Protein AF-A0A1S9RCV5-F1 (afdb_monomer_lite)

pLDDT: mean 72.47, std 25.33, range [22.78, 97.44]

InterPro domains:
  IPR001680 WD40 repeat [SM00320] (649-692)
  IPR001680 WD40 repeat [SM00320] (700-740)
  IPR001680 WD40 repeat [SM00320] (794-834)
  IPR001680 WD40 repeat [SM00320] (915-956)
  IPR001680 WD40 repeat [SM00320] (959-1001)
  IPR015943 WD40/YVTN repeat-like-containing domain superfamily [G3DSA:2.130.10.10] (644-1004)
  IPR036322 WD40-repeat-containing domain superfamily [SSF50978] (663-1001)
  IPR045161 U3 small nucleolar RNA-associated protein 18 [PTHR18359] (395-1003)
  IPR049326 Rhodopsin domain, fungi [PF20684] (31-273)

Radius of gyration: 49.04 Å; chains: 1; bounding box: 116×101×161 Å

Foldseek 3Di:
DDDWQPQDDLLVVLLVLLVVLLVLLCVLLVLLCCCCCPPVNHDDPLNVLLVVLNVLLVQLSVLSNQLSRLAQQHFPVSDPDLVSQLSNQVSVLSNVLSLLSSLLSLLLSLLVVVCVVDDDPVLNVVSVVLNVLSCVLSVVLSVCSCPQKVVSSCSSVVVPPVDDIDGDDLVVNLVSLLVSLVSVLVSLCSSLVVVLVVLVPPDDDPVVSVVLNVLSNLSNVLNVLSVVLNVLSVLSPDPRNSNSCSSVSSSSSVSSSSSSNSSSSSSCVVVVVVVVVVVVVVPDDDDDDDDDDDDDDDDDDDDDDDDDDDDDDDDDDDDDDDDPDDDFDDDDDDDDDDDDYDDDDDDDDDDDDDDDDDDDDDDDDDDDDDDDDDDDDDDDDDDDDDDDDDDDDDDDDDDDDDDDDDDDDDDDDDDDDDDDDDDDDDDDPPPDDDQDPVRVVVCCVVVNDVVVVVVVVVVVCVVCVVVVVVPPPDDDDDDDDDDDDDDDDDDDDDDPPPDDDDDDDDDDDDDDDDDDDDDDDDDPDPDDDDPDDDPVQQVDKAFQVPDPVSVVLDPDPPDGIDGSVSSVVSVVVVVCVVPPDDLVRDVVSVVVVVVVLPPPDDDDDDDDDDPVVVVPSDDVVVVVVVPPPNVPPPDPPDDPPPADFADAAAWDKFWFDWADDFDPFFWQEWEAQQPFQWIWTFFQQQKIWIWRADRPDPPGTDTPGMGHDPPFGWNDWDAQPDRRQWIWTFHQAQWIWIQGNVVRDIDIDGDDPVCCVFRNGQRAWDAFNVRQWIWGWTDPPDQWTKIFIAGNPVRHTDAMDIGHERQYWLHKAAANQRQWIWTFHQCQKIWTAGNVVRDTQDIAGHPPANTWHDKDFAAQDADVVSRRTQWIWTWHQQRKIFIAGNNVLVVQQVVVVPDDPPDPDPQARVSGGNYDDGPDIDDQGRGTWHDWDAQRNRQKIKTADQPDFPGIWIGGPPVRHTHDPPDDPPNHQTRFNYWYAHNVNQKIWTTHRSRIIIIMGIGD

Secondary structure (DSSP, 8-state):
-PPPPP--THHHHHHHHHHHHHHHHHHHHHHHHHIIIIIS----HHHHHHHHHHHHHHHHHHHHHHHHHHTTT--GGG-SSHHHHHHHHHHHHHHHHHHHHHHHHHHHHHHHHHHTT--SHHHHHHHHHHHHHHHHHHHHHHHHHHSSEESTTHHHHTTSTT---EE--HHHHHHHHHHHHHHHHHHHHHHHHHHHHHHHTS---HHHHHHHHHHHHHHHHHHHHHHHHGGGGGGGG-SSHHHHTHHHHHHHHHHHHHHHHHHHHGGGHHHHHHHHHHHHHTT----------------------------------------------PPPP-------------------------PPP----------------------------------------------------------------------PPPPPHHHHHHHHHHH--HHHHHHHHHHHHHHHHHHTTSSSS-----------------------S-----------------------------PPPPS---SSTTT-EEESSSSTTGGGG-SSTT--EEEHHHHHHHHHHHHHHHSPPPGGG-HHHHHHHHHHTTSS----------TTGGGTSS-HHHHHHH-TTTTT---S-S-TT-PPPPPSS--EEEEPPPBSSPPSS---EEEE-SSSSEEEEE-TTSEEEEEE--TTSSS-S-EEEEEE-TT--EEEEEE-TTT--EEEEEESSSEEEEEETTT--EEEEEPPGGGTTT-S---SEEE-TTSSEEEEE----SSEEEEEEEETTT--EEEEEEEE-TT-EEEEEE-TTSSEEEEEETTSEEEEEETTTTEEEEEEE-TT-S-EEEEEEE-S-S-GGGTT--EEEEEETTS-EEEEEHHHHHHHHHHHTTS-S-------GGG--SSPPPSEEE----S---EEEE-TTSSEEEEE-TTSBT-EEEEETTTTEEPSSSS-TT----BEEEEEE-TTSSEEEEEETTS-EEEEEEE-

Organism: Penicillium brasilianum (NCBI:txid104259)

Sequence (1004 aa):
MGSALHLAGPSLAVFIVSVVMMILSIVAVSLRTFVRLCIVRAFGWDDALMLAALALFLLLNICSFIGAIKGVGGTSTDFKTYEAYRTALLYWWLCQIFYTWASALAKVSIAVALLRLTIKKIHRIIIWGTIGLTLAISFMFWLVLLLDCHPVSYFWEYADPSKSGSCMSKINLIKVAYVYSCLTILCDLTLGILPMFLVWKLQMNYRTKIAVGGILSMGAIASVAVIVRIPFLHFYADTNFIHSTYQIAIWSVVETGLGITASSLFTLRPLFRWLLDEKLSYGRSRGRGYNNYPLSSLNNDGLKEAHHPGTWYSANRSGNEGKLVTQVTIPRLMNDNSSEEDLYPEPNPITLRNHVTTAPDADRRGGINLVLKFSRSVLISQHSTATMSSAGLKTKTKRVSAQSPYENTTAQIHADEDIEMDDETSSDEESVPEKGEDELKLERMLFGDDDGFMGALKAQQEREGAMQLTLHSDAESASADEEADDETDLNNMADADLFFLDSGDVQTTDLMESPETPSDEEDEEESTPAVWHDSDDERIAVSLVSQSKLRKLRNTESEDIISGTEYIRRLRRQFQRMNPTPEWADPELASKRRKTDSDDSDVDRDEEMSDEDEELAAQPLAKLLQNTTELTRIEDNTKSGSKRRLRQEVVDIQRLKDVGKTQPSSIDSLMFHPHYPLLLSSGPASTLFLHHISPSAPSPNPLLTSLHIKHTPLHTSAFAPPSGNRIFASGRRRYFHIWDLDTGKVDKVNGPADRKEEQKSMERFKVSPCGRYVGLVGTSRKGGGMINVLDSGTAQWIAQVRVDGRGGVADFAWWSDGEGMTVASKNGEVSEWDGRQRRIIARWLDAGAVGNTVIALGGRSGRDQLGGDRWVAIGSTTGIVNIYDRREWAAAAAAGAKGNATAQDDSAQAGVPRSPTPVRVFDQLTTPVSHLVFAPDGQMMVMASRWKRDALRLVHLPSCTVYRNWPTSNTPLGRISSVAISPNNEQLAVANEQGRIRLFEIRG

Structure (mmCIF, N/CA/C/O backbone):
data_AF-A0A1S9RCV5-F1
#
_entry.id   AF-A0A1S9RCV5-F1
#
loop_
_atom_site.group_PDB
_atom_site.id
_atom_site.type_symbol
_atom_site.label_atom_id
_atom_site.label_alt_id
_atom_site.label_comp_id
_atom_site.label_asym_id
_atom_site.label_entity_id
_atom_site.label_seq_id
_atom_site.pdbx_PDB_ins_code
_atom_site.Cartn_x
_atom_site.Cartn_y
_atom_site.Cartn_z
_atom_site.occupancy
_atom_site.B_iso_or_equiv
_atom_site.auth_seq_id
_atom_site.auth_comp_id
_atom_site.auth_asym_id
_atom_site.auth_atom_id
_atom_site.pdbx_PDB_model_num
ATOM 1 N N . MET A 1 1 ? 56.224 -22.000 -31.034 1.00 34.00 1 MET A N 1
ATOM 2 C CA . MET A 1 1 ? 55.728 -20.938 -30.129 1.00 34.00 1 MET A CA 1
ATOM 3 C C . MET A 1 1 ? 55.943 -19.600 -30.819 1.00 34.00 1 MET A C 1
ATOM 5 O O . MET A 1 1 ? 57.088 -19.200 -30.963 1.00 34.00 1 MET A O 1
ATOM 9 N N . GLY A 1 2 ? 54.885 -18.969 -31.337 1.00 42.78 2 GLY A N 1
ATOM 10 C CA . GLY A 1 2 ? 55.009 -17.679 -32.029 1.00 42.78 2 GLY A CA 1
ATOM 11 C C . GLY A 1 2 ? 55.231 -16.539 -31.037 1.00 42.78 2 GLY A C 1
ATOM 12 O O . GLY A 1 2 ? 54.519 -16.467 -30.035 1.00 42.78 2 GLY A O 1
ATOM 13 N N . SER A 1 3 ? 56.209 -15.677 -31.311 1.00 46.88 3 SER A N 1
ATOM 14 C CA . SER A 1 3 ? 56.577 -14.527 -30.480 1.00 46.88 3 SER A CA 1
ATOM 15 C C . SER A 1 3 ? 55.385 -13.598 -30.238 1.00 46.88 3 SER A C 1
ATOM 17 O O . SER A 1 3 ? 54.835 -13.042 -31.188 1.00 46.88 3 SER A O 1
ATOM 19 N N . ALA A 1 4 ? 55.001 -13.423 -28.972 1.00 56.00 4 ALA A N 1
ATOM 20 C CA . ALA A 1 4 ? 54.061 -12.382 -28.568 1.00 56.00 4 ALA A CA 1
ATOM 21 C C . ALA A 1 4 ? 54.675 -10.997 -28.821 1.00 56.00 4 ALA A C 1
ATOM 23 O O . ALA A 1 4 ? 55.880 -10.812 -28.626 1.00 56.00 4 ALA A O 1
ATOM 24 N N . LEU A 1 5 ? 53.853 -10.030 -29.234 1.00 62.00 5 LEU A N 1
ATOM 25 C CA . LEU A 1 5 ? 54.293 -8.641 -29.315 1.00 62.00 5 LEU A CA 1
ATOM 26 C C . LEU A 1 5 ? 54.452 -8.106 -27.882 1.00 62.00 5 LEU A C 1
ATOM 28 O O . LEU A 1 5 ? 53.652 -8.433 -27.003 1.00 62.00 5 LEU A O 1
ATOM 32 N N . HIS A 1 6 ? 55.496 -7.322 -27.614 1.00 66.25 6 HIS A N 1
ATOM 33 C CA . HIS A 1 6 ? 55.703 -6.768 -26.276 1.00 66.25 6 HIS A CA 1
ATOM 34 C C . HIS A 1 6 ? 54.592 -5.755 -25.972 1.00 66.25 6 HIS A C 1
ATOM 36 O O . HIS A 1 6 ? 54.451 -4.779 -26.707 1.00 66.25 6 HIS A O 1
ATOM 42 N N . LEU A 1 7 ? 53.823 -5.957 -24.893 1.00 75.31 7 LEU A N 1
ATOM 43 C CA . LEU A 1 7 ? 52.767 -5.017 -24.502 1.00 75.31 7 LEU A CA 1
ATOM 44 C C . LEU A 1 7 ? 53.396 -3.650 -24.206 1.00 75.31 7 LEU A C 1
ATOM 46 O O . LEU A 1 7 ? 54.157 -3.491 -23.250 1.00 75.31 7 LEU A O 1
ATOM 50 N N . ALA A 1 8 ? 53.097 -2.677 -25.057 1.00 74.50 8 ALA A N 1
ATOM 51 C CA . ALA A 1 8 ? 53.629 -1.323 -25.006 1.00 74.50 8 ALA A CA 1
ATOM 52 C C . ALA A 1 8 ? 52.639 -0.349 -25.660 1.00 74.50 8 ALA A C 1
ATOM 54 O O . ALA A 1 8 ? 51.918 -0.709 -26.595 1.00 74.50 8 ALA A O 1
ATOM 55 N N . GLY A 1 9 ? 52.594 0.888 -25.159 1.00 84.50 9 GLY A N 1
ATOM 56 C CA . GLY A 1 9 ? 51.749 1.941 -25.724 1.00 84.50 9 GLY A CA 1
ATOM 57 C C . GLY A 1 9 ? 50.256 1.559 -25.766 1.00 84.50 9 GLY A C 1
ATOM 58 O O . GLY A 1 9 ? 49.718 1.135 -24.738 1.00 84.50 9 GLY A O 1
ATOM 59 N N . PRO A 1 10 ? 49.568 1.687 -26.918 1.00 85.25 10 PRO A N 1
ATOM 60 C CA . PRO A 1 10 ? 48.125 1.449 -27.010 1.00 85.25 10 PRO A CA 1
ATOM 61 C C . PRO A 1 10 ? 47.679 0.023 -26.651 1.00 85.25 10 PRO A C 1
ATOM 63 O O . PRO A 1 10 ? 46.655 -0.148 -25.990 1.00 85.25 10 PRO A O 1
ATOM 66 N N . SER A 1 11 ? 48.462 -0.998 -27.019 1.00 85.31 11 SER A N 1
ATOM 67 C CA . SER A 1 11 ? 48.155 -2.410 -26.714 1.00 85.31 11 SER A CA 1
ATOM 68 C C . SER A 1 11 ? 48.062 -2.679 -25.203 1.00 85.31 11 SER A C 1
ATOM 70 O O . SER A 1 11 ? 47.157 -3.374 -24.732 1.00 85.31 11 SER A O 1
ATOM 72 N N . LEU A 1 12 ? 48.946 -2.048 -24.420 1.00 87.88 12 LEU A N 1
ATOM 73 C CA . LEU A 1 12 ? 48.935 -2.093 -22.958 1.00 87.88 12 LEU A CA 1
ATOM 74 C C . LEU A 1 12 ? 47.668 -1.427 -22.391 1.00 87.88 12 LEU A C 1
ATOM 76 O O . LEU A 1 12 ? 47.074 -1.948 -21.449 1.00 87.88 12 LEU A O 1
ATOM 80 N N . ALA A 1 13 ? 47.230 -0.305 -22.972 1.00 89.81 13 ALA A N 1
ATOM 81 C CA . ALA A 1 13 ? 46.025 0.400 -22.534 1.00 89.81 13 ALA A CA 1
ATOM 82 C C . ALA A 1 13 ? 44.754 -0.441 -22.756 1.00 89.81 13 ALA A C 1
ATOM 84 O O . ALA A 1 13 ? 43.952 -0.579 -21.831 1.00 89.81 13 ALA A O 1
ATOM 85 N N . VAL A 1 14 ? 44.609 -1.071 -23.932 1.00 89.56 14 VAL A N 1
ATOM 86 C CA . VAL A 1 14 ? 43.507 -2.011 -24.229 1.00 89.56 14 VAL A CA 1
ATOM 87 C C . VAL A 1 14 ? 43.476 -3.150 -23.204 1.00 89.56 14 VAL A C 1
ATOM 89 O O . VAL A 1 14 ? 42.416 -3.459 -22.652 1.00 89.56 14 VAL A O 1
ATOM 92 N N . PHE A 1 15 ? 44.637 -3.740 -22.902 1.00 90.62 15 PHE A N 1
ATOM 93 C CA . PHE A 1 15 ? 44.757 -4.827 -21.930 1.00 90.62 15 PHE A CA 1
ATOM 94 C C . PHE A 1 15 ? 44.355 -4.388 -20.511 1.00 90.62 15 PHE A C 1
ATOM 96 O O . PHE A 1 15 ? 43.489 -5.014 -19.899 1.00 90.62 15 PHE A O 1
ATOM 103 N N . ILE A 1 16 ? 44.930 -3.293 -19.996 1.00 92.00 16 ILE A N 1
ATOM 104 C CA . ILE A 1 16 ? 44.665 -2.799 -18.633 1.00 92.00 16 ILE A CA 1
ATOM 105 C C . ILE A 1 16 ? 43.186 -2.440 -18.450 1.00 92.00 16 ILE A C 1
ATOM 107 O O . ILE A 1 16 ? 42.577 -2.861 -17.465 1.00 92.00 16 ILE A O 1
ATOM 111 N N . VAL A 1 17 ? 42.588 -1.702 -19.393 1.00 92.81 17 VAL A N 1
ATOM 112 C CA . VAL A 1 17 ? 41.173 -1.301 -19.302 1.00 92.81 17 VAL A CA 1
ATOM 113 C C . VAL A 1 17 ? 40.252 -2.523 -19.306 1.00 92.81 17 VAL A C 1
ATOM 115 O O . VAL A 1 17 ? 39.325 -2.585 -18.497 1.00 92.81 17 VAL A O 1
ATOM 118 N N . SER A 1 18 ? 40.549 -3.522 -20.144 1.00 92.81 18 SER A N 1
ATOM 119 C CA . SER A 1 18 ? 39.803 -4.786 -20.192 1.00 92.81 18 SER A CA 1
ATOM 120 C C . SER A 1 18 ? 39.885 -5.542 -18.858 1.00 92.81 18 SER A C 1
ATOM 122 O O . SER A 1 18 ? 38.853 -5.907 -18.296 1.00 92.81 18 SER A O 1
ATOM 124 N N . VAL A 1 19 ? 41.079 -5.687 -18.261 1.00 93.81 19 VAL A N 1
ATOM 125 C CA . VAL A 1 19 ? 41.236 -6.319 -16.932 1.00 93.81 19 VAL A CA 1
ATOM 126 C C . VAL A 1 19 ? 40.417 -5.585 -15.864 1.00 93.81 19 VAL A C 1
ATOM 128 O O . VAL A 1 19 ? 39.676 -6.221 -15.111 1.00 93.81 19 VAL A O 1
ATOM 131 N N . VAL A 1 20 ? 40.522 -4.254 -15.797 1.00 95.38 20 VAL A N 1
ATOM 132 C CA . VAL A 1 20 ? 39.841 -3.445 -14.773 1.00 95.38 20 VAL A CA 1
ATOM 133 C C . VAL A 1 20 ? 38.319 -3.546 -14.908 1.00 95.38 20 VAL A C 1
ATOM 135 O O . VAL A 1 20 ? 37.638 -3.839 -13.923 1.00 95.38 20 VAL A O 1
ATOM 138 N N . MET A 1 21 ? 37.776 -3.369 -16.116 1.00 94.06 21 MET A N 1
ATOM 139 C CA . MET A 1 21 ? 36.328 -3.431 -16.345 1.00 94.06 21 MET A CA 1
ATOM 140 C C . MET A 1 21 ? 35.764 -4.846 -16.171 1.00 94.06 21 MET A C 1
ATOM 142 O O . MET A 1 21 ? 34.661 -4.998 -15.639 1.00 94.06 21 MET A O 1
ATOM 146 N N . MET A 1 22 ? 36.522 -5.885 -16.537 1.00 95.12 22 MET A N 1
ATOM 147 C CA . MET A 1 22 ? 36.161 -7.281 -16.282 1.00 95.12 22 MET A CA 1
ATOM 148 C C . MET A 1 22 ? 36.045 -7.571 -14.780 1.00 95.12 22 MET A C 1
ATOM 150 O O . MET A 1 22 ? 35.010 -8.072 -14.339 1.00 95.12 22 MET A O 1
ATOM 154 N N . ILE A 1 23 ? 37.058 -7.218 -13.978 1.00 96.38 23 ILE A N 1
ATOM 155 C CA . ILE A 1 23 ? 37.046 -7.449 -12.523 1.00 96.38 23 ILE A CA 1
ATOM 156 C C . ILE A 1 23 ? 35.880 -6.698 -11.866 1.00 96.38 23 ILE A C 1
ATOM 158 O O . ILE A 1 23 ? 35.124 -7.294 -11.096 1.00 96.38 23 ILE A O 1
ATOM 162 N N . LEU A 1 24 ? 35.687 -5.417 -12.203 1.00 94.31 24 LEU A N 1
ATOM 163 C CA . LEU A 1 24 ? 34.579 -4.615 -11.675 1.00 94.31 24 LEU A CA 1
ATOM 164 C C . LEU A 1 24 ? 33.213 -5.229 -12.019 1.00 94.31 24 LEU A C 1
ATOM 166 O O . LEU A 1 24 ? 32.347 -5.314 -11.147 1.00 94.31 24 LEU A O 1
ATOM 170 N N . SER A 1 25 ? 33.033 -5.708 -13.253 1.00 95.31 25 SER A N 1
ATOM 171 C CA . SER A 1 25 ? 31.778 -6.317 -13.715 1.00 95.31 25 SER A CA 1
ATOM 172 C C . SER A 1 25 ? 31.483 -7.645 -13.017 1.00 95.31 25 SER A C 1
ATOM 174 O O . SER A 1 25 ? 30.367 -7.841 -12.533 1.00 95.31 25 SER A O 1
ATOM 176 N N . ILE A 1 26 ? 32.480 -8.529 -12.878 1.00 96.19 26 ILE A N 1
ATOM 177 C CA . ILE A 1 26 ? 32.339 -9.801 -12.148 1.00 96.19 26 ILE A CA 1
ATOM 178 C C . ILE A 1 26 ? 31.951 -9.538 -10.687 1.00 96.19 26 ILE A C 1
ATOM 180 O O . ILE A 1 26 ? 31.006 -10.145 -10.177 1.00 96.19 26 ILE A O 1
ATOM 184 N N . VAL A 1 27 ? 32.637 -8.613 -10.005 1.00 95.44 27 VAL A N 1
ATOM 185 C CA . VAL A 1 27 ? 32.344 -8.271 -8.603 1.00 95.44 27 VAL A CA 1
ATOM 186 C C . VAL A 1 27 ? 30.944 -7.663 -8.465 1.00 95.44 27 VAL A C 1
ATOM 188 O O . VAL A 1 27 ? 30.182 -8.073 -7.592 1.00 95.44 27 VAL A O 1
ATOM 191 N N . ALA A 1 28 ? 30.552 -6.737 -9.344 1.00 92.94 28 ALA A N 1
ATOM 192 C CA . ALA A 1 28 ? 29.237 -6.104 -9.274 1.00 92.94 28 ALA A CA 1
ATOM 193 C C . ALA A 1 28 ? 28.086 -7.103 -9.518 1.00 92.94 28 ALA A C 1
ATOM 195 O O . ALA A 1 28 ? 27.122 -7.126 -8.747 1.00 92.94 28 ALA A O 1
ATOM 196 N N . VAL A 1 29 ? 28.192 -7.960 -10.542 1.00 95.06 29 VAL A N 1
ATOM 197 C CA . VAL A 1 29 ? 27.147 -8.943 -10.884 1.00 95.06 29 VAL A CA 1
ATOM 198 C C . VAL A 1 29 ? 27.078 -10.082 -9.861 1.00 95.06 29 VAL A C 1
ATOM 200 O O . VAL A 1 29 ? 25.976 -10.504 -9.502 1.00 95.06 29 VAL A O 1
ATOM 203 N N . SER A 1 30 ? 28.214 -10.561 -9.341 1.00 94.19 30 SER A N 1
ATOM 204 C CA . SER A 1 30 ? 28.231 -11.598 -8.291 1.00 94.19 30 SER A CA 1
ATOM 205 C C . SER A 1 30 ? 27.593 -11.105 -6.987 1.00 94.19 30 SER A C 1
ATOM 207 O O . SER A 1 30 ? 26.753 -11.795 -6.406 1.00 94.19 30 SER A O 1
ATOM 209 N N . LEU A 1 31 ? 27.883 -9.866 -6.570 1.00 91.50 31 LEU A N 1
ATOM 210 C CA . LEU A 1 31 ? 27.186 -9.223 -5.452 1.00 91.50 31 LEU A CA 1
ATOM 211 C C . LEU A 1 31 ? 25.680 -9.084 -5.731 1.00 91.50 31 LEU A C 1
ATOM 213 O O . LEU A 1 31 ? 24.869 -9.366 -4.848 1.00 91.50 31 LEU A O 1
ATOM 217 N N . ARG A 1 32 ? 25.284 -8.704 -6.955 1.00 91.50 32 ARG A N 1
ATOM 218 C CA . ARG A 1 32 ? 23.869 -8.602 -7.354 1.00 91.50 32 ARG A CA 1
ATOM 219 C C . ARG A 1 32 ? 23.153 -9.948 -7.248 1.00 91.50 32 ARG A C 1
ATOM 221 O O . ARG A 1 32 ? 22.093 -10.020 -6.625 1.00 91.50 32 ARG A O 1
ATOM 228 N N . THR A 1 33 ? 23.729 -11.016 -7.799 1.00 92.31 33 THR A N 1
ATOM 229 C CA . THR A 1 33 ? 23.152 -12.368 -7.708 1.00 92.31 33 THR A CA 1
ATOM 230 C C . THR A 1 33 ? 23.070 -12.853 -6.266 1.00 92.31 33 THR A C 1
ATOM 232 O O . THR A 1 33 ? 22.021 -13.356 -5.873 1.00 92.31 33 THR A O 1
ATOM 235 N N . PHE A 1 34 ? 24.097 -12.624 -5.442 1.00 90.88 34 PHE A N 1
ATOM 236 C CA . PHE A 1 34 ? 24.052 -12.946 -4.013 1.00 90.88 34 PHE A CA 1
ATOM 237 C C . PHE A 1 34 ? 22.909 -12.218 -3.285 1.00 90.88 34 PHE A C 1
ATOM 239 O O . PHE A 1 34 ? 22.138 -12.842 -2.555 1.00 90.88 34 PHE A O 1
ATOM 246 N N . VAL A 1 35 ? 22.729 -10.914 -3.521 1.00 89.06 35 VAL A N 1
ATOM 247 C CA . VAL A 1 35 ? 21.617 -10.145 -2.932 1.00 89.06 35 VAL A CA 1
ATOM 248 C C . VAL A 1 35 ? 20.263 -10.681 -3.402 1.00 89.06 35 VAL A C 1
ATOM 250 O O . VAL A 1 35 ? 19.358 -10.855 -2.585 1.00 89.06 35 VAL A O 1
ATOM 253 N N . ARG A 1 36 ? 20.109 -10.968 -4.697 1.00 88.88 36 ARG A N 1
ATOM 254 C CA . ARG A 1 36 ? 18.847 -11.436 -5.291 1.00 88.88 36 ARG A CA 1
ATOM 255 C C . ARG A 1 36 ? 18.460 -12.849 -4.862 1.00 88.88 36 ARG A C 1
ATOM 257 O O . ARG A 1 36 ? 17.287 -13.071 -4.570 1.00 88.88 36 ARG A O 1
ATOM 264 N N . LEU A 1 37 ? 19.422 -13.769 -4.780 1.00 88.62 37 LEU A N 1
ATOM 265 C CA . LEU A 1 37 ? 19.204 -15.168 -4.402 1.00 88.62 37 LEU A CA 1
ATOM 266 C C . LEU A 1 37 ? 19.128 -15.353 -2.881 1.00 88.62 37 LEU A C 1
ATOM 268 O O . LEU A 1 37 ? 18.182 -15.963 -2.392 1.00 88.62 37 LEU A O 1
ATOM 272 N N . CYS A 1 38 ? 20.082 -14.809 -2.121 1.00 85.94 38 CYS A N 1
ATOM 273 C CA . CYS A 1 38 ? 20.225 -15.118 -0.694 1.00 85.94 38 CYS A CA 1
ATOM 274 C C . CYS A 1 38 ? 19.454 -14.154 0.219 1.00 85.94 38 CYS A C 1
ATOM 276 O O . CYS A 1 38 ? 18.799 -14.606 1.161 1.00 85.94 38 CYS A O 1
ATOM 278 N N . ILE A 1 39 ? 19.522 -12.841 -0.049 1.00 84.12 39 ILE A N 1
ATOM 279 C CA . ILE A 1 39 ? 18.955 -11.800 0.833 1.00 84.12 39 ILE A CA 1
ATOM 280 C C . ILE A 1 39 ? 17.489 -11.511 0.492 1.00 84.12 39 ILE A C 1
ATOM 282 O O . ILE A 1 39 ? 16.631 -11.549 1.369 1.00 84.12 39 ILE A O 1
ATOM 286 N N . VAL A 1 40 ? 17.197 -11.204 -0.774 1.00 84.31 40 VAL A N 1
ATOM 287 C CA . VAL A 1 40 ? 15.859 -10.786 -1.232 1.00 84.31 40 VAL A CA 1
ATOM 288 C C . VAL A 1 40 ? 15.008 -11.982 -1.678 1.00 84.31 40 VAL A C 1
ATOM 290 O O . VAL A 1 40 ? 13.785 -11.901 -1.620 1.00 84.31 40 VAL A O 1
ATOM 293 N N . ARG A 1 41 ? 15.641 -13.094 -2.087 1.00 84.06 41 ARG A N 1
ATOM 294 C CA . ARG A 1 41 ? 14.994 -14.329 -2.583 1.00 84.06 41 ARG A CA 1
ATOM 295 C C . ARG A 1 41 ? 13.989 -14.079 -3.718 1.00 84.06 41 ARG A C 1
ATOM 297 O O . ARG A 1 41 ? 12.926 -14.687 -3.770 1.00 84.06 41 ARG A O 1
ATOM 304 N N . ALA A 1 42 ? 14.337 -13.169 -4.624 1.00 82.50 42 ALA A N 1
ATOM 305 C CA . ALA A 1 42 ? 13.498 -12.743 -5.743 1.00 82.50 42 ALA A CA 1
ATOM 306 C C . ALA A 1 42 ? 14.355 -12.549 -7.002 1.00 82.50 42 ALA A C 1
ATOM 308 O O . ALA A 1 42 ? 14.577 -11.424 -7.454 1.00 82.50 42 ALA A O 1
ATOM 309 N N . PHE A 1 43 ? 14.876 -13.659 -7.526 1.00 87.19 43 PHE A N 1
ATOM 310 C CA . PHE A 1 43 ? 15.572 -13.703 -8.811 1.00 87.19 43 PHE A CA 1
ATOM 311 C C . PHE A 1 43 ? 14.576 -13.490 -9.959 1.00 87.19 43 PHE A C 1
ATOM 313 O O . PHE A 1 43 ? 13.444 -13.974 -9.895 1.00 87.19 43 PHE A O 1
ATOM 320 N N . GLY A 1 44 ? 14.964 -12.763 -11.005 1.00 88.19 44 GLY A N 1
ATOM 321 C CA . GLY A 1 44 ? 14.083 -12.519 -12.146 1.00 88.19 44 GLY A CA 1
ATOM 322 C C . GLY A 1 44 ? 14.772 -12.435 -13.498 1.00 88.19 44 GLY A C 1
ATOM 323 O O . GLY A 1 44 ? 15.990 -12.523 -13.609 1.00 88.19 44 GLY A O 1
ATOM 324 N N . TRP A 1 45 ? 13.961 -12.214 -14.535 1.00 89.75 45 TRP A N 1
ATOM 325 C CA . TRP A 1 45 ? 14.427 -12.072 -15.915 1.00 89.75 45 TRP A CA 1
ATOM 326 C C . TRP A 1 45 ? 15.468 -10.956 -16.098 1.00 89.75 45 TRP A C 1
ATOM 328 O O . TRP A 1 45 ? 16.391 -11.137 -16.883 1.00 89.75 45 TRP A O 1
ATOM 338 N N . ASP A 1 46 ? 15.403 -9.855 -15.335 1.00 91.25 46 ASP A N 1
ATOM 339 C CA . ASP A 1 46 ? 16.456 -8.828 -15.349 1.00 91.25 46 ASP A CA 1
ATOM 340 C C . ASP A 1 46 ? 17.807 -9.366 -14.845 1.00 91.25 46 ASP A C 1
ATOM 342 O O . ASP A 1 46 ? 18.847 -9.019 -15.400 1.00 91.25 46 ASP A O 1
ATOM 346 N N . ASP A 1 47 ? 17.809 -10.248 -13.843 1.00 93.00 47 ASP A N 1
ATOM 347 C CA . ASP A 1 47 ? 19.029 -10.882 -13.332 1.00 93.00 47 ASP A CA 1
ATOM 348 C C . ASP A 1 47 ? 19.571 -11.950 -14.300 1.00 93.00 47 ASP A C 1
ATOM 350 O O . ASP A 1 47 ? 20.780 -12.022 -14.516 1.00 93.00 47 ASP A O 1
ATOM 354 N N . ALA A 1 48 ? 18.691 -12.736 -14.932 1.00 93.69 48 ALA A N 1
ATOM 355 C CA . ALA A 1 48 ? 19.070 -13.726 -15.945 1.00 93.69 48 ALA A CA 1
ATOM 356 C C . ALA A 1 48 ? 19.699 -13.071 -17.190 1.00 93.69 48 ALA A C 1
ATOM 358 O O . ALA A 1 48 ? 20.764 -13.490 -17.641 1.00 93.69 48 ALA A O 1
ATOM 359 N N . LEU A 1 49 ? 19.089 -11.994 -17.699 1.00 94.88 49 LEU A N 1
ATOM 360 C CA . LEU A 1 49 ? 19.624 -11.214 -18.820 1.00 94.88 49 LEU A CA 1
ATOM 361 C C . LEU A 1 49 ? 20.956 -10.534 -18.466 1.00 94.88 49 LEU A C 1
ATOM 363 O O . LEU A 1 49 ? 21.843 -10.462 -19.311 1.00 94.88 49 LEU A O 1
ATOM 367 N N . MET A 1 50 ? 21.141 -10.096 -17.214 1.00 95.25 50 MET A N 1
ATOM 368 C CA . MET A 1 50 ? 22.419 -9.538 -16.749 1.00 95.25 50 MET A CA 1
ATOM 369 C C . MET A 1 50 ? 23.529 -10.598 -16.668 1.00 95.25 50 MET A C 1
ATOM 371 O O . MET A 1 50 ? 24.677 -10.309 -16.996 1.00 95.25 50 MET A O 1
ATOM 375 N N . LEU A 1 51 ? 23.207 -11.837 -16.277 1.00 96.25 51 LEU A N 1
ATOM 376 C CA . LEU A 1 51 ? 24.162 -12.952 -16.321 1.00 96.25 51 LEU A CA 1
ATOM 377 C C . LEU A 1 51 ? 24.543 -13.325 -17.761 1.00 96.25 51 LEU A C 1
ATOM 379 O O . LEU A 1 51 ? 25.718 -13.574 -18.026 1.00 96.25 51 LEU A O 1
ATOM 383 N N . ALA A 1 52 ? 23.588 -13.306 -18.695 1.00 96.69 52 ALA A N 1
ATOM 384 C CA . ALA A 1 52 ? 23.866 -13.501 -20.118 1.00 96.69 52 ALA A CA 1
ATOM 385 C C . ALA A 1 52 ? 24.749 -12.373 -20.691 1.00 96.69 52 ALA A C 1
ATOM 387 O O . ALA A 1 52 ? 25.741 -12.650 -21.365 1.00 96.69 52 ALA A O 1
ATOM 388 N N . ALA A 1 53 ? 24.458 -11.112 -20.350 1.00 96.69 53 ALA A N 1
ATOM 389 C CA . ALA A 1 53 ? 25.290 -9.965 -20.716 1.00 96.69 53 ALA A CA 1
ATOM 390 C C . ALA A 1 53 ? 26.716 -10.078 -20.146 1.00 96.69 53 ALA A C 1
ATOM 392 O O . ALA A 1 53 ? 27.682 -9.836 -20.868 1.00 96.69 53 ALA A O 1
ATOM 393 N N . LEU A 1 54 ? 26.870 -10.515 -18.886 1.00 97.44 54 LEU A N 1
ATOM 394 C CA . LEU A 1 54 ? 28.184 -10.787 -18.296 1.00 97.44 54 LEU A CA 1
ATOM 395 C C . LEU A 1 54 ? 28.923 -11.897 -19.055 1.00 97.44 54 LEU A C 1
ATOM 397 O O . LEU A 1 54 ? 30.106 -11.736 -19.328 1.00 97.44 54 LEU A O 1
ATOM 401 N N . ALA A 1 55 ? 28.259 -12.998 -19.417 1.00 97.31 55 ALA A N 1
ATOM 402 C CA . ALA A 1 55 ? 28.894 -14.093 -20.153 1.00 97.31 55 ALA A CA 1
ATOM 403 C C . ALA A 1 55 ? 29.443 -13.630 -21.517 1.00 97.31 55 ALA A C 1
ATOM 405 O O . ALA A 1 55 ? 30.599 -13.907 -21.838 1.00 97.31 55 ALA A O 1
ATOM 406 N N . LEU A 1 56 ? 28.666 -12.847 -22.275 1.00 96.56 56 LEU A N 1
ATOM 407 C CA . LEU A 1 56 ? 29.134 -12.234 -23.525 1.00 96.56 56 LEU A CA 1
ATOM 408 C C . LEU A 1 56 ? 30.249 -11.204 -23.287 1.00 96.56 56 LEU A C 1
ATOM 410 O O . LEU A 1 56 ? 31.208 -11.148 -24.054 1.00 96.56 56 LEU A O 1
ATOM 414 N N . PHE A 1 57 ? 30.179 -10.431 -22.201 1.00 96.81 57 PHE A N 1
ATOM 415 C CA . PHE A 1 57 ? 31.242 -9.499 -21.822 1.00 96.81 57 PHE A CA 1
ATOM 416 C C . PHE A 1 57 ? 32.544 -10.222 -21.435 1.00 96.81 57 PHE A C 1
ATOM 418 O O . PHE A 1 57 ? 33.629 -9.729 -21.737 1.00 96.81 57 PHE A O 1
ATOM 425 N N . LEU A 1 58 ? 32.481 -11.410 -20.827 1.00 96.50 58 LEU A N 1
ATOM 426 C CA . LEU A 1 58 ? 33.667 -12.237 -20.582 1.00 96.50 58 LEU A CA 1
ATOM 427 C C . LEU A 1 58 ? 34.280 -12.737 -21.896 1.00 96.50 58 LEU A C 1
ATOM 429 O O . LEU A 1 58 ? 35.495 -12.642 -22.055 1.00 96.50 58 LEU A O 1
ATOM 433 N N . LEU A 1 59 ? 33.465 -13.185 -22.859 1.00 95.88 59 LEU A N 1
ATOM 434 C CA . LEU A 1 59 ? 33.942 -13.568 -24.197 1.00 95.88 59 LEU A CA 1
ATOM 435 C C . LEU A 1 59 ? 34.605 -12.388 -24.928 1.00 95.88 59 LEU A C 1
ATOM 437 O O . LEU A 1 59 ? 35.704 -12.548 -25.462 1.00 95.88 59 LEU A O 1
ATOM 441 N N . LEU A 1 60 ? 34.002 -11.194 -24.864 1.00 94.88 60 LEU A N 1
ATOM 442 C CA . LEU A 1 60 ? 34.592 -9.944 -25.354 1.00 94.88 60 LEU A CA 1
ATOM 443 C C . LEU A 1 60 ? 35.970 -9.681 -24.726 1.00 94.88 60 LEU A C 1
ATOM 445 O O . LEU A 1 60 ? 36.934 -9.446 -25.447 1.00 94.88 60 LEU A O 1
ATOM 449 N N . ASN A 1 61 ? 36.092 -9.746 -23.396 1.00 94.25 61 ASN A N 1
ATOM 450 C CA . ASN A 1 61 ? 37.367 -9.480 -22.721 1.00 94.25 61 ASN A CA 1
ATOM 451 C C . ASN A 1 61 ? 38.433 -10.542 -23.039 1.00 94.25 61 ASN A C 1
ATOM 453 O O . ASN A 1 61 ? 39.588 -10.185 -23.254 1.00 94.25 61 ASN A O 1
ATOM 457 N N . ILE A 1 62 ? 38.060 -11.824 -23.143 1.00 93.62 62 ILE A N 1
ATOM 458 C CA . ILE A 1 62 ? 38.971 -12.902 -23.567 1.00 93.62 62 ILE A CA 1
ATOM 459 C C . ILE A 1 62 ? 39.513 -12.624 -24.976 1.00 93.62 62 ILE A C 1
ATOM 461 O O . ILE A 1 62 ? 40.727 -12.688 -25.186 1.00 93.62 62 ILE A O 1
ATOM 465 N N . CYS A 1 63 ? 38.643 -12.253 -25.920 1.00 92.38 63 CYS A N 1
ATOM 466 C CA . CYS A 1 63 ? 39.058 -11.879 -27.272 1.00 92.38 63 CYS A CA 1
ATOM 467 C C . CYS A 1 63 ? 39.958 -10.631 -27.262 1.00 92.38 63 CYS A C 1
ATOM 469 O O . CYS A 1 63 ? 41.004 -10.639 -27.910 1.00 92.38 63 CYS A O 1
ATOM 471 N N . SER A 1 64 ? 39.636 -9.613 -26.454 1.00 91.06 64 SER A N 1
ATOM 472 C CA . SER A 1 64 ? 40.454 -8.401 -26.300 1.00 91.06 64 SER A CA 1
ATOM 473 C C . SER A 1 64 ? 41.838 -8.684 -25.708 1.00 91.06 64 SER A C 1
ATOM 475 O O . SER A 1 64 ? 42.815 -8.083 -26.154 1.00 91.06 64 SER A O 1
ATOM 477 N N . PHE A 1 65 ? 41.972 -9.614 -24.754 1.00 90.50 65 PHE A N 1
ATOM 478 C CA . PHE A 1 65 ? 43.282 -10.010 -24.222 1.00 90.50 65 PHE A CA 1
ATOM 479 C C . PHE A 1 65 ? 44.137 -10.705 -25.279 1.00 90.50 65 PHE A C 1
ATOM 481 O O . PHE A 1 65 ? 45.309 -10.362 -25.440 1.00 90.50 65 PHE A O 1
ATOM 488 N N . ILE A 1 66 ? 43.562 -11.660 -26.018 1.00 89.56 66 ILE A N 1
ATOM 489 C CA . ILE A 1 66 ? 44.299 -12.375 -27.065 1.00 89.56 66 ILE A CA 1
ATOM 490 C C . ILE A 1 66 ? 44.663 -11.404 -28.196 1.00 89.56 66 ILE A C 1
ATOM 492 O O . ILE A 1 66 ? 45.816 -11.386 -28.622 1.00 89.56 66 ILE A O 1
ATOM 496 N N . GLY A 1 67 ? 43.738 -10.533 -28.610 1.00 87.12 67 GLY A N 1
ATOM 497 C CA . GLY A 1 67 ? 43.983 -9.466 -29.579 1.00 87.12 67 GLY A CA 1
ATOM 498 C C . GLY A 1 67 ? 45.121 -8.530 -29.157 1.00 87.12 67 GLY A C 1
ATOM 499 O O . GLY A 1 67 ? 46.058 -8.330 -29.927 1.00 87.12 67 GLY A O 1
ATOM 500 N N . ALA A 1 68 ? 45.109 -8.018 -27.922 1.00 86.69 68 ALA A N 1
ATOM 501 C CA . ALA A 1 68 ? 46.166 -7.142 -27.405 1.00 86.69 68 ALA A CA 1
ATOM 502 C C . ALA A 1 68 ? 47.551 -7.822 -27.399 1.00 86.69 68 ALA A C 1
ATOM 504 O O . ALA A 1 68 ? 48.529 -7.221 -27.835 1.00 86.69 68 ALA A O 1
ATOM 505 N N . ILE A 1 69 ? 47.637 -9.097 -26.994 1.00 85.88 69 ILE A N 1
ATOM 506 C CA . ILE A 1 69 ? 48.887 -9.890 -27.021 1.00 85.88 69 ILE A CA 1
ATOM 507 C C . ILE A 1 69 ? 49.360 -10.170 -28.464 1.00 85.88 69 ILE A C 1
ATOM 509 O O . ILE A 1 69 ? 50.558 -10.328 -28.719 1.00 85.88 69 ILE A O 1
ATOM 513 N N . LYS A 1 70 ? 48.425 -10.252 -29.419 1.00 83.12 70 LYS A N 1
ATOM 514 C CA . LYS A 1 70 ? 48.696 -10.503 -30.844 1.00 83.12 70 LYS A CA 1
ATOM 515 C C . LYS A 1 70 ? 48.983 -9.241 -31.661 1.00 83.12 70 LYS A C 1
ATOM 517 O O . LYS A 1 70 ? 49.444 -9.382 -32.789 1.00 83.12 70 LYS A O 1
ATOM 522 N N . GLY A 1 71 ? 48.783 -8.050 -31.094 1.00 75.94 71 GLY A N 1
ATOM 523 C CA . GLY A 1 71 ? 49.177 -6.772 -31.696 1.00 75.94 71 GLY A CA 1
ATOM 524 C C . GLY A 1 71 ? 48.054 -5.756 -31.916 1.00 75.94 71 GLY A C 1
ATOM 525 O O . GLY A 1 71 ? 48.283 -4.769 -32.607 1.00 75.94 71 GLY A O 1
ATOM 526 N N . VAL A 1 72 ? 46.852 -5.936 -31.352 1.00 80.88 72 VAL A N 1
ATOM 527 C CA . VAL A 1 72 ? 45.811 -4.889 -31.403 1.00 80.88 72 VAL A CA 1
ATOM 528 C C . VAL A 1 72 ? 46.324 -3.606 -30.732 1.00 80.88 72 VAL A C 1
ATOM 530 O O . VAL A 1 72 ? 46.773 -3.635 -29.586 1.00 80.88 72 VAL A O 1
ATOM 533 N N . GLY A 1 73 ? 46.282 -2.484 -31.460 1.00 75.69 73 GLY A N 1
ATOM 534 C CA . GLY A 1 73 ? 46.924 -1.222 -31.073 1.00 75.69 73 GLY A CA 1
ATOM 535 C C . GLY A 1 73 ? 48.406 -1.079 -31.463 1.00 75.69 73 GLY A C 1
ATOM 536 O O . GLY A 1 73 ? 49.013 -0.076 -31.100 1.00 75.69 73 GLY A O 1
ATOM 537 N N . GLY A 1 74 ? 48.997 -2.042 -32.179 1.00 79.69 74 GLY A N 1
ATOM 538 C CA . GLY A 1 74 ? 50.307 -1.915 -32.834 1.00 79.69 74 GLY A CA 1
ATOM 539 C C . GLY A 1 74 ? 50.200 -1.302 -34.235 1.00 79.69 74 GLY A C 1
ATOM 540 O O . GLY A 1 74 ? 49.155 -1.393 -34.882 1.00 79.69 74 GLY A O 1
ATOM 541 N N . THR A 1 75 ? 51.275 -0.675 -34.711 1.00 78.38 75 THR A N 1
ATOM 542 C CA . THR A 1 75 ? 51.361 -0.110 -36.069 1.00 78.38 75 THR A CA 1
ATOM 543 C C . THR A 1 75 ? 51.589 -1.227 -37.089 1.00 78.38 75 THR A C 1
ATOM 545 O O . THR A 1 75 ? 52.184 -2.253 -36.772 1.00 78.38 75 THR A O 1
ATOM 548 N N . SER A 1 76 ? 51.169 -1.039 -38.344 1.00 69.81 76 SER A N 1
ATOM 549 C CA . SER A 1 76 ? 51.343 -2.032 -39.422 1.00 69.81 76 SER A CA 1
ATOM 550 C C . SER A 1 76 ? 52.803 -2.484 -39.627 1.00 69.81 76 SER A C 1
ATOM 552 O O . SER A 1 76 ? 53.043 -3.600 -40.073 1.00 69.81 76 SER A O 1
ATOM 554 N N . THR A 1 77 ? 53.781 -1.655 -39.245 1.00 71.19 77 THR A N 1
ATOM 555 C CA . THR A 1 77 ? 55.226 -1.958 -39.252 1.00 71.19 77 THR A CA 1
ATOM 556 C C . THR A 1 77 ? 55.681 -2.939 -38.168 1.00 71.19 77 THR A C 1
ATOM 558 O O . THR A 1 77 ? 56.759 -3.518 -38.286 1.00 71.19 77 THR A O 1
ATOM 561 N N . ASP A 1 78 ? 54.892 -3.132 -37.110 1.00 72.62 78 ASP A N 1
ATOM 562 C CA . ASP A 1 78 ? 55.267 -3.957 -35.953 1.00 72.62 78 ASP A CA 1
ATOM 563 C C . ASP A 1 78 ? 55.044 -5.460 -36.229 1.00 72.62 78 ASP A C 1
ATOM 565 O O . ASP A 1 78 ? 55.608 -6.333 -35.559 1.00 72.62 78 ASP A O 1
ATOM 569 N N . PHE A 1 79 ? 54.250 -5.780 -37.257 1.00 79.31 79 PHE A N 1
ATOM 570 C CA . PHE A 1 79 ? 53.884 -7.138 -37.647 1.00 79.31 79 PHE A CA 1
ATOM 571 C C . PHE A 1 79 ? 54.915 -7.756 -38.600 1.00 79.31 79 PHE A C 1
ATOM 573 O O . PHE A 1 79 ? 54.859 -7.597 -39.815 1.00 79.31 79 PHE A O 1
ATOM 580 N N . LYS A 1 80 ? 55.830 -8.564 -38.054 1.00 75.44 80 LYS A N 1
ATOM 581 C CA . LYS A 1 80 ? 56.845 -9.303 -38.838 1.00 75.44 80 LYS A CA 1
ATOM 582 C C . LYS A 1 80 ? 56.310 -10.529 -39.597 1.00 75.44 80 LYS A C 1
ATOM 584 O O . LYS A 1 80 ? 57.082 -11.233 -40.244 1.00 75.44 80 LYS A O 1
ATOM 589 N N . THR A 1 81 ? 55.030 -10.874 -39.457 1.00 81.44 81 THR A N 1
ATOM 590 C CA . THR A 1 81 ? 54.452 -12.100 -40.032 1.00 81.44 81 THR A CA 1
ATOM 591 C C . THR A 1 81 ? 52.966 -11.907 -40.311 1.00 81.44 81 THR A C 1
ATOM 593 O O . THR A 1 81 ? 52.222 -11.526 -39.408 1.00 81.44 81 THR A O 1
ATOM 596 N N . TYR A 1 82 ? 52.531 -12.242 -41.529 1.00 81.94 82 TYR A N 1
ATOM 597 C CA . TYR A 1 82 ? 51.135 -12.145 -41.971 1.00 81.94 82 TYR A CA 1
ATOM 598 C C . TYR A 1 82 ? 50.146 -12.821 -41.002 1.00 81.94 82 TYR A C 1
ATOM 600 O O . TYR A 1 82 ? 49.171 -12.204 -40.583 1.00 81.94 82 TYR A O 1
ATOM 608 N N . GLU A 1 83 ? 50.445 -14.041 -40.540 1.00 83.19 83 GLU A N 1
ATOM 609 C CA . GLU A 1 83 ? 49.573 -14.779 -39.610 1.00 83.19 83 GLU A CA 1
ATOM 610 C C . GLU A 1 83 ? 49.334 -14.052 -38.275 1.00 83.19 83 GLU A C 1
ATOM 612 O O . GLU A 1 83 ? 48.277 -14.212 -37.664 1.00 83.19 83 GLU A O 1
ATOM 617 N N . ALA A 1 84 ? 50.275 -13.221 -37.807 1.00 81.88 84 ALA A N 1
ATOM 618 C CA . ALA A 1 84 ? 50.069 -12.414 -36.603 1.00 81.88 84 ALA A CA 1
ATOM 619 C C . ALA A 1 84 ? 49.054 -11.284 -36.853 1.00 81.88 84 ALA A C 1
ATOM 621 O O . ALA A 1 84 ? 48.173 -11.064 -36.023 1.00 81.88 84 ALA A O 1
ATOM 622 N N . TYR A 1 85 ? 49.137 -10.633 -38.017 1.00 84.94 85 TYR A N 1
ATOM 623 C CA . TYR A 1 85 ? 48.213 -9.581 -38.450 1.00 84.94 85 TYR A CA 1
ATOM 624 C C . TYR A 1 85 ? 46.797 -10.131 -38.691 1.00 84.94 85 TYR A C 1
ATOM 626 O O . TYR A 1 85 ? 45.836 -9.635 -38.104 1.00 84.94 85 TYR A O 1
ATOM 634 N N . ARG A 1 86 ? 46.682 -11.239 -39.438 1.00 87.75 86 ARG A N 1
ATOM 635 C CA . ARG A 1 86 ? 45.438 -12.008 -39.632 1.00 87.75 86 ARG A CA 1
ATOM 636 C C . ARG A 1 86 ? 44.793 -12.409 -38.306 1.00 87.75 86 ARG A C 1
ATOM 638 O O . ARG A 1 86 ? 43.598 -12.208 -38.106 1.00 87.75 86 ARG A O 1
ATOM 645 N N . THR A 1 87 ? 45.590 -12.917 -37.361 1.00 87.56 87 THR A N 1
ATOM 646 C CA . THR A 1 87 ? 45.098 -13.255 -36.016 1.00 87.56 87 THR A CA 1
ATOM 647 C C . THR A 1 87 ? 44.570 -12.014 -35.284 1.00 87.56 87 THR A C 1
ATOM 649 O O . THR A 1 87 ? 43.517 -12.086 -34.654 1.00 87.56 87 THR A O 1
ATOM 652 N N . ALA A 1 88 ? 45.263 -10.873 -35.361 1.00 87.25 88 ALA A N 1
ATOM 653 C CA . ALA A 1 88 ? 44.823 -9.636 -34.717 1.00 87.25 88 ALA A CA 1
ATOM 654 C C . ALA A 1 88 ? 43.500 -9.101 -35.306 1.00 87.25 88 ALA A C 1
ATOM 656 O O . ALA A 1 88 ? 42.615 -8.737 -34.531 1.00 87.25 88 ALA A O 1
ATOM 657 N N . LEU A 1 89 ? 43.326 -9.130 -36.635 1.00 88.75 89 LEU A N 1
ATOM 658 C CA . LEU A 1 89 ? 42.063 -8.775 -37.305 1.00 88.75 89 LEU A CA 1
ATOM 659 C C . LEU A 1 89 ? 40.906 -9.694 -36.895 1.00 88.75 89 LEU A C 1
ATOM 661 O O . LEU A 1 89 ? 39.827 -9.206 -36.564 1.00 88.75 89 LEU A O 1
ATOM 665 N N . LEU A 1 90 ? 41.135 -11.011 -36.853 1.00 91.06 90 LEU A N 1
ATOM 666 C CA . LEU A 1 90 ? 40.119 -11.989 -36.450 1.00 91.06 90 LEU A CA 1
ATOM 667 C C . LEU A 1 90 ? 39.620 -11.742 -35.016 1.00 91.06 90 LEU A C 1
ATOM 669 O O . LEU A 1 90 ? 38.413 -11.725 -34.776 1.00 91.06 90 LEU A O 1
ATOM 673 N N . TYR A 1 91 ? 40.525 -11.517 -34.056 1.00 91.38 91 TYR A N 1
ATOM 674 C CA . TYR A 1 91 ? 40.121 -11.213 -32.677 1.00 91.38 91 TYR A CA 1
ATOM 675 C C . TYR A 1 91 ? 39.456 -9.839 -32.546 1.00 91.38 91 TYR A C 1
ATOM 677 O O . TYR A 1 91 ? 38.523 -9.703 -31.758 1.00 91.38 91 TYR A O 1
ATOM 685 N N . TRP A 1 92 ? 39.877 -8.844 -33.333 1.00 90.38 92 TRP A N 1
ATOM 686 C CA . TRP A 1 92 ? 39.225 -7.533 -33.387 1.00 90.38 92 TRP A CA 1
ATOM 687 C C . TRP A 1 92 ? 37.770 -7.651 -33.888 1.00 90.38 92 TRP A C 1
ATOM 689 O O . TRP A 1 92 ? 36.859 -7.126 -33.245 1.00 90.38 92 TRP A O 1
ATOM 699 N N . TRP A 1 93 ? 37.531 -8.430 -34.951 1.00 91.62 93 TRP A N 1
ATOM 700 C CA . TRP A 1 93 ? 36.190 -8.720 -35.477 1.00 91.62 93 TRP A CA 1
ATOM 701 C C . TRP A 1 93 ? 35.315 -9.458 -34.451 1.00 91.62 93 TRP A C 1
ATOM 703 O O . TRP A 1 93 ? 34.197 -9.031 -34.160 1.00 91.62 93 TRP A O 1
ATOM 713 N N . LEU A 1 94 ? 35.850 -10.508 -33.812 1.00 92.56 94 LEU A N 1
ATOM 714 C CA . LEU A 1 94 ? 35.152 -11.238 -32.744 1.00 92.56 94 LEU A CA 1
ATOM 715 C C . LEU A 1 94 ? 34.763 -10.325 -31.571 1.00 92.56 94 LEU A C 1
ATOM 717 O O . LEU A 1 94 ? 33.645 -10.427 -31.061 1.00 92.56 94 LEU A O 1
ATOM 721 N N . CYS A 1 95 ? 35.643 -9.403 -31.159 1.00 92.38 95 CYS A N 1
ATOM 722 C CA . CYS A 1 95 ? 35.308 -8.402 -30.147 1.00 92.38 95 CYS A CA 1
ATOM 723 C C . CYS A 1 95 ? 34.107 -7.550 -30.571 1.00 92.38 95 CYS A C 1
ATOM 725 O O . CYS A 1 95 ? 33.213 -7.313 -29.761 1.00 92.38 95 CYS A O 1
ATOM 727 N N . GLN A 1 96 ? 34.041 -7.114 -31.829 1.00 90.38 96 GLN A N 1
ATOM 728 C CA . GLN A 1 96 ? 32.928 -6.294 -32.300 1.00 90.38 96 GLN A CA 1
ATOM 729 C C . GLN A 1 96 ? 31.595 -7.061 -32.266 1.00 90.38 96 GLN A C 1
ATOM 731 O O . GLN A 1 96 ? 30.597 -6.536 -31.765 1.00 90.38 96 GLN A O 1
ATOM 736 N N . ILE A 1 97 ? 31.597 -8.330 -32.688 1.00 93.12 97 ILE A N 1
ATOM 737 C CA . ILE A 1 97 ? 30.426 -9.214 -32.621 1.00 93.12 97 ILE A CA 1
ATOM 738 C C . ILE A 1 97 ? 29.947 -9.401 -31.172 1.00 93.12 97 ILE A C 1
ATOM 740 O O . ILE A 1 97 ? 28.774 -9.150 -30.886 1.00 93.12 97 ILE A O 1
ATOM 744 N N . PHE A 1 98 ? 30.827 -9.769 -30.232 1.00 95.06 98 PHE A N 1
ATOM 745 C CA . PHE A 1 98 ? 30.426 -9.949 -28.828 1.00 95.06 98 PHE A CA 1
ATOM 746 C C . PHE A 1 98 ? 29.980 -8.642 -28.159 1.00 95.06 98 PHE A C 1
ATOM 748 O O . PHE A 1 98 ? 29.056 -8.665 -27.346 1.00 95.06 98 PHE A O 1
ATOM 755 N N . TYR A 1 99 ? 30.583 -7.504 -28.518 1.00 93.81 99 TYR A N 1
ATOM 756 C CA . TYR A 1 99 ? 30.190 -6.186 -28.018 1.00 93.81 99 TYR A CA 1
ATOM 757 C C . TYR A 1 99 ? 28.726 -5.845 -28.344 1.00 93.81 99 TYR A C 1
ATOM 759 O O . TYR A 1 99 ? 28.001 -5.428 -27.438 1.00 93.81 99 TYR A O 1
ATOM 767 N N . THR A 1 100 ? 28.273 -6.050 -29.591 1.00 93.25 100 THR A N 1
ATOM 768 C CA . THR A 1 100 ? 26.897 -5.688 -30.001 1.00 93.25 100 THR A CA 1
ATOM 769 C C . THR A 1 100 ? 25.838 -6.340 -29.108 1.00 93.25 100 THR A C 1
ATOM 771 O O . THR A 1 100 ? 24.985 -5.650 -28.545 1.00 93.25 100 THR A O 1
ATOM 774 N N . TRP A 1 101 ? 25.947 -7.652 -28.887 1.00 94.81 101 TRP A N 1
ATOM 775 C CA . TRP A 1 101 ? 25.014 -8.408 -28.052 1.00 94.81 101 TRP A CA 1
ATOM 776 C C . TRP A 1 101 ? 25.221 -8.197 -26.547 1.00 94.81 101 TRP A C 1
ATOM 778 O O . TRP A 1 101 ? 24.238 -8.131 -25.809 1.00 94.81 101 TRP A O 1
ATOM 788 N N . ALA A 1 102 ? 26.462 -8.039 -26.070 1.00 95.44 102 ALA A N 1
ATOM 789 C CA . ALA A 1 102 ? 26.725 -7.747 -24.659 1.00 95.44 102 ALA A CA 1
ATOM 790 C C . ALA A 1 102 ? 26.125 -6.392 -24.235 1.00 95.44 102 ALA A C 1
ATOM 792 O O . ALA A 1 102 ? 25.478 -6.308 -23.188 1.00 95.44 102 ALA A O 1
ATOM 793 N N . SER A 1 103 ? 26.281 -5.354 -25.069 1.00 93.19 103 SER A N 1
ATOM 794 C CA . SER A 1 103 ? 25.686 -4.031 -24.840 1.00 93.19 103 SER A CA 1
ATOM 795 C C . SER A 1 103 ? 24.152 -4.090 -24.906 1.00 93.19 103 SER A C 1
ATOM 797 O O . SER A 1 103 ? 23.478 -3.623 -23.983 1.00 93.19 103 SER A O 1
ATOM 799 N N . ALA A 1 104 ? 23.583 -4.762 -25.917 1.00 94.62 104 ALA A N 1
ATOM 800 C CA . ALA A 1 104 ? 22.134 -4.923 -26.056 1.00 94.62 104 ALA A CA 1
ATOM 801 C C . ALA A 1 104 ? 21.491 -5.624 -24.843 1.00 94.62 104 ALA A C 1
ATOM 803 O O . ALA A 1 104 ? 20.555 -5.090 -24.244 1.00 94.62 104 ALA A O 1
ATOM 804 N N . LEU A 1 105 ? 22.009 -6.786 -24.421 1.00 95.00 105 LEU A N 1
ATOM 805 C CA . LEU A 1 105 ? 21.448 -7.530 -23.283 1.00 95.00 105 LEU A CA 1
ATOM 806 C C . LEU A 1 105 ? 21.594 -6.774 -21.953 1.00 95.00 105 LEU A C 1
ATOM 808 O O . LEU A 1 105 ? 20.690 -6.841 -21.114 1.00 95.00 105 LEU A O 1
ATOM 812 N N . ALA A 1 106 ? 22.676 -6.010 -21.764 1.00 93.12 106 ALA A N 1
ATOM 813 C CA . ALA A 1 106 ? 22.830 -5.143 -20.597 1.00 93.12 106 ALA A CA 1
ATOM 814 C C . ALA A 1 106 ? 21.741 -4.051 -20.558 1.00 93.12 106 ALA A C 1
ATOM 816 O O . ALA A 1 106 ? 21.095 -3.862 -19.523 1.00 93.12 106 ALA A O 1
ATOM 817 N N . LYS A 1 107 ? 21.474 -3.386 -21.692 1.00 92.06 107 LYS A N 1
ATOM 818 C CA . LYS A 1 107 ? 20.437 -2.344 -21.821 1.00 92.06 107 LYS A CA 1
ATOM 819 C C . LYS A 1 107 ? 19.023 -2.911 -21.654 1.00 92.06 107 LYS A C 1
ATOM 821 O O . LYS A 1 107 ? 18.225 -2.339 -20.910 1.00 92.06 107 LYS A O 1
ATOM 826 N N . VAL A 1 108 ? 18.726 -4.082 -22.224 1.00 94.31 108 VAL A N 1
ATOM 827 C CA . VAL A 1 108 ? 17.429 -4.762 -22.033 1.00 94.31 108 VAL A CA 1
ATOM 828 C C . VAL A 1 108 ? 17.234 -5.212 -20.578 1.00 94.31 108 VAL A C 1
ATOM 830 O O . VAL A 1 108 ? 16.148 -5.030 -20.030 1.00 94.31 108 VAL A O 1
ATOM 833 N N . SER A 1 109 ? 18.270 -5.715 -19.896 1.00 93.56 109 SER A N 1
ATOM 834 C CA . SER A 1 109 ? 18.200 -6.020 -18.455 1.00 93.56 109 SER A CA 1
ATOM 835 C C . SER A 1 109 ? 17.864 -4.778 -17.614 1.00 93.56 109 SER A C 1
ATOM 837 O O . SER A 1 109 ? 16.980 -4.841 -16.751 1.00 93.56 109 SER A O 1
ATOM 839 N N . ILE A 1 110 ? 18.502 -3.632 -17.894 1.00 90.88 110 ILE A N 1
ATOM 840 C CA . ILE A 1 110 ? 18.183 -2.343 -17.254 1.00 90.88 110 ILE A CA 1
ATOM 841 C C . ILE A 1 110 ? 16.721 -1.971 -17.510 1.00 90.88 110 ILE A C 1
ATOM 843 O O . ILE A 1 110 ? 15.986 -1.679 -16.566 1.00 90.88 110 ILE A O 1
ATOM 847 N N . ALA A 1 111 ? 16.275 -2.029 -18.764 1.00 91.75 111 ALA A N 1
ATOM 848 C CA . ALA A 1 111 ? 14.914 -1.684 -19.148 1.00 91.75 111 ALA A CA 1
ATOM 849 C C . ALA A 1 111 ? 13.865 -2.577 -18.455 1.00 91.75 111 ALA A C 1
ATOM 851 O O . ALA A 1 111 ? 12.908 -2.060 -17.883 1.00 91.75 111 ALA A O 1
ATOM 852 N N . VAL A 1 112 ? 14.076 -3.898 -18.389 1.00 91.88 112 VAL A N 1
ATOM 853 C CA . VAL A 1 112 ? 13.199 -4.835 -17.657 1.00 91.88 112 VAL A CA 1
ATOM 854 C C . VAL A 1 112 ? 13.209 -4.560 -16.145 1.00 91.88 112 VAL A C 1
ATOM 856 O O . VAL A 1 112 ? 12.161 -4.636 -15.496 1.00 91.88 112 VAL A O 1
ATOM 859 N N . ALA A 1 113 ? 14.351 -4.175 -15.565 1.00 87.56 113 ALA A N 1
ATOM 860 C CA . ALA A 1 113 ? 14.420 -3.753 -14.166 1.00 87.56 113 ALA A CA 1
ATOM 861 C C . ALA A 1 113 ? 13.629 -2.452 -13.904 1.00 87.56 113 ALA A C 1
ATOM 863 O O . ALA A 1 113 ? 12.969 -2.339 -12.870 1.00 87.56 113 ALA A O 1
ATOM 864 N N . LEU A 1 114 ? 13.629 -1.497 -14.842 1.00 86.50 114 LEU A N 1
ATOM 865 C CA . LEU A 1 114 ? 12.808 -0.279 -14.775 1.00 86.50 114 LEU A CA 1
ATOM 866 C C . LEU A 1 114 ? 11.316 -0.551 -15.030 1.00 86.50 114 LEU A C 1
ATOM 868 O O . LEU A 1 114 ? 10.457 0.066 -14.393 1.00 86.50 114 LEU A O 1
ATOM 872 N N . LEU A 1 115 ? 10.989 -1.518 -15.889 1.00 89.06 115 LEU A N 1
ATOM 873 C CA . LEU A 1 115 ? 9.618 -1.966 -16.151 1.00 89.06 115 LEU A CA 1
ATOM 874 C C . LEU A 1 115 ? 8.951 -2.518 -14.877 1.00 89.06 115 LEU A C 1
ATOM 876 O O . LEU A 1 115 ? 7.763 -2.312 -14.656 1.00 89.06 115 LEU A O 1
ATOM 880 N N . ARG A 1 116 ? 9.732 -3.157 -13.994 1.00 83.69 116 ARG A N 1
ATOM 881 C CA . ARG A 1 116 ? 9.290 -3.638 -12.668 1.00 83.69 116 ARG A CA 1
ATOM 882 C C . ARG A 1 116 ? 9.035 -2.520 -11.646 1.00 83.69 116 ARG A C 1
ATOM 884 O O . ARG A 1 116 ? 8.402 -2.771 -10.625 1.00 83.69 116 ARG A O 1
ATOM 891 N N . LEU A 1 117 ? 9.545 -1.310 -11.886 1.00 79.69 117 LEU A N 1
ATOM 892 C CA . LEU A 1 117 ? 9.441 -0.155 -10.979 1.00 79.69 117 LEU A CA 1
ATOM 893 C C . LEU A 1 117 ? 8.419 0.889 -11.450 1.00 79.69 117 LEU A C 1
ATOM 895 O O . LEU A 1 117 ? 7.995 1.740 -10.666 1.00 79.69 117 LEU A O 1
ATOM 899 N N . THR A 1 118 ? 8.037 0.852 -12.726 1.00 83.31 118 THR A N 1
ATOM 900 C CA . THR A 1 118 ? 7.116 1.809 -13.341 1.00 83.31 118 THR A CA 1
ATOM 901 C C . THR A 1 118 ? 5.674 1.308 -13.283 1.00 83.31 118 THR A C 1
ATOM 903 O O . THR A 1 118 ? 5.357 0.206 -13.708 1.00 83.31 118 THR A O 1
ATOM 906 N N . ILE A 1 119 ? 4.776 2.147 -12.755 1.00 80.12 119 ILE A N 1
ATOM 907 C CA . ILE A 1 119 ? 3.341 1.824 -12.607 1.00 80.12 119 ILE A CA 1
ATOM 908 C C . ILE A 1 119 ? 2.489 2.549 -13.668 1.00 80.12 119 ILE A C 1
ATOM 910 O O . ILE A 1 119 ? 1.427 2.075 -14.062 1.00 80.12 119 ILE A O 1
ATOM 914 N N . LYS A 1 120 ? 2.943 3.709 -14.167 1.00 85.75 120 LYS A N 1
ATOM 915 C CA . LYS A 1 120 ? 2.203 4.505 -15.162 1.00 85.75 120 LYS A CA 1
ATOM 916 C C . LYS A 1 120 ? 2.311 3.896 -16.563 1.00 85.75 120 LYS A C 1
ATOM 918 O O . LYS A 1 120 ? 3.426 3.677 -17.036 1.00 85.75 120 LYS A O 1
ATOM 923 N N . LYS A 1 121 ? 1.171 3.761 -17.259 1.00 88.19 121 LYS A N 1
ATOM 924 C CA . LYS A 1 121 ? 1.084 3.252 -18.644 1.00 88.19 121 LYS A CA 1
ATOM 925 C C . LYS A 1 121 ? 2.067 3.952 -19.599 1.00 88.19 121 LYS A C 1
ATOM 927 O O . LYS A 1 121 ? 2.835 3.265 -20.255 1.00 88.19 121 LYS A O 1
ATOM 932 N N . ILE A 1 122 ? 2.132 5.289 -19.586 1.00 88.31 122 ILE A N 1
ATOM 933 C CA . ILE A 1 122 ? 3.029 6.084 -20.454 1.00 88.31 122 ILE A CA 1
ATOM 934 C C . ILE A 1 122 ? 4.504 5.671 -20.294 1.00 88.31 122 ILE A C 1
ATOM 936 O O . ILE A 1 122 ? 5.173 5.377 -21.277 1.00 88.31 122 ILE A O 1
ATOM 940 N N . HIS A 1 123 ? 5.017 5.579 -19.061 1.00 88.38 123 HIS A N 1
ATOM 941 C CA . HIS A 1 123 ? 6.407 5.157 -18.834 1.00 88.38 123 HIS A CA 1
ATOM 942 C C . HIS A 1 123 ? 6.643 3.697 -19.246 1.00 88.38 123 HIS A C 1
ATOM 944 O O . HIS A 1 123 ? 7.726 3.370 -19.720 1.00 88.38 123 HIS A O 1
ATOM 950 N N . ARG A 1 124 ? 5.631 2.833 -19.100 1.00 91.12 124 ARG A N 1
ATOM 951 C CA . ARG A 1 124 ? 5.691 1.430 -19.528 1.00 91.12 124 ARG A CA 1
ATOM 952 C C . ARG A 1 124 ? 5.773 1.303 -21.055 1.00 91.12 124 ARG A C 1
ATOM 954 O O . ARG A 1 124 ? 6.553 0.489 -21.532 1.00 91.12 124 ARG A O 1
ATOM 961 N N . ILE A 1 125 ? 5.014 2.119 -21.795 1.00 93.38 125 ILE A N 1
ATOM 962 C CA . ILE A 1 125 ? 5.060 2.195 -23.267 1.00 93.38 125 ILE A CA 1
ATOM 963 C C . ILE A 1 125 ? 6.438 2.683 -23.723 1.00 93.38 125 ILE A C 1
ATOM 965 O O . ILE A 1 125 ? 7.068 2.016 -24.535 1.00 93.38 125 ILE A O 1
ATOM 969 N N . ILE A 1 126 ? 6.952 3.773 -23.135 1.00 93.69 126 ILE A N 1
ATOM 970 C CA . ILE A 1 126 ? 8.290 4.300 -23.458 1.00 93.69 126 ILE A CA 1
ATOM 971 C C . ILE A 1 126 ? 9.369 3.225 -23.255 1.00 93.69 126 ILE A C 1
ATOM 973 O O . ILE A 1 126 ? 10.178 3.008 -24.148 1.00 93.69 126 ILE A O 1
ATOM 977 N N . ILE A 1 127 ? 9.357 2.503 -22.126 1.00 93.44 127 ILE A N 1
ATOM 978 C CA . ILE A 1 127 ? 10.352 1.451 -21.849 1.00 93.44 127 ILE A CA 1
ATOM 979 C C . ILE A 1 127 ? 10.244 0.284 -22.844 1.00 93.44 127 ILE A C 1
ATOM 981 O O . ILE A 1 127 ? 11.275 -0.207 -23.297 1.00 93.44 127 ILE A O 1
ATOM 985 N N . TRP A 1 128 ? 9.033 -0.155 -23.209 1.00 95.06 128 TRP A N 1
ATOM 986 C CA . TRP A 1 128 ? 8.859 -1.178 -24.249 1.00 95.06 128 TRP A CA 1
ATOM 987 C C . TRP A 1 128 ? 9.361 -0.704 -25.618 1.00 95.06 128 TRP A C 1
ATOM 989 O O . TRP A 1 128 ? 10.059 -1.461 -26.291 1.00 95.06 128 TRP A O 1
ATOM 999 N N . GLY A 1 129 ? 9.097 0.555 -25.981 1.00 95.19 129 GLY A N 1
ATOM 1000 C CA . GLY A 1 129 ? 9.658 1.189 -27.174 1.00 95.19 129 GLY A CA 1
ATOM 1001 C C . GLY A 1 129 ? 11.189 1.195 -27.162 1.00 95.19 129 GLY A C 1
ATOM 1002 O O . GLY A 1 129 ? 11.805 0.766 -28.132 1.00 95.19 129 GLY A O 1
ATOM 1003 N N . THR A 1 130 ? 11.821 1.575 -26.045 1.00 94.44 130 THR A N 1
ATOM 1004 C CA . THR A 1 130 ? 13.287 1.528 -25.895 1.00 94.44 130 THR A CA 1
ATOM 1005 C C . THR A 1 130 ? 13.841 0.100 -25.990 1.00 94.44 130 THR A C 1
ATOM 1007 O O . THR A 1 130 ? 14.910 -0.086 -26.569 1.00 94.44 130 THR A O 1
ATOM 1010 N N . ILE A 1 131 ? 13.143 -0.919 -25.466 1.00 95.94 131 ILE A N 1
ATOM 1011 C CA . ILE A 1 131 ? 13.546 -2.334 -25.611 1.00 95.94 131 ILE A CA 1
ATOM 1012 C C . ILE A 1 131 ? 13.512 -2.752 -27.085 1.00 95.94 131 ILE A C 1
ATOM 1014 O O . ILE A 1 131 ? 14.511 -3.270 -27.583 1.00 95.94 131 ILE A O 1
ATOM 1018 N N . GLY A 1 132 ? 12.396 -2.498 -27.779 1.00 96.12 132 GLY A N 1
ATOM 1019 C CA . GLY A 1 132 ? 12.246 -2.813 -29.201 1.00 96.12 132 GLY A CA 1
ATOM 1020 C C . GLY A 1 132 ? 13.291 -2.100 -30.059 1.00 96.12 132 GLY A C 1
ATOM 1021 O O . GLY A 1 132 ? 13.995 -2.749 -30.829 1.00 96.12 132 GLY A O 1
ATOM 1022 N N . LEU A 1 133 ? 13.472 -0.793 -29.844 1.00 95.25 133 LEU A N 1
ATOM 1023 C CA . LEU A 1 133 ? 14.471 0.018 -30.539 1.00 95.25 133 LEU A CA 1
ATOM 1024 C C . LEU A 1 133 ? 15.895 -0.503 -30.301 1.00 95.25 133 LEU A C 1
ATOM 1026 O O . LEU A 1 133 ? 16.631 -0.686 -31.263 1.00 95.25 133 LEU A O 1
ATOM 1030 N N . THR A 1 134 ? 16.273 -0.798 -29.050 1.00 94.44 134 THR A N 1
ATOM 1031 C CA . THR A 1 134 ? 17.614 -1.314 -28.714 1.00 94.44 134 THR A CA 1
ATOM 1032 C C . THR A 1 134 ? 17.892 -2.648 -29.410 1.00 94.44 134 THR A C 1
ATOM 1034 O O . THR A 1 134 ? 18.964 -2.831 -29.982 1.00 94.44 134 THR A O 1
ATOM 1037 N N . LEU A 1 135 ? 16.934 -3.580 -29.392 1.00 96.19 135 LEU A N 1
ATOM 1038 C CA . LEU A 1 135 ? 17.091 -4.876 -30.055 1.00 96.19 135 LEU A CA 1
ATOM 1039 C C . LEU A 1 135 ? 17.167 -4.726 -31.579 1.00 96.19 135 LEU A C 1
ATOM 1041 O O . LEU A 1 135 ? 18.046 -5.326 -32.192 1.00 96.19 135 LEU A O 1
ATOM 1045 N N . ALA A 1 136 ? 16.317 -3.888 -32.178 1.00 95.94 136 ALA A N 1
ATOM 1046 C CA . ALA A 1 136 ? 16.315 -3.639 -33.617 1.00 95.94 136 ALA A CA 1
ATOM 1047 C C . ALA A 1 136 ? 17.638 -3.019 -34.104 1.00 95.94 136 ALA A C 1
ATOM 1049 O O . ALA A 1 136 ? 18.245 -3.540 -35.039 1.00 95.94 136 ALA A O 1
ATOM 1050 N N . ILE A 1 137 ? 18.136 -1.959 -33.448 1.00 94.75 137 ILE A N 1
ATOM 1051 C CA . ILE A 1 137 ? 19.385 -1.294 -33.865 1.00 94.75 137 ILE A CA 1
ATOM 1052 C C . ILE A 1 137 ? 20.614 -2.180 -33.645 1.00 94.75 137 ILE A C 1
ATOM 1054 O O . ILE A 1 137 ? 21.517 -2.179 -34.478 1.00 94.75 137 ILE A O 1
ATOM 1058 N N . SER A 1 138 ? 20.660 -2.959 -32.557 1.00 93.75 138 SER A N 1
ATOM 1059 C CA . SER A 1 138 ? 21.777 -3.873 -32.300 1.00 93.75 138 SER A CA 1
ATOM 1060 C C . SER A 1 138 ? 21.757 -5.086 -33.226 1.00 93.75 138 SER A C 1
ATOM 1062 O O . SER A 1 138 ? 22.824 -5.498 -33.669 1.00 93.75 138 SER A O 1
ATOM 1064 N N . PHE A 1 139 ? 20.582 -5.619 -33.575 1.00 95.62 139 PHE A N 1
ATOM 1065 C CA . PHE A 1 139 ? 20.454 -6.699 -34.557 1.00 95.62 139 PHE A CA 1
ATOM 1066 C C . PHE A 1 139 ? 20.834 -6.235 -35.969 1.00 95.62 139 PHE A C 1
ATOM 1068 O O . PHE A 1 139 ? 21.621 -6.900 -36.639 1.00 95.62 139 PHE A O 1
ATOM 1075 N N . MET A 1 140 ? 20.349 -5.061 -36.392 1.00 94.69 140 MET A N 1
ATOM 1076 C CA . MET A 1 140 ? 20.695 -4.466 -37.686 1.00 94.69 140 MET A CA 1
ATOM 1077 C C . MET A 1 140 ? 22.202 -4.191 -37.789 1.00 94.69 140 MET A C 1
ATOM 1079 O O . MET A 1 140 ? 22.843 -4.621 -38.747 1.00 94.69 140 MET A O 1
ATOM 1083 N N . PHE A 1 141 ? 22.797 -3.556 -36.773 1.00 93.69 141 PHE A N 1
ATOM 1084 C CA . PHE A 1 141 ? 24.235 -3.279 -36.765 1.00 93.69 141 PHE A CA 1
ATOM 1085 C C . PHE A 1 141 ? 25.074 -4.563 -36.707 1.00 93.69 141 PHE A C 1
ATOM 1087 O O . PHE A 1 141 ? 26.089 -4.660 -37.391 1.00 93.69 141 PHE A O 1
ATOM 1094 N N . TRP A 1 142 ? 24.635 -5.577 -35.955 1.00 95.06 142 TRP A N 1
ATOM 1095 C CA . TRP A 1 142 ? 25.275 -6.894 -35.942 1.00 95.06 142 TRP A CA 1
ATOM 1096 C C . TRP A 1 142 ? 25.256 -7.561 -37.325 1.00 95.06 142 TRP A C 1
ATOM 1098 O O . TRP A 1 142 ? 26.296 -8.057 -37.750 1.00 95.06 142 TRP A O 1
ATOM 1108 N N . LEU A 1 143 ? 24.132 -7.525 -38.053 1.00 94.12 143 LEU A N 1
ATOM 1109 C CA . LEU A 1 143 ? 24.048 -8.060 -39.418 1.00 94.12 143 LEU A CA 1
ATOM 1110 C C . LEU A 1 143 ? 25.000 -7.344 -40.382 1.00 94.12 143 LEU A C 1
ATOM 1112 O O . LEU A 1 143 ? 25.706 -8.016 -41.130 1.00 94.12 143 LEU A O 1
ATOM 1116 N N . VAL A 1 144 ? 25.069 -6.008 -40.336 1.00 92.44 144 VAL A N 1
ATOM 1117 C CA . VAL A 1 144 ? 26.001 -5.234 -41.177 1.00 92.44 144 VAL A CA 1
ATOM 1118 C C . VAL A 1 144 ? 27.452 -5.634 -40.908 1.00 92.44 144 VAL A C 1
ATOM 1120 O O . VAL A 1 144 ? 28.201 -5.853 -41.847 1.00 92.44 144 VAL A O 1
ATOM 1123 N N . LEU A 1 145 ? 27.846 -5.792 -39.642 1.00 89.69 145 LEU A N 1
ATOM 1124 C CA . LEU A 1 145 ? 29.217 -6.168 -39.270 1.00 89.69 145 LEU A CA 1
ATOM 1125 C C . LEU A 1 145 ? 29.551 -7.645 -39.524 1.00 89.69 145 LEU A C 1
ATOM 1127 O O . LEU A 1 145 ? 30.716 -8.001 -39.713 1.00 89.69 145 LEU A O 1
ATOM 1131 N N . LEU A 1 146 ? 28.541 -8.516 -39.510 1.00 91.75 146 LEU A N 1
ATOM 1132 C CA . LEU A 1 146 ? 28.679 -9.923 -39.875 1.00 91.75 146 LEU A CA 1
ATOM 1133 C C . LEU A 1 146 ? 28.880 -10.085 -41.391 1.00 91.75 146 LEU A C 1
ATOM 1135 O O . LEU A 1 146 ? 29.636 -10.955 -41.811 1.00 91.75 146 LEU A O 1
ATOM 1139 N N . LEU A 1 147 ? 28.197 -9.260 -42.191 1.00 90.12 147 LEU A N 1
ATOM 1140 C CA . LEU A 1 147 ? 28.126 -9.351 -43.654 1.00 90.12 147 LEU A CA 1
ATOM 1141 C C . LEU A 1 147 ? 28.932 -8.252 -44.377 1.00 90.12 147 LEU A C 1
ATOM 1143 O O . LEU A 1 147 ? 28.778 -8.077 -45.581 1.00 90.12 147 LEU A O 1
ATOM 1147 N N . ASP A 1 148 ? 29.808 -7.533 -43.666 1.00 88.75 148 ASP A N 1
ATOM 1148 C CA . ASP A 1 148 ? 30.594 -6.403 -44.197 1.00 88.75 148 ASP A CA 1
ATOM 1149 C C . ASP A 1 148 ? 31.512 -6.801 -45.368 1.00 88.75 148 ASP A C 1
ATOM 1151 O O . ASP A 1 148 ? 31.847 -5.966 -46.207 1.00 88.75 148 ASP A O 1
ATOM 1155 N N . CYS A 1 149 ? 31.894 -8.081 -45.454 1.00 90.12 149 CYS A N 1
ATOM 1156 C CA . CYS A 1 149 ? 32.702 -8.636 -46.538 1.00 90.12 149 CYS A CA 1
ATOM 1157 C C . CYS A 1 149 ? 32.111 -9.934 -47.105 1.00 90.12 149 CYS A C 1
ATOM 1159 O O . CYS A 1 149 ? 31.596 -10.782 -46.373 1.00 90.12 149 CYS A O 1
ATOM 1161 N N . HIS A 1 150 ? 32.276 -10.130 -48.415 1.00 88.69 150 HIS A N 1
ATOM 1162 C CA . HIS A 1 150 ? 31.916 -11.344 -49.139 1.00 88.69 150 HIS A CA 1
ATOM 1163 C C . HIS A 1 150 ? 33.170 -12.001 -49.756 1.00 88.69 150 HIS A C 1
ATOM 1165 O O . HIS A 1 150 ? 33.803 -11.401 -50.630 1.00 88.69 150 HIS A O 1
ATOM 1171 N N . PRO A 1 151 ? 33.531 -13.239 -49.350 1.00 90.69 151 PRO A N 1
ATOM 1172 C CA . PRO A 1 151 ? 33.020 -13.977 -48.185 1.00 90.69 151 PRO A CA 1
ATOM 1173 C C . PRO A 1 151 ? 33.434 -13.316 -46.857 1.00 90.69 151 PRO A C 1
ATOM 1175 O O . PRO A 1 151 ? 34.425 -12.594 -46.810 1.00 90.69 151 PRO A O 1
ATOM 1178 N N . VAL A 1 152 ? 32.739 -13.627 -45.754 1.00 89.75 152 VAL A N 1
ATOM 1179 C CA . VAL A 1 152 ? 32.994 -13.023 -44.422 1.00 89.75 152 VAL A CA 1
ATOM 1180 C C . VAL A 1 152 ? 34.455 -13.168 -43.978 1.00 89.75 152 VAL A C 1
ATOM 1182 O O . VAL A 1 152 ? 35.025 -12.251 -43.389 1.00 89.75 152 VAL A O 1
ATOM 1185 N N . SER A 1 153 ? 35.107 -14.283 -44.329 1.00 89.25 153 SER A N 1
ATOM 1186 C CA . SER A 1 153 ? 36.519 -14.521 -44.010 1.00 89.25 153 SER A CA 1
ATOM 1187 C C . SER A 1 153 ? 37.492 -13.539 -44.657 1.00 89.25 153 SER A C 1
ATOM 1189 O O . SER A 1 153 ? 38.613 -13.391 -44.178 1.00 89.25 153 SER A O 1
ATOM 1191 N N . TYR A 1 154 ? 37.074 -12.831 -45.706 1.00 90.25 154 TYR A N 1
ATOM 1192 C CA . TYR A 1 154 ? 37.892 -11.819 -46.359 1.00 90.25 154 TYR A CA 1
ATOM 1193 C C . TYR A 1 154 ? 38.234 -10.648 -45.418 1.00 90.25 154 TYR A C 1
ATOM 1195 O O . TYR A 1 154 ? 39.322 -10.089 -45.537 1.00 90.25 154 TYR A O 1
ATOM 1203 N N . PHE A 1 155 ? 37.409 -10.351 -44.400 1.00 89.62 155 PHE A N 1
ATOM 1204 C CA . PHE A 1 155 ? 37.692 -9.289 -43.420 1.00 89.62 155 PHE A CA 1
ATOM 1205 C C . PHE A 1 155 ? 39.044 -9.460 -42.701 1.00 89.62 155 PHE A C 1
ATOM 1207 O O . PHE A 1 155 ? 39.735 -8.481 -42.430 1.00 89.62 155 PHE A O 1
ATOM 1214 N N . TRP A 1 156 ? 39.447 -10.696 -42.388 1.00 89.62 156 TRP A N 1
ATOM 1215 C CA . TRP A 1 156 ? 40.737 -10.979 -41.743 1.00 89.62 156 TRP A CA 1
ATOM 1216 C C . TRP A 1 156 ? 41.790 -11.553 -42.703 1.00 89.62 156 TRP A C 1
ATOM 1218 O O . TRP A 1 156 ? 42.919 -11.797 -42.280 1.00 89.62 156 TRP A O 1
ATOM 1228 N N . GLU A 1 157 ? 41.445 -11.751 -43.981 1.00 88.69 157 GLU A N 1
ATOM 1229 C CA . GLU A 1 157 ? 42.333 -12.320 -45.008 1.00 88.69 157 GLU A CA 1
ATOM 1230 C C . GLU A 1 157 ? 42.693 -11.347 -46.147 1.00 88.69 157 GLU A C 1
ATOM 1232 O O . GLU A 1 157 ? 43.570 -11.672 -46.939 1.00 88.69 157 GLU A O 1
ATOM 1237 N N . TYR A 1 158 ? 42.117 -10.135 -46.207 1.00 84.62 158 TYR A N 1
ATOM 1238 C CA . TYR A 1 158 ? 42.359 -9.152 -47.287 1.00 84.62 158 TYR A CA 1
ATOM 1239 C C . TYR A 1 158 ? 43.830 -8.747 -47.489 1.00 84.62 158 TYR A C 1
ATOM 1241 O O . TYR A 1 158 ? 44.185 -8.199 -48.530 1.00 84.62 158 TYR A O 1
ATOM 1249 N N . ALA A 1 159 ? 44.686 -8.962 -46.487 1.00 79.88 159 ALA A N 1
ATOM 1250 C CA . ALA A 1 159 ? 46.114 -8.666 -46.572 1.00 79.88 159 ALA A CA 1
ATOM 1251 C C . ALA A 1 159 ? 46.932 -9.774 -47.280 1.00 79.88 159 ALA A C 1
ATOM 1253 O O . ALA A 1 159 ? 48.142 -9.614 -47.441 1.00 79.88 159 ALA A O 1
ATOM 1254 N N . ASP A 1 160 ? 46.302 -10.877 -47.702 1.00 81.88 160 ASP A N 1
ATOM 1255 C CA . ASP A 1 160 ? 46.887 -11.912 -48.562 1.00 81.88 160 ASP A CA 1
ATOM 1256 C C . ASP A 1 160 ? 46.453 -11.703 -50.028 1.00 81.88 160 ASP A C 1
ATOM 1258 O O . ASP A 1 160 ? 45.278 -11.901 -50.348 1.00 81.88 160 ASP A O 1
ATOM 1262 N N . PRO A 1 161 ? 47.381 -11.368 -50.948 1.00 77.19 161 PRO A N 1
ATOM 1263 C CA . PRO A 1 161 ? 47.070 -11.178 -52.368 1.00 77.19 161 PRO A CA 1
ATOM 1264 C C . PRO A 1 161 ? 46.493 -12.413 -53.081 1.00 77.19 161 PRO A C 1
ATOM 1266 O O . PRO A 1 161 ? 45.988 -12.285 -54.193 1.00 77.19 161 PRO A O 1
ATOM 1269 N N . SER A 1 162 ? 46.585 -13.611 -52.489 1.00 81.31 162 SER A N 1
ATOM 1270 C CA . SER A 1 162 ? 46.029 -14.848 -53.056 1.00 81.31 162 SER A CA 1
ATOM 1271 C C . SER A 1 162 ? 44.530 -15.043 -52.787 1.00 81.31 162 SER A C 1
ATOM 1273 O O . SER A 1 162 ? 43.928 -15.991 -53.300 1.00 81.31 162 SER A O 1
ATOM 1275 N N . LYS A 1 163 ? 43.909 -14.163 -51.989 1.00 82.56 163 LYS A N 1
ATOM 1276 C CA . LYS A 1 163 ? 42.486 -14.213 -51.636 1.00 82.56 163 LYS A CA 1
ATOM 1277 C C . LYS A 1 163 ? 41.714 -13.116 -52.362 1.00 82.56 163 LYS A C 1
ATOM 1279 O O . LYS A 1 163 ? 41.971 -11.936 -52.168 1.00 82.56 163 LYS A O 1
ATOM 1284 N N . SER A 1 164 ? 40.726 -13.505 -53.163 1.00 81.06 164 SER A N 1
ATOM 1285 C CA . SER A 1 164 ? 39.791 -12.580 -53.812 1.00 81.06 164 SER A CA 1
ATOM 1286 C C . SER A 1 164 ? 38.508 -12.425 -52.994 1.00 81.06 164 SER A C 1
ATOM 1288 O O . SER A 1 164 ? 37.875 -13.424 -52.646 1.00 81.06 164 SER A O 1
ATOM 1290 N N . GLY A 1 165 ? 38.086 -11.187 -52.757 1.00 84.81 165 GLY A N 1
ATOM 1291 C CA . GLY A 1 165 ? 36.816 -10.850 -52.117 1.00 84.81 165 GLY A CA 1
ATOM 1292 C C . GLY A 1 165 ? 36.547 -9.349 -52.188 1.00 84.81 165 GLY A C 1
ATOM 1293 O O . GLY A 1 165 ? 37.389 -8.576 -52.653 1.00 84.81 165 GLY A O 1
ATOM 1294 N N . SER A 1 166 ? 35.375 -8.927 -51.723 1.00 86.94 166 SER A N 1
ATOM 1295 C CA . SER A 1 166 ? 35.000 -7.514 -51.622 1.00 86.94 166 SER A CA 1
ATOM 1296 C C . SER A 1 166 ? 34.402 -7.211 -50.250 1.00 86.94 166 SER A C 1
ATOM 1298 O O . SER A 1 166 ? 33.768 -8.066 -49.635 1.00 86.94 166 SER A O 1
ATOM 1300 N N . CYS A 1 167 ? 34.619 -5.990 -49.762 1.00 87.69 167 CYS A N 1
ATOM 1301 C CA . CYS A 1 167 ? 33.975 -5.465 -48.558 1.00 87.69 167 CYS A CA 1
ATOM 1302 C C . CYS A 1 167 ? 33.151 -4.224 -48.904 1.00 87.69 167 CYS A C 1
ATOM 1304 O O . CYS A 1 167 ? 33.394 -3.573 -49.926 1.00 87.69 167 CYS A O 1
ATOM 1306 N N . MET A 1 168 ? 32.192 -3.883 -48.046 1.00 87.75 168 MET A N 1
ATOM 1307 C CA . MET A 1 168 ? 31.390 -2.674 -48.170 1.00 87.75 168 MET A CA 1
ATOM 1308 C C . MET A 1 168 ? 32.281 -1.420 -48.187 1.00 87.75 168 MET A C 1
ATOM 1310 O O . MET A 1 168 ? 33.341 -1.354 -47.562 1.00 87.75 168 MET A O 1
ATOM 1314 N N . SER A 1 169 ? 31.840 -0.382 -48.905 1.00 87.56 169 SER A N 1
ATOM 1315 C CA . SER A 1 169 ? 32.528 0.912 -48.906 1.00 87.56 169 SER A CA 1
ATOM 1316 C C . SER A 1 169 ? 32.678 1.455 -47.482 1.00 87.56 169 SER A C 1
ATOM 1318 O O . SER A 1 169 ? 31.685 1.623 -46.766 1.00 87.56 169 SER A O 1
ATOM 1320 N N . LYS A 1 170 ? 33.912 1.819 -47.101 1.00 85.25 170 LYS A N 1
ATOM 1321 C CA . LYS A 1 170 ? 34.238 2.381 -45.778 1.00 85.25 170 LYS A CA 1
ATOM 1322 C C . LYS A 1 170 ? 33.351 3.579 -45.406 1.00 85.25 170 LYS A C 1
ATOM 1324 O O . LYS A 1 170 ? 33.029 3.769 -44.237 1.00 85.25 170 LYS A O 1
ATOM 1329 N N . ILE A 1 171 ? 32.916 4.364 -46.397 1.00 87.69 171 ILE A N 1
ATOM 1330 C CA . ILE A 1 171 ? 32.012 5.511 -46.213 1.00 87.69 171 ILE A CA 1
ATOM 1331 C C . ILE A 1 171 ? 30.641 5.057 -45.686 1.00 87.69 171 ILE A C 1
ATOM 1333 O O . ILE A 1 171 ? 30.082 5.691 -44.792 1.00 87.69 171 ILE A O 1
ATOM 1337 N N . ASN A 1 172 ? 30.106 3.948 -46.203 1.00 88.94 172 ASN A N 1
ATOM 1338 C CA . ASN A 1 172 ? 28.813 3.411 -45.780 1.00 88.94 172 ASN A CA 1
ATOM 1339 C C . ASN A 1 172 ? 28.907 2.793 -44.379 1.00 88.94 172 ASN A C 1
ATOM 1341 O O . ASN A 1 172 ? 28.053 3.076 -43.540 1.00 88.94 172 ASN A O 1
ATOM 1345 N N . LEU A 1 173 ? 29.990 2.063 -44.084 1.00 87.88 173 LEU A N 1
ATOM 1346 C CA . LEU A 1 173 ? 30.274 1.549 -42.738 1.00 87.88 173 LEU A CA 1
ATOM 1347 C C . LEU A 1 173 ? 30.320 2.681 -41.693 1.00 87.88 173 LEU A C 1
ATOM 1349 O O . LEU A 1 173 ? 29.691 2.585 -40.638 1.00 87.88 173 LEU A O 1
ATOM 1353 N N . ILE A 1 174 ? 31.002 3.788 -42.009 1.00 89.62 174 ILE A N 1
ATOM 1354 C CA . ILE A 1 174 ? 31.088 4.975 -41.144 1.00 89.62 174 ILE A CA 1
ATOM 1355 C C . ILE A 1 174 ? 29.705 5.612 -40.925 1.00 89.62 174 ILE A C 1
ATOM 1357 O O . ILE A 1 174 ? 29.348 5.904 -39.781 1.00 89.62 174 ILE A O 1
ATOM 1361 N N . LYS A 1 175 ? 28.893 5.783 -41.982 1.00 90.12 175 LYS A N 1
ATOM 1362 C CA . LYS A 1 175 ? 27.511 6.295 -41.869 1.00 90.12 175 LYS A CA 1
ATOM 1363 C C . LYS A 1 175 ? 26.665 5.433 -40.923 1.00 90.12 175 LYS A C 1
ATOM 1365 O O . LYS A 1 175 ? 26.052 5.968 -40.000 1.00 90.12 175 LYS A O 1
ATOM 1370 N N . VAL A 1 176 ? 26.681 4.109 -41.099 1.00 91.75 176 VAL A N 1
ATOM 1371 C CA . VAL A 1 176 ? 25.944 3.166 -40.236 1.00 91.75 176 VAL A CA 1
ATOM 1372 C C . VAL A 1 176 ? 26.438 3.240 -38.783 1.00 91.75 176 VAL A C 1
ATOM 1374 O O . VAL A 1 176 ? 25.626 3.296 -37.859 1.00 91.75 176 VAL A O 1
ATOM 1377 N N . ALA A 1 177 ? 27.753 3.319 -38.557 1.00 90.56 177 ALA A N 1
ATOM 1378 C CA . ALA A 1 177 ? 28.331 3.417 -37.214 1.00 90.56 177 ALA A CA 1
ATOM 1379 C C . ALA A 1 177 ? 27.960 4.724 -36.478 1.00 90.56 177 ALA A C 1
ATOM 1381 O O . ALA A 1 177 ? 27.767 4.705 -35.254 1.00 90.56 177 ALA A O 1
ATOM 1382 N N . TYR A 1 178 ? 27.822 5.846 -37.199 1.00 92.94 178 TYR A N 1
ATOM 1383 C CA . TYR A 1 178 ? 27.292 7.095 -36.639 1.00 92.94 178 TYR A CA 1
ATOM 1384 C C . TYR A 1 178 ? 25.812 6.960 -36.261 1.00 92.94 178 TYR A C 1
ATOM 1386 O O . TYR A 1 178 ? 25.464 7.265 -35.120 1.00 92.94 178 TYR A O 1
ATOM 1394 N N . VAL A 1 179 ? 24.962 6.432 -37.152 1.00 93.19 179 VAL A N 1
ATOM 1395 C CA . VAL A 1 179 ? 23.525 6.217 -36.875 1.00 93.19 179 VAL A CA 1
ATOM 1396 C C . VAL A 1 179 ? 23.329 5.312 -35.654 1.00 93.19 179 VAL A C 1
ATOM 1398 O O . VAL A 1 179 ? 22.605 5.677 -34.725 1.00 93.19 179 VAL A O 1
ATOM 1401 N N . TYR A 1 180 ? 24.046 4.185 -35.588 1.00 92.81 180 TYR A N 1
ATOM 1402 C CA . TYR A 1 180 ? 24.036 3.292 -34.425 1.00 92.81 180 TYR A CA 1
ATOM 1403 C C . TYR A 1 180 ? 24.462 4.012 -33.136 1.00 92.81 180 TYR A C 1
ATOM 1405 O O . TYR A 1 180 ? 23.822 3.854 -32.096 1.00 92.81 180 TYR A O 1
ATOM 1413 N N . SER A 1 181 ? 25.510 4.842 -33.186 1.00 92.38 181 SER A N 1
ATOM 1414 C CA . SER A 1 181 ? 25.992 5.587 -32.013 1.00 92.38 181 SER A CA 1
ATOM 1415 C C . SER A 1 181 ? 24.995 6.660 -31.548 1.00 92.38 181 SER A C 1
ATOM 1417 O O . SER A 1 181 ? 24.792 6.817 -30.347 1.00 92.38 181 SER A O 1
ATOM 1419 N N . CYS A 1 182 ? 24.305 7.347 -32.461 1.00 92.88 182 CYS A N 1
ATOM 1420 C CA . CYS A 1 182 ? 23.256 8.311 -32.112 1.00 92.88 182 CYS A CA 1
ATOM 1421 C C . CYS A 1 182 ? 22.031 7.635 -31.470 1.00 92.88 182 CYS A C 1
ATOM 1423 O O . CYS A 1 182 ? 21.548 8.090 -30.430 1.00 92.88 182 CYS A O 1
ATOM 1425 N N . LEU A 1 183 ? 21.553 6.524 -32.043 1.00 93.44 183 LEU A N 1
ATOM 1426 C CA . LEU A 1 183 ? 20.381 5.803 -31.531 1.00 93.44 183 LEU A CA 1
ATOM 1427 C C . LEU A 1 183 ? 20.668 5.105 -30.192 1.00 93.44 183 LEU A C 1
ATOM 1429 O O . LEU A 1 183 ? 19.817 5.109 -29.300 1.00 93.44 183 LEU A O 1
ATOM 1433 N N . THR A 1 184 ? 21.879 4.570 -30.002 1.00 90.75 184 THR A N 1
ATOM 1434 C CA . THR A 1 184 ? 22.294 3.993 -28.711 1.00 90.75 184 THR A CA 1
ATOM 1435 C C . THR A 1 184 ? 22.421 5.054 -27.614 1.00 90.75 184 THR A C 1
ATOM 1437 O O . THR A 1 184 ? 21.933 4.811 -26.512 1.00 90.75 184 THR A O 1
ATOM 1440 N N . ILE A 1 185 ? 22.949 6.253 -27.907 1.00 92.12 185 ILE A N 1
ATOM 1441 C CA . ILE A 1 185 ? 22.942 7.387 -26.958 1.00 92.12 185 ILE A CA 1
ATOM 1442 C C . ILE A 1 185 ? 21.511 7.764 -26.555 1.00 92.12 185 ILE A C 1
ATOM 1444 O O . ILE A 1 185 ? 21.249 7.969 -25.370 1.00 92.12 185 ILE A O 1
ATOM 1448 N N . LEU A 1 186 ? 20.571 7.826 -27.503 1.00 92.12 186 LEU A N 1
ATOM 1449 C CA . LEU A 1 186 ? 19.165 8.122 -27.205 1.00 92.12 186 LEU A CA 1
ATOM 1450 C C . LEU A 1 186 ? 18.536 7.050 -26.293 1.00 92.12 186 LEU A C 1
ATOM 1452 O O . LEU A 1 186 ? 17.832 7.383 -25.334 1.00 92.12 186 LEU A O 1
ATOM 1456 N N . CYS A 1 187 ? 18.839 5.770 -26.521 1.00 91.31 187 CYS A N 1
ATOM 1457 C CA . CYS A 1 187 ? 18.413 4.681 -25.636 1.00 91.31 187 CYS A CA 1
ATOM 1458 C C . CYS A 1 187 ? 19.019 4.817 -24.224 1.00 91.31 187 CYS A C 1
ATOM 1460 O O . CYS A 1 187 ? 18.297 4.739 -23.232 1.00 91.31 187 CYS A O 1
ATOM 1462 N N . ASP A 1 188 ? 20.316 5.101 -24.107 1.00 88.25 188 ASP A N 1
ATOM 1463 C CA . ASP A 1 188 ? 20.988 5.231 -22.807 1.00 88.25 188 ASP A CA 1
ATOM 1464 C C . ASP A 1 188 ? 20.494 6.450 -22.011 1.00 88.25 188 ASP A C 1
ATOM 1466 O O . ASP A 1 188 ? 20.248 6.359 -20.803 1.00 88.25 188 ASP A O 1
ATOM 1470 N N . LEU A 1 189 ? 20.267 7.582 -22.685 1.00 89.81 189 LEU A N 1
ATOM 1471 C CA . LEU A 1 189 ? 19.684 8.775 -22.073 1.00 89.81 189 LEU A CA 1
ATOM 1472 C C . LEU A 1 189 ? 18.237 8.532 -21.629 1.00 89.81 189 LEU A C 1
ATOM 1474 O O . LEU A 1 189 ? 17.883 8.915 -20.513 1.00 89.81 189 LEU A O 1
ATOM 1478 N N . THR A 1 190 ? 17.402 7.854 -22.427 1.00 90.50 190 THR A N 1
ATOM 1479 C CA . THR A 1 190 ? 16.024 7.531 -22.004 1.00 90.50 190 THR A CA 1
ATOM 1480 C C . THR A 1 190 ? 16.005 6.609 -20.780 1.00 90.50 190 THR A C 1
ATOM 1482 O O . THR A 1 190 ? 15.283 6.902 -19.821 1.00 90.50 190 THR A O 1
ATOM 1485 N N . LEU A 1 191 ? 16.851 5.571 -20.736 1.00 87.62 191 LEU A N 1
ATOM 1486 C CA . LEU A 1 191 ? 16.975 4.675 -19.576 1.00 87.62 191 LEU A CA 1
ATOM 1487 C C . LEU A 1 191 ? 17.575 5.363 -18.335 1.00 87.62 191 LEU A C 1
ATOM 1489 O O . LEU A 1 191 ? 17.186 5.031 -17.216 1.00 87.62 191 LEU A O 1
ATOM 1493 N N . GLY A 1 192 ? 18.484 6.330 -18.499 1.00 84.69 192 GLY A N 1
ATOM 1494 C CA . GLY A 1 192 ? 19.079 7.088 -17.391 1.00 84.69 192 GLY A CA 1
ATOM 1495 C C . GLY A 1 192 ? 18.189 8.209 -16.830 1.00 84.69 192 GLY A C 1
ATOM 1496 O O . GLY A 1 192 ? 18.177 8.450 -15.620 1.00 84.69 192 GLY A O 1
ATOM 1497 N N . ILE A 1 193 ? 17.419 8.888 -17.686 1.00 86.25 193 ILE A N 1
ATOM 1498 C CA . ILE A 1 193 ? 16.625 10.077 -17.325 1.00 86.25 193 ILE A CA 1
ATOM 1499 C C . ILE A 1 193 ? 15.220 9.707 -16.820 1.00 86.25 193 ILE A C 1
ATOM 1501 O O . ILE A 1 193 ? 14.737 10.303 -15.851 1.00 86.25 193 ILE A O 1
ATOM 1505 N N . LEU A 1 194 ? 14.557 8.707 -17.412 1.00 84.44 194 LEU A N 1
ATOM 1506 C CA . LEU A 1 194 ? 13.201 8.290 -17.018 1.00 84.44 194 LEU A CA 1
ATOM 1507 C C . LEU A 1 194 ? 13.079 7.957 -15.510 1.00 84.44 194 LEU A C 1
ATOM 1509 O O . LEU A 1 194 ? 12.122 8.417 -14.874 1.00 84.44 194 LEU A O 1
ATOM 1513 N N . PRO A 1 195 ? 14.040 7.253 -14.875 1.00 73.81 195 PRO A N 1
ATOM 1514 C CA . PRO A 1 195 ? 14.016 7.008 -13.433 1.00 73.81 195 PRO A CA 1
ATOM 1515 C C . PRO A 1 195 ? 14.186 8.285 -12.597 1.00 73.81 195 PRO A C 1
ATOM 1517 O O . PRO A 1 195 ? 13.616 8.391 -11.508 1.00 73.81 195 PRO A O 1
ATOM 1520 N N . MET A 1 196 ? 14.934 9.274 -13.097 1.00 77.56 196 MET A N 1
ATOM 1521 C CA . MET A 1 196 ? 15.132 10.556 -12.416 1.00 77.56 196 MET A CA 1
ATOM 1522 C C . MET A 1 196 ? 13.816 11.340 -12.330 1.00 77.56 196 MET A C 1
ATOM 1524 O O . MET A 1 196 ? 13.455 11.805 -11.246 1.00 77.56 196 MET A O 1
ATOM 1528 N N . PHE A 1 197 ? 13.040 11.400 -13.419 1.00 80.06 197 PHE A N 1
ATOM 1529 C CA . PHE A 1 197 ? 11.697 11.995 -13.409 1.00 80.06 197 PHE A CA 1
ATOM 1530 C C . PHE A 1 197 ? 10.729 11.261 -12.469 1.00 80.06 197 PHE A C 1
ATOM 1532 O O . PHE A 1 197 ? 9.963 11.908 -11.748 1.00 80.06 197 PHE A O 1
ATOM 1539 N N . LEU A 1 198 ? 10.797 9.924 -12.413 1.00 73.81 198 LEU A N 1
ATOM 1540 C CA . LEU A 1 198 ? 9.989 9.115 -11.493 1.00 73.81 198 LEU A CA 1
ATOM 1541 C C . LEU A 1 198 ? 10.278 9.462 -10.022 1.00 73.81 198 LEU A C 1
ATOM 1543 O O . LEU A 1 198 ? 9.350 9.615 -9.225 1.00 73.81 198 LEU A O 1
ATOM 1547 N N . VAL A 1 199 ? 11.551 9.639 -9.655 1.00 74.06 199 VAL A N 1
ATOM 1548 C CA . VAL A 1 199 ? 11.961 9.977 -8.279 1.00 74.06 199 VAL A CA 1
ATOM 1549 C C . VAL A 1 199 ? 11.800 11.472 -7.964 1.00 74.06 199 VAL A C 1
ATOM 1551 O O . VAL A 1 199 ? 11.625 11.832 -6.797 1.00 74.06 199 VAL A O 1
ATOM 1554 N N . TRP A 1 200 ? 11.774 12.364 -8.960 1.00 74.88 200 TRP A N 1
ATOM 1555 C CA . TRP A 1 200 ? 11.605 13.808 -8.740 1.00 74.88 200 TRP A CA 1
ATOM 1556 C C . TRP A 1 200 ? 10.306 14.137 -7.994 1.00 74.88 200 TRP A C 1
ATOM 1558 O O . TRP A 1 200 ? 10.326 14.907 -7.030 1.00 74.88 200 TRP A O 1
ATOM 1568 N N . LYS A 1 201 ? 9.188 13.517 -8.387 1.00 64.12 201 LYS A N 1
ATOM 1569 C CA . LYS A 1 201 ? 7.869 13.699 -7.749 1.00 64.12 201 LYS A CA 1
ATOM 1570 C C . LYS A 1 201 ? 7.718 12.912 -6.431 1.00 64.12 201 LYS A C 1
ATOM 1572 O O . LYS A 1 201 ? 6.721 13.089 -5.737 1.00 64.12 201 LYS A O 1
ATOM 1577 N N . LEU A 1 202 ? 8.685 12.066 -6.059 1.00 66.88 202 LEU A N 1
ATOM 1578 C CA . LEU A 1 202 ? 8.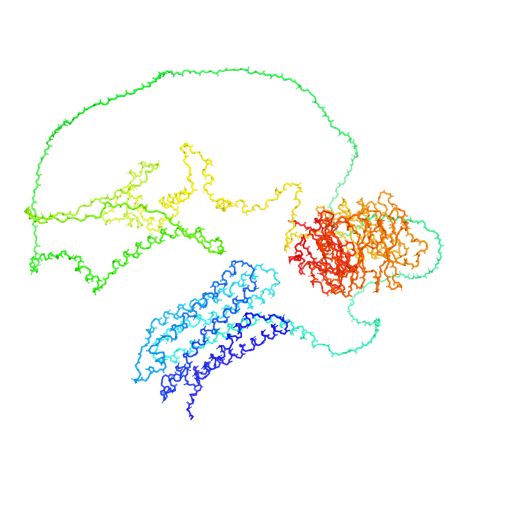616 11.214 -4.869 1.00 66.88 202 LEU A CA 1
ATOM 1579 C C . LEU A 1 202 ? 9.122 11.949 -3.611 1.00 66.88 202 LEU A C 1
ATOM 1581 O O . LEU A 1 202 ? 10.240 12.477 -3.573 1.00 66.88 202 LEU A O 1
ATOM 1585 N N . GLN A 1 203 ? 8.301 11.966 -2.556 1.00 62.91 203 GLN A N 1
ATOM 1586 C CA . GLN A 1 203 ? 8.622 12.598 -1.271 1.00 62.91 203 GLN A CA 1
ATOM 1587 C C . GLN A 1 203 ? 9.520 11.691 -0.408 1.00 62.91 203 GLN A C 1
ATOM 1589 O O . GLN A 1 203 ? 9.060 10.972 0.475 1.00 62.91 203 GLN A O 1
ATOM 1594 N N . MET A 1 204 ? 10.829 11.723 -0.672 1.00 69.69 204 MET A N 1
ATOM 1595 C CA . MET A 1 204 ? 11.863 11.087 0.157 1.00 69.69 204 MET A CA 1
ATOM 1596 C C . MET A 1 204 ? 12.777 12.127 0.815 1.00 69.69 204 MET A C 1
ATOM 1598 O O . MET A 1 204 ? 13.047 13.174 0.228 1.00 69.69 204 MET A O 1
ATOM 1602 N N . ASN A 1 205 ? 13.324 11.798 1.993 1.00 72.25 205 ASN A N 1
ATOM 1603 C CA . ASN A 1 205 ? 14.367 12.593 2.656 1.00 72.25 205 ASN A CA 1
ATOM 1604 C C . ASN A 1 205 ? 15.496 12.938 1.677 1.00 72.25 205 ASN A C 1
ATOM 1606 O O . ASN A 1 205 ? 16.018 12.044 1.013 1.00 72.25 205 ASN A O 1
ATOM 1610 N N . TYR A 1 206 ? 15.924 14.203 1.645 1.00 75.19 206 TYR A N 1
ATOM 1611 C CA . TYR A 1 206 ? 16.867 14.738 0.652 1.00 75.19 206 TYR A CA 1
ATOM 1612 C C . TYR A 1 206 ? 18.138 13.885 0.475 1.00 75.19 206 TYR A C 1
ATOM 1614 O O . TYR A 1 206 ? 18.499 13.547 -0.647 1.00 75.19 206 TYR A O 1
ATOM 1622 N N . ARG A 1 207 ? 18.746 13.405 1.572 1.00 71.31 207 ARG A N 1
ATOM 1623 C CA . ARG A 1 207 ? 19.909 12.490 1.530 1.00 71.31 207 ARG A CA 1
ATOM 1624 C C . ARG A 1 207 ? 19.608 11.159 0.826 1.00 71.31 207 ARG A C 1
ATOM 1626 O O . ARG A 1 207 ? 20.437 10.646 0.085 1.00 71.31 207 ARG A O 1
ATOM 1633 N N . THR A 1 208 ? 18.419 10.594 1.037 1.00 66.44 208 THR A N 1
ATOM 1634 C CA . THR A 1 208 ? 17.962 9.378 0.343 1.00 66.44 208 THR A CA 1
ATOM 1635 C C . THR A 1 208 ? 17.571 9.669 -1.102 1.00 66.44 208 THR A C 1
ATOM 1637 O O . THR A 1 208 ? 17.818 8.830 -1.960 1.00 66.44 208 THR A O 1
ATOM 1640 N N . LYS A 1 209 ? 17.008 10.849 -1.385 1.00 73.75 209 LYS A N 1
ATOM 1641 C CA . LYS A 1 209 ? 16.672 11.293 -2.741 1.00 73.75 209 LYS A CA 1
ATOM 1642 C C . LYS A 1 209 ? 17.929 11.491 -3.594 1.00 73.75 209 LYS A C 1
ATOM 1644 O O . LYS A 1 209 ? 17.953 10.997 -4.712 1.00 73.75 209 LYS A O 1
ATOM 1649 N N . ILE A 1 210 ? 18.988 12.089 -3.038 1.00 69.00 210 ILE A N 1
ATOM 1650 C CA . ILE A 1 210 ? 20.319 12.160 -3.666 1.00 69.00 210 ILE A CA 1
ATOM 1651 C C . ILE A 1 210 ? 20.906 10.760 -3.850 1.00 69.00 210 ILE A C 1
ATOM 1653 O O . ILE A 1 210 ? 21.318 10.433 -4.953 1.00 69.00 210 ILE A O 1
ATOM 1657 N N . ALA A 1 211 ? 20.921 9.912 -2.815 1.00 66.19 211 ALA A N 1
ATOM 1658 C CA . ALA A 1 211 ? 21.504 8.573 -2.935 1.00 66.19 211 ALA A CA 1
ATOM 1659 C C . ALA A 1 211 ? 20.791 7.714 -3.996 1.00 66.19 211 ALA A C 1
ATOM 1661 O O . ALA A 1 211 ? 21.443 7.039 -4.780 1.00 66.19 211 ALA A O 1
ATOM 1662 N N . VAL A 1 212 ? 19.456 7.760 -4.060 1.00 65.25 212 VAL A N 1
ATOM 1663 C CA . VAL A 1 212 ? 18.686 7.068 -5.105 1.00 65.25 212 VAL A CA 1
ATOM 1664 C C . VAL A 1 212 ? 18.909 7.728 -6.468 1.00 65.25 212 VAL A C 1
ATOM 1666 O O . VAL A 1 212 ? 19.157 7.015 -7.431 1.00 65.25 212 VAL A O 1
ATOM 1669 N N . GLY A 1 213 ? 18.888 9.061 -6.554 1.00 67.06 213 GLY A N 1
ATOM 1670 C CA . GLY A 1 213 ? 19.142 9.801 -7.792 1.00 67.06 213 GLY A CA 1
ATOM 1671 C C . GLY A 1 213 ? 20.521 9.517 -8.390 1.00 67.06 213 GLY A C 1
ATOM 1672 O O . GLY A 1 213 ? 20.603 9.232 -9.576 1.00 67.06 213 GLY A O 1
ATOM 1673 N N . GLY A 1 214 ? 21.573 9.500 -7.566 1.00 65.38 214 GLY A N 1
ATOM 1674 C CA . GLY A 1 214 ? 22.949 9.206 -7.975 1.00 65.38 214 GLY A CA 1
ATOM 1675 C C . GLY A 1 214 ? 23.161 7.758 -8.423 1.00 65.38 214 GLY A C 1
ATOM 1676 O O . GLY A 1 214 ? 23.919 7.503 -9.351 1.00 65.38 214 GLY A O 1
ATOM 1677 N N . ILE A 1 215 ? 22.458 6.802 -7.808 1.00 66.69 215 ILE A N 1
ATOM 1678 C CA . ILE A 1 215 ? 22.481 5.399 -8.246 1.00 66.69 215 ILE A CA 1
ATOM 1679 C C . ILE A 1 215 ? 21.712 5.229 -9.572 1.00 66.69 215 ILE A C 1
ATOM 1681 O O . ILE A 1 215 ? 22.142 4.464 -10.429 1.00 66.69 215 ILE A O 1
ATOM 1685 N N . LEU A 1 216 ? 20.605 5.955 -9.769 1.00 63.34 216 LEU A N 1
ATOM 1686 C CA . LEU A 1 216 ? 19.835 5.959 -11.021 1.00 63.34 216 LEU A CA 1
ATOM 1687 C C . LEU A 1 216 ? 20.581 6.660 -12.170 1.00 63.34 216 LEU A C 1
ATOM 1689 O O . LEU A 1 216 ? 20.576 6.161 -13.292 1.00 63.34 216 LEU A O 1
ATOM 1693 N N . SER A 1 217 ? 21.264 7.776 -11.900 1.00 69.25 217 SER A N 1
ATOM 1694 C CA . SER A 1 217 ? 22.001 8.539 -12.917 1.00 69.25 217 SER A CA 1
ATOM 1695 C C . SER A 1 217 ? 23.228 7.809 -13.464 1.00 69.25 217 SER A C 1
ATOM 1697 O O . SER A 1 217 ? 23.740 8.200 -14.507 1.00 69.25 217 SER A O 1
ATOM 1699 N N . MET A 1 218 ? 23.690 6.736 -12.810 1.00 66.75 218 MET A N 1
ATOM 1700 C CA . MET A 1 218 ? 24.798 5.913 -13.310 1.00 66.75 218 MET A CA 1
ATOM 1701 C C . MET A 1 218 ? 24.501 5.285 -14.682 1.00 66.75 218 MET A C 1
ATOM 1703 O O . MET A 1 218 ? 25.434 5.048 -15.440 1.00 66.75 218 MET A O 1
ATOM 1707 N N . GLY A 1 219 ? 23.225 5.085 -15.046 1.00 64.56 219 GLY A N 1
ATOM 1708 C CA . GLY A 1 219 ? 22.846 4.658 -16.400 1.00 64.56 219 GLY A CA 1
ATOM 1709 C C . GLY A 1 219 ? 23.236 5.672 -17.485 1.00 64.56 219 GLY A C 1
ATOM 1710 O O . GLY A 1 219 ? 23.725 5.283 -18.539 1.00 64.56 219 GLY A O 1
ATOM 1711 N N . ALA A 1 220 ? 23.133 6.974 -17.195 1.00 73.75 220 ALA A N 1
ATOM 1712 C CA . ALA A 1 220 ? 23.553 8.031 -18.118 1.00 73.75 220 ALA A CA 1
ATOM 1713 C C . ALA A 1 220 ? 25.087 8.160 -18.234 1.00 73.75 220 ALA A C 1
ATOM 1715 O O . ALA A 1 220 ? 25.585 8.742 -19.189 1.00 73.75 220 ALA A O 1
ATOM 1716 N N . ILE A 1 221 ? 25.865 7.603 -17.297 1.00 76.94 221 ILE A N 1
ATOM 1717 C CA . ILE A 1 221 ? 27.337 7.631 -17.383 1.00 76.94 221 ILE A CA 1
ATOM 1718 C C . ILE A 1 221 ? 27.831 6.731 -18.531 1.00 76.94 221 ILE A C 1
ATOM 1720 O O . ILE A 1 221 ? 28.839 7.047 -19.159 1.00 76.94 221 ILE A O 1
ATOM 1724 N N . ALA A 1 222 ? 27.100 5.663 -18.874 1.00 80.50 222 ALA A N 1
ATOM 1725 C CA . ALA A 1 222 ? 27.441 4.804 -20.010 1.00 80.50 222 ALA A CA 1
ATOM 1726 C C . ALA A 1 222 ? 27.384 5.554 -21.357 1.00 80.50 222 ALA A C 1
ATOM 1728 O O . ALA A 1 222 ? 28.263 5.354 -22.197 1.00 80.50 222 ALA A O 1
ATOM 1729 N N . SER A 1 223 ? 26.439 6.489 -21.543 1.00 86.31 223 SER A N 1
ATOM 1730 C CA . SER A 1 223 ? 26.339 7.262 -22.792 1.00 86.31 223 SER A CA 1
ATOM 1731 C C . SER A 1 223 ? 27.546 8.178 -23.019 1.00 86.31 223 SER A C 1
ATOM 1733 O O . SER A 1 223 ? 27.875 8.478 -24.164 1.00 86.31 223 SER A O 1
ATOM 1735 N N . VAL A 1 224 ? 28.256 8.587 -21.957 1.00 89.00 224 VAL A N 1
ATOM 1736 C CA . VAL A 1 224 ? 29.499 9.372 -22.067 1.00 89.00 224 VAL A CA 1
ATOM 1737 C C . VAL A 1 224 ? 30.572 8.588 -22.827 1.00 89.00 224 VAL A C 1
ATOM 1739 O O . VAL A 1 224 ? 31.264 9.167 -23.660 1.00 89.00 224 VAL A O 1
ATOM 1742 N N . ALA A 1 225 ? 30.673 7.271 -22.617 1.00 89.12 225 ALA A N 1
ATOM 1743 C CA . ALA A 1 225 ? 31.616 6.429 -23.355 1.00 89.12 225 ALA A CA 1
ATOM 1744 C C . ALA A 1 225 ? 31.296 6.392 -24.861 1.00 89.12 225 ALA A C 1
ATOM 1746 O O . ALA A 1 225 ? 32.206 6.464 -25.684 1.00 89.12 225 ALA A O 1
ATOM 1747 N N . VAL A 1 226 ? 30.009 6.358 -25.229 1.00 89.50 226 VAL A N 1
ATOM 1748 C CA . VAL A 1 226 ? 29.570 6.401 -26.635 1.00 89.50 226 VAL A CA 1
ATOM 1749 C C . VAL A 1 226 ? 29.827 7.777 -27.257 1.00 89.50 226 VAL A C 1
ATOM 1751 O O . VAL A 1 226 ? 30.343 7.853 -28.369 1.00 89.50 226 VAL A O 1
ATOM 1754 N N . ILE A 1 227 ? 29.552 8.866 -26.528 1.00 91.44 227 ILE A N 1
ATOM 1755 C CA . ILE A 1 227 ? 29.835 10.242 -26.973 1.00 91.44 227 ILE A CA 1
ATOM 1756 C C . ILE A 1 227 ? 31.334 10.432 -27.235 1.00 91.44 227 ILE A C 1
ATOM 1758 O O . ILE A 1 227 ? 31.709 10.945 -28.286 1.00 91.44 227 ILE A O 1
ATOM 1762 N N . VAL A 1 228 ? 32.202 9.974 -26.326 1.00 91.75 228 VAL A N 1
ATOM 1763 C CA . VAL A 1 228 ? 33.660 10.067 -26.516 1.00 91.75 228 VAL A CA 1
ATOM 1764 C C . VAL A 1 228 ? 34.145 9.148 -27.645 1.00 91.75 228 VAL A C 1
ATOM 1766 O O . VAL A 1 228 ? 35.139 9.466 -28.286 1.00 91.75 228 VAL A O 1
ATOM 1769 N N . ARG A 1 229 ? 33.428 8.061 -27.969 1.00 91.12 229 ARG A N 1
ATOM 1770 C CA . ARG A 1 229 ? 33.739 7.187 -29.114 1.00 91.12 229 ARG A CA 1
ATOM 1771 C C . ARG A 1 229 ? 33.455 7.833 -30.478 1.00 91.12 229 ARG A C 1
ATOM 1773 O O . ARG A 1 229 ? 34.181 7.540 -31.424 1.00 91.12 229 ARG A O 1
ATOM 1780 N N . ILE A 1 230 ? 32.432 8.686 -30.598 1.00 90.75 230 ILE A N 1
ATOM 1781 C CA . ILE A 1 230 ? 31.959 9.258 -31.880 1.00 90.75 230 ILE A CA 1
ATOM 1782 C C . ILE A 1 230 ? 33.079 9.907 -32.724 1.00 90.75 230 ILE A C 1
ATOM 1784 O O . ILE A 1 230 ? 33.176 9.570 -33.906 1.00 90.75 230 ILE A O 1
ATOM 1788 N N . PRO A 1 231 ? 33.968 10.764 -32.176 1.00 90.88 231 PRO A N 1
ATOM 1789 C CA . PRO A 1 231 ? 35.087 11.329 -32.934 1.00 90.88 231 PRO A CA 1
ATOM 1790 C C . PRO A 1 231 ? 36.032 10.279 -33.527 1.00 90.88 231 PRO A C 1
ATOM 1792 O O . PRO A 1 231 ? 36.581 10.497 -34.603 1.00 90.88 231 PRO A O 1
ATOM 1795 N N . PHE A 1 232 ? 36.199 9.124 -32.877 1.00 88.75 232 PHE A N 1
ATOM 1796 C CA . PHE A 1 232 ? 37.097 8.066 -33.343 1.00 88.75 232 PHE A CA 1
ATOM 1797 C C . PHE A 1 232 ? 36.508 7.219 -34.484 1.00 88.75 232 PHE A C 1
ATOM 1799 O O . PHE A 1 232 ? 37.237 6.436 -35.082 1.00 88.75 232 PHE A O 1
ATOM 1806 N N . LEU A 1 233 ? 35.224 7.370 -34.836 1.00 87.56 233 LEU A N 1
ATOM 1807 C CA . LEU A 1 233 ? 34.597 6.575 -35.902 1.00 87.56 233 LEU A CA 1
ATOM 1808 C C . LEU A 1 233 ? 35.142 6.888 -37.307 1.00 87.56 233 LEU A C 1
ATOM 1810 O O . LEU A 1 233 ? 35.103 6.020 -38.172 1.00 87.56 233 LEU A O 1
ATOM 1814 N N . HIS A 1 234 ? 35.713 8.068 -37.557 1.00 86.69 234 HIS A N 1
ATOM 1815 C CA . HIS A 1 234 ? 36.317 8.342 -38.868 1.00 86.69 234 HIS A CA 1
ATOM 1816 C C . HIS A 1 234 ? 37.565 7.474 -39.144 1.00 86.69 234 HIS A C 1
ATOM 1818 O O . HIS A 1 234 ? 37.861 7.184 -40.302 1.00 86.69 234 HIS A O 1
ATOM 1824 N N . PHE A 1 235 ? 38.234 6.965 -38.100 1.00 86.75 235 PHE A N 1
ATOM 1825 C CA . PHE A 1 235 ? 39.417 6.101 -38.215 1.00 86.75 235 PHE A CA 1
ATOM 1826 C C . PHE A 1 235 ? 39.138 4.709 -38.816 1.00 86.75 235 PHE A C 1
ATOM 1828 O O . PHE A 1 235 ? 40.082 3.979 -39.109 1.00 86.75 235 PHE A O 1
ATOM 1835 N N . TYR A 1 236 ? 37.876 4.343 -39.078 1.00 84.44 236 TYR A N 1
ATOM 1836 C CA . TYR A 1 236 ? 37.555 3.206 -39.956 1.00 84.44 236 TYR A CA 1
ATOM 1837 C C . TYR A 1 236 ? 38.112 3.397 -41.384 1.00 84.44 236 TYR A C 1
ATOM 1839 O O . TYR A 1 236 ? 38.393 2.414 -42.070 1.00 84.44 236 TYR A O 1
ATOM 1847 N N . ALA A 1 237 ? 38.309 4.644 -41.834 1.00 83.06 237 ALA A N 1
ATOM 1848 C CA . ALA A 1 237 ? 38.862 4.958 -43.151 1.00 83.06 237 ALA A CA 1
ATOM 1849 C C . ALA A 1 237 ? 40.361 4.620 -43.293 1.00 83.06 237 ALA A C 1
ATOM 1851 O O . ALA A 1 237 ? 40.806 4.314 -44.404 1.00 83.06 237 ALA A O 1
ATOM 1852 N N . ASP A 1 238 ? 41.118 4.623 -42.192 1.00 83.06 238 ASP A N 1
ATOM 1853 C CA . ASP A 1 238 ? 42.585 4.577 -42.184 1.00 83.06 238 ASP A CA 1
ATOM 1854 C C . ASP A 1 238 ? 43.192 3.315 -42.820 1.00 83.06 238 ASP A C 1
ATOM 1856 O O . ASP A 1 238 ? 42.587 2.241 -42.899 1.00 83.06 238 ASP A O 1
ATOM 1860 N N . THR A 1 239 ? 44.452 3.448 -43.242 1.00 75.44 239 THR A N 1
ATOM 1861 C CA . THR A 1 239 ? 45.311 2.341 -43.691 1.00 75.44 239 THR A CA 1
ATOM 1862 C C . THR A 1 239 ? 45.875 1.538 -42.515 1.00 75.44 239 THR A C 1
ATOM 1864 O O . THR A 1 239 ? 45.916 0.312 -42.564 1.00 75.44 239 THR A O 1
ATOM 1867 N N . ASN A 1 240 ? 46.235 2.202 -41.411 1.00 81.62 240 ASN A N 1
ATOM 1868 C CA . ASN A 1 240 ? 46.720 1.574 -40.174 1.00 81.62 240 ASN A CA 1
ATOM 1869 C C . ASN A 1 240 ? 45.562 1.155 -39.245 1.00 81.62 240 ASN A C 1
ATOM 1871 O O . ASN A 1 240 ? 45.568 1.457 -38.052 1.00 81.62 240 ASN A O 1
ATOM 1875 N N . PHE A 1 241 ? 44.570 0.453 -39.798 1.00 84.38 241 PHE A N 1
ATOM 1876 C CA . PHE A 1 241 ? 43.281 0.133 -39.168 1.00 84.38 241 PHE A CA 1
ATOM 1877 C C . PHE A 1 241 ? 43.374 -0.358 -37.708 1.00 84.38 241 PHE A C 1
ATOM 1879 O O . PHE A 1 241 ? 42.730 0.196 -36.816 1.00 84.38 241 PHE A O 1
ATOM 1886 N N . ILE A 1 242 ? 44.215 -1.364 -37.439 1.00 85.94 242 ILE A N 1
ATOM 1887 C CA . ILE A 1 242 ? 44.376 -1.978 -36.105 1.00 85.94 242 ILE A CA 1
ATOM 1888 C C . ILE A 1 242 ? 44.955 -0.997 -35.071 1.00 85.94 242 ILE A C 1
ATOM 1890 O O . ILE A 1 242 ? 44.653 -1.101 -33.879 1.00 85.94 242 ILE A O 1
ATOM 1894 N N . HIS A 1 243 ? 45.781 -0.048 -35.518 1.00 84.88 243 HIS A N 1
ATOM 1895 C CA . HIS A 1 243 ? 46.280 1.024 -34.670 1.00 84.88 243 HIS A CA 1
ATOM 1896 C C . HIS A 1 243 ? 45.162 2.042 -34.441 1.00 84.88 243 HIS A C 1
ATOM 1898 O O . HIS A 1 243 ? 44.662 2.155 -33.328 1.00 84.88 243 HIS A O 1
ATOM 1904 N N . SER A 1 244 ? 44.694 2.740 -35.477 1.00 86.25 244 SER A N 1
ATOM 1905 C CA . SER A 1 244 ? 43.789 3.888 -35.310 1.00 86.25 244 SER A CA 1
ATOM 1906 C C . SER A 1 244 ? 42.454 3.546 -34.622 1.00 86.25 244 SER A C 1
ATOM 1908 O O . SER A 1 244 ? 41.886 4.385 -33.922 1.00 86.25 244 SER A O 1
ATOM 1910 N N . THR A 1 245 ? 41.978 2.299 -34.718 1.00 87.81 245 THR A N 1
ATOM 1911 C CA . THR A 1 245 ? 40.741 1.846 -34.054 1.00 87.81 245 THR A CA 1
ATOM 1912 C C . THR A 1 245 ? 40.898 1.421 -32.583 1.00 87.81 245 THR A C 1
ATOM 1914 O O . THR A 1 245 ? 39.887 1.117 -31.945 1.00 87.81 245 THR A O 1
ATOM 1917 N N . TYR A 1 246 ? 42.100 1.437 -31.979 1.00 88.38 246 TYR A N 1
ATOM 1918 C CA . TYR A 1 246 ? 42.287 0.967 -30.588 1.00 88.38 246 TYR A CA 1
ATOM 1919 C C . TYR A 1 246 ? 41.412 1.733 -29.575 1.00 88.38 246 TYR A C 1
ATOM 1921 O O . TYR A 1 246 ? 40.906 1.149 -28.615 1.00 88.38 246 TYR A O 1
ATOM 1929 N N . GLN A 1 247 ? 41.183 3.032 -29.806 1.00 89.44 247 GLN A N 1
ATOM 1930 C CA . GLN A 1 247 ? 40.297 3.863 -28.983 1.00 89.44 247 GLN A CA 1
ATOM 1931 C C . GLN A 1 247 ? 38.843 3.376 -29.051 1.00 89.44 247 GLN A C 1
ATOM 1933 O O . GLN A 1 247 ? 38.169 3.301 -28.027 1.00 89.44 247 GLN A O 1
ATOM 1938 N N . ILE A 1 248 ? 38.369 2.969 -30.234 1.00 90.38 248 ILE A N 1
ATOM 1939 C CA . ILE A 1 248 ? 37.013 2.434 -30.432 1.00 90.38 248 ILE A CA 1
ATOM 1940 C C . ILE A 1 248 ? 36.822 1.164 -29.589 1.00 90.38 248 ILE A C 1
ATOM 1942 O O . ILE A 1 248 ? 35.789 1.014 -28.931 1.00 90.38 248 ILE A O 1
ATOM 1946 N N . ALA A 1 249 ? 37.833 0.288 -29.547 1.00 90.00 249 ALA A N 1
ATOM 1947 C CA . ALA A 1 249 ? 37.824 -0.915 -28.716 1.00 90.00 249 ALA A CA 1
ATOM 1948 C C . ALA A 1 249 ? 37.795 -0.581 -27.211 1.00 90.00 249 ALA A C 1
ATOM 1950 O O . ALA A 1 249 ? 36.947 -1.110 -26.489 1.00 90.00 249 ALA A O 1
ATOM 1951 N N . ILE A 1 250 ? 38.649 0.344 -26.746 1.00 92.19 250 ILE A N 1
ATOM 1952 C CA . ILE A 1 250 ? 38.666 0.813 -25.347 1.00 92.19 250 ILE A CA 1
ATOM 1953 C C . ILE A 1 250 ? 37.289 1.346 -24.937 1.00 92.19 250 ILE A C 1
ATOM 1955 O O . ILE A 1 250 ? 36.711 0.862 -23.963 1.00 92.19 250 ILE A O 1
ATOM 1959 N N . TRP A 1 251 ? 36.726 2.297 -25.688 1.00 92.94 251 TRP A N 1
ATOM 1960 C CA . TRP A 1 251 ? 35.449 2.921 -25.330 1.00 92.94 251 TRP A CA 1
ATOM 1961 C C . TRP A 1 251 ? 34.265 1.949 -25.384 1.00 92.94 251 TRP A C 1
ATOM 1963 O O . TRP A 1 251 ? 33.352 2.077 -24.574 1.00 92.94 251 TRP A O 1
ATOM 1973 N N . SER A 1 252 ? 34.305 0.929 -26.244 1.00 92.44 252 SER A N 1
ATOM 1974 C CA . SER A 1 252 ? 33.253 -0.100 -26.326 1.00 92.44 252 SER A CA 1
ATOM 1975 C C . SER A 1 252 ? 33.300 -1.095 -25.149 1.00 92.44 252 SER A C 1
ATOM 1977 O O . SER A 1 252 ? 32.256 -1.505 -24.630 1.00 92.44 252 SER A O 1
ATOM 1979 N N . VAL A 1 253 ? 34.500 -1.433 -24.652 1.00 93.62 253 VAL A N 1
ATOM 1980 C CA . VAL A 1 253 ? 34.675 -2.196 -23.398 1.00 93.62 253 VAL A CA 1
ATOM 1981 C C . VAL A 1 253 ? 34.246 -1.363 -22.184 1.00 93.62 253 VAL A C 1
ATOM 1983 O O . VAL A 1 253 ? 33.575 -1.884 -21.292 1.00 93.62 253 VAL A O 1
ATOM 1986 N N . VAL A 1 254 ? 34.578 -0.066 -22.165 1.00 94.25 254 VAL A N 1
ATOM 1987 C CA . VAL A 1 254 ? 34.180 0.875 -21.103 1.00 94.25 254 VAL A CA 1
ATOM 1988 C C . VAL A 1 254 ? 32.662 1.080 -21.067 1.00 94.25 254 VAL A C 1
ATOM 1990 O O . VAL A 1 254 ? 32.090 0.972 -19.988 1.00 94.25 254 VAL A O 1
ATOM 1993 N N . GLU A 1 255 ? 31.993 1.305 -22.204 1.00 91.50 255 GLU A N 1
ATOM 1994 C CA . GLU A 1 255 ? 30.524 1.413 -22.295 1.00 91.50 255 GLU A CA 1
ATOM 1995 C C . GLU A 1 255 ? 29.848 0.190 -21.661 1.00 91.50 255 GLU A C 1
ATOM 1997 O O . GLU A 1 255 ? 29.040 0.315 -20.737 1.00 91.50 255 GLU A O 1
ATOM 2002 N N . THR A 1 256 ? 30.226 -1.004 -22.124 1.00 92.88 256 THR A N 1
ATOM 2003 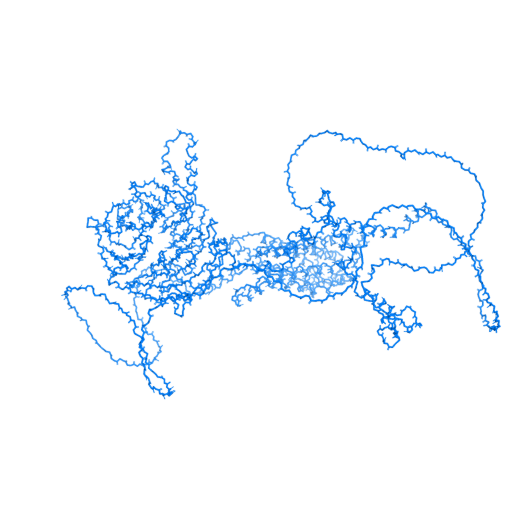C CA . THR A 1 256 ? 29.590 -2.262 -21.713 1.00 92.88 256 THR A CA 1
ATOM 2004 C C . THR A 1 256 ? 29.871 -2.575 -20.239 1.00 92.88 256 THR A C 1
ATOM 2006 O O . THR A 1 256 ? 28.955 -2.921 -19.490 1.00 92.88 256 THR A O 1
ATOM 2009 N N . GLY A 1 257 ? 31.117 -2.385 -19.786 1.00 93.31 257 GLY A N 1
ATOM 2010 C CA . GLY A 1 257 ? 31.506 -2.573 -18.387 1.00 93.31 257 GLY A CA 1
ATOM 2011 C C . GLY A 1 257 ? 30.828 -1.579 -17.437 1.00 93.31 257 GLY A C 1
ATOM 2012 O O . GLY A 1 257 ? 30.349 -1.970 -16.370 1.00 93.31 257 GLY A O 1
ATOM 2013 N N . LEU A 1 258 ? 30.707 -0.305 -17.825 1.00 91.00 258 LEU A N 1
ATOM 2014 C CA . LEU A 1 258 ? 29.967 0.696 -17.050 1.00 91.00 258 LEU A CA 1
ATOM 2015 C C . LEU A 1 258 ? 28.466 0.378 -17.001 1.00 91.00 258 LEU A C 1
ATOM 2017 O O . LEU A 1 258 ? 27.876 0.457 -15.926 1.00 91.00 258 LEU A O 1
ATOM 2021 N N . GLY A 1 259 ? 27.856 -0.067 -18.104 1.00 89.50 259 GLY A N 1
ATOM 2022 C CA . GLY A 1 259 ? 26.454 -0.500 -18.128 1.00 89.50 259 GLY A CA 1
ATOM 2023 C C . GLY A 1 259 ? 26.170 -1.684 -17.190 1.00 89.50 259 GLY A C 1
ATOM 2024 O O . GLY A 1 259 ? 25.244 -1.634 -16.372 1.00 89.50 259 GLY A O 1
ATOM 2025 N N . ILE A 1 260 ? 27.000 -2.732 -17.242 1.00 93.06 260 ILE A N 1
ATOM 2026 C CA . ILE A 1 260 ? 26.881 -3.931 -16.390 1.00 93.06 260 ILE A CA 1
ATOM 2027 C C . ILE A 1 260 ? 27.124 -3.598 -14.907 1.00 93.06 260 ILE A C 1
ATOM 2029 O O . ILE A 1 260 ? 26.386 -4.055 -14.027 1.00 93.06 260 ILE A O 1
ATOM 2033 N N . THR A 1 261 ? 28.123 -2.766 -14.600 1.00 91.75 261 THR A N 1
ATOM 2034 C CA . THR A 1 261 ? 28.428 -2.376 -13.212 1.00 91.75 261 THR A CA 1
ATOM 2035 C C . THR A 1 261 ? 27.374 -1.435 -12.626 1.00 91.75 261 THR A C 1
ATOM 2037 O O . THR A 1 261 ? 26.861 -1.714 -11.540 1.00 91.75 261 THR A O 1
ATOM 2040 N N . ALA A 1 262 ? 26.978 -0.372 -13.335 1.00 86.38 262 ALA A N 1
ATOM 2041 C CA . ALA A 1 262 ? 25.963 0.589 -12.892 1.00 86.38 262 ALA A CA 1
ATOM 2042 C C . ALA A 1 262 ? 24.616 -0.082 -12.582 1.00 86.38 262 ALA A C 1
ATOM 2044 O O . ALA A 1 262 ? 24.050 0.090 -11.497 1.00 86.38 262 ALA A O 1
ATOM 2045 N N . SER A 1 263 ? 24.131 -0.904 -13.513 1.00 85.62 263 SER A N 1
ATOM 2046 C CA . SER A 1 263 ? 22.881 -1.657 -13.371 1.00 85.62 263 SER A CA 1
ATOM 2047 C C . SER A 1 263 ? 22.924 -2.685 -12.238 1.00 85.62 263 SER A C 1
ATOM 2049 O O . SER A 1 263 ? 21.905 -2.963 -11.598 1.00 85.62 263 SER A O 1
ATOM 2051 N N . SER A 1 264 ? 24.102 -3.233 -11.940 1.00 89.12 264 SER A N 1
ATOM 2052 C CA . SER A 1 264 ? 24.287 -4.152 -10.821 1.00 89.12 264 SER A CA 1
ATOM 2053 C C . SER A 1 264 ? 24.287 -3.424 -9.477 1.00 89.12 264 SER A C 1
ATOM 2055 O O . SER A 1 264 ? 23.548 -3.819 -8.569 1.00 89.12 264 SER A O 1
ATOM 2057 N N . LEU A 1 265 ? 25.011 -2.303 -9.378 1.00 83.62 265 LEU A N 1
ATOM 2058 C CA . LEU A 1 265 ? 25.070 -1.441 -8.191 1.00 83.62 265 LEU A CA 1
ATOM 2059 C C . LEU A 1 265 ? 23.683 -0.943 -7.752 1.00 83.62 265 LEU A C 1
ATOM 2061 O O . LEU A 1 265 ? 23.417 -0.883 -6.548 1.00 83.62 265 LEU A O 1
ATOM 2065 N N . PHE A 1 266 ? 22.768 -0.685 -8.696 1.00 77.06 266 PHE A N 1
ATOM 2066 C CA . PHE A 1 266 ? 21.374 -0.329 -8.395 1.00 77.06 266 PHE A CA 1
ATOM 2067 C C . PHE A 1 266 ? 20.673 -1.320 -7.448 1.00 77.06 266 PHE A C 1
ATOM 2069 O O . PHE A 1 266 ? 19.913 -0.919 -6.562 1.00 77.06 266 PHE A O 1
ATOM 2076 N N . THR A 1 267 ? 20.978 -2.614 -7.567 1.00 76.44 267 THR A N 1
ATOM 2077 C CA . THR A 1 267 ? 20.348 -3.664 -6.752 1.00 76.44 267 THR A CA 1
ATOM 2078 C C . THR A 1 267 ? 20.999 -3.884 -5.383 1.00 76.44 267 THR A C 1
ATOM 2080 O O . THR A 1 267 ? 20.383 -4.508 -4.521 1.00 76.44 267 THR A O 1
ATOM 2083 N N . LEU A 1 268 ? 22.195 -3.337 -5.122 1.00 74.25 268 LEU A N 1
ATOM 2084 C CA . LEU A 1 268 ? 22.963 -3.608 -3.893 1.00 74.25 268 LEU A CA 1
ATOM 2085 C C . LEU A 1 268 ? 22.514 -2.799 -2.666 1.00 74.25 268 LEU A C 1
ATOM 2087 O O . LEU A 1 268 ? 23.036 -2.989 -1.567 1.00 74.25 268 LEU A O 1
ATOM 2091 N N . ARG A 1 269 ? 21.522 -1.912 -2.800 1.00 71.75 269 ARG A N 1
ATOM 2092 C CA . ARG A 1 269 ? 20.999 -1.090 -1.692 1.00 71.75 269 ARG A CA 1
ATOM 2093 C C . ARG A 1 269 ? 20.633 -1.878 -0.411 1.00 71.75 269 ARG A C 1
ATOM 2095 O O . ARG A 1 269 ? 20.885 -1.340 0.671 1.00 71.75 269 ARG A O 1
ATOM 2102 N N . PRO A 1 270 ? 20.062 -3.103 -0.460 1.00 64.12 270 PRO A N 1
ATOM 2103 C CA . PRO A 1 270 ? 19.831 -3.915 0.739 1.00 64.12 270 PRO A CA 1
ATOM 2104 C C . PRO A 1 270 ? 21.133 -4.378 1.406 1.00 64.12 270 PRO A C 1
ATOM 2106 O O . PRO A 1 270 ? 21.219 -4.362 2.631 1.00 64.12 270 PRO A O 1
ATOM 2109 N N . LEU A 1 271 ? 22.158 -4.719 0.614 1.00 63.69 271 LEU A N 1
ATOM 2110 C CA . LEU A 1 271 ? 23.468 -5.155 1.106 1.00 63.69 271 LEU A CA 1
ATOM 2111 C C . LEU A 1 271 ? 24.192 -4.036 1.852 1.00 63.69 271 LEU A C 1
ATOM 2113 O O . LEU A 1 271 ? 24.731 -4.274 2.925 1.00 63.69 271 LEU A O 1
ATOM 2117 N N . PHE A 1 272 ? 24.153 -2.805 1.329 1.00 64.75 272 PHE A N 1
ATOM 2118 C CA . PHE A 1 272 ? 24.735 -1.652 2.021 1.00 64.75 272 PHE A CA 1
ATOM 2119 C C . PHE A 1 272 ? 24.106 -1.427 3.398 1.00 64.75 272 PHE A C 1
ATOM 2121 O O . PHE A 1 272 ? 24.825 -1.119 4.340 1.00 64.75 272 PHE A O 1
ATOM 2128 N N . ARG A 1 273 ? 22.786 -1.615 3.542 1.00 66.06 273 ARG A N 1
ATOM 2129 C CA . ARG A 1 273 ? 22.125 -1.540 4.856 1.00 66.06 273 ARG A CA 1
ATOM 2130 C C . ARG A 1 273 ? 22.589 -2.659 5.781 1.00 66.06 273 ARG A C 1
ATOM 2132 O O . ARG A 1 273 ? 23.020 -2.367 6.885 1.00 66.06 273 ARG A O 1
ATOM 2139 N N . TRP A 1 274 ? 22.569 -3.900 5.299 1.00 65.38 274 TRP A N 1
ATOM 2140 C CA . TRP A 1 274 ? 23.005 -5.066 6.068 1.00 65.38 274 TRP A CA 1
ATOM 2141 C C . TRP A 1 274 ? 24.461 -4.938 6.557 1.00 65.38 274 TRP A C 1
ATOM 2143 O O . TRP A 1 274 ? 24.721 -5.093 7.745 1.00 65.38 274 TRP A O 1
ATOM 2153 N N . LEU A 1 275 ? 25.390 -4.537 5.682 1.00 63.47 275 LEU A N 1
ATOM 2154 C CA . LEU A 1 275 ? 26.809 -4.364 6.014 1.00 63.47 275 LEU A CA 1
ATOM 2155 C C . LEU A 1 275 ? 27.070 -3.173 6.960 1.00 63.47 275 LEU A C 1
ATOM 2157 O O . LEU A 1 275 ? 27.989 -3.220 7.778 1.00 63.47 275 LEU A O 1
ATOM 2161 N N . LEU A 1 276 ? 26.295 -2.087 6.846 1.00 62.91 276 LEU A N 1
ATOM 2162 C CA . LEU A 1 276 ? 26.408 -0.926 7.740 1.00 62.91 276 LEU A CA 1
ATOM 2163 C C . LEU A 1 276 ? 25.810 -1.214 9.125 1.00 62.91 276 LEU A C 1
ATOM 2165 O O . LEU A 1 276 ? 26.410 -0.819 10.123 1.00 62.91 276 LEU A O 1
ATOM 2169 N N . ASP A 1 277 ? 24.696 -1.947 9.195 1.00 56.19 277 ASP A N 1
ATOM 2170 C CA . ASP A 1 277 ? 24.123 -2.417 10.460 1.00 56.19 277 ASP A CA 1
ATOM 2171 C C . ASP A 1 277 ? 25.054 -3.445 11.141 1.00 56.19 277 ASP A C 1
ATOM 2173 O O . ASP A 1 277 ? 25.281 -3.351 12.347 1.00 56.19 277 ASP A O 1
ATOM 2177 N N . GLU A 1 278 ? 25.694 -4.360 10.395 1.00 49.66 278 GLU A N 1
ATOM 2178 C CA . GLU A 1 278 ? 26.712 -5.267 10.955 1.00 49.66 278 GLU A CA 1
ATOM 2179 C C . GLU A 1 278 ? 27.952 -4.523 11.471 1.00 49.66 278 GLU A C 1
ATOM 2181 O O . GLU A 1 278 ? 28.429 -4.822 12.568 1.00 49.66 278 GLU A O 1
ATOM 2186 N N . LYS A 1 279 ? 28.463 -3.513 10.752 1.00 42.09 279 LYS A N 1
ATOM 2187 C CA . LYS A 1 279 ? 29.623 -2.727 11.218 1.00 42.09 279 LYS A CA 1
ATOM 2188 C C . LYS A 1 279 ? 29.313 -1.816 12.409 1.00 42.09 279 LYS A C 1
ATOM 2190 O O . LYS A 1 279 ? 30.222 -1.533 13.183 1.00 42.09 279 LYS A O 1
ATOM 2195 N N . LEU A 1 280 ? 28.055 -1.423 12.613 1.00 44.06 280 LEU A N 1
ATOM 2196 C CA . LEU A 1 280 ? 27.594 -0.801 13.863 1.00 44.06 280 LEU A CA 1
ATOM 2197 C C . LEU A 1 280 ? 27.355 -1.828 14.990 1.00 44.06 280 LEU A C 1
ATOM 2199 O O . LEU A 1 280 ? 27.297 -1.448 16.158 1.00 44.06 280 LEU A O 1
ATOM 2203 N N . SER A 1 281 ? 27.253 -3.121 14.664 1.00 37.56 281 SER A N 1
ATOM 2204 C CA . SER A 1 281 ? 27.076 -4.220 15.625 1.00 37.56 281 SER A CA 1
ATOM 2205 C C . SER A 1 281 ? 28.386 -4.925 16.019 1.00 37.56 281 SER A C 1
ATOM 2207 O O . SER A 1 281 ? 28.443 -5.583 17.061 1.00 37.56 281 SER A O 1
ATOM 2209 N N . TYR A 1 282 ? 29.482 -4.724 15.274 1.00 35.12 282 TYR A N 1
ATOM 2210 C CA . TYR A 1 282 ? 30.823 -5.258 15.576 1.00 35.12 282 TYR A CA 1
ATOM 2211 C C . TYR A 1 282 ? 31.530 -4.510 16.732 1.00 35.12 282 TYR A C 1
ATOM 2213 O O . TYR A 1 282 ? 32.703 -4.150 16.664 1.00 35.12 282 TYR A O 1
ATOM 2221 N N . GLY A 1 283 ? 30.782 -4.257 17.810 1.00 38.41 283 GLY A N 1
ATOM 2222 C CA . GLY A 1 283 ? 31.197 -3.501 18.992 1.00 38.41 283 GLY A CA 1
ATOM 2223 C C . GLY A 1 283 ? 30.766 -4.110 20.332 1.00 38.41 283 GLY A C 1
ATOM 2224 O O . GLY A 1 283 ? 31.052 -3.512 21.367 1.00 38.41 283 GLY A O 1
ATOM 2225 N N . ARG A 1 284 ? 30.094 -5.278 20.358 1.00 37.03 284 ARG A N 1
ATOM 2226 C CA . ARG A 1 284 ? 29.950 -6.114 21.574 1.00 37.03 284 ARG A CA 1
ATOM 2227 C C . ARG A 1 284 ? 29.365 -7.503 21.285 1.00 37.03 284 ARG A C 1
ATOM 2229 O O . ARG A 1 284 ? 28.171 -7.641 21.045 1.00 37.03 284 ARG A O 1
ATOM 2236 N N . SER A 1 285 ? 30.180 -8.550 21.422 1.00 35.16 285 SER A N 1
ATOM 2237 C CA . SER A 1 285 ? 29.722 -9.946 21.334 1.00 35.16 285 SER A CA 1
ATOM 2238 C C . SER A 1 285 ? 30.450 -10.881 22.313 1.00 35.16 285 SER A C 1
ATOM 2240 O O . SER A 1 285 ? 31.365 -11.612 21.949 1.00 35.16 285 SER A O 1
ATOM 2242 N N . ARG A 1 286 ? 30.004 -10.882 23.578 1.00 33.38 286 ARG A N 1
ATOM 2243 C CA . ARG A 1 286 ? 29.967 -12.030 24.520 1.00 33.38 286 ARG A CA 1
ATOM 2244 C C . ARG A 1 286 ? 29.403 -11.542 25.872 1.00 33.38 286 ARG A C 1
ATOM 2246 O O . ARG A 1 286 ? 29.737 -10.445 26.295 1.00 33.38 286 ARG A O 1
ATOM 2253 N N . GLY A 1 287 ? 28.539 -12.277 26.573 1.00 30.23 287 GLY A N 1
ATOM 2254 C CA . GLY A 1 287 ? 28.026 -13.615 26.274 1.00 30.23 287 GLY A CA 1
ATOM 2255 C C . GLY A 1 287 ? 26.684 -13.932 26.942 1.00 30.23 287 GLY A C 1
ATOM 2256 O O . GLY A 1 287 ? 26.083 -13.116 27.633 1.00 30.23 287 GLY A O 1
ATOM 2257 N N . ARG A 1 288 ? 26.219 -15.152 26.674 1.00 35.28 288 ARG A N 1
ATOM 2258 C CA . ARG A 1 288 ? 24.974 -15.766 27.154 1.00 35.28 288 ARG A CA 1
ATOM 2259 C C . ARG A 1 288 ? 25.023 -15.965 28.676 1.00 35.28 288 ARG A C 1
ATOM 2261 O O . ARG A 1 288 ? 25.923 -16.646 29.154 1.00 35.28 288 ARG A O 1
ATOM 2268 N N . GLY A 1 289 ? 24.045 -15.437 29.411 1.00 27.67 289 GLY A N 1
ATOM 2269 C CA . GLY A 1 289 ? 23.944 -15.585 30.867 1.00 27.67 289 GLY A CA 1
ATOM 2270 C C . GLY A 1 289 ? 22.501 -15.443 31.354 1.00 27.67 289 GLY A C 1
ATOM 2271 O O . GLY A 1 289 ? 21.763 -14.588 30.873 1.00 27.67 289 GLY A O 1
ATOM 2272 N N . TYR A 1 290 ? 22.094 -16.329 32.261 1.00 31.06 290 TYR A N 1
ATOM 2273 C CA . TYR A 1 290 ? 20.773 -16.347 32.897 1.00 31.06 290 TYR A CA 1
ATOM 2274 C C . TYR A 1 290 ? 20.696 -15.325 34.051 1.00 31.06 290 TYR A C 1
ATOM 2276 O O . TYR A 1 290 ? 21.718 -14.982 34.638 1.00 31.06 290 TYR A O 1
ATOM 2284 N N . ASN A 1 291 ? 19.463 -15.002 34.453 1.00 28.81 291 ASN A N 1
ATOM 2285 C CA . ASN A 1 291 ? 19.050 -14.376 35.720 1.00 28.81 291 ASN A CA 1
ATOM 2286 C C . ASN A 1 291 ? 19.275 -12.874 35.999 1.00 28.81 291 ASN A C 1
ATOM 2288 O O . ASN A 1 291 ? 20.318 -12.284 35.758 1.00 28.81 291 ASN A O 1
ATOM 2292 N N . ASN A 1 292 ? 18.241 -12.365 36.680 1.00 27.17 292 ASN A N 1
ATOM 2293 C CA . ASN A 1 292 ? 18.177 -11.276 37.653 1.00 27.17 292 ASN A CA 1
ATOM 2294 C C . ASN A 1 292 ? 18.646 -9.872 37.255 1.00 27.17 292 ASN A C 1
ATOM 2296 O O . ASN A 1 292 ? 19.825 -9.548 37.203 1.00 27.17 292 ASN A O 1
ATOM 2300 N N . TYR A 1 293 ? 17.649 -8.992 37.180 1.00 34.56 293 TYR A N 1
ATOM 2301 C CA . TYR A 1 293 ? 17.758 -7.559 37.432 1.00 34.56 293 TYR A CA 1
ATOM 2302 C C . TYR A 1 293 ? 18.322 -7.287 38.840 1.00 34.56 293 TYR A C 1
ATOM 2304 O O . TYR A 1 293 ? 17.791 -7.830 39.813 1.00 34.56 293 TYR A O 1
ATOM 2312 N N . PRO A 1 294 ? 19.283 -6.360 38.971 1.00 30.06 294 PRO A N 1
ATOM 2313 C CA . PRO A 1 294 ? 19.442 -5.554 40.170 1.00 30.06 294 PRO A CA 1
ATOM 2314 C C . PRO A 1 294 ? 19.218 -4.061 39.881 1.00 30.06 294 PRO A C 1
ATOM 2316 O O . PRO A 1 294 ? 19.392 -3.566 38.767 1.00 30.06 294 PRO A O 1
ATOM 2319 N N . LEU A 1 295 ? 18.814 -3.343 40.926 1.00 29.39 295 LEU A N 1
ATOM 2320 C CA . LEU A 1 295 ? 18.643 -1.894 40.942 1.00 29.39 295 LEU A CA 1
ATOM 2321 C C . LEU A 1 295 ? 19.959 -1.168 41.276 1.00 29.39 295 LEU A C 1
ATOM 2323 O O . LEU A 1 295 ? 20.744 -1.647 42.088 1.00 29.39 295 LEU A O 1
ATOM 2327 N N . SER A 1 296 ? 20.035 0.083 40.812 1.00 29.34 296 SER A N 1
ATOM 2328 C CA . SER A 1 296 ? 20.642 1.250 41.486 1.00 29.34 296 SER A CA 1
ATOM 2329 C C . SER A 1 296 ? 22.170 1.464 41.550 1.00 29.34 296 SER A C 1
ATOM 2331 O O . SER A 1 296 ? 22.973 0.550 41.700 1.00 29.34 296 SER A O 1
ATOM 2333 N N . SER A 1 297 ? 22.492 2.768 41.589 1.00 28.97 297 SER A N 1
ATOM 2334 C CA . SER A 1 297 ? 23.769 3.428 41.922 1.00 28.97 297 SER A CA 1
ATOM 2335 C C . SER A 1 297 ? 24.843 3.503 40.817 1.00 28.97 297 SER A C 1
ATOM 2337 O O . SER A 1 297 ? 25.030 2.538 40.085 1.00 28.97 297 SER A O 1
ATOM 2339 N N . LEU A 1 298 ? 25.595 4.604 40.650 1.00 32.22 298 LEU A N 1
ATOM 2340 C CA . LEU A 1 298 ? 25.409 6.034 41.011 1.00 32.22 298 LEU A CA 1
ATOM 2341 C C . LEU A 1 298 ? 26.495 6.868 40.276 1.00 32.22 298 LEU A C 1
ATOM 2343 O O . LEU A 1 298 ? 27.486 6.289 39.840 1.00 32.22 298 LEU A O 1
ATOM 2347 N N . ASN A 1 299 ? 26.352 8.204 40.263 1.00 29.84 299 ASN A N 1
ATOM 2348 C CA . ASN A 1 299 ? 27.383 9.221 39.946 1.00 29.84 299 ASN A CA 1
ATOM 2349 C C . ASN A 1 299 ? 27.948 9.302 38.502 1.00 29.84 299 ASN A C 1
ATOM 2351 O O . ASN A 1 299 ? 28.048 8.302 37.804 1.00 29.84 299 ASN A O 1
ATOM 2355 N N . ASN A 1 300 ? 28.396 10.467 38.008 1.00 31.33 300 ASN A N 1
ATOM 2356 C CA . ASN A 1 300 ? 28.104 11.876 38.354 1.00 31.33 300 ASN A CA 1
ATOM 2357 C C . ASN A 1 300 ? 28.545 12.781 37.180 1.00 31.33 300 ASN A C 1
ATOM 2359 O O . ASN A 1 300 ? 29.449 12.388 36.449 1.00 31.33 300 ASN A O 1
ATOM 2363 N N . ASP A 1 301 ? 27.922 13.958 37.029 1.00 31.86 301 ASP A N 1
ATOM 2364 C CA . ASP A 1 301 ? 28.563 15.279 36.803 1.00 31.86 301 ASP A CA 1
ATOM 2365 C C . ASP A 1 301 ? 27.625 16.271 36.086 1.00 31.86 301 ASP A C 1
ATOM 2367 O O . ASP A 1 301 ? 27.020 15.955 35.062 1.00 31.86 301 ASP A O 1
ATOM 2371 N N . GLY A 1 302 ? 27.521 17.494 36.629 1.00 29.56 302 GLY A N 1
ATOM 2372 C CA . GLY A 1 302 ? 26.733 18.598 36.051 1.00 29.56 302 GLY A CA 1
ATOM 2373 C C . GLY A 1 302 ? 25.879 19.384 37.058 1.00 29.56 302 GLY A C 1
ATOM 2374 O O . GLY A 1 302 ? 24.655 19.357 36.978 1.00 29.56 302 GLY A O 1
ATOM 2375 N N . LEU A 1 303 ? 26.509 20.085 38.012 1.00 30.86 303 LEU A N 1
ATOM 2376 C CA . LEU A 1 303 ? 25.825 20.932 39.008 1.00 30.86 303 LEU A CA 1
ATOM 2377 C C . LEU A 1 303 ? 25.052 22.119 38.394 1.00 30.86 303 LEU A C 1
ATOM 2379 O O . LEU A 1 303 ? 25.570 22.803 37.511 1.00 30.86 303 LEU A O 1
ATOM 2383 N N . LYS A 1 304 ? 23.926 22.486 39.030 1.00 27.78 304 LYS A N 1
ATOM 2384 C CA . LYS A 1 304 ? 23.789 23.754 39.790 1.00 27.78 304 LYS A CA 1
ATOM 2385 C C . LYS A 1 304 ? 22.582 23.715 40.745 1.00 27.78 304 LYS A C 1
ATOM 2387 O O . LYS A 1 304 ? 21.584 23.060 40.466 1.00 27.78 304 LYS A O 1
ATOM 2392 N N . GLU A 1 305 ? 22.728 24.361 41.900 1.00 28.11 305 GLU A N 1
ATOM 2393 C CA . GLU A 1 305 ? 21.860 24.234 43.085 1.00 28.11 305 GLU A CA 1
ATOM 2394 C C . GLU A 1 305 ? 20.685 25.229 43.120 1.00 28.11 305 GLU A C 1
ATOM 2396 O O . GLU A 1 305 ? 20.809 26.329 42.585 1.00 28.11 305 GLU A O 1
ATOM 2401 N N . ALA A 1 306 ? 19.616 24.888 43.864 1.00 27.83 306 ALA A N 1
ATOM 2402 C CA . ALA A 1 306 ? 18.997 25.776 44.869 1.00 27.83 306 ALA A CA 1
ATOM 2403 C C . ALA A 1 306 ? 17.969 25.042 45.780 1.00 27.83 306 ALA A C 1
ATOM 2405 O O . ALA A 1 306 ? 16.969 24.517 45.305 1.00 27.83 306 ALA A O 1
ATOM 2406 N N . HIS A 1 307 ? 18.238 25.058 47.092 1.00 28.17 307 HIS A N 1
ATOM 2407 C CA . HIS A 1 307 ? 17.359 24.936 48.280 1.00 28.17 307 HIS A CA 1
ATOM 2408 C C . HIS A 1 307 ? 16.110 24.008 48.362 1.00 28.17 307 HIS A C 1
ATOM 2410 O O . HIS A 1 307 ? 15.076 24.222 47.737 1.00 28.17 307 HIS A O 1
ATOM 2416 N N . HIS A 1 308 ? 16.151 23.107 49.362 1.00 31.45 308 HIS A N 1
ATOM 2417 C CA . HIS A 1 308 ? 14.996 22.621 50.156 1.00 31.45 308 HIS A CA 1
ATOM 2418 C C . HIS A 1 308 ? 14.732 23.555 51.374 1.00 31.45 308 HIS A C 1
ATOM 2420 O O . HIS A 1 308 ? 15.590 24.398 51.651 1.00 31.45 308 HIS A O 1
ATOM 2426 N N . PRO A 1 309 ? 13.591 23.462 52.105 1.00 42.06 309 PRO A N 1
ATOM 2427 C CA . PRO A 1 309 ? 13.240 22.356 53.038 1.00 42.06 309 PRO A CA 1
ATOM 2428 C C . PRO A 1 309 ? 11.900 21.674 52.654 1.00 42.06 309 PRO A C 1
ATOM 2430 O O . PRO A 1 309 ? 11.054 22.310 52.043 1.00 42.06 309 PRO A O 1
ATOM 2433 N N . GLY A 1 310 ? 11.636 20.378 52.872 1.00 31.00 310 GLY A N 1
ATOM 2434 C CA . GLY A 1 310 ? 11.498 19.684 54.170 1.00 31.00 310 GLY A CA 1
ATOM 2435 C C . GLY A 1 310 ? 9.992 19.479 54.508 1.00 31.00 310 GLY A C 1
ATOM 2436 O O . GLY A 1 310 ? 9.173 20.246 54.027 1.00 31.00 310 GLY A O 1
ATOM 2437 N N . THR A 1 311 ? 9.496 18.512 55.297 1.00 30.97 311 THR A N 1
ATOM 2438 C CA . THR A 1 311 ? 10.075 17.282 55.877 1.00 30.97 311 THR A CA 1
ATOM 2439 C C . THR A 1 311 ? 8.945 16.381 56.460 1.00 30.97 311 THR A C 1
ATOM 2441 O O . THR A 1 311 ? 7.904 16.901 56.843 1.00 30.97 311 THR A O 1
ATOM 2444 N N . TRP A 1 312 ? 9.214 15.078 56.650 1.00 27.89 312 TRP A N 1
ATOM 2445 C CA . TRP A 1 312 ? 8.608 14.143 57.637 1.00 27.89 312 TRP A CA 1
ATOM 2446 C C . TRP A 1 312 ? 7.203 13.479 57.491 1.00 27.89 312 TRP A C 1
ATOM 2448 O O . TRP A 1 312 ? 6.192 14.079 57.156 1.00 27.89 312 TRP A O 1
ATOM 2458 N N . TYR A 1 313 ? 7.211 12.225 57.980 1.00 30.47 313 TYR A N 1
ATOM 2459 C CA . TYR A 1 313 ? 6.175 11.363 58.588 1.00 30.47 313 TYR A CA 1
ATOM 2460 C C . TYR A 1 313 ? 5.149 10.539 57.780 1.00 30.47 313 TYR A C 1
ATOM 2462 O O . TYR A 1 313 ? 4.353 11.008 56.977 1.00 30.47 313 TYR A O 1
ATOM 2470 N N . SER A 1 314 ? 5.131 9.253 58.158 1.00 33.59 314 SER A N 1
ATOM 2471 C CA . SER A 1 314 ? 4.119 8.228 57.894 1.00 33.59 314 SER A CA 1
ATOM 2472 C C . SER A 1 314 ? 3.458 7.839 59.221 1.00 33.59 314 SER A C 1
ATOM 2474 O O . SER A 1 314 ? 4.174 7.619 60.199 1.00 33.59 314 SER A O 1
ATOM 2476 N N . ALA A 1 315 ? 2.134 7.646 59.243 1.00 29.91 315 ALA A N 1
ATOM 2477 C CA . ALA A 1 315 ? 1.446 6.907 60.306 1.00 29.91 315 ALA A CA 1
ATOM 2478 C C . ALA A 1 315 ? 0.121 6.283 59.818 1.00 29.91 315 ALA A C 1
ATOM 2480 O O . ALA A 1 315 ? -0.664 6.915 59.116 1.00 29.91 315 ALA A O 1
ATOM 2481 N N . ASN A 1 316 ? -0.142 5.041 60.235 1.00 31.62 316 ASN A N 1
ATOM 2482 C CA . ASN A 1 316 ? -1.434 4.361 60.079 1.00 31.62 316 ASN A CA 1
ATOM 2483 C C . ASN A 1 316 ? -2.447 4.843 61.132 1.00 31.62 316 ASN A C 1
ATOM 2485 O O . ASN A 1 316 ? -2.083 4.863 62.307 1.00 31.62 316 ASN A O 1
ATOM 2489 N N . ARG A 1 317 ? -3.742 4.972 60.779 1.00 31.81 317 ARG A N 1
ATOM 2490 C CA . ARG A 1 317 ? -4.811 4.204 61.468 1.00 31.81 317 ARG A CA 1
ATOM 2491 C C . ARG A 1 317 ? -6.203 4.237 60.807 1.00 31.81 317 ARG A C 1
ATOM 2493 O O . ARG A 1 317 ? -6.667 5.258 60.326 1.00 31.81 317 ARG A O 1
ATOM 2500 N N . SER A 1 318 ? -6.844 3.066 60.861 1.00 29.73 318 SER A N 1
ATOM 2501 C CA . SER A 1 318 ? -8.287 2.770 60.978 1.00 29.73 318 SER A CA 1
ATOM 2502 C C . SER A 1 318 ? -9.351 3.848 60.678 1.00 29.73 318 SER A C 1
ATOM 2504 O O . SER A 1 318 ? -9.597 4.724 61.498 1.00 29.73 318 SER A O 1
ATOM 2506 N N . GLY A 1 319 ? -10.117 3.599 59.610 1.00 30.33 319 GLY A N 1
ATOM 2507 C CA . GLY A 1 319 ? -11.567 3.343 59.667 1.00 30.33 319 GLY A CA 1
ATOM 2508 C C . GLY A 1 319 ? -12.522 4.404 60.228 1.00 30.33 319 GLY A C 1
ATOM 2509 O O . GLY A 1 319 ? -12.670 4.519 61.438 1.00 30.33 319 GLY A O 1
ATOM 2510 N N . ASN A 1 320 ? -13.348 4.975 59.343 1.00 28.25 320 ASN A N 1
ATOM 2511 C CA . ASN A 1 320 ? -14.797 4.752 59.427 1.00 28.25 320 ASN A CA 1
ATOM 2512 C C . ASN A 1 320 ? -15.485 4.936 58.056 1.00 28.25 320 ASN A C 1
ATOM 2514 O O . ASN A 1 320 ? -14.822 5.229 57.059 1.00 28.25 320 ASN A O 1
ATOM 2518 N N . GLU A 1 321 ? -16.795 4.698 58.006 1.00 41.59 321 GLU A N 1
ATOM 2519 C CA . GLU A 1 321 ? -17.646 4.736 56.807 1.00 41.59 321 GLU A CA 1
ATOM 2520 C C . GLU A 1 321 ? -17.568 6.055 56.013 1.00 41.59 321 GLU A C 1
ATOM 2522 O O . GLU A 1 321 ? -17.493 7.145 56.579 1.00 41.59 321 GLU A O 1
ATOM 2527 N N . GLY A 1 322 ? -17.640 5.966 54.679 1.00 25.56 322 GLY A N 1
ATOM 2528 C CA . GLY A 1 322 ? -17.534 7.122 53.787 1.00 25.56 322 GLY A CA 1
ATOM 2529 C C . GLY A 1 322 ? -18.596 7.137 52.691 1.00 25.56 322 GLY A C 1
ATOM 2530 O O . GLY A 1 322 ? -18.545 6.328 51.763 1.00 25.56 322 GLY A O 1
ATOM 2531 N N . LYS A 1 323 ? -19.510 8.118 52.760 1.00 27.55 323 LYS A N 1
ATOM 2532 C CA . LYS A 1 323 ? -20.357 8.546 51.632 1.00 27.55 323 LYS A CA 1
ATOM 2533 C C . LYS A 1 323 ? -19.508 8.730 50.369 1.00 27.55 323 LYS A C 1
ATOM 2535 O O . LYS A 1 323 ? -18.419 9.304 50.425 1.00 27.55 323 LYS A O 1
ATOM 2540 N N . LEU A 1 324 ? -20.037 8.315 49.218 1.00 29.39 324 LEU A N 1
ATOM 2541 C CA . LEU A 1 324 ? -19.407 8.565 47.924 1.00 29.39 324 LEU A CA 1
ATOM 2542 C C . LEU A 1 324 ? -19.532 10.059 47.568 1.00 29.39 324 LEU A C 1
ATOM 2544 O O . LEU A 1 324 ? -20.513 10.481 46.966 1.00 29.39 324 LEU A O 1
ATOM 2548 N N . VAL A 1 325 ? -18.551 10.871 47.966 1.00 26.39 325 VAL A N 1
ATOM 2549 C CA . VAL A 1 325 ? -18.477 12.283 47.561 1.00 26.39 325 VAL A CA 1
ATOM 2550 C C . VAL A 1 325 ? -17.921 12.363 46.139 1.00 26.39 325 VAL A C 1
ATOM 2552 O O . VAL A 1 325 ? -16.719 12.192 45.918 1.00 26.39 325 VAL A O 1
ATOM 2555 N N . THR A 1 326 ? -18.802 12.625 45.177 1.00 28.56 326 THR A N 1
ATOM 2556 C CA . THR A 1 326 ? -18.458 13.028 43.811 1.00 28.56 326 THR A CA 1
ATOM 2557 C C . THR A 1 326 ? -17.869 14.438 43.825 1.00 28.56 326 THR A C 1
ATOM 2559 O O . THR A 1 326 ? -18.583 15.422 43.994 1.00 28.56 326 THR A O 1
ATOM 2562 N N . GLN A 1 327 ? -16.553 14.553 43.634 1.00 26.22 327 GLN A N 1
ATOM 2563 C CA . GLN A 1 327 ? -15.915 15.839 43.345 1.00 26.22 327 GLN A CA 1
ATOM 2564 C C . GLN A 1 327 ? -15.880 16.059 41.832 1.00 26.22 327 GLN A C 1
ATOM 2566 O O . GLN A 1 327 ? -15.076 15.449 41.128 1.00 26.22 327 GLN A O 1
ATOM 2571 N N . VAL A 1 328 ? -16.755 16.939 41.344 1.00 27.00 328 VAL A N 1
ATOM 2572 C CA . VAL A 1 328 ? -16.659 17.516 39.998 1.00 27.00 328 VAL A CA 1
ATOM 2573 C C . VAL A 1 328 ? -15.712 18.711 40.083 1.00 27.00 328 VAL A C 1
ATOM 2575 O O . VAL A 1 328 ? -16.087 19.778 40.566 1.00 27.00 328 VAL A O 1
ATOM 2578 N N . THR A 1 329 ? -14.464 18.528 39.655 1.00 25.33 329 THR A N 1
ATOM 2579 C CA . THR A 1 329 ? -13.447 19.588 39.695 1.00 25.33 329 THR A CA 1
ATOM 2580 C C . THR A 1 329 ? -13.413 20.337 38.367 1.00 25.33 329 THR A C 1
ATOM 2582 O O . THR A 1 329 ? -12.816 19.866 37.400 1.00 25.33 329 THR A O 1
ATOM 2585 N N . ILE A 1 330 ? -14.016 21.526 38.330 1.00 25.48 330 ILE A N 1
ATOM 2586 C CA . ILE A 1 330 ? -13.825 22.494 37.242 1.00 25.48 330 ILE A CA 1
ATOM 2587 C C . ILE A 1 330 ? -12.492 23.224 37.491 1.00 25.48 330 ILE A C 1
ATOM 2589 O O . ILE A 1 330 ? -12.348 23.844 38.549 1.00 25.48 330 ILE A O 1
ATOM 2593 N N . PRO A 1 331 ? -11.506 23.188 36.573 1.00 29.44 331 PRO A N 1
ATOM 2594 C CA . PRO A 1 331 ? -10.260 23.924 36.760 1.00 29.44 331 PRO A CA 1
ATOM 2595 C C . PRO A 1 331 ? -10.491 25.433 36.607 1.00 29.44 331 PRO A C 1
ATOM 2597 O O . PRO A 1 331 ? -10.817 25.907 35.519 1.00 29.44 331 PRO A O 1
ATOM 2600 N N . ARG A 1 332 ? -10.276 26.202 37.680 1.00 25.77 332 ARG A N 1
ATOM 2601 C CA . ARG A 1 332 ? -10.032 27.648 37.564 1.00 25.77 332 ARG A CA 1
ATOM 2602 C C . ARG A 1 332 ? -8.664 27.865 36.917 1.00 25.77 332 ARG A C 1
ATOM 2604 O O . ARG A 1 332 ? -7.699 27.213 37.312 1.00 25.77 332 ARG A O 1
ATOM 2611 N N . LEU A 1 333 ? -8.570 28.803 35.973 1.00 30.28 333 LEU A N 1
ATOM 2612 C CA . LEU A 1 333 ? -7.275 29.382 35.622 1.00 30.28 333 LEU A CA 1
ATOM 2613 C C . LEU A 1 333 ? -6.755 30.162 36.836 1.00 30.28 333 LEU A C 1
ATOM 2615 O O . LEU A 1 333 ? -7.471 30.995 37.387 1.00 30.28 333 LEU A O 1
ATOM 2619 N N . MET A 1 334 ? -5.504 29.910 37.205 1.00 28.42 334 MET A N 1
ATOM 2620 C CA . MET A 1 334 ? -4.665 30.879 37.903 1.00 28.42 334 MET A CA 1
ATOM 2621 C C . MET A 1 334 ? -3.520 31.206 36.952 1.00 28.42 334 MET A C 1
ATOM 2623 O O . MET A 1 334 ? -2.913 30.302 36.377 1.00 28.42 334 MET A O 1
ATOM 2627 N N . ASN A 1 335 ? -3.302 32.497 36.741 1.00 26.97 335 ASN A N 1
ATOM 2628 C CA . ASN A 1 335 ? -2.263 33.051 35.894 1.00 26.97 335 ASN A CA 1
ATOM 2629 C C . ASN A 1 335 ? -1.569 34.099 36.766 1.00 26.97 335 ASN A C 1
ATOM 2631 O O . ASN A 1 335 ? -2.242 35.029 37.205 1.00 26.97 335 ASN A O 1
ATOM 2635 N N . ASP A 1 336 ? -0.283 33.913 37.056 1.00 27.20 336 ASP A N 1
ATOM 2636 C CA . ASP A 1 336 ? 0.518 34.876 37.816 1.00 27.20 336 ASP A CA 1
ATOM 2637 C C . ASP A 1 336 ? 1.439 35.666 36.872 1.00 27.20 336 ASP A C 1
ATOM 2639 O O . ASP A 1 336 ? 1.810 35.196 35.794 1.00 27.20 336 ASP A O 1
ATOM 2643 N N . ASN A 1 337 ? 1.735 36.901 37.283 1.00 28.58 337 ASN A N 1
ATOM 2644 C CA . ASN A 1 337 ? 2.364 37.977 36.499 1.00 28.58 337 ASN A CA 1
ATOM 2645 C C . ASN A 1 337 ? 3.903 37.780 36.377 1.00 28.58 337 ASN A C 1
ATOM 2647 O O . ASN A 1 337 ? 4.431 36.813 36.918 1.00 28.58 337 ASN A O 1
ATOM 2651 N N . SER A 1 338 ? 4.725 38.615 35.726 1.00 29.83 338 SER A N 1
ATOM 2652 C CA . SER A 1 338 ? 4.643 39.995 35.187 1.00 29.83 338 SER A CA 1
ATOM 2653 C C . SER A 1 338 ? 5.665 40.129 34.012 1.00 29.83 338 SER A C 1
ATOM 2655 O O . SER A 1 338 ? 6.450 39.204 33.817 1.00 29.83 338 SER A O 1
ATOM 2657 N N . SER A 1 339 ? 5.699 41.156 33.144 1.00 31.00 339 SER A N 1
ATOM 2658 C CA . SER A 1 339 ? 5.795 42.600 33.440 1.00 31.00 339 SER A CA 1
ATOM 2659 C C . SER A 1 339 ? 5.338 43.560 32.315 1.00 31.00 339 SER A C 1
ATOM 2661 O O . SER A 1 339 ? 5.310 43.193 31.146 1.00 31.00 339 SER A O 1
ATOM 2663 N N . GLU A 1 340 ? 5.085 44.805 32.751 1.00 30.80 340 GLU A N 1
ATOM 2664 C CA . GLU A 1 340 ? 5.063 46.103 32.033 1.00 30.80 340 GLU A CA 1
ATOM 2665 C C . GLU A 1 340 ? 3.810 46.586 31.248 1.00 30.80 340 GLU A C 1
ATOM 2667 O O . GLU A 1 340 ? 3.571 46.246 30.094 1.00 30.80 340 GLU A O 1
ATOM 2672 N N . GLU A 1 341 ? 3.089 47.471 31.962 1.00 30.31 341 GLU A N 1
ATOM 2673 C CA . GLU A 1 341 ? 2.639 48.837 31.601 1.00 30.31 341 GLU A CA 1
ATOM 2674 C C . GLU A 1 341 ? 1.356 49.111 30.772 1.00 30.31 341 GLU A C 1
ATOM 2676 O O . GLU A 1 341 ? 1.280 48.885 29.570 1.00 30.31 341 GLU A O 1
ATOM 2681 N N . ASP A 1 342 ? 0.403 49.732 31.495 1.00 29.30 342 ASP A N 1
ATOM 2682 C CA . ASP A 1 342 ? -0.401 50.931 31.179 1.00 29.30 342 ASP A CA 1
ATOM 2683 C C . ASP A 1 342 ? -1.390 50.939 29.981 1.00 29.30 342 ASP A C 1
ATOM 2685 O O . ASP A 1 342 ? -1.130 50.426 28.903 1.00 29.30 342 ASP A O 1
ATOM 2689 N N . LEU A 1 343 ? -2.597 51.526 30.070 1.00 29.11 343 LEU A N 1
ATOM 2690 C CA . LEU A 1 343 ? -3.152 52.513 31.017 1.00 29.11 343 LEU A CA 1
ATOM 2691 C C . LEU A 1 343 ? -4.682 52.289 31.212 1.00 29.11 343 LEU A C 1
ATOM 2693 O O . LEU A 1 343 ? -5.375 51.874 30.285 1.00 29.11 343 LEU A O 1
ATOM 2697 N N . TYR A 1 344 ? -5.232 52.606 32.392 1.00 25.70 344 TYR A N 1
ATOM 2698 C CA . TYR A 1 344 ? -6.684 52.597 32.705 1.00 25.70 344 TYR A CA 1
ATOM 2699 C C . TYR A 1 344 ? -7.378 53.905 32.227 1.00 25.70 344 TYR A C 1
ATOM 2701 O O . TYR A 1 344 ? -6.693 54.929 32.155 1.00 25.70 344 TYR A O 1
ATOM 2709 N N . PRO A 1 345 ? -8.701 53.927 31.903 1.00 29.88 345 PRO A N 1
ATOM 2710 C CA . PRO A 1 345 ? -9.736 53.916 32.952 1.00 29.88 345 PRO A CA 1
ATOM 2711 C C . PRO A 1 345 ? -11.042 53.127 32.681 1.00 29.88 345 PRO A C 1
ATOM 2713 O O . PRO A 1 345 ? -11.631 53.143 31.603 1.00 29.88 345 PRO A O 1
ATOM 2716 N N . GLU A 1 346 ? -11.527 52.509 33.761 1.00 24.89 346 GLU A N 1
ATOM 2717 C CA . GLU A 1 346 ? -12.933 52.166 34.059 1.00 24.89 346 GLU A CA 1
ATOM 2718 C C . GLU A 1 346 ? -13.812 53.443 34.253 1.00 24.89 346 GLU A C 1
ATOM 2720 O O . GLU A 1 346 ? -13.231 54.531 34.225 1.00 24.89 346 GLU A O 1
ATOM 2725 N N . PRO A 1 347 ? -15.153 53.406 34.518 1.00 38.38 347 PRO A N 1
ATOM 2726 C CA . PRO A 1 347 ? -16.004 52.260 34.913 1.00 38.38 347 PRO A CA 1
ATOM 2727 C C . PRO A 1 347 ? -17.402 52.121 34.237 1.00 38.38 347 PRO A C 1
ATOM 2729 O O . PRO A 1 347 ? -17.989 53.092 33.780 1.00 38.38 347 PRO A O 1
ATOM 2732 N N . ASN A 1 348 ? -17.945 50.890 34.283 1.00 26.27 348 ASN A N 1
ATOM 2733 C CA . ASN A 1 348 ? -19.300 50.439 34.720 1.00 26.27 348 ASN A CA 1
ATOM 2734 C C . ASN A 1 348 ? -20.590 51.298 34.528 1.00 26.27 348 ASN A C 1
ATOM 2736 O O . ASN A 1 348 ? -20.557 52.521 34.532 1.00 26.27 348 ASN A O 1
ATOM 2740 N N . PRO A 1 349 ? -21.791 50.698 34.715 1.00 39.78 349 PRO A N 1
ATOM 2741 C CA . PRO A 1 349 ? -22.323 49.417 34.218 1.00 39.78 349 PRO A CA 1
ATOM 2742 C C . PRO A 1 349 ? -23.756 49.624 33.635 1.00 39.78 349 PRO A C 1
ATOM 2744 O O . PRO A 1 349 ? -24.140 50.755 33.366 1.00 39.78 349 PRO A O 1
ATOM 2747 N N . ILE A 1 350 ? -24.573 48.557 33.501 1.00 26.11 350 ILE A N 1
ATOM 2748 C CA . ILE A 1 350 ? -26.012 48.454 33.911 1.00 26.11 350 ILE A CA 1
ATOM 2749 C C . ILE A 1 350 ? -26.793 47.407 33.076 1.00 26.11 350 ILE A C 1
ATOM 2751 O O . ILE A 1 350 ? -27.206 47.621 31.945 1.00 26.11 350 ILE A O 1
ATOM 2755 N N . THR A 1 351 ? -26.981 46.249 33.719 1.00 24.80 351 THR A N 1
ATOM 2756 C CA . THR A 1 351 ? -28.157 45.349 33.759 1.00 24.80 351 THR A CA 1
ATOM 2757 C C . THR A 1 351 ? -29.068 45.093 32.540 1.00 24.80 351 THR A C 1
ATOM 2759 O O . THR A 1 351 ? -29.786 45.968 32.073 1.00 24.80 351 THR A O 1
ATOM 2762 N N . LEU A 1 352 ? -29.234 43.790 32.262 1.00 27.45 352 LEU A N 1
ATOM 2763 C CA . LEU A 1 352 ? -30.514 43.059 32.138 1.00 27.45 352 LEU A CA 1
ATOM 2764 C C . LEU A 1 352 ? -31.711 43.740 31.442 1.00 27.45 352 LEU A C 1
ATOM 2766 O O . LEU A 1 352 ? -32.404 44.562 32.043 1.00 27.45 352 LEU A O 1
ATOM 2770 N N . ARG A 1 353 ? -32.186 43.097 30.366 1.00 26.33 353 ARG A N 1
ATOM 2771 C CA . ARG A 1 353 ? -33.568 42.583 30.370 1.00 26.33 353 ARG A CA 1
ATOM 2772 C C . ARG A 1 353 ? -33.764 41.388 29.443 1.00 26.33 353 ARG A C 1
ATOM 2774 O O . ARG A 1 353 ? -33.260 41.359 28.327 1.00 26.33 353 ARG A O 1
ATOM 2781 N N . ASN A 1 354 ? -34.538 40.420 29.926 1.00 30.64 354 ASN A N 1
ATOM 2782 C CA . ASN A 1 354 ? -35.100 39.351 29.108 1.00 30.64 354 ASN A CA 1
ATOM 2783 C C . ASN A 1 354 ? -36.031 39.957 28.054 1.00 30.64 354 ASN A C 1
ATOM 2785 O O . ASN A 1 354 ? -36.805 40.850 28.400 1.00 30.64 354 ASN A O 1
ATOM 2789 N N . HIS A 1 355 ? -36.083 39.379 26.854 1.00 27.16 355 HIS A N 1
ATOM 2790 C CA . HIS A 1 355 ? -37.343 39.335 26.120 1.00 27.16 355 HIS A CA 1
ATOM 2791 C C . HIS A 1 355 ? -37.533 38.014 25.378 1.00 27.16 355 HIS A C 1
ATOM 2793 O O . HIS A 1 355 ? -36.750 37.630 24.514 1.00 27.16 355 HIS A O 1
ATOM 2799 N N . VAL A 1 356 ? -38.617 37.338 25.751 1.00 30.80 356 VAL A N 1
ATOM 2800 C CA . VAL A 1 356 ? -39.317 36.375 24.908 1.00 30.80 356 VAL A CA 1
ATOM 2801 C C . VAL A 1 356 ? -40.193 37.177 23.949 1.00 30.80 356 VAL A C 1
ATOM 2803 O O . VAL A 1 356 ? -40.973 38.010 24.412 1.00 30.80 356 VAL A O 1
ATOM 2806 N N . THR A 1 357 ? -40.078 36.887 22.656 1.00 27.39 357 THR A N 1
ATOM 2807 C CA . THR A 1 357 ? -41.056 37.178 21.590 1.00 27.39 357 THR A CA 1
ATOM 2808 C C . THR A 1 357 ? -40.603 36.353 20.376 1.00 27.39 357 THR A C 1
ATOM 2810 O O . THR A 1 357 ? -39.470 36.506 19.934 1.00 27.39 357 THR A O 1
ATOM 2813 N N . THR A 1 358 ? -41.287 35.304 19.907 1.00 24.61 358 THR A N 1
ATOM 2814 C CA . THR A 1 358 ? -42.624 35.259 19.272 1.00 24.61 358 THR A CA 1
ATOM 2815 C C . THR A 1 358 ? -42.817 36.331 18.202 1.00 24.61 358 THR A C 1
ATOM 2817 O O . THR A 1 358 ? -42.676 37.520 18.474 1.00 24.61 358 THR A O 1
ATOM 2820 N N . ALA A 1 359 ? -43.151 35.886 16.990 1.00 27.05 359 ALA A N 1
ATOM 2821 C CA . ALA A 1 359 ? -43.396 36.738 15.833 1.00 27.05 359 ALA A CA 1
ATOM 2822 C C . ALA A 1 359 ? -44.575 37.710 16.049 1.00 27.05 359 ALA A C 1
ATOM 2824 O O . ALA A 1 359 ? -45.513 37.373 16.775 1.00 27.05 359 ALA A O 1
ATOM 2825 N N . PRO A 1 360 ? -44.568 38.867 15.367 1.00 31.09 360 PRO A N 1
ATOM 2826 C CA . PRO A 1 360 ? -45.766 39.642 15.095 1.00 31.09 360 PRO A CA 1
ATOM 2827 C C . PRO A 1 360 ? -46.212 39.468 13.633 1.00 31.09 360 PRO A C 1
ATOM 2829 O O . PRO A 1 360 ? -45.517 39.886 12.706 1.00 31.09 360 PRO A O 1
ATOM 2832 N N . ASP A 1 361 ? -47.410 38.917 13.437 1.00 25.75 361 ASP A N 1
ATOM 2833 C CA . ASP A 1 361 ? -48.206 39.196 12.238 1.00 25.75 361 ASP A CA 1
ATOM 2834 C C . ASP A 1 361 ? -48.650 40.669 12.243 1.00 25.75 361 ASP A C 1
ATOM 2836 O O . ASP A 1 361 ? -49.032 41.208 13.285 1.00 25.75 361 ASP A O 1
ATOM 2840 N N . ALA A 1 362 ? -48.653 41.310 11.070 1.00 31.77 362 ALA A N 1
ATOM 2841 C CA . ALA A 1 362 ? -49.189 42.662 10.868 1.00 31.77 362 ALA A CA 1
ATOM 2842 C C . ALA A 1 362 ? -49.894 42.805 9.500 1.00 31.77 362 ALA A C 1
ATOM 2844 O O . ALA A 1 362 ? -49.514 43.603 8.651 1.00 31.77 362 ALA A O 1
ATOM 2845 N N . ASP A 1 363 ? -50.895 41.944 9.317 1.00 30.34 363 ASP A N 1
ATOM 2846 C CA . ASP A 1 363 ? -52.213 42.133 8.685 1.00 30.34 363 ASP A CA 1
ATOM 2847 C C . ASP A 1 363 ? -52.510 43.369 7.769 1.00 30.34 363 ASP A C 1
ATOM 2849 O O . ASP A 1 363 ? -52.232 44.522 8.093 1.00 30.34 363 ASP A O 1
ATOM 2853 N N . ARG A 1 364 ? -53.320 43.101 6.722 1.00 30.44 364 ARG A N 1
ATOM 2854 C CA . ARG A 1 364 ? -54.089 44.007 5.812 1.00 30.44 364 ARG A CA 1
ATOM 2855 C C . ARG A 1 364 ? -53.309 44.786 4.735 1.00 30.44 364 ARG A C 1
ATOM 2857 O O . ARG A 1 364 ? -52.563 45.710 5.019 1.00 30.44 364 ARG A O 1
ATOM 2864 N N . ARG A 1 365 ? -53.612 44.605 3.441 1.00 26.88 365 ARG A N 1
ATOM 2865 C CA . ARG A 1 365 ? -54.964 44.520 2.839 1.00 26.88 365 ARG A CA 1
ATOM 2866 C C . ARG A 1 365 ? -55.062 43.444 1.751 1.00 26.88 365 ARG A C 1
ATOM 2868 O O . ARG A 1 365 ? -54.172 43.328 0.919 1.00 26.88 365 ARG A O 1
ATOM 2875 N N . GLY A 1 366 ? -56.189 42.731 1.715 1.00 27.58 366 GLY A N 1
ATOM 2876 C CA . GLY A 1 366 ? -56.584 41.917 0.560 1.00 27.58 366 GLY A CA 1
ATOM 2877 C C . GLY A 1 366 ? -57.277 42.748 -0.528 1.00 27.58 366 GLY A C 1
ATOM 2878 O O . GLY A 1 366 ? -57.617 43.911 -0.306 1.00 27.58 366 GLY A O 1
ATOM 2879 N N . GLY A 1 367 ? -57.528 42.135 -1.687 1.00 26.89 367 GLY A N 1
ATOM 2880 C CA . GLY A 1 367 ? -58.265 42.773 -2.782 1.00 26.89 367 GLY A CA 1
ATOM 2881 C C . GLY A 1 367 ? -57.939 42.179 -4.147 1.00 26.89 367 GLY A C 1
ATOM 2882 O O . GLY A 1 367 ? -57.140 42.734 -4.892 1.00 26.89 367 GLY A O 1
ATOM 2883 N N . ILE A 1 368 ? -58.569 41.052 -4.476 1.00 30.72 368 ILE A N 1
ATOM 2884 C CA . ILE A 1 368 ? -58.553 40.475 -5.826 1.00 30.72 368 ILE A CA 1
ATOM 2885 C C . ILE A 1 368 ? -59.297 41.435 -6.763 1.00 30.72 368 ILE A C 1
ATOM 2887 O O . ILE A 1 368 ? -60.438 41.783 -6.463 1.00 30.72 368 ILE A O 1
ATOM 2891 N N . ASN A 1 369 ? -58.715 41.806 -7.908 1.00 25.77 369 ASN A N 1
ATOM 2892 C CA . ASN A 1 369 ? -59.508 42.081 -9.109 1.00 25.77 369 ASN A CA 1
ATOM 2893 C C . ASN A 1 369 ? -58.699 42.006 -10.410 1.00 25.77 369 ASN A C 1
ATOM 2895 O O . ASN A 1 369 ? -57.496 42.249 -10.450 1.00 25.77 369 ASN A O 1
ATOM 2899 N N . LEU A 1 370 ? -59.418 41.620 -11.459 1.00 26.72 370 LEU A N 1
ATOM 2900 C CA . LEU A 1 370 ? -58.959 41.307 -12.811 1.00 26.72 370 LEU A CA 1
ATOM 2901 C C . LEU A 1 370 ? -59.185 42.526 -13.747 1.00 26.72 370 LEU A C 1
ATOM 2903 O O . LEU A 1 370 ? -59.869 43.471 -13.367 1.00 26.72 370 LEU A O 1
ATOM 2907 N N . VAL A 1 371 ? -58.735 42.423 -15.007 1.00 25.84 371 VAL A N 1
ATOM 2908 C CA . VAL A 1 371 ? -59.198 43.189 -16.198 1.00 25.84 371 VAL A CA 1
ATOM 2909 C C . VAL A 1 371 ? -58.529 44.549 -16.516 1.00 25.84 371 VAL A C 1
ATOM 2911 O O . VAL A 1 371 ? -58.818 45.582 -15.929 1.00 25.84 371 VAL A O 1
ATOM 2914 N N . LEU A 1 372 ? -57.702 44.511 -17.575 1.00 26.66 372 LEU A N 1
ATOM 2915 C CA . LEU A 1 372 ? -57.618 45.406 -18.755 1.00 26.66 372 LEU A CA 1
ATOM 2916 C C . LEU A 1 372 ? -58.207 46.841 -18.683 1.00 26.66 372 LEU A C 1
ATOM 2918 O O . LEU A 1 372 ? -59.410 46.995 -18.488 1.00 26.66 372 LEU A O 1
ATOM 2922 N N . LYS A 1 373 ? -57.448 47.847 -19.171 1.00 23.23 373 LYS A N 1
ATOM 2923 C CA . LYS A 1 373 ? -57.624 48.455 -20.527 1.00 23.23 373 LYS A CA 1
ATOM 2924 C C . LYS A 1 373 ? -56.832 49.771 -20.760 1.00 23.23 373 LYS A C 1
ATOM 2926 O O . LYS A 1 373 ? -56.996 50.697 -19.983 1.00 23.23 373 LYS A O 1
ATOM 2931 N N . PHE A 1 374 ? -56.200 49.877 -21.949 1.00 23.16 374 PHE A N 1
ATOM 2932 C CA . PHE A 1 374 ? -56.086 51.072 -22.841 1.00 23.16 374 PHE A CA 1
ATOM 2933 C C . PHE A 1 374 ? -55.355 52.349 -22.318 1.00 23.16 374 PHE A C 1
ATOM 2935 O O . PHE A 1 374 ? -55.279 52.579 -21.124 1.00 23.16 374 PHE A O 1
ATOM 2942 N N . SER A 1 375 ? -54.851 53.299 -23.131 1.00 25.92 375 SER A N 1
ATOM 2943 C CA . SER A 1 375 ? -54.455 53.377 -24.564 1.00 25.92 375 SER A CA 1
ATOM 2944 C C . SER A 1 375 ? -53.983 54.815 -24.899 1.00 25.92 375 SER A C 1
ATOM 2946 O O . SER A 1 375 ? -54.512 55.758 -24.310 1.00 25.92 375 SER A O 1
ATOM 2948 N N . ARG A 1 376 ? -53.064 54.984 -25.871 1.00 27.97 376 ARG A N 1
ATOM 2949 C CA . ARG A 1 376 ? -53.018 56.025 -26.945 1.00 27.97 376 ARG A CA 1
ATOM 2950 C C . ARG A 1 376 ? -51.735 55.788 -27.779 1.00 27.97 376 ARG A C 1
ATOM 2952 O O . ARG A 1 376 ? -50.688 55.612 -27.174 1.00 27.97 376 ARG A O 1
ATOM 2959 N N . SER A 1 377 ? -51.750 55.551 -29.100 1.00 27.44 377 SER A N 1
ATOM 2960 C CA . SER A 1 377 ? -52.190 56.390 -30.250 1.00 27.44 377 SER A CA 1
ATOM 2961 C C . SER A 1 377 ? -51.278 57.617 -30.429 1.00 27.44 377 SER A C 1
ATOM 2963 O O . SER A 1 377 ? -51.140 58.376 -29.477 1.00 27.44 377 SER A O 1
ATOM 2965 N N . VAL A 1 378 ? -50.602 57.858 -31.565 1.00 27.23 378 VAL A N 1
ATOM 2966 C CA . VAL A 1 378 ? -51.085 58.254 -32.924 1.00 27.23 378 VAL A CA 1
ATOM 2967 C C . VAL A 1 378 ? -49.877 58.209 -33.910 1.00 27.23 378 VAL A C 1
ATOM 2969 O O . VAL A 1 378 ? -48.774 58.421 -33.422 1.00 27.23 378 VAL A O 1
ATOM 2972 N N . LEU A 1 379 ? -49.926 58.086 -35.257 1.00 28.42 379 LEU A N 1
ATOM 2973 C CA . LEU A 1 379 ? -50.809 57.510 -36.316 1.00 28.42 379 LEU A CA 1
ATOM 2974 C C . LEU A 1 379 ? -50.136 57.846 -37.706 1.00 28.42 379 LEU A C 1
ATOM 2976 O O . LEU A 1 379 ? -49.164 58.592 -37.703 1.00 28.42 379 LEU A O 1
ATOM 2980 N N . ILE A 1 380 ? -50.691 57.409 -38.860 1.00 26.86 380 ILE A N 1
ATOM 2981 C CA . ILE A 1 380 ? -50.423 57.839 -40.280 1.00 26.86 380 ILE A CA 1
ATOM 2982 C C . ILE A 1 380 ? -49.135 57.262 -40.941 1.00 26.86 380 ILE A C 1
ATOM 2984 O O . ILE A 1 380 ? -48.068 57.391 -40.364 1.00 26.86 380 ILE A O 1
ATOM 2988 N N . SER A 1 381 ? -49.089 56.688 -42.166 1.00 24.78 381 SER A N 1
ATOM 2989 C CA . SER A 1 381 ? -50.054 56.183 -43.197 1.00 24.78 381 SER A CA 1
ATOM 2990 C C . SER A 1 381 ? -49.235 55.593 -44.397 1.00 24.78 381 SER A C 1
ATOM 2992 O O . SER A 1 381 ? -48.041 55.861 -44.424 1.00 24.78 381 SER A O 1
ATOM 2994 N N . GLN A 1 382 ? -49.698 54.876 -45.445 1.00 28.62 382 GLN A N 1
ATOM 2995 C CA . GLN A 1 382 ? -50.974 54.243 -45.857 1.00 28.62 382 GLN A CA 1
ATOM 2996 C C . GLN A 1 382 ? -50.735 53.311 -47.091 1.00 28.62 382 GLN A C 1
ATOM 2998 O O . GLN A 1 382 ? -49.933 53.676 -47.938 1.00 28.62 382 GLN A O 1
ATOM 3003 N N . HIS A 1 383 ? -51.534 52.236 -47.253 1.00 26.70 383 HIS A N 1
ATOM 3004 C CA . HIS A 1 383 ? -51.863 51.502 -48.515 1.00 26.70 383 HIS A CA 1
ATOM 3005 C C . HIS A 1 383 ? -50.741 50.795 -49.347 1.00 26.70 383 HIS A C 1
ATOM 3007 O O . HIS A 1 383 ? -49.603 51.232 -49.369 1.00 26.70 383 HIS A O 1
ATOM 3013 N N . SER A 1 384 ? -50.984 49.687 -50.079 1.00 24.62 384 SER A N 1
ATOM 3014 C CA . SER A 1 384 ? -52.229 48.917 -50.310 1.00 24.62 384 SER A CA 1
ATOM 3015 C C . SER A 1 384 ? -52.014 47.409 -50.589 1.00 24.62 384 SER A C 1
ATOM 3017 O O . SER A 1 384 ? -50.898 46.935 -50.752 1.00 24.62 384 SER A O 1
ATOM 3019 N N . THR A 1 385 ? -53.127 46.672 -50.651 1.00 24.94 385 THR A N 1
ATOM 3020 C CA . THR A 1 385 ? -53.298 45.212 -50.842 1.00 24.94 385 THR A CA 1
ATOM 3021 C C . THR A 1 385 ? -53.196 44.718 -52.298 1.00 24.94 385 THR A C 1
ATOM 3023 O O . THR A 1 385 ? -53.620 45.469 -53.172 1.00 24.94 385 THR A O 1
ATOM 3026 N N . ALA A 1 386 ? -52.859 43.429 -52.540 1.00 25.50 386 ALA A N 1
ATOM 3027 C CA . ALA A 1 386 ? -53.791 42.408 -53.108 1.00 25.50 386 ALA A CA 1
ATOM 3028 C C . ALA A 1 386 ? -53.146 41.131 -53.744 1.00 25.50 386 ALA A C 1
ATOM 3030 O O . ALA A 1 386 ? -52.383 41.207 -54.695 1.00 25.50 386 ALA A O 1
ATOM 3031 N N . THR A 1 387 ? -53.553 39.960 -53.228 1.00 25.11 387 THR A N 1
ATOM 3032 C CA . THR A 1 387 ? -53.943 38.674 -53.883 1.00 25.11 387 THR A CA 1
ATOM 3033 C C . THR A 1 387 ? -53.440 38.180 -55.268 1.00 25.11 387 THR A C 1
ATOM 3035 O O . THR A 1 387 ? -53.652 38.832 -56.282 1.00 25.11 387 THR A O 1
ATOM 3038 N N . MET A 1 388 ? -53.142 36.862 -55.289 1.00 24.11 388 MET A N 1
ATOM 3039 C CA . MET A 1 388 ? -53.437 35.827 -56.322 1.00 24.11 388 MET A CA 1
ATOM 3040 C C . MET A 1 388 ? -52.590 35.652 -57.611 1.00 24.11 388 MET A C 1
ATOM 3042 O O . MET A 1 388 ? -52.663 36.436 -58.542 1.00 24.11 388 MET A O 1
ATOM 3046 N N . SER A 1 389 ? -51.999 34.448 -57.703 1.00 24.22 389 SER A N 1
ATOM 3047 C CA . SER A 1 389 ? -52.213 33.392 -58.727 1.00 24.22 389 SER A CA 1
ATOM 3048 C C . SER A 1 389 ? -51.966 33.613 -60.240 1.00 24.22 389 SER A C 1
ATOM 3050 O O . SER A 1 389 ? -52.540 34.485 -60.881 1.00 24.22 389 SER A O 1
ATOM 3052 N N . SER A 1 390 ? -51.331 32.579 -60.818 1.00 24.30 390 SER A N 1
ATOM 3053 C CA . SER A 1 390 ? -51.473 32.026 -62.185 1.00 24.30 390 SER A CA 1
ATOM 3054 C C . SER A 1 390 ? -50.459 32.387 -63.292 1.00 24.30 390 SER A C 1
ATOM 3056 O O . SER A 1 390 ? -50.292 33.525 -63.704 1.00 24.30 390 SER A O 1
ATOM 3058 N N . ALA A 1 391 ? -49.822 31.315 -63.782 1.00 24.42 391 ALA A N 1
ATOM 3059 C CA . ALA A 1 391 ? -49.518 30.944 -65.171 1.00 24.42 391 ALA A CA 1
ATOM 3060 C C . ALA A 1 391 ? -49.240 32.005 -66.269 1.00 24.42 391 ALA A C 1
ATOM 3062 O O . ALA A 1 391 ? -50.138 32.713 -66.709 1.00 24.42 391 ALA A O 1
ATOM 3063 N N . GLY A 1 392 ? -48.113 31.807 -66.973 1.00 22.91 392 GLY A N 1
ATOM 3064 C CA . GLY A 1 392 ? -48.222 31.358 -68.373 1.00 22.91 392 GLY A CA 1
ATOM 3065 C C . GLY A 1 392 ? -47.520 32.151 -69.494 1.00 22.91 392 GLY A C 1
ATOM 3066 O O . GLY A 1 392 ? -47.833 33.300 -69.761 1.00 22.91 392 GLY A O 1
ATOM 3067 N N . LEU A 1 393 ? -46.720 31.404 -70.272 1.00 24.08 393 LEU A N 1
ATOM 3068 C CA . LEU A 1 393 ? -46.391 31.570 -71.707 1.00 24.08 393 LEU A CA 1
ATOM 3069 C C . LEU A 1 393 ? -45.415 32.669 -72.206 1.00 24.08 393 LEU A C 1
ATOM 3071 O O . LEU A 1 393 ? -45.773 33.804 -72.484 1.00 24.08 393 LEU A O 1
ATOM 3075 N N . LYS A 1 394 ? -44.210 32.187 -72.559 1.00 25.62 394 LYS A N 1
ATOM 3076 C CA . LYS A 1 394 ? -43.579 32.210 -73.907 1.00 25.62 394 LYS A CA 1
ATOM 3077 C C . LYS A 1 394 ? -43.909 33.369 -74.873 1.00 25.62 394 LYS A C 1
ATOM 3079 O O . LYS A 1 394 ? -45.020 33.429 -75.386 1.00 25.62 394 LYS A O 1
ATOM 3084 N N . THR A 1 395 ? -42.868 34.066 -75.350 1.00 22.83 395 THR A N 1
ATOM 3085 C CA . THR A 1 395 ? -42.490 34.343 -76.775 1.00 22.83 395 THR A CA 1
ATOM 3086 C C . THR A 1 395 ? -41.426 35.469 -76.822 1.00 22.83 395 THR A C 1
ATOM 3088 O O . THR A 1 395 ? -41.307 36.194 -75.848 1.00 22.83 395 THR A O 1
ATOM 3091 N N . LYS A 1 396 ? -40.631 35.749 -77.875 1.00 22.78 396 LYS A N 1
ATOM 3092 C CA . LYS A 1 396 ? -40.011 34.983 -78.991 1.00 22.78 396 LYS A CA 1
ATOM 3093 C C . LYS A 1 396 ? -39.120 35.979 -79.786 1.00 22.78 396 LYS A C 1
ATOM 3095 O O . LYS A 1 396 ? -39.553 37.100 -80.017 1.00 22.78 396 LYS A O 1
ATOM 3100 N N . THR A 1 397 ? -38.012 35.519 -80.380 1.00 23.31 397 THR A N 1
ATOM 3101 C CA . THR A 1 397 ? -37.328 36.100 -81.578 1.00 23.31 397 THR A CA 1
ATOM 3102 C C . THR A 1 397 ? -36.430 37.369 -81.510 1.00 23.31 397 THR A C 1
ATOM 3104 O O . THR A 1 397 ? -36.916 38.479 -81.356 1.00 23.31 397 THR A O 1
ATOM 3107 N N . LYS A 1 398 ? -35.180 37.162 -81.985 1.00 23.73 398 LYS A N 1
ATOM 3108 C CA . LYS A 1 398 ? -34.443 37.864 -83.084 1.00 23.73 398 LYS A CA 1
ATOM 3109 C C . LYS A 1 398 ? -33.397 38.978 -82.812 1.00 23.73 398 LYS A C 1
ATOM 3111 O O . LYS A 1 398 ? -33.680 40.017 -82.238 1.00 23.73 398 LYS A O 1
ATOM 3116 N N . ARG A 1 399 ? -32.212 38.754 -83.419 1.00 30.06 399 ARG A N 1
ATOM 3117 C CA . ARG A 1 399 ? -31.095 39.687 -83.716 1.00 30.06 399 ARG A CA 1
ATOM 3118 C C . ARG A 1 399 ? -31.509 40.921 -84.540 1.00 30.06 399 ARG A C 1
ATOM 3120 O O . ARG A 1 399 ? -32.284 40.744 -85.480 1.00 30.06 399 ARG A O 1
ATOM 3127 N N . VAL A 1 400 ? -30.802 42.046 -84.343 1.00 25.08 400 VAL A N 1
ATOM 3128 C CA . VAL A 1 400 ? -30.344 43.010 -85.384 1.00 25.08 400 VAL A CA 1
ATOM 3129 C C . VAL A 1 400 ? -28.947 43.556 -84.987 1.00 25.08 400 VAL A C 1
ATOM 3131 O O . VAL A 1 400 ? -28.553 43.431 -83.832 1.00 25.08 400 VAL A O 1
ATOM 3134 N N . SER A 1 401 ? -28.186 44.086 -85.951 1.00 24.97 401 SER A N 1
ATOM 3135 C CA . SER A 1 401 ? -26.763 44.487 -85.906 1.00 24.97 401 SER A CA 1
ATOM 3136 C C . SER A 1 401 ? -26.515 45.964 -86.302 1.00 24.97 401 SER A C 1
ATOM 3138 O O . SER A 1 401 ? -27.439 46.607 -86.794 1.00 24.97 401 SER A O 1
ATOM 3140 N N . ALA A 1 402 ? -25.235 46.392 -86.271 1.00 28.20 402 ALA A N 1
ATOM 3141 C CA . ALA A 1 402 ? -24.638 47.605 -86.891 1.00 28.20 402 ALA A CA 1
ATOM 3142 C C . ALA A 1 402 ? -24.765 48.933 -86.083 1.00 28.20 402 ALA A C 1
ATOM 3144 O O . ALA A 1 402 ? -25.675 49.053 -85.272 1.00 28.20 402 ALA A O 1
ATOM 3145 N N . GLN A 1 403 ? -23.890 49.954 -86.213 1.00 26.48 403 GLN A N 1
ATOM 3146 C CA . GLN A 1 403 ? -22.751 50.196 -87.137 1.00 26.48 403 GLN A CA 1
ATOM 3147 C C . GLN A 1 403 ? -21.693 51.178 -86.528 1.00 26.48 403 GLN A C 1
ATOM 3149 O O . GLN A 1 403 ? -21.881 51.644 -85.409 1.00 26.48 403 GLN A O 1
ATOM 3154 N N . SER A 1 404 ? -20.587 51.464 -87.245 1.00 31.61 404 SER A N 1
ATOM 3155 C CA . SER A 1 404 ? -19.426 52.330 -86.869 1.00 31.61 404 SER A CA 1
ATOM 3156 C C . SER A 1 404 ? -19.700 53.860 -87.023 1.00 31.61 404 SER A C 1
ATOM 3158 O O . SER A 1 404 ? -20.879 54.153 -87.257 1.00 31.61 404 SER A O 1
ATOM 3160 N N . PRO A 1 405 ? -18.749 54.855 -86.895 1.00 46.12 405 PRO A N 1
ATOM 3161 C CA . PRO A 1 405 ? -17.537 55.043 -87.767 1.00 46.12 405 PRO A CA 1
ATOM 3162 C C . PRO A 1 405 ? -16.296 55.890 -87.254 1.00 46.12 405 PRO A C 1
ATOM 3164 O O . PRO A 1 405 ? -16.353 56.486 -86.185 1.00 46.12 405 PRO A O 1
ATOM 3167 N N . TYR A 1 406 ? -15.239 56.012 -88.106 1.00 32.53 406 TYR A N 1
ATOM 3168 C CA . TYR A 1 406 ? -14.133 57.041 -88.172 1.00 32.53 406 TYR A CA 1
ATOM 3169 C C . TYR A 1 406 ? -13.015 57.080 -87.078 1.00 32.53 406 TYR A C 1
ATOM 3171 O O . TYR A 1 406 ? -13.300 56.766 -85.932 1.00 32.53 406 TYR A O 1
ATOM 3179 N N . GLU A 1 407 ? -11.728 57.468 -87.284 1.00 30.23 407 GLU A N 1
ATOM 3180 C CA . GLU A 1 407 ? -10.804 57.788 -88.429 1.00 30.23 407 GLU A CA 1
ATOM 3181 C C . GLU A 1 407 ? -9.323 57.686 -87.884 1.00 30.23 407 GLU A C 1
ATOM 3183 O O . GLU A 1 407 ? -9.114 58.046 -86.731 1.00 30.23 407 GLU A O 1
ATOM 3188 N N . ASN A 1 408 ? -8.335 56.993 -88.499 1.00 27.06 408 ASN A N 1
ATOM 3189 C CA . ASN A 1 408 ? -7.230 57.490 -89.386 1.00 27.06 408 ASN A CA 1
ATOM 3190 C C . ASN A 1 408 ? -6.280 58.586 -88.767 1.00 27.06 408 ASN A C 1
ATOM 3192 O O . ASN A 1 408 ? -6.782 59.482 -88.106 1.00 27.06 408 ASN A O 1
ATOM 3196 N N . THR A 1 409 ? -4.933 58.697 -88.930 1.00 27.94 409 THR A N 1
ATOM 3197 C CA . THR A 1 409 ? -3.901 58.118 -89.853 1.00 27.94 409 THR A CA 1
ATOM 3198 C C . THR A 1 409 ? -2.433 58.472 -89.415 1.00 27.94 409 THR A C 1
ATOM 3200 O O . THR A 1 409 ? -2.254 59.563 -88.882 1.00 27.94 409 THR A O 1
ATOM 3203 N N . THR A 1 410 ? -1.387 57.700 -89.818 1.00 26.75 410 THR A N 1
ATOM 3204 C CA . THR A 1 410 ? 0.072 58.086 -90.037 1.00 26.75 410 THR A CA 1
ATOM 3205 C C . THR A 1 410 ? 0.931 58.656 -88.867 1.00 26.75 410 THR A C 1
ATOM 3207 O O . THR A 1 410 ? 0.376 59.161 -87.905 1.00 26.75 410 THR A O 1
ATOM 3210 N N . ALA A 1 411 ? 2.286 58.652 -88.826 1.00 26.44 411 ALA A N 1
ATOM 3211 C CA . ALA A 1 411 ? 3.413 58.302 -89.739 1.00 26.44 411 ALA A CA 1
ATOM 3212 C C . ALA A 1 411 ? 4.628 57.775 -88.888 1.00 26.44 411 ALA A C 1
ATOM 3214 O O . ALA A 1 411 ? 4.711 58.136 -87.720 1.00 26.44 411 ALA A O 1
ATOM 3215 N N . GLN A 1 412 ? 5.484 56.817 -89.295 1.00 26.38 412 GLN A N 1
ATOM 3216 C CA . GLN A 1 412 ? 6.627 56.856 -90.250 1.00 26.38 412 GLN A CA 1
ATOM 3217 C C . GLN A 1 412 ? 7.914 57.586 -89.755 1.00 26.38 412 GLN A C 1
ATOM 3219 O O . GLN A 1 412 ? 7.838 58.785 -89.510 1.00 26.38 412 GLN A O 1
ATOM 3224 N N . ILE A 1 413 ? 9.078 56.886 -89.709 1.00 26.84 413 ILE A N 1
ATOM 3225 C CA . ILE A 1 413 ? 10.463 57.277 -90.156 1.00 26.84 413 ILE A CA 1
ATOM 3226 C C . ILE A 1 413 ? 11.612 56.497 -89.439 1.00 26.84 413 ILE A C 1
ATOM 3228 O O . ILE A 1 413 ? 11.507 56.144 -88.271 1.00 26.84 413 ILE A O 1
ATOM 3232 N N . HIS A 1 414 ? 12.685 56.246 -90.209 1.00 26.42 414 HIS A N 1
ATOM 3233 C CA . HIS A 1 414 ? 13.948 55.509 -89.977 1.00 26.42 414 HIS A CA 1
ATOM 3234 C C . HIS A 1 414 ? 14.915 55.993 -88.872 1.00 26.42 414 HIS A C 1
ATOM 3236 O O . HIS A 1 414 ? 14.997 57.192 -88.604 1.00 26.42 414 HIS A O 1
ATOM 3242 N N . ALA A 1 415 ? 15.751 55.055 -88.394 1.00 27.27 415 ALA A N 1
ATOM 3243 C CA . ALA A 1 415 ? 17.236 55.046 -88.440 1.00 27.27 415 ALA A CA 1
ATOM 3244 C C . ALA A 1 415 ? 17.686 53.619 -88.013 1.00 27.27 415 ALA A C 1
ATOM 3246 O O . ALA A 1 415 ? 17.199 53.135 -86.993 1.00 27.27 415 ALA A O 1
ATOM 3247 N N . ASP A 1 416 ? 18.360 52.804 -88.834 1.00 27.77 416 ASP A N 1
ATOM 3248 C CA . ASP A 1 416 ? 19.790 52.861 -89.224 1.00 27.77 416 ASP A CA 1
ATOM 3249 C C . ASP A 1 416 ? 20.693 52.791 -87.966 1.00 27.77 416 ASP A C 1
ATOM 3251 O O . ASP A 1 416 ? 20.470 53.549 -87.026 1.00 27.77 416 ASP A O 1
ATOM 3255 N N . GLU A 1 417 ? 21.761 52.010 -87.805 1.00 29.89 417 GLU A N 1
ATOM 3256 C CA . GLU A 1 417 ? 22.510 50.937 -88.489 1.00 29.89 417 GLU A CA 1
ATOM 3257 C C . GLU A 1 417 ? 23.758 50.746 -87.566 1.00 29.89 417 GLU A C 1
ATOM 3259 O O . GLU A 1 417 ? 24.174 51.729 -86.951 1.00 29.89 417 GLU A O 1
ATOM 3264 N N . ASP A 1 418 ? 24.317 49.535 -87.386 1.00 28.53 418 ASP A N 1
ATOM 3265 C CA . ASP A 1 418 ? 25.783 49.277 -87.479 1.00 28.53 418 ASP A CA 1
ATOM 3266 C C . ASP A 1 418 ? 26.259 47.904 -86.918 1.00 28.53 418 ASP A C 1
ATOM 3268 O O . ASP A 1 418 ? 26.434 47.713 -85.715 1.00 28.53 418 ASP A O 1
ATOM 3272 N N . ILE A 1 419 ? 26.575 47.006 -87.866 1.00 30.81 419 ILE A N 1
ATOM 3273 C CA . ILE A 1 419 ? 27.835 46.230 -88.004 1.00 30.81 419 ILE A CA 1
ATOM 3274 C C . ILE A 1 419 ? 28.145 45.035 -87.054 1.00 30.81 419 ILE A C 1
ATOM 3276 O O . ILE A 1 419 ? 28.676 45.176 -85.956 1.00 30.81 419 ILE A O 1
ATOM 3280 N N . GLU A 1 420 ? 27.900 43.840 -87.617 1.00 27.53 420 GLU A N 1
ATOM 3281 C CA . GLU A 1 420 ? 28.788 42.657 -87.787 1.00 27.53 420 GLU A CA 1
ATOM 3282 C C . GLU A 1 420 ? 29.700 42.135 -86.647 1.00 27.53 420 GLU A C 1
ATOM 3284 O O . GLU A 1 420 ? 30.644 42.786 -86.202 1.00 27.53 420 GLU A O 1
ATOM 3289 N N . MET A 1 421 ? 29.573 40.830 -86.364 1.00 32.47 421 MET A N 1
ATOM 3290 C CA . MET A 1 421 ? 30.555 39.833 -86.839 1.00 32.47 421 MET A CA 1
ATOM 3291 C C . MET A 1 421 ? 29.882 38.461 -87.000 1.00 32.47 421 MET A C 1
ATOM 3293 O O . MET A 1 421 ? 29.159 38.020 -86.107 1.00 32.47 421 MET A O 1
ATOM 3297 N N . ASP A 1 422 ? 30.141 37.805 -88.129 1.00 28.88 422 ASP A N 1
ATOM 3298 C CA . ASP A 1 422 ? 29.506 36.547 -88.530 1.00 28.88 422 ASP A CA 1
ATOM 3299 C C . ASP A 1 422 ? 30.080 35.307 -87.828 1.00 28.88 422 ASP A C 1
ATOM 3301 O O . ASP A 1 422 ? 31.281 35.223 -87.562 1.00 28.88 422 ASP A O 1
ATOM 3305 N N . ASP A 1 423 ? 29.233 34.290 -87.661 1.00 30.52 423 ASP A N 1
ATOM 3306 C CA . ASP A 1 423 ? 29.649 32.893 -87.814 1.00 30.52 423 ASP A CA 1
ATOM 3307 C C . ASP A 1 423 ? 28.529 32.149 -88.562 1.00 30.52 423 ASP A C 1
ATOM 3309 O O . ASP A 1 423 ? 27.438 31.924 -88.032 1.00 30.52 423 ASP A O 1
ATOM 3313 N N . GLU A 1 424 ? 28.755 31.854 -89.845 1.00 37.19 424 GLU A N 1
ATOM 3314 C CA . GLU A 1 424 ? 27.778 31.173 -90.697 1.00 37.19 424 GLU A CA 1
ATOM 3315 C C . GLU A 1 424 ? 27.642 29.701 -90.281 1.00 37.19 424 GLU A C 1
ATOM 3317 O O . GLU A 1 424 ? 28.536 28.891 -90.524 1.00 37.19 424 GLU A O 1
ATOM 3322 N N . THR A 1 425 ? 26.478 29.299 -89.770 1.00 33.12 425 THR A N 1
ATOM 3323 C CA . THR A 1 425 ? 25.992 27.925 -89.980 1.00 33.12 425 THR A CA 1
ATOM 3324 C C . THR A 1 425 ? 24.514 27.924 -90.348 1.00 33.12 425 THR A C 1
ATOM 3326 O O . THR A 1 425 ? 23.710 28.686 -89.816 1.00 33.12 425 THR A O 1
ATOM 3329 N N . SER A 1 426 ? 24.193 27.110 -91.350 1.00 32.91 426 SER A N 1
ATOM 3330 C CA . SER A 1 426 ? 22.921 27.092 -92.063 1.00 32.91 426 SER A CA 1
ATOM 3331 C C . SER A 1 426 ? 21.748 26.608 -91.216 1.00 32.91 426 SER A C 1
ATOM 3333 O O . SER A 1 426 ? 21.896 25.759 -90.341 1.00 32.91 426 SER A O 1
ATOM 3335 N N . SER A 1 427 ? 20.561 27.086 -91.583 1.00 41.78 427 SER A N 1
ATOM 3336 C CA . SER A 1 427 ? 19.284 26.484 -91.213 1.00 41.78 427 SER A CA 1
ATOM 3337 C C . SER A 1 427 ? 19.228 25.000 -91.583 1.00 41.78 427 SER A C 1
ATOM 3339 O O . SER A 1 427 ? 19.356 24.677 -92.761 1.00 41.78 427 SER A O 1
ATOM 3341 N N . ASP A 1 428 ? 18.941 24.157 -90.599 1.00 36.09 428 ASP A N 1
ATOM 3342 C CA . ASP A 1 428 ? 18.227 22.887 -90.741 1.00 36.09 428 ASP A CA 1
ATOM 3343 C C . ASP A 1 428 ? 17.549 22.614 -89.385 1.00 36.09 428 ASP A C 1
ATOM 3345 O O . ASP A 1 428 ? 18.185 22.170 -88.428 1.00 36.09 428 ASP A O 1
ATOM 3349 N N . GLU A 1 429 ? 16.258 22.945 -89.270 1.00 46.00 429 GLU A N 1
ATOM 3350 C CA . GLU A 1 429 ? 15.431 22.493 -88.145 1.00 46.00 429 GLU A CA 1
ATOM 3351 C C . GLU A 1 429 ? 15.144 20.999 -88.332 1.00 46.00 429 GLU A C 1
ATOM 3353 O O . GLU A 1 429 ? 14.184 20.605 -88.994 1.00 46.00 429 GLU A O 1
ATOM 3358 N N . GLU A 1 430 ? 16.005 20.150 -87.772 1.00 40.88 430 GLU A N 1
ATOM 3359 C CA . GLU A 1 430 ? 15.788 18.704 -87.756 1.00 40.88 430 GLU A CA 1
ATOM 3360 C C . GLU A 1 430 ? 14.675 18.376 -86.743 1.00 40.88 430 GLU A C 1
ATOM 3362 O O . GLU A 1 430 ? 14.917 18.134 -85.559 1.00 40.88 430 GLU A O 1
ATOM 3367 N N . SER A 1 431 ? 13.425 18.422 -87.215 1.00 50.50 431 SER A N 1
ATOM 3368 C CA . SER A 1 431 ? 12.236 18.042 -86.452 1.00 50.50 431 SER A CA 1
ATOM 3369 C C . SER A 1 431 ? 12.371 16.591 -85.981 1.00 50.50 431 SER A C 1
ATOM 3371 O O . SER A 1 431 ? 12.203 15.656 -86.771 1.00 50.50 431 SER A O 1
ATOM 3373 N N . VAL A 1 432 ? 12.690 16.395 -84.700 1.00 55.59 432 VAL A N 1
ATOM 3374 C CA . VAL A 1 432 ? 12.777 15.060 -84.097 1.00 55.59 432 VAL A CA 1
ATOM 3375 C C . VAL A 1 432 ? 11.398 14.403 -84.223 1.00 55.59 432 VAL A C 1
ATOM 3377 O O . VAL A 1 432 ? 10.440 14.944 -83.671 1.00 55.59 432 VAL A O 1
ATOM 3380 N N . PRO A 1 433 ? 11.260 13.273 -84.942 1.00 64.62 433 PRO A N 1
ATOM 3381 C CA . PRO A 1 433 ? 9.961 12.638 -85.117 1.00 64.62 433 PRO A CA 1
ATOM 3382 C C . PRO A 1 433 ? 9.410 12.176 -83.765 1.00 64.62 433 PRO A C 1
ATOM 3384 O O . PRO A 1 433 ? 10.169 11.719 -82.904 1.00 64.62 433 PRO A O 1
ATOM 3387 N N . GLU A 1 434 ? 8.090 12.267 -83.584 1.00 67.31 434 GLU A N 1
ATOM 3388 C CA . GLU A 1 434 ? 7.426 11.713 -82.404 1.00 67.31 434 GLU A CA 1
ATOM 3389 C C . GLU A 1 434 ? 7.761 10.220 -82.281 1.00 67.31 434 GLU A C 1
ATOM 3391 O O . GLU A 1 434 ? 7.431 9.410 -83.152 1.00 67.31 434 GLU A O 1
ATOM 3396 N N . LYS A 1 435 ? 8.457 9.859 -81.198 1.00 80.44 435 LYS A N 1
ATOM 3397 C CA . LYS A 1 435 ? 8.858 8.477 -80.929 1.00 80.44 435 LYS A CA 1
ATOM 3398 C C . LYS A 1 435 ? 7.619 7.608 -80.764 1.00 80.44 435 LYS A C 1
ATOM 3400 O O . LYS A 1 435 ? 6.748 7.912 -79.948 1.00 80.44 435 LYS A O 1
ATOM 3405 N N . GLY A 1 436 ? 7.570 6.493 -81.488 1.00 76.88 436 GLY A N 1
ATOM 3406 C CA . GLY A 1 436 ? 6.467 5.540 -81.369 1.00 76.88 436 GLY A CA 1
ATOM 3407 C C . GLY A 1 436 ? 6.365 4.961 -79.953 1.00 76.88 436 GLY A C 1
ATOM 3408 O O . GLY A 1 436 ? 7.368 4.847 -79.246 1.00 76.88 436 GLY A O 1
ATOM 3409 N N . GLU A 1 437 ? 5.171 4.531 -79.538 1.00 78.19 437 GLU A N 1
ATOM 3410 C CA . GLU A 1 437 ? 4.951 3.968 -78.192 1.00 78.19 437 GLU A CA 1
ATOM 3411 C C . GLU A 1 437 ? 5.901 2.798 -77.874 1.00 78.19 437 GLU A C 1
ATOM 3413 O O . GLU A 1 437 ? 6.418 2.693 -76.760 1.00 78.19 437 GLU A O 1
ATOM 3418 N N . ASP A 1 438 ? 6.186 1.951 -78.868 1.00 79.94 438 ASP A N 1
ATOM 3419 C CA . ASP A 1 438 ? 7.140 0.842 -78.758 1.00 79.94 438 ASP A CA 1
ATOM 3420 C C . ASP A 1 438 ? 8.591 1.319 -78.569 1.00 79.94 438 ASP A C 1
ATOM 3422 O O . ASP A 1 438 ? 9.355 0.696 -77.827 1.00 79.94 438 ASP A O 1
ATOM 3426 N N . GLU A 1 439 ? 8.971 2.437 -79.193 1.00 81.50 439 GLU A N 1
ATOM 3427 C CA . GLU A 1 439 ? 10.295 3.051 -79.054 1.00 81.50 439 GLU A CA 1
ATOM 3428 C C . GLU A 1 439 ? 10.458 3.682 -77.668 1.00 81.50 439 GLU A C 1
ATOM 3430 O O . GLU A 1 439 ? 11.431 3.384 -76.979 1.00 81.50 439 GLU A O 1
ATOM 3435 N N . LEU A 1 440 ? 9.464 4.445 -77.198 1.00 80.88 440 LEU A N 1
ATOM 3436 C CA . LEU A 1 440 ? 9.431 4.991 -75.834 1.00 80.88 440 LEU A CA 1
ATOM 3437 C C . LEU A 1 440 ? 9.467 3.882 -74.772 1.00 80.88 440 LEU A C 1
ATOM 3439 O O . LEU A 1 440 ? 10.095 4.025 -73.723 1.00 80.88 440 LEU A O 1
ATOM 3443 N N . LYS A 1 441 ? 8.815 2.747 -75.031 1.00 80.19 441 LYS A N 1
ATOM 3444 C CA . LYS A 1 441 ? 8.816 1.579 -74.141 1.00 80.19 441 LYS A CA 1
ATOM 3445 C C . LYS A 1 441 ? 10.168 0.865 -74.117 1.00 80.19 441 LYS A C 1
ATOM 3447 O O . LYS A 1 441 ? 10.598 0.423 -73.051 1.00 80.19 441 LYS A O 1
ATOM 3452 N N . LEU A 1 442 ? 10.853 0.782 -75.258 1.00 82.25 442 LEU A N 1
ATOM 3453 C CA . LEU A 1 442 ? 12.239 0.317 -75.344 1.00 82.25 442 LEU A CA 1
ATOM 3454 C C . LEU A 1 442 ? 13.203 1.284 -74.646 1.00 82.25 442 LEU A C 1
ATOM 3456 O O . LEU A 1 442 ? 14.069 0.828 -73.905 1.00 82.25 442 LEU A O 1
ATOM 3460 N N . GLU A 1 443 ? 13.021 2.594 -74.810 1.00 81.62 443 GLU A N 1
ATOM 3461 C CA . GLU A 1 443 ? 13.821 3.638 -74.163 1.00 81.62 443 GLU A CA 1
ATOM 3462 C C . GLU A 1 443 ? 13.729 3.537 -72.631 1.00 81.62 443 GLU A C 1
ATOM 3464 O O . GLU A 1 443 ? 14.753 3.409 -71.956 1.00 81.62 443 GLU A O 1
ATOM 3469 N N . ARG A 1 444 ? 12.508 3.432 -72.091 1.00 83.62 444 ARG A N 1
ATOM 3470 C CA . ARG A 1 444 ? 12.235 3.180 -70.662 1.00 83.62 444 ARG A CA 1
ATOM 3471 C C . ARG A 1 444 ? 12.878 1.895 -70.131 1.00 83.62 444 ARG A C 1
ATOM 3473 O O . ARG A 1 444 ? 13.336 1.864 -68.993 1.00 83.62 444 ARG A O 1
ATOM 3480 N N . MET A 1 445 ? 12.931 0.826 -70.931 1.00 81.00 445 MET A N 1
ATOM 3481 C CA . MET A 1 445 ? 13.591 -0.429 -70.535 1.00 81.00 445 MET A CA 1
ATOM 3482 C C . MET A 1 445 ? 15.121 -0.375 -70.638 1.00 81.00 445 MET A C 1
ATOM 3484 O O . MET A 1 445 ? 15.799 -1.077 -69.887 1.00 81.00 445 MET A O 1
ATOM 3488 N N . LEU A 1 446 ? 15.666 0.410 -71.570 1.00 79.50 446 LEU A N 1
ATOM 3489 C CA . LEU A 1 446 ? 17.101 0.466 -71.857 1.00 79.50 446 LEU A CA 1
ATOM 3490 C C . LEU A 1 446 ? 17.838 1.486 -70.977 1.00 79.50 446 LEU A C 1
ATOM 3492 O O . LEU A 1 446 ? 18.963 1.219 -70.555 1.00 79.50 446 LEU A O 1
ATOM 3496 N N . PHE A 1 447 ? 17.207 2.629 -70.695 1.00 79.56 447 PHE A N 1
ATOM 3497 C CA . PHE A 1 447 ? 17.788 3.737 -69.930 1.00 79.56 447 PHE A CA 1
ATOM 3498 C C . PHE A 1 447 ? 17.162 3.928 -68.537 1.00 79.56 447 PHE A C 1
ATOM 3500 O O . PHE A 1 447 ? 17.801 4.532 -67.678 1.00 79.56 447 PHE A O 1
ATOM 3507 N N . GLY A 1 448 ? 15.973 3.365 -68.288 1.00 76.06 448 GLY A N 1
ATOM 3508 C CA . GLY A 1 448 ? 15.198 3.537 -67.053 1.00 76.06 448 GLY A CA 1
ATOM 3509 C C . GLY A 1 448 ? 14.003 4.486 -67.227 1.00 76.06 448 GLY A C 1
ATOM 3510 O O . GLY A 1 448 ? 13.986 5.313 -68.133 1.00 76.06 448 GLY A O 1
ATOM 3511 N N . ASP A 1 449 ? 12.997 4.356 -66.357 1.00 84.00 449 ASP A N 1
ATOM 3512 C CA . ASP A 1 449 ? 11.779 5.188 -66.335 1.00 84.00 449 ASP A CA 1
ATOM 3513 C C . ASP A 1 449 ? 11.631 5.867 -64.963 1.00 84.00 449 ASP A C 1
ATOM 3515 O O . ASP A 1 449 ? 10.725 5.561 -64.185 1.00 84.00 449 ASP A O 1
ATOM 3519 N N . ASP A 1 450 ? 12.587 6.739 -64.627 1.00 81.69 450 ASP A N 1
ATOM 3520 C CA . ASP A 1 450 ? 12.608 7.446 -63.339 1.00 81.69 450 ASP A CA 1
ATOM 3521 C C . ASP A 1 450 ? 11.404 8.399 -63.196 1.00 81.69 450 ASP A C 1
ATOM 3523 O O . ASP A 1 450 ? 10.831 8.503 -62.109 1.00 81.69 450 ASP A O 1
ATOM 3527 N N . ASP A 1 451 ? 10.961 9.033 -64.287 1.00 78.62 451 ASP A N 1
ATOM 3528 C CA . ASP A 1 451 ? 9.800 9.932 -64.294 1.00 78.62 451 ASP A CA 1
ATOM 3529 C C . ASP A 1 451 ? 8.477 9.166 -64.135 1.00 78.62 451 ASP A C 1
ATOM 3531 O O . ASP A 1 451 ? 7.636 9.548 -63.315 1.00 78.62 451 ASP A O 1
ATOM 3535 N N . GLY A 1 452 ? 8.299 8.041 -64.838 1.00 82.06 452 GLY A N 1
ATOM 3536 C CA . GLY A 1 452 ? 7.152 7.152 -64.651 1.00 82.06 452 GLY A CA 1
ATOM 3537 C C . GLY A 1 452 ? 7.121 6.528 -63.255 1.00 82.06 452 GLY A C 1
ATOM 3538 O O . GLY A 1 452 ? 6.054 6.437 -62.642 1.00 82.06 452 GLY A O 1
ATOM 3539 N N . PHE A 1 453 ? 8.285 6.170 -62.701 1.00 82.19 453 PHE A N 1
ATOM 3540 C CA . PHE A 1 453 ? 8.407 5.691 -61.325 1.00 82.19 453 PHE A CA 1
ATOM 3541 C C . PHE A 1 453 ? 8.036 6.775 -60.303 1.00 82.19 453 PHE A C 1
ATOM 3543 O O . PHE A 1 453 ? 7.225 6.517 -59.414 1.00 82.19 453 PHE A O 1
ATOM 3550 N N . MET A 1 454 ? 8.558 7.997 -60.437 1.00 81.69 454 MET A N 1
ATOM 3551 C CA . MET A 1 454 ? 8.231 9.115 -59.542 1.00 81.69 454 MET A CA 1
ATOM 3552 C C . MET A 1 454 ? 6.761 9.540 -59.649 1.00 81.69 454 MET A C 1
ATOM 3554 O O . MET A 1 454 ? 6.131 9.822 -58.626 1.00 81.69 454 MET A O 1
ATOM 3558 N N . GLY A 1 455 ? 6.186 9.527 -60.855 1.00 84.56 455 GLY A N 1
ATOM 3559 C CA . GLY A 1 455 ? 4.757 9.750 -61.081 1.00 84.56 455 GLY A CA 1
ATOM 3560 C C . GLY A 1 455 ? 3.890 8.688 -60.400 1.00 84.56 455 GLY A C 1
ATOM 3561 O O . GLY A 1 455 ? 2.952 9.028 -59.677 1.00 84.56 455 GLY A O 1
ATOM 3562 N N . ALA A 1 456 ? 4.246 7.407 -60.545 1.00 81.62 456 ALA A N 1
ATOM 3563 C CA . ALA A 1 456 ? 3.566 6.306 -59.865 1.00 81.62 456 ALA A CA 1
ATOM 3564 C C . ALA A 1 456 ? 3.685 6.402 -58.334 1.00 81.62 456 ALA A C 1
ATOM 3566 O O . ALA A 1 456 ? 2.709 6.149 -57.632 1.00 81.62 456 ALA A O 1
ATOM 3567 N N . LEU A 1 457 ? 4.842 6.818 -57.810 1.00 78.31 457 LEU A N 1
ATOM 3568 C CA . LEU A 1 457 ? 5.078 6.969 -56.372 1.00 78.31 457 LEU A CA 1
ATOM 3569 C C . LEU A 1 457 ? 4.256 8.129 -55.786 1.00 78.31 457 LEU A C 1
ATOM 3571 O O . LEU A 1 457 ? 3.664 7.979 -54.719 1.00 78.31 457 LEU A O 1
ATOM 3575 N N . LYS A 1 458 ? 4.126 9.246 -56.516 1.00 79.75 458 LYS A N 1
ATOM 3576 C CA . LYS A 1 458 ? 3.241 10.361 -56.145 1.00 79.75 458 LYS A CA 1
ATOM 3577 C C . LYS A 1 458 ? 1.762 9.945 -56.167 1.00 79.75 458 LYS A C 1
ATOM 3579 O O . LYS A 1 458 ? 1.064 10.149 -55.178 1.00 79.75 458 LYS A O 1
ATOM 3584 N N . ALA A 1 459 ? 1.309 9.281 -57.232 1.00 75.62 459 ALA A N 1
ATOM 3585 C CA . ALA A 1 459 ? -0.063 8.776 -57.341 1.00 75.62 459 ALA A CA 1
ATOM 3586 C C . ALA A 1 459 ? -0.385 7.684 -56.298 1.00 75.62 459 ALA A C 1
ATOM 3588 O O . ALA A 1 459 ? -1.512 7.594 -55.804 1.00 75.62 459 ALA A O 1
ATOM 3589 N N . GLN A 1 460 ? 0.599 6.860 -55.921 1.00 71.44 460 GLN A N 1
ATOM 3590 C CA . GLN A 1 460 ? 0.462 5.897 -54.831 1.00 71.44 460 GLN A CA 1
ATOM 3591 C C . GLN A 1 460 ? 0.405 6.599 -53.472 1.00 71.44 460 GLN A C 1
ATOM 3593 O O . GLN A 1 460 ? -0.428 6.224 -52.658 1.00 71.44 460 GLN A O 1
ATOM 3598 N N . GLN A 1 461 ? 1.197 7.648 -53.238 1.00 66.94 461 GLN A N 1
ATOM 3599 C CA . GLN A 1 461 ? 1.121 8.448 -52.012 1.00 66.94 461 GLN A CA 1
ATOM 3600 C C . GLN A 1 461 ? -0.227 9.185 -51.882 1.00 66.94 461 GLN A C 1
ATOM 3602 O O . GLN A 1 461 ? -0.765 9.288 -50.781 1.00 66.94 461 GLN A O 1
ATOM 3607 N N . GLU A 1 462 ? -0.816 9.633 -52.993 1.00 65.62 462 GLU A N 1
ATOM 3608 C CA . GLU A 1 462 ? -2.171 10.204 -53.038 1.00 65.62 462 GLU A CA 1
ATOM 3609 C C . GLU A 1 462 ? -3.254 9.136 -52.758 1.00 65.62 462 GLU A C 1
ATOM 3611 O O . GLU A 1 462 ? -4.178 9.383 -51.979 1.00 65.62 462 GLU A O 1
ATOM 3616 N N . ARG A 1 463 ? -3.112 7.912 -53.296 1.00 58.59 463 ARG A N 1
ATOM 3617 C CA . ARG A 1 463 ? -4.003 6.772 -52.985 1.00 58.59 463 ARG A CA 1
ATOM 3618 C C . ARG A 1 463 ? -3.873 6.263 -51.548 1.00 58.59 463 ARG A C 1
ATOM 3620 O O . ARG A 1 463 ? -4.888 6.016 -50.903 1.00 58.59 463 ARG A O 1
ATOM 3627 N N . GLU A 1 464 ? -2.657 6.107 -51.034 1.00 52.78 464 GLU A N 1
ATOM 3628 C CA . GLU A 1 464 ? -2.398 5.678 -49.655 1.00 52.78 464 GLU A CA 1
ATOM 3629 C C . GLU A 1 464 ? -2.839 6.753 -48.656 1.00 52.78 464 GLU A C 1
ATOM 3631 O O . GLU A 1 464 ? -3.450 6.419 -47.645 1.00 52.78 464 GLU A O 1
ATOM 3636 N N . GLY A 1 465 ? -2.646 8.040 -48.969 1.00 51.81 465 GLY A N 1
ATOM 3637 C CA . GLY A 1 465 ? -3.176 9.153 -48.177 1.00 51.81 465 GLY A CA 1
ATOM 3638 C C . GLY A 1 465 ? -4.706 9.139 -48.069 1.00 51.81 465 GLY A C 1
ATOM 3639 O O . GLY A 1 465 ? -5.244 9.380 -46.988 1.00 51.81 465 GLY A O 1
ATOM 3640 N N . ALA A 1 466 ? -5.409 8.787 -49.151 1.00 50.00 466 ALA A N 1
ATOM 3641 C CA . ALA A 1 466 ? -6.860 8.593 -49.128 1.00 50.00 466 ALA A CA 1
ATOM 3642 C C . ALA A 1 466 ? -7.278 7.331 -48.342 1.00 50.00 466 ALA A C 1
ATOM 3644 O O . ALA A 1 466 ? -8.209 7.382 -47.541 1.00 50.00 466 ALA A O 1
ATOM 3645 N N . MET A 1 467 ? -6.569 6.210 -48.517 1.00 44.72 467 MET A N 1
ATOM 3646 C CA . MET A 1 467 ? -6.895 4.920 -47.886 1.00 44.72 467 MET A CA 1
ATOM 3647 C C . MET A 1 467 ? -6.550 4.863 -46.387 1.00 44.72 467 MET A C 1
ATOM 3649 O O . MET A 1 467 ? -7.202 4.160 -45.610 1.00 44.72 467 MET A O 1
ATOM 3653 N N . GLN A 1 468 ? -5.540 5.617 -45.946 1.00 37.91 468 GLN A N 1
ATOM 3654 C CA . GLN A 1 468 ? -5.118 5.659 -44.546 1.00 37.91 468 GLN A CA 1
ATOM 3655 C C . GLN A 1 468 ? -6.059 6.497 -43.661 1.00 37.91 468 GLN A C 1
ATOM 3657 O O . GLN A 1 468 ? -6.043 6.339 -42.439 1.00 37.91 468 GLN A O 1
ATOM 3662 N N . LEU A 1 469 ? -6.935 7.318 -44.255 1.00 43.62 469 LEU A N 1
ATOM 3663 C CA . LEU A 1 469 ? -7.998 8.014 -43.525 1.00 43.62 469 LEU A CA 1
ATOM 3664 C C . LEU A 1 469 ? -9.139 7.065 -43.100 1.00 43.62 469 LEU A C 1
ATOM 3666 O O . LEU A 1 469 ? -9.790 7.315 -42.091 1.00 43.62 469 LEU A O 1
ATOM 3670 N N . THR A 1 470 ? -9.337 5.953 -43.819 1.00 40.12 470 THR A N 1
ATOM 3671 C CA . THR A 1 470 ? -10.411 4.965 -43.579 1.00 40.12 470 THR A CA 1
ATOM 3672 C C . THR A 1 470 ? -10.018 3.765 -42.706 1.00 40.12 470 THR A C 1
ATOM 3674 O O . THR A 1 470 ? -10.874 2.964 -42.357 1.00 40.12 470 THR A O 1
ATOM 3677 N N . LEU A 1 471 ? -8.741 3.609 -42.330 1.00 32.66 471 LEU A N 1
ATOM 3678 C CA . LEU A 1 471 ? -8.233 2.411 -41.627 1.00 32.66 471 LEU A CA 1
ATOM 3679 C C . LEU A 1 471 ? -7.973 2.593 -40.118 1.00 32.66 471 LEU A C 1
ATOM 3681 O O . LEU A 1 471 ? -7.355 1.734 -39.488 1.00 32.66 471 LEU A O 1
ATOM 3685 N N . HIS A 1 472 ? -8.428 3.699 -39.520 1.00 37.62 472 HIS A N 1
ATOM 3686 C CA . HIS A 1 472 ? -8.193 4.005 -38.101 1.00 37.62 472 HIS A CA 1
ATOM 3687 C C . HIS A 1 472 ? -9.432 3.972 -37.185 1.00 37.62 472 HIS A C 1
ATOM 3689 O O . HIS A 1 472 ? -9.288 4.257 -35.995 1.00 37.62 472 HIS A O 1
ATOM 3695 N N . SER A 1 473 ? -10.606 3.569 -37.682 1.00 36.03 473 SER A N 1
ATOM 3696 C CA . SER A 1 473 ? -11.807 3.326 -36.863 1.00 36.03 473 SER A CA 1
ATOM 3697 C C . SER A 1 473 ? -11.880 1.898 -36.298 1.00 36.03 473 SER A C 1
ATOM 3699 O O . SER A 1 473 ? -12.121 1.734 -35.102 1.00 36.03 473 SER A O 1
ATOM 3701 N N . ASP A 1 474 ? -11.609 0.870 -37.111 1.00 33.50 474 ASP A N 1
ATOM 3702 C CA . ASP A 1 474 ? -12.059 -0.502 -36.820 1.00 33.50 474 ASP A CA 1
ATOM 3703 C C . ASP A 1 474 ? -10.926 -1.523 -36.666 1.00 33.50 474 ASP A C 1
ATOM 3705 O O . ASP A 1 474 ? -10.581 -2.269 -37.582 1.00 33.50 474 ASP A O 1
ATOM 3709 N N . ALA A 1 475 ? -10.355 -1.591 -35.458 1.00 30.27 475 ALA A N 1
ATOM 3710 C CA . ALA A 1 475 ? -9.387 -2.629 -35.098 1.00 30.27 475 ALA A CA 1
ATOM 3711 C C . ALA A 1 475 ? -9.386 -3.005 -33.600 1.00 30.27 475 ALA A C 1
ATOM 3713 O O . ALA A 1 475 ? -8.322 -3.084 -32.990 1.00 30.27 475 ALA A O 1
ATOM 3714 N N . GLU A 1 476 ? -10.553 -3.275 -32.996 1.00 27.97 476 GLU A N 1
ATOM 3715 C CA . GLU A 1 476 ? -10.622 -4.128 -31.789 1.00 27.97 476 GLU A CA 1
ATOM 3716 C C . GLU A 1 476 ? -12.034 -4.716 -31.540 1.00 27.97 476 GLU A C 1
ATOM 3718 O O . GLU A 1 476 ? -12.769 -4.265 -30.663 1.00 27.97 476 GLU A O 1
ATOM 3723 N N . SER A 1 477 ? -12.422 -5.782 -32.260 1.00 25.77 477 SER A N 1
ATOM 3724 C CA . SER A 1 477 ? -13.472 -6.683 -31.754 1.00 25.77 477 SER A CA 1
ATOM 3725 C C . SER A 1 477 ? -13.319 -8.152 -32.180 1.00 25.77 477 SER A C 1
ATOM 3727 O O . SER A 1 477 ? -12.989 -8.458 -33.318 1.00 25.77 477 SER A O 1
ATOM 3729 N N . ALA A 1 478 ? -13.608 -9.022 -31.205 1.00 28.00 478 ALA A N 1
ATOM 3730 C CA . ALA A 1 478 ? -13.925 -10.452 -31.283 1.00 28.00 478 ALA A CA 1
ATOM 3731 C C . ALA A 1 478 ? -12.868 -11.480 -31.755 1.00 28.00 478 ALA A C 1
ATOM 3733 O O . ALA A 1 478 ? -12.105 -11.320 -32.701 1.00 28.00 478 ALA A O 1
ATOM 3734 N N . SER A 1 479 ? -12.872 -12.592 -31.021 1.00 25.95 479 SER A N 1
ATOM 3735 C CA . SER A 1 479 ? -12.104 -13.819 -31.221 1.00 25.95 479 SER A CA 1
ATOM 3736 C C . SER A 1 479 ? -12.907 -14.884 -31.976 1.00 25.95 479 SER A C 1
ATOM 3738 O O . SER A 1 479 ? -14.130 -14.820 -31.989 1.00 25.95 479 SER A O 1
ATOM 3740 N N . ALA A 1 480 ? -12.183 -15.883 -32.492 1.00 31.19 480 ALA A N 1
ATOM 3741 C CA . ALA A 1 480 ? -12.613 -17.229 -32.898 1.00 31.19 480 ALA A CA 1
ATOM 3742 C C . ALA A 1 480 ? -14.015 -17.710 -32.457 1.00 31.19 480 ALA A C 1
ATOM 3744 O O . ALA A 1 480 ? -14.337 -17.621 -31.272 1.00 31.19 480 ALA A O 1
ATOM 3745 N N . ASP A 1 481 ? -14.762 -18.337 -33.378 1.00 26.72 481 ASP A N 1
ATOM 3746 C CA . ASP A 1 481 ? -14.902 -19.809 -33.409 1.00 26.72 481 ASP A CA 1
ATOM 3747 C C . ASP A 1 481 ? -15.642 -20.337 -34.672 1.00 26.72 481 ASP A C 1
ATOM 3749 O O . ASP A 1 481 ? -16.480 -19.648 -35.244 1.00 26.72 481 ASP A O 1
ATOM 3753 N N . GLU A 1 482 ? -15.310 -21.588 -35.031 1.00 28.25 482 GLU A N 1
ATOM 3754 C CA . GLU A 1 482 ? -16.094 -22.615 -35.766 1.00 28.25 482 GLU A CA 1
ATOM 3755 C C . GLU A 1 482 ? -16.462 -22.498 -37.274 1.00 28.25 482 GLU A C 1
ATOM 3757 O O . GLU A 1 482 ? -16.262 -21.492 -37.949 1.00 28.25 482 GLU A O 1
ATOM 3762 N N . GLU A 1 483 ? -16.852 -23.663 -37.819 1.00 27.69 483 GLU A N 1
ATOM 3763 C CA . GLU A 1 483 ? -16.936 -24.049 -39.240 1.00 27.69 483 GLU A CA 1
ATOM 3764 C C . GLU A 1 483 ? -18.381 -24.014 -39.807 1.00 27.69 483 GLU A C 1
ATOM 3766 O O . GLU A 1 483 ? -19.344 -23.965 -39.044 1.00 27.69 483 GLU A O 1
ATOM 3771 N N . ALA A 1 484 ? -18.484 -24.216 -41.134 1.00 27.72 484 ALA A N 1
ATOM 3772 C CA . ALA A 1 484 ? -19.561 -24.911 -41.877 1.00 27.72 484 ALA A CA 1
ATOM 3773 C C . ALA A 1 484 ? -20.565 -24.115 -42.762 1.00 27.72 484 ALA A C 1
ATOM 3775 O O . ALA A 1 484 ? -21.144 -23.108 -42.368 1.00 27.72 484 ALA A O 1
ATOM 3776 N N . ASP A 1 485 ? -20.771 -24.713 -43.947 1.00 27.55 485 ASP A N 1
ATOM 3777 C CA . ASP A 1 485 ? -21.947 -24.777 -44.839 1.00 27.55 485 ASP A CA 1
ATOM 3778 C C . ASP A 1 485 ? -22.430 -23.564 -45.686 1.00 27.55 485 ASP A C 1
ATOM 3780 O O . ASP A 1 485 ? -23.267 -22.763 -45.284 1.00 27.55 485 ASP A O 1
ATOM 3784 N N . ASP A 1 486 ? -21.933 -23.554 -46.934 1.00 28.03 486 ASP A N 1
ATOM 3785 C CA . ASP A 1 486 ? -22.661 -23.797 -48.207 1.00 28.03 486 ASP A CA 1
ATOM 3786 C C . ASP A 1 486 ? -23.694 -22.836 -48.877 1.00 28.03 486 ASP A C 1
ATOM 3788 O O . ASP A 1 486 ? -24.579 -22.236 -48.280 1.00 28.03 486 ASP A O 1
ATOM 3792 N N . GLU A 1 487 ? -23.583 -22.868 -50.219 1.00 28.56 487 GLU A N 1
ATOM 3793 C CA . GLU A 1 487 ? -24.566 -22.655 -51.310 1.00 28.56 487 GLU A CA 1
ATOM 3794 C C . GLU A 1 487 ? -25.130 -21.261 -51.736 1.00 28.56 487 GLU A C 1
ATOM 3796 O O . GLU A 1 487 ? -26.211 -20.833 -51.345 1.00 28.56 487 GLU A O 1
ATOM 3801 N N . THR A 1 488 ? -24.537 -20.761 -52.840 1.00 30.34 488 THR A N 1
ATOM 3802 C CA . THR A 1 488 ? -25.191 -20.317 -54.113 1.00 30.34 488 THR A CA 1
ATOM 3803 C C . THR A 1 488 ? -25.906 -18.955 -54.270 1.00 30.34 488 THR A C 1
ATOM 3805 O O . THR A 1 488 ? -26.316 -18.310 -53.315 1.00 30.34 488 THR A O 1
ATOM 3808 N N . ASP A 1 489 ? -26.067 -18.589 -55.560 1.00 30.66 489 ASP A N 1
ATOM 3809 C CA . ASP A 1 489 ? -26.834 -17.478 -56.163 1.00 30.66 489 ASP A CA 1
ATOM 3810 C C . ASP A 1 489 ? -26.255 -16.040 -56.009 1.00 30.66 489 ASP A C 1
ATOM 3812 O O . ASP A 1 489 ? -25.808 -15.643 -54.943 1.00 30.66 489 ASP A O 1
ATOM 3816 N N . LEU A 1 490 ? -26.189 -15.171 -57.037 1.00 32.16 490 LEU A N 1
ATOM 3817 C CA . LEU A 1 490 ? -26.629 -15.263 -58.440 1.00 32.16 490 LEU A CA 1
ATOM 3818 C C . LEU A 1 490 ? -25.773 -14.421 -59.404 1.00 32.16 490 LEU A C 1
ATOM 3820 O O . LEU A 1 490 ? -25.295 -13.331 -59.098 1.00 32.16 490 LEU A O 1
ATOM 3824 N N . ASN A 1 491 ? -25.731 -14.929 -60.634 1.00 30.70 491 ASN A N 1
ATOM 3825 C CA . ASN A 1 491 ? -25.651 -14.207 -61.901 1.00 30.70 491 ASN A CA 1
ATOM 3826 C C . ASN A 1 491 ? -26.375 -12.842 -61.919 1.00 30.70 491 ASN A C 1
ATOM 3828 O O . ASN A 1 491 ? -27.586 -12.794 -61.709 1.00 30.70 491 ASN A O 1
ATOM 3832 N N . ASN A 1 492 ? -25.670 -11.777 -62.322 1.00 36.31 492 ASN A N 1
ATOM 3833 C CA . ASN A 1 492 ? -26.231 -10.645 -63.080 1.00 36.31 492 ASN A CA 1
ATOM 3834 C C . ASN A 1 492 ? -25.099 -9.749 -63.620 1.00 36.31 492 ASN A C 1
ATOM 3836 O O . ASN A 1 492 ? -24.830 -8.663 -63.110 1.00 36.31 492 ASN A O 1
ATOM 3840 N N . MET A 1 493 ? -24.407 -10.226 -64.656 1.00 36.53 493 MET A N 1
ATOM 3841 C CA . MET A 1 493 ? -23.373 -9.468 -65.365 1.00 36.53 493 MET A CA 1
ATOM 3842 C C . MET A 1 493 ? -23.836 -9.294 -66.812 1.00 36.53 493 MET A C 1
ATOM 3844 O O . MET A 1 493 ? -24.048 -10.290 -67.499 1.00 36.53 493 MET A O 1
ATOM 3848 N N . ALA A 1 494 ? -24.071 -8.048 -67.229 1.00 37.97 494 ALA A N 1
ATOM 3849 C CA . ALA A 1 494 ? -24.666 -7.732 -68.526 1.00 37.97 494 ALA A CA 1
ATOM 3850 C C . ALA A 1 494 ? -23.615 -7.641 -69.646 1.00 37.97 494 ALA A C 1
ATOM 3852 O O . ALA A 1 494 ? -22.486 -7.194 -69.452 1.00 37.97 494 ALA A O 1
ATOM 3853 N N . ASP A 1 495 ? -24.029 -8.059 -70.832 1.00 31.88 495 ASP A N 1
ATOM 3854 C CA . ASP A 1 495 ? -23.200 -8.639 -71.889 1.00 31.88 495 ASP A CA 1
ATOM 3855 C C . ASP A 1 495 ? -23.057 -7.720 -73.128 1.00 31.88 495 ASP A C 1
ATOM 3857 O O . ASP A 1 495 ? -23.033 -8.173 -74.270 1.00 31.88 495 ASP A O 1
ATOM 3861 N N . ALA A 1 496 ? -22.972 -6.400 -72.901 1.00 41.00 496 ALA A N 1
ATOM 3862 C CA . ALA A 1 496 ? -23.260 -5.383 -73.924 1.00 41.00 496 ALA A CA 1
ATOM 3863 C C . ALA A 1 496 ? -22.071 -4.765 -74.703 1.00 41.00 496 ALA A C 1
ATOM 3865 O O . ALA A 1 496 ? -22.320 -4.226 -75.775 1.00 41.00 496 ALA A O 1
ATOM 3866 N N . ASP A 1 497 ? -20.815 -4.857 -74.239 1.00 41.16 497 ASP A N 1
ATOM 3867 C CA . ASP A 1 497 ? -19.643 -4.211 -74.894 1.00 41.16 497 ASP A CA 1
ATOM 3868 C C . ASP A 1 497 ? -18.585 -5.212 -75.417 1.00 41.16 497 ASP A C 1
ATOM 3870 O O . ASP A 1 497 ? -17.404 -4.902 -75.569 1.00 41.16 497 ASP A O 1
ATOM 3874 N N . LEU A 1 498 ? -18.998 -6.451 -75.704 1.00 40.84 498 LEU A N 1
ATOM 3875 C CA . LEU A 1 498 ? -18.101 -7.563 -76.055 1.00 40.84 498 LEU A CA 1
ATOM 3876 C C . LEU A 1 498 ? -18.153 -7.981 -77.541 1.00 40.84 498 LEU A C 1
ATOM 3878 O O . LEU A 1 498 ? -18.086 -9.169 -77.853 1.00 40.84 498 LEU A O 1
ATOM 3882 N N . PHE A 1 499 ? -18.235 -7.022 -78.476 1.00 30.28 499 PHE A N 1
ATOM 3883 C CA . PHE A 1 499 ? -18.146 -7.306 -79.920 1.00 30.28 499 PHE A CA 1
ATOM 3884 C C . PHE A 1 499 ? -17.262 -6.328 -80.714 1.00 30.28 499 PHE A C 1
ATOM 3886 O O . PHE A 1 499 ? -17.565 -5.149 -80.858 1.00 30.28 499 PHE A O 1
ATOM 3893 N N . PHE A 1 500 ? -16.197 -6.878 -81.305 1.00 36.12 500 PHE A N 1
ATOM 3894 C CA . PHE A 1 500 ? -15.364 -6.251 -82.339 1.00 36.12 500 PHE A CA 1
ATOM 3895 C C . PHE A 1 500 ? -15.989 -6.408 -83.733 1.00 36.12 500 PHE A C 1
ATOM 3897 O O . PHE A 1 500 ? -16.514 -7.480 -84.047 1.00 36.12 500 PHE A O 1
ATOM 3904 N N . LEU A 1 501 ? -15.795 -5.422 -84.619 1.00 28.91 501 LEU A N 1
ATOM 3905 C CA . LEU A 1 501 ? -15.762 -5.662 -86.068 1.00 28.91 501 LEU A CA 1
ATOM 3906 C C . LEU A 1 501 ? -14.961 -4.583 -86.821 1.00 28.91 501 LEU A C 1
ATOM 3908 O O . LEU A 1 501 ? -15.205 -3.391 -86.675 1.00 28.91 501 LEU A O 1
ATOM 3912 N N . ASP A 1 502 ? -14.001 -5.046 -87.620 1.00 34.94 502 ASP A N 1
ATOM 3913 C CA . ASP A 1 502 ? -13.117 -4.274 -88.503 1.00 34.94 502 ASP A CA 1
ATOM 3914 C C . ASP A 1 502 ? -13.798 -3.985 -89.860 1.00 34.94 502 ASP A C 1
ATOM 3916 O O . ASP A 1 502 ? -14.513 -4.850 -90.378 1.00 34.94 502 ASP A O 1
ATOM 3920 N N . SER A 1 503 ? -13.607 -2.786 -90.435 1.00 32.31 503 SER A N 1
ATOM 3921 C CA . SER A 1 503 ? -14.076 -2.400 -91.785 1.00 32.31 503 SER A CA 1
ATOM 3922 C C . SER A 1 503 ? -13.447 -1.095 -92.330 1.00 32.31 503 SER A C 1
ATOM 3924 O O . SER A 1 503 ? -14.057 -0.032 -92.277 1.00 32.31 503 SER A O 1
ATOM 3926 N N . GLY A 1 504 ? -12.261 -1.207 -92.939 1.00 28.06 504 GLY A N 1
ATOM 3927 C CA . GLY A 1 504 ? -11.939 -0.656 -94.276 1.00 28.06 504 GLY A CA 1
ATOM 3928 C C . GLY A 1 504 ? -12.124 0.841 -94.618 1.00 28.06 504 GLY A C 1
ATOM 3929 O O . GLY A 1 504 ? -13.133 1.208 -95.208 1.00 28.06 504 GLY A O 1
ATOM 3930 N N . ASP A 1 505 ? -11.071 1.631 -94.371 1.00 25.70 505 ASP A N 1
ATOM 3931 C CA . ASP A 1 505 ? -10.202 2.343 -95.352 1.00 25.70 505 ASP A CA 1
ATOM 3932 C C . ASP A 1 505 ? -10.753 3.257 -96.502 1.00 25.70 505 ASP A C 1
ATOM 3934 O O . ASP A 1 505 ? -11.784 2.994 -97.116 1.00 25.70 505 ASP A O 1
ATOM 3938 N N . VAL A 1 506 ? -9.902 4.240 -96.883 1.00 26.38 506 VAL A N 1
ATOM 3939 C CA . VAL A 1 506 ? -9.768 5.006 -98.162 1.00 26.38 506 VAL A CA 1
ATOM 3940 C C . VAL A 1 506 ? -10.072 6.536 -98.179 1.00 26.38 506 VAL A C 1
ATOM 3942 O O . VAL A 1 506 ? -11.184 6.954 -98.480 1.00 26.38 506 VAL A O 1
ATOM 3945 N N . GLN A 1 507 ? -8.982 7.330 -98.052 1.00 26.48 507 GLN A N 1
ATOM 3946 C CA . GLN A 1 507 ? -8.588 8.561 -98.816 1.00 26.48 507 GLN A CA 1
ATOM 3947 C C . GLN A 1 507 ? -9.442 9.868 -98.717 1.00 26.48 507 GLN A C 1
ATOM 3949 O O . GLN A 1 507 ? -10.655 9.819 -98.578 1.00 26.48 507 GLN A O 1
ATOM 3954 N N . THR A 1 508 ? -8.916 11.111 -98.811 1.00 23.70 508 THR A N 1
ATOM 3955 C CA . THR A 1 508 ? -7.588 11.663 -99.224 1.00 23.70 508 THR A CA 1
ATOM 3956 C C . THR A 1 508 ? -7.418 13.138 -98.772 1.00 23.70 508 THR A C 1
ATOM 3958 O O . THR A 1 508 ? -8.436 13.800 -98.591 1.00 23.70 508 THR A O 1
ATOM 3961 N N . THR A 1 509 ? -6.173 13.668 -98.790 1.00 24.84 509 THR A N 1
ATOM 3962 C CA . THR A 1 509 ? -5.761 15.111 -98.891 1.00 24.84 509 THR A CA 1
ATOM 3963 C C . THR A 1 509 ? -6.180 16.080 -97.757 1.00 24.84 509 THR A C 1
ATOM 3965 O O . THR A 1 509 ? -7.307 16.024 -97.289 1.00 24.84 509 THR A O 1
ATOM 3968 N N . ASP A 1 510 ? -5.373 17.046 -97.293 1.00 24.88 510 ASP A N 1
ATOM 3969 C CA . ASP A 1 510 ? -4.010 17.456 -97.681 1.00 24.88 510 ASP A CA 1
ATOM 3970 C C . ASP A 1 510 ? -3.291 18.216 -96.537 1.00 24.88 510 ASP A C 1
ATOM 3972 O O . ASP A 1 510 ? -3.908 19.004 -95.829 1.00 24.88 510 ASP A O 1
ATOM 3976 N N . LEU A 1 511 ? -1.973 18.005 -96.450 1.00 26.94 511 LEU A N 1
ATOM 3977 C CA . LEU A 1 511 ? -0.906 18.989 -96.187 1.00 26.94 511 LEU A CA 1
ATOM 3978 C C . LEU A 1 511 ? -0.962 19.990 -94.996 1.00 26.94 511 LEU A C 1
ATOM 3980 O O . LEU A 1 511 ? -1.572 21.052 -95.079 1.00 26.94 511 LEU A O 1
ATOM 3984 N N . MET A 1 512 ? 0.007 19.764 -94.094 1.00 26.27 512 MET A N 1
ATOM 3985 C CA . MET A 1 512 ? 1.077 20.711 -93.702 1.00 26.27 512 MET A CA 1
ATOM 3986 C C . MET A 1 512 ? 0.890 21.595 -92.450 1.00 26.27 512 MET A C 1
ATOM 3988 O O . MET A 1 512 ? -0.203 22.001 -92.073 1.00 26.27 512 MET A O 1
ATOM 3992 N N . GLU A 1 513 ? 2.027 21.837 -91.795 1.00 26.55 513 GLU A N 1
ATOM 3993 C CA . GLU A 1 513 ? 2.206 22.272 -90.405 1.00 26.55 513 GLU A CA 1
ATOM 3994 C C . GLU A 1 513 ? 2.778 23.706 -90.297 1.00 26.55 513 GLU A C 1
ATOM 3996 O O . GLU A 1 513 ? 3.338 24.224 -91.266 1.00 26.55 513 GLU A O 1
ATOM 4001 N N . SER A 1 514 ? 2.721 24.273 -89.079 1.00 23.34 514 SER A N 1
ATOM 4002 C CA . SER A 1 514 ? 3.452 25.454 -88.556 1.00 23.34 514 SER A CA 1
ATOM 4003 C C . SER A 1 514 ? 2.874 26.861 -88.849 1.00 23.34 514 SER A C 1
ATOM 4005 O O . SER A 1 514 ? 2.182 27.058 -89.848 1.00 23.34 514 SER A O 1
ATOM 4007 N N . PRO A 1 515 ? 3.216 27.885 -88.035 1.00 39.25 515 PRO A N 1
ATOM 4008 C CA . PRO A 1 515 ? 3.163 27.890 -86.559 1.00 39.25 515 PRO A CA 1
ATOM 4009 C C . PRO A 1 515 ? 2.573 29.205 -85.984 1.00 39.25 515 PRO A C 1
ATOM 4011 O O . PRO A 1 515 ? 2.727 30.258 -86.595 1.00 39.25 515 PRO A O 1
ATOM 4014 N N . GLU A 1 516 ? 2.005 29.212 -84.766 1.00 25.23 516 GLU A N 1
ATOM 4015 C CA . GLU A 1 516 ? 1.714 30.484 -84.066 1.00 25.23 516 GLU A CA 1
ATOM 4016 C C . GLU A 1 516 ? 1.755 30.395 -82.519 1.00 25.23 516 GLU A C 1
ATOM 4018 O O . GLU A 1 516 ? 1.026 29.639 -81.887 1.00 25.23 516 GLU A O 1
ATOM 4023 N N . THR A 1 517 ? 2.682 31.182 -81.958 1.00 26.61 517 THR A N 1
ATOM 4024 C CA . THR A 1 517 ? 2.848 31.752 -80.597 1.00 26.61 517 THR A CA 1
ATOM 4025 C C . THR A 1 517 ? 1.983 31.293 -79.401 1.00 26.61 517 THR A C 1
ATOM 4027 O O . THR A 1 517 ? 0.758 31.381 -79.471 1.00 26.61 517 THR A O 1
ATOM 4030 N N . PRO A 1 518 ? 2.587 31.040 -78.216 1.00 29.55 518 PRO A N 1
ATOM 4031 C CA . PRO A 1 518 ? 1.856 31.042 -76.950 1.00 29.55 518 PRO A CA 1
ATOM 4032 C C . PRO A 1 518 ? 1.569 32.483 -76.488 1.00 29.55 518 PRO A C 1
ATOM 4034 O O . PRO A 1 518 ? 2.480 33.307 -76.393 1.00 29.55 518 PRO A O 1
ATOM 4037 N N . SER A 1 519 ? 0.311 32.771 -76.160 1.00 26.30 519 SER A N 1
ATOM 4038 C CA . SER A 1 519 ? -0.108 33.969 -75.424 1.00 26.30 519 SER A CA 1
ATOM 4039 C C . SER A 1 519 ? -0.748 33.554 -74.105 1.00 26.30 519 SER A C 1
ATOM 4041 O O . SER A 1 519 ? -1.589 32.658 -74.103 1.00 26.30 519 SER A O 1
ATOM 4043 N N . ASP A 1 520 ? -0.356 34.202 -73.009 1.00 36.59 520 ASP A N 1
ATOM 4044 C CA . ASP A 1 520 ? -0.827 33.887 -71.659 1.00 36.59 520 ASP A CA 1
ATOM 4045 C C . ASP A 1 520 ? -2.355 34.054 -71.516 1.00 36.59 520 ASP A C 1
ATOM 4047 O O . ASP A 1 520 ? -2.889 35.137 -71.765 1.00 36.59 520 ASP A O 1
ATOM 4051 N N . GLU A 1 521 ? -3.044 33.014 -71.039 1.00 30.83 521 GLU A N 1
ATOM 4052 C CA . GLU A 1 521 ? -4.367 33.129 -70.411 1.00 30.83 521 GLU A CA 1
ATOM 4053 C C . GLU A 1 521 ? -4.225 32.794 -68.917 1.00 30.83 521 GLU A C 1
ATOM 4055 O O . GLU A 1 521 ? -3.562 31.826 -68.544 1.00 30.83 521 GLU A O 1
ATOM 4060 N N . GLU A 1 522 ? -4.780 33.646 -68.051 1.00 35.69 522 GLU A N 1
ATOM 4061 C CA . GLU A 1 522 ? -4.656 33.531 -66.593 1.00 35.69 522 GLU A CA 1
ATOM 4062 C C . GLU A 1 522 ? -5.702 32.552 -66.026 1.00 35.69 522 GLU A C 1
ATOM 4064 O O . GLU A 1 522 ? -6.895 32.702 -66.291 1.00 35.69 522 GLU A O 1
ATOM 4069 N N . ASP A 1 523 ? -5.281 31.595 -65.190 1.00 30.14 523 ASP A N 1
ATOM 4070 C CA . ASP A 1 523 ? -6.195 30.694 -64.471 1.00 30.14 523 ASP A CA 1
ATOM 4071 C C . ASP A 1 523 ? -7.083 31.467 -63.466 1.00 30.14 523 ASP A C 1
ATOM 4073 O O . ASP A 1 523 ? -6.647 31.830 -62.365 1.00 30.14 523 ASP A O 1
ATOM 4077 N N . GLU A 1 524 ? -8.357 31.690 -63.808 1.00 35.31 524 GLU A N 1
ATOM 4078 C CA . GLU A 1 524 ? -9.383 32.163 -62.866 1.00 35.31 524 GLU A CA 1
ATOM 4079 C C . GLU A 1 524 ? -9.830 31.024 -61.922 1.00 35.31 524 GLU A C 1
ATOM 4081 O O . GLU A 1 524 ? -10.852 30.372 -62.135 1.00 35.31 524 GLU A O 1
ATOM 4086 N N . GLU A 1 525 ? -9.086 30.786 -60.836 1.00 42.81 525 GLU A N 1
ATOM 4087 C CA . GLU A 1 525 ? -9.545 29.913 -59.741 1.00 42.81 525 GLU A CA 1
ATOM 4088 C C . GLU A 1 525 ? -10.814 30.488 -59.066 1.00 42.81 525 GLU A C 1
ATOM 4090 O O . GLU A 1 525 ? -10.794 31.604 -58.529 1.00 42.81 525 GLU A O 1
ATOM 4095 N N . GLU A 1 526 ? -11.907 29.709 -59.017 1.00 45.00 526 GLU A N 1
ATOM 4096 C CA . GLU A 1 526 ? -13.170 30.049 -58.330 1.00 45.00 526 GLU A CA 1
ATOM 4097 C C . GLU A 1 526 ? -12.999 30.166 -56.797 1.00 45.00 526 GLU A C 1
ATOM 4099 O O . GLU A 1 526 ? -13.396 29.304 -56.011 1.00 45.00 526 GLU A O 1
ATOM 4104 N N . SER A 1 527 ? -12.423 31.274 -56.330 1.00 55.62 527 SER A N 1
ATOM 4105 C CA . SER A 1 527 ? -12.366 31.581 -54.899 1.00 55.62 527 SER A CA 1
ATOM 4106 C C . SER A 1 527 ? -13.735 32.030 -54.368 1.00 55.62 527 SER A C 1
ATOM 4108 O O . SER A 1 527 ? -14.428 32.838 -54.990 1.00 55.62 527 SER A O 1
ATOM 4110 N N . THR A 1 528 ? -14.125 31.548 -53.181 1.00 62.28 528 THR A N 1
ATOM 4111 C CA . THR A 1 528 ? -15.390 31.942 -52.533 1.00 62.28 528 THR A CA 1
ATOM 4112 C C . THR A 1 528 ? -15.488 33.469 -52.392 1.00 62.28 528 THR A C 1
ATOM 4114 O O . THR A 1 528 ? -14.549 34.069 -51.852 1.00 62.28 528 THR A O 1
ATOM 4117 N N . PRO A 1 529 ? -16.602 34.112 -52.796 1.00 74.62 529 PRO A N 1
ATOM 4118 C CA . PRO A 1 529 ? -16.709 35.568 -52.803 1.00 74.62 529 PRO A CA 1
ATOM 4119 C C . PRO A 1 529 ? -16.546 36.157 -51.397 1.00 74.62 529 PRO A C 1
ATOM 4121 O O . PRO A 1 529 ? -17.091 35.648 -50.415 1.00 74.62 529 PRO A O 1
ATOM 4124 N N . ALA A 1 530 ? -15.784 37.248 -51.297 1.00 79.38 530 ALA A N 1
ATOM 4125 C CA . ALA A 1 530 ? -15.508 37.899 -50.024 1.00 79.38 530 ALA A CA 1
ATOM 4126 C C . ALA A 1 530 ? -16.782 38.524 -49.425 1.00 79.38 530 ALA A C 1
ATOM 4128 O O . ALA A 1 530 ? -17.545 39.205 -50.104 1.00 79.38 530 ALA A O 1
ATOM 4129 N N . VAL A 1 531 ? -16.988 38.335 -48.117 1.00 83.12 531 VAL A N 1
ATOM 4130 C CA . VAL A 1 531 ? -18.175 38.839 -47.394 1.00 83.12 531 VAL A CA 1
ATOM 4131 C C . VAL A 1 531 ? -18.224 40.376 -47.328 1.00 83.12 531 VAL A C 1
ATOM 4133 O O . VAL A 1 531 ? -19.290 40.958 -47.133 1.00 83.12 531 VAL A O 1
ATOM 4136 N N . TRP A 1 532 ? -17.083 41.048 -47.482 1.00 84.62 532 TRP A N 1
ATOM 4137 C CA . TRP A 1 532 ? -16.967 42.505 -47.496 1.00 84.62 532 TRP A CA 1
ATOM 4138 C C . TRP A 1 532 ? -15.799 42.948 -48.386 1.00 84.62 532 TRP A C 1
ATOM 4140 O O . TRP A 1 532 ? -14.807 42.233 -48.520 1.00 84.62 532 TRP A O 1
ATOM 4150 N N . HIS A 1 533 ? -15.922 44.146 -48.960 1.00 84.19 533 HIS A N 1
ATOM 4151 C CA . HIS A 1 533 ? -14.904 44.807 -49.779 1.00 84.19 533 HIS A CA 1
ATOM 4152 C C . HIS A 1 533 ? -14.640 46.211 -49.222 1.00 84.19 533 HIS A C 1
ATOM 4154 O O . HIS A 1 533 ? -15.593 46.913 -48.876 1.00 84.19 533 HIS A O 1
ATOM 4160 N N . ASP A 1 534 ? -13.373 46.626 -49.147 1.00 86.94 534 ASP A N 1
ATOM 4161 C CA . ASP A 1 534 ? -12.997 47.998 -48.787 1.00 86.94 534 ASP A CA 1
ATOM 4162 C C . ASP A 1 534 ? -12.726 48.832 -50.050 1.00 86.94 534 ASP A C 1
ATOM 4164 O O . ASP A 1 534 ? -11.935 48.452 -50.911 1.00 86.94 534 ASP A O 1
ATOM 4168 N N . SER A 1 535 ? -13.390 49.984 -50.159 1.00 86.12 535 SER A N 1
ATOM 4169 C CA . SER A 1 535 ? -13.251 50.896 -51.299 1.00 86.12 535 SER A CA 1
ATOM 4170 C C . SER A 1 535 ? -11.943 51.694 -51.308 1.00 86.12 535 SER A C 1
ATOM 4172 O O . SER A 1 535 ? -11.615 52.300 -52.329 1.00 86.12 535 SER A O 1
ATOM 4174 N N . ASP A 1 536 ? -11.216 51.751 -50.187 1.00 88.25 536 ASP A N 1
ATOM 4175 C CA . ASP A 1 536 ? -9.938 52.466 -50.129 1.00 88.25 536 ASP A CA 1
ATOM 4176 C C . ASP A 1 536 ? -8.763 51.619 -50.658 1.00 88.25 536 ASP A C 1
ATOM 4178 O O . ASP A 1 536 ? -7.820 52.190 -51.208 1.00 88.25 536 ASP A O 1
ATOM 4182 N N . ASP A 1 537 ? -8.843 50.281 -50.632 1.00 86.81 537 ASP A N 1
ATOM 4183 C CA . ASP A 1 537 ? -7.800 49.386 -51.172 1.00 86.81 537 ASP A CA 1
ATOM 4184 C C . ASP A 1 537 ? -7.569 49.573 -52.686 1.00 86.81 537 ASP A C 1
ATOM 4186 O O . ASP A 1 537 ? -6.437 49.468 -53.163 1.00 86.81 537 ASP A O 1
ATOM 4190 N N . GLU A 1 538 ? -8.613 49.910 -53.448 1.00 84.31 538 GLU A N 1
ATOM 4191 C CA . GLU A 1 538 ? -8.514 50.238 -54.882 1.00 84.31 538 GLU A CA 1
ATOM 4192 C C . GLU A 1 538 ? -7.847 51.600 -55.134 1.00 84.31 538 GLU A C 1
ATOM 4194 O O . GLU A 1 538 ? -7.219 51.818 -56.173 1.00 84.31 538 GLU A O 1
ATOM 4199 N N . ARG A 1 539 ? -7.983 52.531 -54.181 1.00 83.62 539 ARG A N 1
ATOM 4200 C CA . ARG A 1 539 ? -7.531 53.930 -54.287 1.00 83.62 539 ARG A CA 1
ATOM 4201 C C . ARG A 1 539 ? -6.105 54.138 -53.792 1.00 83.62 539 ARG A C 1
ATOM 4203 O O . ARG A 1 539 ? -5.481 55.149 -54.117 1.00 83.62 539 ARG A O 1
ATOM 4210 N N . ILE A 1 540 ? -5.598 53.213 -52.983 1.00 87.31 540 ILE A N 1
ATOM 4211 C CA . ILE A 1 540 ? -4.241 53.247 -52.446 1.00 87.31 540 ILE A CA 1
ATOM 4212 C C . ILE A 1 540 ? -3.239 52.834 -53.533 1.00 87.31 540 ILE A C 1
ATOM 4214 O O . ILE A 1 540 ? -3.417 51.834 -54.226 1.00 87.31 540 ILE A O 1
ATOM 4218 N N . ALA A 1 541 ? -2.141 53.585 -53.636 1.00 88.75 541 ALA A N 1
ATOM 4219 C CA . ALA A 1 541 ? -0.987 53.256 -54.468 1.00 88.75 541 ALA A CA 1
ATOM 4220 C C . ALA A 1 541 ? 0.276 53.163 -53.595 1.00 88.75 541 ALA A C 1
ATOM 4222 O O . ALA A 1 541 ? 0.556 54.062 -52.798 1.00 88.75 541 ALA A O 1
ATOM 4223 N N . VAL A 1 542 ? 1.042 52.076 -53.729 1.00 88.12 542 VAL A N 1
ATOM 4224 C CA . VAL A 1 542 ? 2.187 51.742 -52.863 1.00 88.12 542 VAL A CA 1
ATOM 4225 C C . VAL A 1 542 ? 3.465 51.599 -53.691 1.00 88.12 542 VAL A C 1
ATOM 4227 O O . VAL A 1 542 ? 3.500 50.822 -54.639 1.00 88.12 542 VAL A O 1
ATOM 4230 N N . SER A 1 543 ? 4.536 52.308 -53.306 1.00 89.31 543 SER A N 1
ATOM 4231 C CA . SER A 1 543 ? 5.877 52.158 -53.903 1.00 89.31 543 SER A CA 1
ATOM 4232 C C . SER A 1 543 ? 6.668 51.019 -53.250 1.00 89.31 543 SER A C 1
ATOM 4234 O O . SER A 1 543 ? 6.987 51.062 -52.055 1.00 89.31 543 SER A O 1
ATOM 4236 N N . LEU A 1 544 ? 7.066 50.039 -54.060 1.00 85.31 544 LEU A N 1
ATOM 4237 C CA . LEU A 1 544 ? 7.881 48.887 -53.685 1.00 85.31 544 LEU A CA 1
ATOM 4238 C C . LEU A 1 544 ? 9.383 49.215 -53.597 1.00 85.31 544 LEU A C 1
ATOM 4240 O O . LEU A 1 544 ? 10.114 48.515 -52.892 1.00 85.31 544 LEU A O 1
ATOM 4244 N N . VAL A 1 545 ? 9.892 50.257 -54.281 1.00 84.00 545 VAL A N 1
ATOM 4245 C CA . VAL A 1 545 ? 11.305 50.693 -54.143 1.00 84.00 545 VAL A CA 1
ATOM 4246 C C . VAL A 1 545 ? 11.579 51.270 -52.751 1.00 84.00 545 VAL A C 1
ATOM 4248 O O . VAL A 1 545 ? 12.655 51.015 -52.183 1.00 84.00 545 VAL A O 1
ATOM 4251 N N . SER A 1 546 ? 10.612 52.031 -52.221 1.00 84.75 546 SER A N 1
ATOM 4252 C CA . SER A 1 546 ? 10.740 52.883 -51.030 1.00 84.75 546 SER A CA 1
ATOM 4253 C C . SER A 1 546 ? 11.261 52.156 -49.783 1.00 84.75 546 SER A C 1
ATOM 4255 O O . SER A 1 546 ? 12.064 52.707 -49.029 1.00 84.75 546 SER A O 1
ATOM 4257 N N . GLN A 1 547 ? 10.864 50.896 -49.585 1.00 82.75 547 GLN A N 1
ATOM 4258 C CA . GLN A 1 547 ? 11.269 50.071 -48.450 1.00 82.75 547 GLN A CA 1
ATOM 4259 C C . GLN A 1 547 ? 11.923 48.766 -48.911 1.00 82.75 547 GLN A C 1
ATOM 4261 O O . GLN A 1 547 ? 11.364 48.008 -49.700 1.00 82.75 547 GLN A O 1
ATOM 4266 N N . SER A 1 548 ? 13.080 48.433 -48.334 1.00 82.44 548 SER A N 1
ATOM 4267 C CA . SER A 1 548 ? 13.854 47.229 -48.683 1.00 82.44 548 SER A CA 1
ATOM 4268 C C . SER A 1 548 ? 13.095 45.908 -48.499 1.00 82.44 548 SER A C 1
ATOM 4270 O O . SER A 1 548 ? 13.398 44.934 -49.186 1.00 82.44 548 SER A O 1
ATOM 4272 N N . LYS A 1 549 ? 12.099 45.865 -47.604 1.00 82.06 549 LYS A N 1
ATOM 4273 C CA . LYS A 1 549 ? 11.223 44.698 -47.410 1.00 82.06 549 LYS A CA 1
ATOM 4274 C C . LYS A 1 549 ? 10.291 44.462 -48.602 1.00 82.06 549 LYS A C 1
ATOM 4276 O O . LYS A 1 549 ? 10.072 43.308 -48.957 1.00 82.06 549 LYS A O 1
ATOM 4281 N N . LEU A 1 550 ? 9.779 45.535 -49.212 1.00 85.00 550 LEU A N 1
ATOM 4282 C CA . LEU A 1 550 ? 8.749 45.469 -50.253 1.00 85.00 550 LEU A CA 1
ATOM 4283 C C . LEU A 1 550 ? 9.323 45.150 -51.638 1.00 85.00 550 LEU A C 1
ATOM 4285 O O . LEU A 1 550 ? 8.631 44.579 -52.470 1.00 85.00 550 LEU A O 1
ATOM 4289 N N . ARG A 1 551 ? 10.623 45.378 -51.855 1.00 85.56 551 ARG A N 1
ATOM 4290 C CA . ARG A 1 551 ? 11.334 44.963 -53.082 1.00 85.56 551 ARG A CA 1
ATOM 4291 C C . ARG A 1 551 ? 11.226 43.461 -53.382 1.00 85.56 551 ARG A C 1
ATOM 4293 O O . ARG A 1 551 ? 11.371 43.065 -54.528 1.00 85.56 551 ARG A O 1
ATOM 4300 N N . LYS A 1 552 ? 10.958 42.627 -52.367 1.00 83.81 552 LYS A N 1
ATOM 4301 C CA . LYS A 1 552 ? 10.744 41.173 -52.505 1.00 83.81 552 LYS A CA 1
ATOM 4302 C C . LYS A 1 552 ? 9.346 40.781 -53.021 1.00 83.81 552 LYS A C 1
ATOM 4304 O O . LYS A 1 552 ? 9.093 39.588 -53.158 1.00 83.81 552 LYS A O 1
ATOM 4309 N N . LEU A 1 553 ? 8.462 41.758 -53.244 1.00 86.31 553 LEU A N 1
ATOM 4310 C CA . LEU A 1 553 ? 7.099 41.611 -53.781 1.00 86.31 553 LEU A CA 1
ATOM 4311 C C . LEU A 1 553 ? 6.997 42.043 -55.257 1.00 86.31 553 LEU A C 1
ATOM 4313 O O . LEU A 1 553 ? 5.894 42.192 -55.779 1.00 86.31 553 LEU A O 1
ATOM 4317 N N . ARG A 1 554 ? 8.126 42.298 -55.924 1.00 87.81 554 ARG A N 1
ATOM 4318 C CA . ARG A 1 554 ? 8.154 42.540 -57.370 1.00 87.81 554 ARG A CA 1
ATOM 4319 C C . ARG A 1 554 ? 8.145 41.233 -58.140 1.00 87.81 554 ARG A C 1
ATOM 4321 O O . ARG A 1 554 ? 8.824 40.290 -57.734 1.00 87.81 554 ARG A O 1
ATOM 4328 N N . ASN A 1 555 ? 7.459 41.248 -59.273 1.00 84.88 555 ASN A N 1
ATOM 4329 C CA . ASN A 1 555 ? 7.537 40.203 -60.284 1.00 84.88 555 ASN A CA 1
ATOM 4330 C C . ASN A 1 555 ? 8.579 40.582 -61.350 1.00 84.88 555 ASN A C 1
ATOM 4332 O O . ASN A 1 555 ? 9.372 39.738 -61.755 1.00 84.88 555 ASN A O 1
ATOM 4336 N N . THR A 1 556 ? 8.646 41.863 -61.735 1.00 86.19 556 THR A N 1
ATOM 4337 C CA . THR A 1 556 ? 9.643 42.402 -62.679 1.00 86.19 556 THR A CA 1
ATOM 4338 C C . THR A 1 556 ? 10.417 43.574 -62.065 1.00 86.19 556 THR A C 1
ATOM 4340 O O . THR A 1 556 ? 9.954 44.244 -61.140 1.00 86.19 556 THR A O 1
ATOM 4343 N N . GLU A 1 557 ? 11.643 43.829 -62.534 1.00 81.62 557 GLU A N 1
ATOM 4344 C CA . GLU A 1 557 ? 12.522 44.832 -61.908 1.00 81.62 557 GLU A CA 1
ATOM 4345 C C . GLU A 1 557 ? 11.978 46.270 -62.020 1.00 81.62 557 GLU A C 1
ATOM 4347 O O . GLU A 1 557 ? 12.159 47.067 -61.092 1.00 81.62 557 GLU A O 1
ATOM 4352 N N . SER A 1 558 ? 11.259 46.565 -63.109 1.00 81.44 558 SER A N 1
ATOM 4353 C CA . SER A 1 558 ? 10.670 47.866 -63.449 1.00 81.44 558 SER A CA 1
ATOM 4354 C C . SER A 1 558 ? 9.436 48.261 -62.621 1.00 81.44 558 SER A C 1
ATOM 4356 O O . SER A 1 558 ? 9.023 49.420 -62.675 1.00 81.44 558 SER A O 1
ATOM 4358 N N . GLU A 1 559 ? 8.859 47.358 -61.821 1.00 85.38 559 GLU A N 1
ATOM 4359 C CA . GLU A 1 559 ? 7.716 47.667 -60.950 1.00 85.38 559 GLU A CA 1
ATOM 4360 C C . GLU A 1 559 ? 8.117 48.532 -59.740 1.00 85.38 559 GLU A C 1
ATOM 4362 O O . GLU A 1 559 ? 8.719 48.046 -58.778 1.00 85.38 559 GLU A O 1
ATOM 4367 N N . ASP A 1 560 ? 7.722 49.809 -59.719 1.00 83.25 560 ASP A N 1
ATOM 4368 C CA . ASP A 1 560 ? 7.773 50.625 -58.494 1.00 83.25 560 ASP A CA 1
ATOM 4369 C C . ASP A 1 560 ? 6.402 50.748 -57.822 1.00 83.25 560 ASP A C 1
ATOM 4371 O O . ASP A 1 560 ? 6.234 50.277 -56.700 1.00 83.25 560 ASP A O 1
ATOM 4375 N N . ILE A 1 561 ? 5.422 51.363 -58.489 1.00 88.25 561 ILE A N 1
ATOM 4376 C CA . ILE A 1 561 ? 4.127 51.714 -57.890 1.00 88.25 561 ILE A CA 1
ATOM 4377 C C . ILE A 1 561 ? 3.059 50.696 -58.301 1.00 88.25 561 ILE A C 1
ATOM 4379 O O . ILE A 1 561 ? 2.835 50.495 -59.492 1.00 88.25 561 ILE A O 1
ATOM 4383 N N . ILE A 1 562 ? 2.369 50.102 -57.322 1.00 89.06 562 ILE A N 1
ATOM 4384 C CA . ILE A 1 562 ? 1.246 49.172 -57.536 1.00 89.06 562 ILE A CA 1
ATOM 4385 C C . ILE A 1 562 ? -0.007 49.592 -56.749 1.00 89.06 562 ILE A C 1
ATOM 4387 O O . ILE A 1 562 ? 0.096 50.322 -55.762 1.00 89.06 562 ILE A O 1
ATOM 4391 N N . SER A 1 563 ? -1.186 49.126 -57.177 1.00 90.81 563 SER A N 1
ATOM 4392 C CA . SER A 1 563 ? -2.459 49.323 -56.456 1.00 90.81 563 SER A CA 1
ATOM 4393 C C . SER A 1 563 ? -2.504 48.521 -55.144 1.00 90.81 563 SER A C 1
ATOM 4395 O O . SER A 1 563 ? -1.841 47.487 -55.015 1.00 90.81 563 SER A O 1
ATOM 4397 N N . GLY A 1 564 ? -3.285 48.989 -54.166 1.00 89.44 564 GLY A N 1
ATOM 4398 C CA . GLY A 1 564 ? -3.449 48.363 -52.853 1.00 89.44 564 GLY A CA 1
ATOM 4399 C C . GLY A 1 564 ? -4.002 46.936 -52.917 1.00 89.44 564 GLY A C 1
ATOM 4400 O O . GLY A 1 564 ? -3.493 46.062 -52.216 1.00 89.44 564 GLY A O 1
ATOM 4401 N N . THR A 1 565 ? -4.950 46.658 -53.815 1.00 88.12 565 THR A N 1
ATOM 4402 C CA . THR A 1 565 ? -5.509 45.307 -54.021 1.00 88.12 565 THR A CA 1
ATOM 4403 C C . THR A 1 565 ? -4.437 44.299 -54.454 1.00 88.12 565 THR A C 1
ATOM 4405 O O . THR A 1 565 ? -4.290 43.232 -53.852 1.00 88.12 565 THR A O 1
ATOM 4408 N N . GLU A 1 566 ? -3.613 44.666 -55.436 1.00 88.06 566 GLU A N 1
ATOM 4409 C CA . GLU A 1 566 ? -2.496 43.847 -55.917 1.00 88.06 566 GLU A CA 1
ATOM 4410 C C . GLU A 1 566 ? -1.379 43.737 -54.865 1.00 88.06 566 GLU A C 1
ATOM 4412 O O . GLU A 1 566 ? -0.808 42.665 -54.657 1.00 88.06 566 GLU A O 1
ATOM 4417 N N . TYR A 1 567 ? -1.115 44.807 -54.111 1.00 90.31 567 TYR A N 1
ATOM 4418 C CA . TYR A 1 567 ? -0.186 44.782 -52.980 1.00 90.31 567 TYR A CA 1
ATOM 4419 C C . TYR A 1 567 ? -0.619 43.780 -51.897 1.00 90.31 567 TYR A C 1
ATOM 4421 O O . TYR A 1 567 ? 0.206 42.994 -51.421 1.00 90.31 567 TYR A O 1
ATOM 4429 N N . ILE A 1 568 ? -1.911 43.741 -51.554 1.00 91.38 568 ILE A N 1
ATOM 4430 C CA . ILE A 1 568 ? -2.490 42.770 -50.614 1.00 91.38 568 ILE A CA 1
ATOM 4431 C C . ILE A 1 568 ? -2.411 41.346 -51.179 1.00 91.38 568 ILE A C 1
ATOM 4433 O O . ILE A 1 568 ? -2.019 40.429 -50.451 1.00 91.38 568 ILE A O 1
ATOM 4437 N N . ARG A 1 569 ? -2.708 41.144 -52.471 1.00 90.12 569 ARG A N 1
ATOM 4438 C CA . ARG A 1 569 ? -2.590 39.841 -53.152 1.00 90.12 569 ARG A CA 1
ATOM 4439 C C . ARG A 1 569 ? -1.159 39.298 -53.078 1.00 90.12 569 ARG A C 1
ATOM 4441 O O . ARG A 1 569 ? -0.945 38.158 -52.659 1.00 90.12 569 ARG A O 1
ATOM 4448 N N . ARG A 1 570 ? -0.157 40.125 -53.395 1.00 91.62 570 ARG A N 1
ATOM 4449 C CA . ARG A 1 570 ? 1.265 39.745 -53.323 1.00 91.62 570 ARG A CA 1
ATOM 4450 C C . ARG A 1 570 ? 1.743 39.533 -51.888 1.00 91.62 570 ARG A C 1
ATOM 4452 O O . ARG A 1 570 ? 2.475 38.576 -51.634 1.00 91.62 570 ARG A O 1
ATOM 4459 N N . LEU A 1 571 ? 1.296 40.352 -50.931 1.00 92.44 571 LEU A N 1
ATOM 4460 C CA . LEU A 1 571 ? 1.558 40.127 -49.504 1.00 92.44 571 LEU A CA 1
ATOM 4461 C C . LEU A 1 571 ? 0.957 38.807 -49.009 1.00 92.44 571 LEU A C 1
ATOM 4463 O O . LEU A 1 571 ? 1.616 38.107 -48.243 1.00 92.44 571 LEU A O 1
ATOM 4467 N N . ARG A 1 572 ? -0.246 38.430 -49.465 1.00 89.69 572 ARG A N 1
ATOM 4468 C CA . ARG A 1 572 ? -0.876 37.141 -49.142 1.00 89.69 572 ARG A CA 1
ATOM 4469 C C . ARG A 1 572 ? -0.064 35.972 -49.705 1.00 89.69 572 ARG A C 1
ATOM 4471 O O . ARG A 1 572 ? 0.276 35.079 -48.933 1.00 89.69 572 ARG A O 1
ATOM 4478 N N . ARG A 1 573 ? 0.356 36.031 -50.977 1.00 89.94 573 ARG A N 1
ATOM 4479 C CA . ARG A 1 573 ? 1.283 35.046 -51.579 1.00 89.94 573 ARG A CA 1
ATOM 4480 C C . ARG A 1 573 ? 2.608 34.964 -50.806 1.00 89.94 573 ARG A C 1
ATOM 4482 O O . ARG A 1 573 ? 3.089 33.873 -50.504 1.00 89.94 573 ARG A O 1
ATOM 4489 N N . GLN A 1 574 ? 3.194 36.101 -50.410 1.00 89.25 574 GLN A N 1
ATOM 4490 C CA . GLN A 1 574 ? 4.411 36.111 -49.588 1.00 89.25 574 GLN A CA 1
ATOM 4491 C C . GLN A 1 574 ? 4.168 35.511 -48.194 1.00 89.25 574 GLN A C 1
ATOM 4493 O O . GLN A 1 574 ? 5.034 34.793 -47.694 1.00 89.25 574 GLN A O 1
ATOM 4498 N N . PHE A 1 575 ? 3.018 35.777 -47.572 1.00 91.69 575 PHE A N 1
ATOM 4499 C CA . PHE A 1 575 ? 2.649 35.201 -46.282 1.00 91.69 575 PHE A CA 1
ATOM 4500 C C . PHE A 1 575 ? 2.471 33.685 -46.379 1.00 91.69 575 PHE A C 1
ATOM 4502 O O . PHE A 1 575 ? 3.051 32.986 -45.558 1.00 91.69 575 PHE A O 1
ATOM 4509 N N . GLN A 1 576 ? 1.777 33.178 -47.403 1.00 89.81 576 GLN A N 1
ATOM 4510 C CA . GLN A 1 576 ? 1.627 31.742 -47.676 1.00 89.81 576 GLN A CA 1
ATOM 4511 C C . GLN A 1 576 ? 2.980 31.062 -47.947 1.00 89.81 576 GLN A C 1
ATOM 4513 O O . GLN A 1 576 ? 3.243 29.982 -47.432 1.00 89.81 576 GLN A O 1
ATOM 4518 N N . ARG A 1 577 ? 3.901 31.720 -48.668 1.00 88.81 577 ARG A N 1
ATOM 4519 C CA . ARG A 1 577 ? 5.267 31.200 -48.873 1.00 88.81 577 ARG A CA 1
ATOM 4520 C C . ARG A 1 577 ? 6.094 31.138 -47.579 1.00 88.81 577 ARG A C 1
ATOM 4522 O O . ARG A 1 577 ? 7.008 30.326 -47.479 1.00 88.81 577 ARG A O 1
ATOM 4529 N N . MET A 1 578 ? 5.816 32.007 -46.605 1.00 89.44 578 MET A N 1
ATOM 4530 C CA . MET A 1 578 ? 6.485 32.003 -45.294 1.00 89.44 578 MET A CA 1
ATOM 4531 C C . MET A 1 578 ? 5.803 31.068 -44.283 1.00 89.44 578 MET A C 1
ATOM 4533 O O . MET A 1 578 ? 6.484 30.472 -43.454 1.00 89.44 578 MET A O 1
ATOM 4537 N N . ASN A 1 579 ? 4.476 30.963 -44.351 1.00 89.25 579 ASN A N 1
ATOM 4538 C CA . ASN A 1 579 ? 3.610 30.147 -43.511 1.00 89.25 579 ASN A CA 1
ATOM 4539 C C . ASN A 1 579 ? 2.602 29.431 -44.432 1.00 89.25 579 ASN A C 1
ATOM 4541 O O . ASN A 1 579 ? 1.541 30.000 -44.711 1.00 89.25 579 ASN A O 1
ATOM 4545 N N . PRO A 1 580 ? 2.921 28.220 -44.928 1.00 89.44 580 PRO A N 1
ATOM 4546 C CA . PRO A 1 580 ? 1.991 27.431 -45.730 1.00 89.44 580 PRO A CA 1
ATOM 4547 C C . PRO A 1 580 ? 0.652 27.246 -45.012 1.00 89.44 580 PRO A C 1
ATOM 4549 O O . PRO A 1 580 ? 0.610 27.173 -43.780 1.00 89.44 580 PRO A O 1
ATOM 4552 N N . THR A 1 581 ? -0.441 27.186 -45.772 1.00 83.81 581 THR A N 1
ATOM 4553 C CA . THR A 1 581 ? -1.787 26.977 -45.226 1.00 83.81 581 THR A CA 1
ATOM 4554 C C . THR A 1 581 ? -1.844 25.638 -44.485 1.00 83.81 581 THR A C 1
ATOM 4556 O O . THR A 1 581 ? -1.589 24.602 -45.095 1.00 83.81 581 THR A O 1
ATOM 4559 N N . PRO A 1 582 ? -2.123 25.624 -43.169 1.00 86.00 582 PRO A N 1
ATOM 4560 C CA . PRO A 1 582 ? -2.170 24.382 -42.413 1.00 86.00 582 PRO A CA 1
ATOM 4561 C C . PRO A 1 582 ? -3.472 23.628 -42.704 1.00 86.00 582 PRO A C 1
ATOM 4563 O O . PRO A 1 582 ? -4.521 24.246 -42.858 1.00 86.00 582 PRO A O 1
ATOM 4566 N N . GLU A 1 583 ? -3.420 22.296 -42.672 1.00 79.94 583 GLU A N 1
ATOM 4567 C CA . GLU A 1 583 ? -4.529 21.381 -43.013 1.00 79.94 583 GLU A CA 1
ATOM 4568 C C . GLU A 1 583 ? -5.864 21.690 -42.305 1.00 79.94 583 GLU A C 1
ATOM 4570 O O . GLU A 1 583 ? -6.934 21.428 -42.842 1.00 79.94 583 GLU A O 1
ATOM 4575 N N . TRP A 1 584 ? -5.830 22.253 -41.090 1.00 79.31 584 TRP A N 1
ATOM 4576 C CA . TRP A 1 584 ? -7.039 22.602 -40.330 1.00 79.31 584 TRP A CA 1
ATOM 4577 C C . TRP A 1 584 ? -7.750 23.872 -40.824 1.00 79.31 584 TRP A C 1
ATOM 4579 O O . TRP A 1 584 ? -8.884 24.117 -40.420 1.00 79.31 584 TRP A O 1
ATOM 4589 N N . ALA A 1 585 ? -7.083 24.686 -41.645 1.00 81.56 585 ALA A N 1
ATOM 4590 C CA . ALA A 1 585 ? -7.605 25.928 -42.215 1.00 81.56 585 ALA A CA 1
ATOM 4591 C C . ALA A 1 585 ? -7.982 25.788 -43.703 1.00 81.56 585 ALA A C 1
ATOM 4593 O O . ALA A 1 585 ? -8.403 26.767 -44.316 1.00 81.56 585 ALA A O 1
ATOM 4594 N N . ASP A 1 586 ? -7.810 24.596 -44.276 1.00 80.94 586 ASP A N 1
ATOM 4595 C CA . ASP A 1 586 ? -8.153 24.284 -45.660 1.00 80.94 586 ASP A CA 1
ATOM 4596 C C . ASP A 1 586 ? -9.660 23.947 -45.775 1.00 80.94 586 ASP A C 1
ATOM 4598 O O . ASP A 1 586 ? -10.128 22.996 -45.133 1.00 80.94 586 ASP A O 1
ATOM 4602 N N . PRO A 1 587 ? -10.448 24.717 -46.554 1.00 70.56 587 PRO A N 1
ATOM 4603 C CA . PRO A 1 587 ? -11.889 24.507 -46.674 1.00 70.56 587 PRO A CA 1
ATOM 4604 C C . PRO A 1 587 ? -12.261 23.194 -47.384 1.00 70.56 587 PRO A C 1
ATOM 4606 O O . PRO A 1 587 ? -13.324 22.633 -47.094 1.00 70.56 587 PRO A O 1
ATOM 4609 N N . GLU A 1 588 ? -11.414 22.652 -48.265 1.00 67.75 588 GLU A N 1
ATOM 4610 C CA . GLU A 1 588 ? -11.695 21.376 -48.934 1.00 67.75 588 GLU A CA 1
ATOM 4611 C C . GLU A 1 588 ? -11.535 20.192 -47.981 1.00 67.75 588 GLU A C 1
ATOM 4613 O O . GLU A 1 588 ? -12.366 19.282 -47.953 1.00 67.75 588 GLU A O 1
ATOM 4618 N N . LEU A 1 589 ? -10.496 20.215 -47.144 1.00 63.44 589 LEU A N 1
ATOM 4619 C CA . LEU A 1 589 ? -10.287 19.190 -46.120 1.00 63.44 589 LEU A CA 1
ATOM 4620 C C . LEU A 1 589 ? -11.326 19.293 -44.993 1.00 63.44 589 LEU A C 1
ATOM 4622 O O . LEU A 1 589 ? -11.787 18.268 -44.485 1.00 63.44 589 LEU A O 1
ATOM 4626 N N . ALA A 1 590 ? -11.750 20.510 -44.634 1.00 59.81 590 ALA A N 1
ATOM 4627 C CA . ALA A 1 590 ? -12.811 20.732 -43.653 1.00 59.81 590 ALA A CA 1
ATOM 4628 C C . ALA A 1 590 ? -14.191 20.249 -44.146 1.00 59.81 590 ALA A C 1
ATOM 4630 O O . ALA A 1 590 ? -14.935 19.632 -43.379 1.00 59.81 590 ALA A O 1
ATOM 4631 N N . SER A 1 591 ? -14.526 20.481 -45.421 1.00 61.97 591 SER A N 1
ATOM 4632 C CA . SER A 1 591 ? -15.778 19.999 -46.021 1.00 61.97 591 SER A CA 1
ATOM 4633 C C . SER A 1 591 ? -15.771 18.486 -46.261 1.00 61.97 591 SER A C 1
ATOM 4635 O O . SER A 1 591 ? -16.762 17.833 -45.936 1.00 61.97 591 SER A O 1
ATOM 4637 N N . LYS A 1 592 ? -14.649 17.897 -46.710 1.00 59.88 592 LYS A N 1
ATOM 4638 C CA . LYS A 1 592 ? -14.482 16.432 -46.780 1.00 59.88 592 LYS A CA 1
ATOM 4639 C C . LYS A 1 592 ? -14.700 15.777 -45.415 1.00 59.88 592 LYS A C 1
ATOM 4641 O O . LYS A 1 592 ? -15.507 14.858 -45.335 1.00 59.88 592 LYS A O 1
ATOM 4646 N N . ARG A 1 593 ? -14.090 16.298 -44.339 1.00 57.19 593 ARG A N 1
ATOM 4647 C CA . ARG A 1 593 ? -14.309 15.802 -42.962 1.00 57.19 593 ARG A CA 1
ATOM 4648 C C . ARG A 1 593 ? -15.780 15.796 -42.549 1.00 57.19 593 ARG A C 1
ATOM 4650 O O . ARG A 1 593 ? -16.248 14.795 -42.027 1.00 57.19 593 ARG A O 1
ATOM 4657 N N . ARG A 1 594 ? -16.509 16.886 -42.812 1.00 55.50 594 ARG A N 1
ATOM 4658 C CA . ARG A 1 594 ? -17.951 16.972 -42.521 1.00 55.50 594 ARG A CA 1
ATOM 4659 C C . ARG A 1 594 ? -18.790 15.968 -43.318 1.00 55.50 594 ARG A C 1
ATOM 4661 O O . ARG A 1 594 ? -19.861 15.604 -42.854 1.00 55.50 594 ARG A O 1
ATOM 4668 N N . LYS A 1 595 ? -18.321 15.542 -4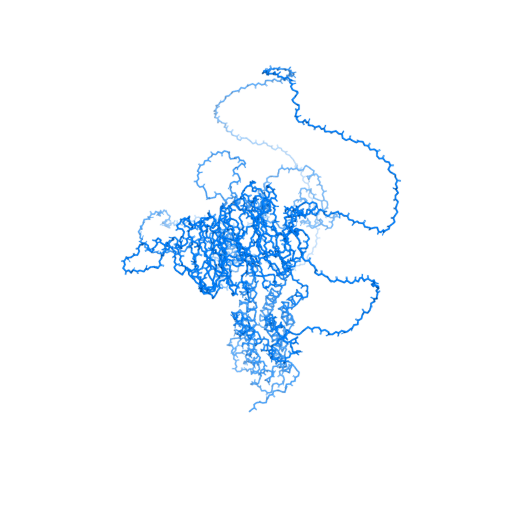4.494 1.00 53.38 595 LYS A N 1
ATOM 4669 C CA . LYS A 1 595 ? -19.040 14.620 -45.382 1.00 53.38 595 LYS A CA 1
ATOM 4670 C C . LYS A 1 595 ? -18.774 13.143 -45.072 1.00 53.38 595 LYS A C 1
ATOM 4672 O O . LYS A 1 595 ? -19.632 12.317 -45.342 1.00 53.38 595 LYS A O 1
ATOM 4677 N N . THR A 1 596 ? -17.619 12.799 -44.491 1.00 50.72 596 THR A N 1
ATOM 4678 C CA . THR A 1 596 ? -17.335 11.416 -44.053 1.00 50.72 596 THR A CA 1
ATOM 4679 C C . THR A 1 596 ? -18.104 11.027 -42.783 1.00 50.72 596 THR A C 1
ATOM 4681 O O . THR A 1 596 ? -18.416 9.857 -42.610 1.00 50.72 596 THR A O 1
ATOM 4684 N N . ASP A 1 597 ? -18.443 11.991 -41.919 1.00 49.22 597 ASP A N 1
ATOM 4685 C CA . ASP A 1 597 ? -19.200 11.747 -40.676 1.00 49.22 597 ASP A CA 1
ATOM 4686 C C . ASP A 1 597 ? -20.731 11.602 -40.897 1.00 49.22 597 ASP A C 1
ATOM 4688 O O . ASP A 1 597 ? -21.456 11.336 -39.941 1.00 49.22 597 ASP A O 1
ATOM 4692 N N . SER A 1 598 ? -21.245 11.777 -42.127 1.00 48.16 598 SER A N 1
ATOM 4693 C CA . SER A 1 598 ? -22.691 11.730 -42.440 1.00 48.16 598 SER A CA 1
ATOM 4694 C C . SER A 1 598 ? -23.170 10.473 -43.183 1.00 48.16 598 SER A C 1
ATOM 4696 O O . SER A 1 598 ? -24.363 10.352 -43.437 1.00 48.16 598 SER A O 1
ATOM 4698 N N . ASP A 1 599 ? -22.271 9.554 -43.547 1.00 43.81 599 ASP A N 1
ATOM 4699 C CA . ASP A 1 599 ? -22.561 8.411 -44.441 1.00 43.81 599 ASP A CA 1
ATOM 4700 C C . ASP A 1 599 ? -23.043 7.132 -43.705 1.00 43.81 599 ASP A C 1
ATOM 4702 O O . ASP A 1 599 ? -23.101 6.063 -44.304 1.00 43.81 599 ASP A O 1
ATOM 4706 N N . ASP A 1 600 ? -23.409 7.221 -42.415 1.00 47.44 600 ASP A N 1
ATOM 4707 C CA . ASP A 1 600 ? -23.931 6.097 -41.602 1.00 47.44 600 ASP A CA 1
ATOM 4708 C C . ASP A 1 600 ? -25.331 6.378 -41.007 1.00 47.44 600 ASP A C 1
ATOM 4710 O O . ASP A 1 600 ? -25.608 6.121 -39.833 1.00 47.44 600 ASP A O 1
ATOM 4714 N N . SER A 1 601 ? -26.246 6.938 -41.812 1.00 37.62 601 SER A N 1
ATOM 4715 C CA . SER A 1 601 ? -27.685 6.915 -41.493 1.00 37.62 601 SER A CA 1
ATOM 4716 C C . SER A 1 601 ? -28.601 7.058 -42.720 1.00 37.62 601 SER A C 1
ATOM 4718 O O . SER A 1 601 ? -29.061 8.153 -43.046 1.00 37.62 601 SER A O 1
ATOM 4720 N N . ASP A 1 602 ? -28.948 5.932 -43.347 1.00 39.81 602 ASP A N 1
ATOM 4721 C CA . ASP A 1 602 ? -30.011 5.842 -44.362 1.00 39.81 602 ASP A CA 1
ATOM 4722 C C . ASP A 1 602 ? -31.411 5.992 -43.720 1.00 39.81 602 ASP A C 1
ATOM 4724 O O . ASP A 1 602 ? -32.026 5.007 -43.300 1.00 39.81 602 ASP A O 1
ATOM 4728 N N . VAL A 1 603 ? -31.947 7.220 -43.649 1.00 36.47 603 VAL A N 1
ATOM 4729 C CA . VAL A 1 603 ? -33.403 7.476 -43.570 1.00 36.47 603 VAL A CA 1
ATOM 4730 C C . VAL A 1 603 ? -33.756 8.788 -44.282 1.00 36.47 603 VAL A C 1
ATOM 4732 O O . VAL A 1 603 ? -33.428 9.867 -43.795 1.00 36.47 603 VAL A O 1
ATOM 4735 N N . ASP A 1 604 ? -34.519 8.702 -45.375 1.00 42.75 604 ASP A N 1
ATOM 4736 C CA . ASP A 1 604 ? -35.120 9.862 -46.049 1.00 42.75 604 ASP A CA 1
ATOM 4737 C C . ASP A 1 604 ? -35.952 10.743 -45.097 1.00 42.75 604 ASP A C 1
ATOM 4739 O O . ASP A 1 604 ? -36.929 10.266 -44.500 1.00 42.75 604 ASP A O 1
ATOM 4743 N N . ARG A 1 605 ? -35.661 12.053 -45.071 1.00 33.91 605 ARG A N 1
ATOM 4744 C CA . ARG A 1 605 ? -36.677 13.121 -44.974 1.00 33.91 605 ARG A CA 1
ATOM 4745 C C . ARG A 1 605 ? -36.117 14.514 -45.259 1.00 33.91 605 ARG A C 1
ATOM 4747 O O . ARG A 1 605 ? -35.254 14.999 -44.537 1.00 33.91 605 ARG A O 1
ATOM 4754 N N . ASP A 1 606 ? -36.722 15.185 -46.235 1.00 43.88 606 ASP A N 1
ATOM 4755 C CA . ASP A 1 606 ? -36.694 16.643 -46.339 1.00 43.88 606 ASP A CA 1
ATOM 4756 C C . ASP A 1 606 ? -37.431 17.270 -45.141 1.00 43.88 606 ASP A C 1
ATOM 4758 O O . ASP A 1 606 ? -38.616 16.996 -44.955 1.00 43.88 606 ASP A O 1
ATOM 4762 N N . GLU A 1 607 ? -36.768 18.135 -44.368 1.00 39.69 607 GLU A N 1
ATOM 4763 C CA . GLU A 1 607 ? -37.352 19.322 -43.712 1.00 39.69 607 GLU A CA 1
ATOM 4764 C C . GLU A 1 607 ? -36.225 20.225 -43.153 1.00 39.69 607 GLU A C 1
ATOM 4766 O O . GLU A 1 607 ? -35.078 19.800 -43.017 1.00 39.69 607 GLU A O 1
ATOM 4771 N N . GLU A 1 608 ? -36.515 21.509 -42.914 1.00 49.72 608 GLU A N 1
ATOM 4772 C CA . GLU A 1 608 ? -35.514 22.534 -42.566 1.00 49.72 608 GLU A CA 1
ATOM 4773 C C . GLU A 1 608 ? -34.907 22.300 -41.164 1.00 49.72 608 GLU A C 1
ATOM 4775 O O . GLU A 1 608 ? -35.531 22.604 -40.147 1.00 49.72 608 GLU A O 1
ATOM 4780 N N . MET A 1 609 ? -33.677 21.777 -41.107 1.00 38.31 609 MET A N 1
ATOM 4781 C CA . MET A 1 609 ? -32.982 21.461 -39.850 1.00 38.31 609 MET A CA 1
ATOM 4782 C C . MET A 1 609 ? -32.512 22.725 -39.117 1.00 38.31 609 MET A C 1
ATOM 4784 O O . MET A 1 609 ? -31.825 23.578 -39.681 1.00 38.31 609 MET A O 1
ATOM 4788 N N . SER A 1 610 ? -32.874 22.826 -37.838 1.00 44.84 610 SER A N 1
ATOM 4789 C CA . SER A 1 610 ? -32.504 23.935 -36.949 1.00 44.84 610 SER A CA 1
ATOM 4790 C C . SER A 1 610 ? -31.194 23.675 -36.193 1.00 44.84 610 SER A C 1
ATOM 4792 O O . SER A 1 610 ? -30.789 22.525 -36.040 1.00 44.84 610 SER A O 1
ATOM 4794 N N . ASP A 1 611 ? -30.571 24.732 -35.655 1.00 47.62 611 ASP A N 1
ATOM 4795 C CA . ASP A 1 611 ? -29.268 24.705 -34.952 1.00 47.62 611 ASP A CA 1
ATOM 4796 C C . ASP A 1 611 ? -29.152 23.691 -33.781 1.00 47.62 611 ASP A C 1
ATOM 4798 O O . ASP A 1 611 ? -28.057 23.467 -33.266 1.00 47.62 611 ASP A O 1
ATOM 4802 N N . GLU A 1 612 ? -30.255 23.083 -33.328 1.00 45.22 612 GLU A N 1
ATOM 4803 C CA . GLU A 1 612 ? -30.262 22.080 -32.252 1.00 45.22 612 GLU A CA 1
ATOM 4804 C C . GLU A 1 612 ? -29.755 20.695 -32.713 1.00 45.22 612 GLU A C 1
ATOM 4806 O O . GLU A 1 612 ? -29.205 19.948 -31.901 1.00 45.22 612 GLU A O 1
ATOM 4811 N N . ASP A 1 613 ? -29.854 20.355 -34.004 1.00 45.50 613 ASP A N 1
ATOM 4812 C CA . ASP A 1 613 ? -29.485 19.023 -34.513 1.00 45.50 613 ASP A CA 1
ATOM 4813 C C . ASP A 1 613 ? -27.983 18.873 -34.839 1.00 45.50 613 ASP A C 1
ATOM 4815 O O . ASP A 1 613 ? -27.448 17.759 -34.823 1.00 45.50 613 ASP A O 1
ATOM 4819 N N . GLU A 1 614 ? -27.249 19.982 -35.020 1.00 49.12 614 GLU A N 1
ATOM 4820 C CA . GLU A 1 614 ? -25.778 19.960 -35.165 1.00 49.12 614 GLU A CA 1
ATOM 4821 C C . GLU A 1 614 ? -25.081 19.454 -33.876 1.00 49.12 614 GLU A C 1
ATOM 4823 O O . GLU A 1 614 ? -23.912 19.060 -33.892 1.00 49.12 614 GLU A O 1
ATOM 4828 N N . GLU A 1 615 ? -25.797 19.395 -32.741 1.00 48.22 615 GLU A N 1
ATOM 4829 C CA . GLU A 1 615 ? -25.272 18.878 -31.475 1.00 48.22 615 GLU A CA 1
ATOM 4830 C C . GLU A 1 615 ? -25.089 17.350 -31.426 1.00 48.22 615 GLU A C 1
ATOM 4832 O O . GLU A 1 615 ? -24.324 16.896 -30.563 1.00 48.22 615 GLU A O 1
ATOM 4837 N N . LEU A 1 616 ? -25.768 16.582 -32.293 1.00 49.72 616 LEU A N 1
ATOM 4838 C CA . LEU A 1 616 ? -25.822 15.110 -32.254 1.00 49.72 616 LEU A CA 1
ATOM 4839 C C . LEU A 1 616 ? -24.746 14.409 -33.101 1.00 49.72 616 LEU A C 1
ATOM 4841 O O . LEU A 1 616 ? -24.363 13.288 -32.768 1.00 49.72 616 LEU A O 1
ATOM 4845 N N . ALA A 1 617 ? -24.231 15.058 -34.151 1.00 55.31 617 ALA A N 1
ATOM 4846 C CA . ALA A 1 617 ? -23.277 14.451 -35.090 1.00 55.31 617 ALA A CA 1
ATOM 4847 C C . ALA A 1 617 ? -21.843 14.313 -34.532 1.00 55.31 617 ALA A C 1
ATOM 4849 O O . ALA A 1 617 ? -21.071 13.461 -34.964 1.00 55.31 617 ALA A O 1
ATOM 4850 N N . ALA A 1 618 ? -21.459 15.123 -33.541 1.00 52.59 618 ALA A N 1
ATOM 4851 C CA . ALA A 1 618 ? -20.137 15.021 -32.926 1.00 52.59 618 ALA A CA 1
ATOM 4852 C C . ALA A 1 618 ? -20.076 13.849 -31.931 1.00 52.59 618 ALA A C 1
ATOM 4854 O O . ALA A 1 618 ? -20.795 13.859 -30.928 1.00 52.59 618 ALA A O 1
ATOM 4855 N N . GLN A 1 619 ? -19.153 12.894 -32.136 1.00 58.94 619 GLN A N 1
ATOM 4856 C CA . GLN A 1 619 ? -18.934 11.781 -31.199 1.00 58.94 619 GLN A CA 1
ATOM 4857 C C . GLN A 1 619 ? -18.897 12.290 -29.741 1.00 58.94 619 GLN A C 1
ATOM 4859 O O . GLN A 1 619 ? -18.087 13.172 -29.420 1.00 58.94 619 GLN A O 1
ATOM 4864 N N . PRO A 1 620 ? -19.707 11.737 -28.814 1.00 70.25 620 PRO A N 1
ATOM 4865 C CA . PRO A 1 620 ? -19.941 12.354 -27.504 1.00 70.25 620 PRO A CA 1
ATOM 4866 C C . PRO A 1 620 ? -18.668 12.473 -26.651 1.00 70.25 620 PRO A C 1
ATOM 4868 O O . PRO A 1 620 ? -18.551 13.373 -25.819 1.00 70.25 620 PRO A O 1
ATOM 4871 N N . LEU A 1 621 ? -17.674 11.610 -26.890 1.00 70.06 621 LEU A N 1
ATOM 4872 C CA . LEU A 1 621 ? -16.356 11.700 -26.264 1.00 70.06 621 LEU A CA 1
ATOM 4873 C C . LEU A 1 621 ? -15.518 12.875 -26.799 1.00 70.06 621 LEU A C 1
ATOM 4875 O O . LEU A 1 621 ? -14.816 13.511 -26.018 1.00 70.06 621 LEU A O 1
ATOM 4879 N N . ALA A 1 622 ? -15.583 13.189 -28.096 1.00 72.56 622 ALA A N 1
ATOM 4880 C CA . ALA A 1 622 ? -14.856 14.318 -28.676 1.00 72.56 622 ALA A CA 1
ATOM 4881 C C . ALA A 1 622 ? -15.383 15.650 -28.120 1.00 72.56 622 ALA A C 1
ATOM 4883 O O . ALA A 1 622 ? -14.594 16.481 -27.669 1.00 72.56 622 ALA A O 1
ATOM 4884 N N . LYS A 1 623 ? -16.712 15.797 -28.034 1.00 72.06 623 LYS A N 1
ATOM 4885 C CA . LYS A 1 623 ? -17.386 16.955 -27.423 1.00 72.06 623 LYS A CA 1
ATOM 4886 C C . LYS A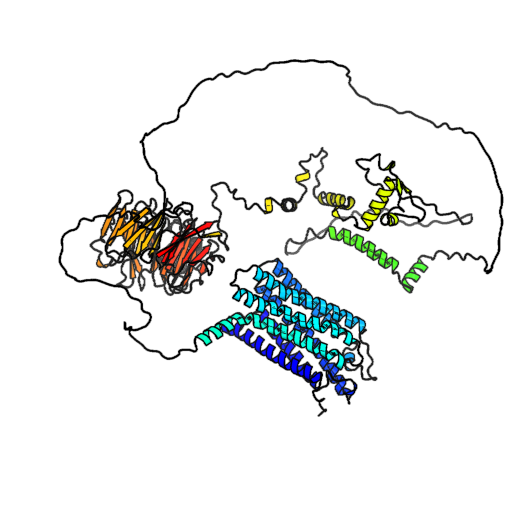 1 623 ? -17.037 17.101 -25.931 1.00 72.06 623 LYS A C 1
ATOM 4888 O O . LYS A 1 623 ? -16.647 18.180 -25.487 1.00 72.06 623 LYS A O 1
ATOM 4893 N N . LEU A 1 624 ? -17.043 15.997 -25.174 1.00 71.88 624 LEU A N 1
ATOM 4894 C CA . LEU A 1 624 ? -16.585 15.947 -23.774 1.00 71.88 624 LEU A CA 1
ATOM 4895 C C . LEU A 1 624 ? -15.102 16.343 -23.606 1.00 71.88 624 LEU A C 1
ATOM 4897 O O . LEU A 1 624 ? -14.739 16.983 -22.622 1.00 71.88 624 LEU A O 1
ATOM 4901 N N . LEU A 1 625 ? -14.229 15.967 -24.546 1.00 76.75 625 LEU A N 1
ATOM 4902 C CA . LEU A 1 625 ? -12.798 16.296 -24.497 1.00 76.75 625 LEU A CA 1
ATOM 4903 C C . LEU A 1 625 ? -12.497 17.744 -24.919 1.00 76.75 625 LEU A C 1
ATOM 4905 O O . LEU A 1 625 ? -11.544 18.332 -24.406 1.00 76.75 625 LEU A O 1
ATOM 4909 N N . GLN A 1 626 ? -13.310 18.329 -25.801 1.00 79.94 626 GLN A N 1
ATOM 4910 C CA . GLN A 1 626 ? -13.282 19.762 -26.118 1.00 79.94 626 GLN A CA 1
ATOM 4911 C C . GLN A 1 626 ? -13.765 20.604 -24.916 1.00 79.94 626 GLN A C 1
ATOM 4913 O O . GLN A 1 626 ? -13.202 21.664 -24.621 1.00 79.94 626 GLN A O 1
ATOM 4918 N N . ASN A 1 627 ? -14.735 20.098 -24.146 1.00 77.19 627 ASN A N 1
ATOM 4919 C CA . ASN A 1 627 ? -15.277 20.743 -22.947 1.00 77.19 627 ASN A CA 1
ATOM 4920 C C . ASN A 1 627 ? -14.360 20.612 -21.711 1.00 77.19 627 ASN A C 1
ATOM 4922 O O . ASN A 1 627 ? -14.531 19.773 -20.825 1.00 77.19 627 ASN A O 1
ATOM 4926 N N . THR A 1 628 ? -13.407 21.540 -21.583 1.00 64.50 628 THR A N 1
ATOM 4927 C CA . THR A 1 628 ? -12.433 21.591 -20.466 1.00 64.50 628 THR A CA 1
ATOM 4928 C C . THR A 1 628 ? -13.039 21.677 -19.048 1.00 64.50 628 THR A C 1
ATOM 4930 O O . THR A 1 628 ? -12.370 21.354 -18.060 1.00 64.50 628 THR A O 1
ATOM 4933 N N . THR A 1 629 ? -14.299 22.098 -18.917 1.00 68.56 629 THR A N 1
ATOM 4934 C CA . THR A 1 629 ? -15.006 22.283 -17.638 1.00 68.56 629 THR A CA 1
ATOM 4935 C C . THR A 1 629 ? -15.454 20.968 -16.996 1.00 68.56 629 THR A C 1
ATOM 4937 O O . THR A 1 629 ? -15.421 20.847 -15.769 1.00 68.56 629 THR A O 1
ATOM 4940 N N . GLU A 1 630 ? -15.815 19.957 -17.786 1.00 60.66 630 GLU A N 1
ATOM 4941 C CA . GLU A 1 630 ? -16.285 18.661 -17.271 1.00 60.66 630 GLU A CA 1
ATOM 4942 C C . GLU A 1 630 ? -15.118 17.785 -16.790 1.00 60.66 630 GLU A C 1
ATOM 4944 O O . GLU A 1 630 ? -15.222 17.098 -15.774 1.00 60.66 630 GLU A O 1
ATOM 4949 N N . LEU A 1 631 ? -13.947 17.916 -17.423 1.00 63.41 631 LEU A N 1
ATOM 4950 C CA . LEU A 1 631 ? -12.710 17.220 -17.039 1.00 63.41 631 LEU A CA 1
ATOM 4951 C C . LEU A 1 631 ? -12.140 17.652 -15.673 1.00 63.41 631 LEU A C 1
ATOM 4953 O O . LEU A 1 631 ? -11.302 16.951 -15.100 1.00 63.41 631 LEU A O 1
ATOM 4957 N N . THR A 1 632 ? -12.563 18.805 -15.145 1.00 59.75 632 THR A N 1
ATOM 4958 C CA . THR A 1 632 ? -12.073 19.365 -13.870 1.00 59.75 632 THR A CA 1
ATOM 4959 C C . THR A 1 632 ? -13.089 19.282 -12.731 1.00 59.75 632 THR A C 1
ATOM 4961 O O . THR A 1 632 ? -12.709 19.359 -11.558 1.00 59.75 632 THR A O 1
ATOM 4964 N N . ARG A 1 633 ? -14.369 19.045 -13.041 1.00 50.34 633 ARG A N 1
ATOM 4965 C CA . ARG A 1 633 ? -15.446 18.884 -12.060 1.00 50.34 633 ARG A CA 1
ATOM 4966 C C . ARG A 1 633 ? -15.462 17.486 -11.443 1.00 50.34 633 ARG A C 1
ATOM 4968 O O . ARG A 1 633 ? -16.313 16.648 -11.727 1.00 50.34 633 ARG A O 1
ATOM 4975 N N . ILE A 1 634 ? -14.592 17.283 -10.451 1.00 55.09 634 ILE A N 1
ATOM 4976 C CA . ILE A 1 634 ? -14.937 16.402 -9.324 1.00 55.09 634 ILE A CA 1
ATOM 4977 C C . ILE A 1 634 ? -16.003 17.149 -8.510 1.00 55.09 634 ILE A C 1
ATOM 4979 O O . ILE A 1 634 ? -15.695 17.781 -7.506 1.00 55.09 634 ILE A O 1
ATOM 4983 N N . GLU A 1 635 ? -17.240 17.162 -9.004 1.00 48.44 635 GLU A N 1
ATOM 4984 C CA . GLU A 1 635 ? -18.313 17.936 -8.389 1.00 48.44 635 GLU A CA 1
ATOM 4985 C C . GLU A 1 635 ? -18.665 17.375 -7.000 1.00 48.44 635 GLU A C 1
ATOM 4987 O O . GLU A 1 635 ? -19.118 16.236 -6.868 1.00 48.44 635 GLU A O 1
ATOM 4992 N N . ASP A 1 636 ? -18.567 18.224 -5.971 1.00 49.31 636 ASP A N 1
ATOM 4993 C CA . ASP A 1 636 ? -19.151 18.018 -4.630 1.00 49.31 636 ASP A CA 1
ATOM 4994 C C . ASP A 1 636 ? -20.703 18.053 -4.651 1.00 49.31 636 ASP A C 1
ATOM 4996 O O . ASP A 1 636 ? -21.369 18.204 -3.629 1.00 49.31 636 ASP A O 1
ATOM 5000 N N . ASN A 1 637 ? -21.299 17.905 -5.837 1.00 43.44 637 ASN A N 1
ATOM 5001 C CA . ASN A 1 637 ? -22.713 18.083 -6.148 1.00 43.44 637 ASN A CA 1
ATOM 5002 C C . ASN A 1 637 ? -23.501 16.760 -6.107 1.00 43.44 637 ASN A C 1
ATOM 5004 O O . ASN A 1 637 ? -24.587 16.624 -6.675 1.00 43.44 637 ASN A O 1
ATOM 5008 N N . THR A 1 638 ? -22.981 15.744 -5.410 1.00 42.19 638 THR A N 1
ATOM 5009 C CA . THR A 1 638 ? -23.817 14.605 -5.028 1.00 42.19 638 THR A CA 1
ATOM 5010 C C . THR A 1 638 ? -24.893 15.101 -4.069 1.00 42.19 638 THR A C 1
ATOM 5012 O O . THR A 1 638 ? -24.569 15.531 -2.961 1.00 42.19 638 THR A O 1
ATOM 5015 N N . LYS A 1 639 ? -26.167 15.000 -4.482 1.00 45.53 639 LYS A N 1
ATOM 5016 C CA . LYS A 1 639 ? -27.364 15.244 -3.653 1.00 45.53 639 LYS A CA 1
ATOM 5017 C C . LYS A 1 639 ? -27.104 14.850 -2.192 1.00 45.53 639 LYS A C 1
ATOM 5019 O O . LYS A 1 639 ? -26.744 13.698 -1.933 1.00 45.53 639 LYS A O 1
ATOM 5024 N N . SER A 1 640 ? -27.286 15.811 -1.279 1.00 43.06 640 SER A N 1
ATOM 5025 C CA . SER A 1 640 ? -26.873 15.796 0.139 1.00 43.06 640 SER A CA 1
ATOM 5026 C C . SER A 1 640 ? -27.464 14.626 0.955 1.00 43.06 640 SER A C 1
ATOM 5028 O O . SER A 1 640 ? -28.400 14.785 1.733 1.00 43.06 640 SER A O 1
ATOM 5030 N N . GLY A 1 641 ? -26.956 13.411 0.733 1.00 46.88 641 GLY A N 1
ATOM 5031 C CA . GLY A 1 641 ? -27.507 12.184 1.315 1.00 46.88 641 GLY A CA 1
ATOM 5032 C C . GLY A 1 641 ? -26.925 10.869 0.784 1.00 46.88 641 GLY A C 1
ATOM 5033 O O . GLY A 1 641 ? -26.915 9.880 1.517 1.00 46.88 641 GLY A O 1
ATOM 5034 N N . SER A 1 642 ? -26.383 10.820 -0.440 1.00 51.00 642 SER A N 1
ATOM 5035 C CA . SER A 1 642 ? -25.725 9.600 -0.941 1.00 51.00 642 SER A CA 1
ATOM 5036 C C . SER A 1 642 ? -24.269 9.518 -0.475 1.00 51.00 642 SER A C 1
ATOM 5038 O O . SER A 1 642 ? -23.378 10.069 -1.119 1.00 51.00 642 SER A O 1
ATOM 5040 N N . LYS A 1 643 ? -24.007 8.797 0.627 1.00 58.25 643 LYS A N 1
ATOM 5041 C CA . LYS A 1 643 ? -22.640 8.562 1.129 1.00 58.25 643 LYS A CA 1
ATOM 5042 C C . LYS A 1 643 ? -21.740 7.965 0.037 1.00 58.25 643 LYS A C 1
ATOM 5044 O O . LYS A 1 643 ? -22.041 6.907 -0.519 1.00 58.25 643 LYS A O 1
ATOM 5049 N N . ARG A 1 644 ? -20.623 8.641 -0.250 1.00 65.94 644 ARG A N 1
ATOM 5050 C CA . ARG A 1 644 ? -19.627 8.232 -1.253 1.00 65.94 644 ARG A CA 1
ATOM 5051 C C . ARG A 1 644 ? -18.991 6.900 -0.839 1.00 65.94 644 ARG A C 1
ATOM 5053 O O . ARG A 1 644 ? -18.563 6.747 0.302 1.00 65.94 644 ARG A O 1
ATOM 5060 N N . ARG A 1 645 ? -18.983 5.918 -1.748 1.00 82.12 645 ARG A N 1
ATOM 5061 C CA . ARG A 1 645 ? -18.372 4.600 -1.506 1.00 82.12 645 ARG A CA 1
ATOM 5062 C C . ARG A 1 645 ? -16.855 4.727 -1.550 1.00 82.12 645 ARG A C 1
ATOM 5064 O O . ARG A 1 645 ? -16.330 5.257 -2.526 1.00 82.12 645 ARG A O 1
ATOM 5071 N N . LEU A 1 646 ? -16.187 4.181 -0.538 1.00 85.50 646 LEU A N 1
ATOM 5072 C CA . LEU A 1 646 ? -14.730 4.174 -0.450 1.00 85.50 646 LEU A CA 1
ATOM 5073 C C . LEU A 1 646 ? -14.087 3.463 -1.655 1.00 85.50 646 LEU A C 1
ATOM 5075 O O . LEU A 1 646 ? -14.580 2.445 -2.142 1.00 85.50 646 LEU A O 1
ATOM 5079 N N . ARG A 1 647 ? -12.952 3.988 -2.128 1.00 87.25 647 ARG A N 1
ATOM 5080 C CA . ARG A 1 647 ? -12.147 3.376 -3.201 1.00 87.25 647 ARG A CA 1
ATOM 5081 C C . ARG A 1 647 ? -11.232 2.284 -2.640 1.00 87.25 647 ARG A C 1
ATOM 5083 O O . ARG A 1 647 ? -10.681 2.427 -1.563 1.00 87.25 647 ARG A O 1
ATOM 5090 N N . GLN A 1 648 ? -10.979 1.217 -3.398 1.00 85.69 648 GLN A N 1
ATOM 5091 C CA . GLN A 1 648 ? -10.368 -0.002 -2.839 1.00 85.69 648 GLN A CA 1
ATOM 5092 C C . GLN A 1 648 ? -8.853 0.021 -2.529 1.00 85.69 648 GLN A C 1
ATOM 5094 O O . GLN A 1 648 ? -8.393 -0.816 -1.754 1.00 85.69 648 GLN A O 1
ATOM 5099 N N . GLU A 1 649 ? -8.055 0.917 -3.125 1.00 87.81 649 GLU A N 1
ATOM 5100 C CA . GLU A 1 649 ? -6.588 0.961 -2.902 1.00 87.81 649 GLU A CA 1
ATOM 5101 C C . GLU A 1 649 ? -6.088 2.219 -2.172 1.00 87.81 649 GLU A C 1
ATOM 5103 O O . GLU A 1 649 ? -5.034 2.189 -1.523 1.00 87.81 649 GLU A O 1
ATOM 5108 N N . VAL A 1 650 ? -6.826 3.325 -2.297 1.00 90.56 650 VAL A N 1
ATOM 5109 C CA . VAL A 1 650 ? -6.453 4.663 -1.821 1.00 90.56 650 VAL A CA 1
ATOM 5110 C C . VAL A 1 650 ? -7.641 5.245 -1.069 1.00 90.56 650 VAL A C 1
ATOM 5112 O O . VAL A 1 650 ? -8.699 5.432 -1.663 1.00 90.56 650 VAL A O 1
ATOM 5115 N N . VAL A 1 651 ? -7.454 5.533 0.217 1.00 90.25 651 VAL A N 1
ATOM 5116 C CA . VAL A 1 651 ? -8.434 6.244 1.052 1.00 90.25 651 VAL A CA 1
ATOM 5117 C C . VAL A 1 651 ? -8.074 7.724 1.075 1.00 90.25 651 VAL A C 1
ATOM 5119 O O . VAL A 1 651 ? -6.900 8.051 1.270 1.00 90.25 651 VAL A O 1
ATOM 5122 N N . ASP A 1 652 ? -9.041 8.624 0.908 1.00 90.94 652 ASP A N 1
ATOM 5123 C CA . ASP A 1 652 ? -8.817 10.018 1.284 1.00 90.94 652 ASP A CA 1
ATOM 5124 C C . ASP A 1 652 ? -8.970 10.130 2.806 1.00 90.94 652 ASP A C 1
ATOM 5126 O O . ASP A 1 652 ? -10.035 9.877 3.367 1.00 90.94 652 ASP A O 1
ATOM 5130 N N . ILE A 1 653 ? -7.863 10.392 3.502 1.00 92.56 653 ILE A N 1
ATOM 5131 C CA . ILE A 1 653 ? -7.823 10.414 4.965 1.00 92.56 653 ILE A CA 1
ATOM 5132 C C . ILE A 1 653 ? -7.036 11.624 5.460 1.00 92.56 653 ILE A C 1
ATOM 5134 O O . ILE A 1 653 ? -5.812 11.712 5.325 1.00 92.56 653 ILE A O 1
ATOM 5138 N N . GLN A 1 654 ? -7.750 12.562 6.075 1.00 92.81 654 GLN A N 1
ATOM 5139 C CA . GLN A 1 654 ? -7.183 13.795 6.601 1.00 92.81 654 GLN A CA 1
ATOM 5140 C C . GLN A 1 654 ? -6.956 13.667 8.109 1.00 92.81 654 GLN A C 1
ATOM 5142 O O . GLN A 1 654 ? -7.827 13.239 8.862 1.00 92.81 654 GLN A O 1
ATOM 5147 N N . ARG A 1 655 ? -5.779 14.067 8.600 1.00 93.94 655 ARG A N 1
ATOM 5148 C CA . ARG A 1 655 ? -5.559 14.177 10.048 1.00 93.94 655 ARG A CA 1
ATOM 5149 C C . ARG A 1 655 ? -6.297 15.404 10.587 1.00 93.94 655 ARG A C 1
ATOM 5151 O O . ARG A 1 655 ? -6.016 16.523 10.163 1.00 93.94 655 ARG A O 1
ATOM 5158 N N . LEU A 1 656 ? -7.178 15.187 11.558 1.00 92.81 656 LEU A N 1
ATOM 5159 C CA . LEU A 1 656 ? -7.827 16.244 12.328 1.00 92.81 656 LEU A CA 1
ATOM 5160 C C . LEU A 1 656 ? -6.965 16.637 13.539 1.00 92.81 656 LEU A C 1
ATOM 5162 O O . LEU A 1 656 ? -5.949 16.008 13.849 1.00 92.81 656 LEU A O 1
ATOM 5166 N N . LYS A 1 657 ? -7.368 17.701 14.239 1.00 92.56 657 LYS A N 1
ATOM 5167 C CA . LYS A 1 657 ? -6.741 18.090 15.509 1.00 92.56 657 LYS A CA 1
ATOM 5168 C C . LYS A 1 657 ? -6.903 16.954 16.533 1.00 92.56 657 LYS A C 1
ATOM 5170 O O . LYS A 1 657 ? -7.962 16.332 16.609 1.00 92.56 657 LYS A O 1
ATOM 5175 N N . ASP A 1 658 ? -5.845 16.688 17.301 1.00 92.00 658 ASP A N 1
ATOM 5176 C CA . ASP A 1 658 ? -5.830 15.656 18.349 1.00 92.00 658 ASP A CA 1
ATOM 5177 C C . ASP A 1 658 ? -6.919 15.946 19.418 1.00 92.00 658 ASP A C 1
ATOM 5179 O O . ASP A 1 658 ? -7.387 17.080 19.556 1.00 92.00 658 ASP A O 1
ATOM 5183 N N . VAL A 1 659 ? -7.370 14.923 20.153 1.00 91.50 659 VAL A N 1
ATOM 5184 C CA . VAL A 1 659 ? -8.459 15.069 21.142 1.00 91.50 659 VAL A CA 1
ATOM 5185 C C . VAL A 1 659 ? -7.882 15.292 22.539 1.00 91.50 659 VAL A C 1
ATOM 5187 O O . VAL A 1 659 ? -7.228 14.406 23.093 1.00 91.50 659 VAL A O 1
ATOM 5190 N N . GLY A 1 660 ? -8.167 16.463 23.115 1.00 85.81 660 GLY A N 1
ATOM 5191 C CA . GLY A 1 660 ? -7.772 16.828 24.474 1.00 85.81 660 GLY A CA 1
ATOM 5192 C C . GLY A 1 660 ? -6.258 16.981 24.690 1.00 85.81 660 GLY A C 1
ATOM 5193 O O . GLY A 1 660 ? -5.461 17.090 23.757 1.00 85.81 660 GLY A O 1
ATOM 5194 N N . LYS A 1 661 ? -5.855 17.013 25.966 1.00 86.94 661 LYS A N 1
ATOM 5195 C CA . LYS A 1 661 ? -4.443 16.967 26.390 1.00 86.94 661 LYS A CA 1
ATOM 5196 C C . LYS A 1 661 ? -3.999 15.512 26.608 1.00 86.94 661 LYS A C 1
ATOM 5198 O O . LYS A 1 661 ? -4.824 14.607 26.694 1.00 86.94 661 LYS A O 1
ATOM 5203 N N . THR A 1 662 ? -2.690 15.290 26.741 1.00 91.06 662 THR A N 1
ATOM 5204 C CA . THR A 1 662 ? -2.119 13.994 27.155 1.00 91.06 662 THR A CA 1
ATOM 5205 C C . THR A 1 662 ? -2.754 13.497 28.453 1.00 91.06 662 THR A C 1
ATOM 5207 O O . THR A 1 662 ? -2.655 14.166 29.482 1.00 91.06 662 THR A O 1
ATOM 5210 N N . GLN A 1 663 ? -3.365 12.316 28.406 1.00 91.44 663 GLN A N 1
ATOM 5211 C CA . GLN A 1 663 ? -3.922 11.632 29.569 1.00 91.44 663 GLN A CA 1
ATOM 5212 C C . GLN A 1 663 ? -2.805 11.028 30.445 1.00 91.44 663 GLN A C 1
ATOM 5214 O O . GLN A 1 663 ? -1.729 10.714 29.935 1.00 91.44 663 GLN A O 1
ATOM 5219 N N . PRO A 1 664 ? -3.037 10.842 31.760 1.00 89.94 664 PRO A N 1
ATOM 5220 C CA . PRO A 1 664 ? -2.008 10.389 32.705 1.00 89.94 664 PRO A CA 1
ATOM 5221 C C . PRO A 1 664 ? -1.597 8.908 32.576 1.00 89.94 664 PRO A C 1
ATOM 5223 O O . PRO A 1 664 ? -0.675 8.476 33.264 1.00 89.94 664 PRO A O 1
ATOM 5226 N N . SER A 1 665 ? -2.261 8.110 31.733 1.00 92.56 665 SER A N 1
ATOM 5227 C CA . SER A 1 665 ? -1.923 6.700 31.482 1.00 92.56 665 SER A CA 1
ATOM 5228 C C . SER A 1 665 ? -2.128 6.318 30.015 1.00 92.56 665 SER A C 1
ATOM 5230 O O . SER A 1 665 ? -2.694 7.091 29.241 1.00 92.56 665 SER A O 1
ATOM 5232 N N . SER A 1 666 ? -1.753 5.084 29.654 1.00 94.19 666 SER A N 1
ATOM 5233 C CA . SER A 1 666 ? -2.252 4.446 28.431 1.00 94.19 666 SER A CA 1
ATOM 5234 C C . SER A 1 666 ? -3.780 4.485 28.384 1.00 94.19 666 SER A C 1
ATOM 5236 O O . SER A 1 666 ? -4.445 4.490 29.424 1.00 94.19 666 SER A O 1
ATOM 5238 N N . ILE A 1 667 ? -4.328 4.509 27.173 1.00 94.88 667 ILE A N 1
ATOM 5239 C CA . ILE A 1 667 ? -5.772 4.478 26.931 1.00 94.88 667 ILE A CA 1
ATOM 5240 C C . ILE A 1 667 ? -6.106 3.077 26.440 1.00 94.88 667 ILE A C 1
ATOM 5242 O O . ILE A 1 667 ? -5.803 2.733 25.298 1.00 94.88 667 ILE A O 1
ATOM 5246 N N . ASP A 1 668 ? -6.675 2.264 27.321 1.00 93.62 668 ASP A N 1
ATOM 5247 C CA . ASP A 1 668 ? -6.932 0.847 27.062 1.00 93.62 668 ASP A CA 1
ATOM 5248 C C . ASP A 1 668 ? -8.277 0.647 26.330 1.00 93.62 668 ASP A C 1
ATOM 5250 O O . ASP A 1 668 ? -8.393 -0.232 25.474 1.00 93.62 668 ASP A O 1
ATOM 5254 N N . SER A 1 669 ? -9.264 1.519 26.582 1.00 94.50 669 SER A N 1
ATOM 5255 C CA . SER A 1 669 ? -10.572 1.516 25.902 1.00 94.50 669 SER A CA 1
ATOM 5256 C C . SER A 1 669 ? -10.896 2.882 25.305 1.00 94.50 669 SER A C 1
ATOM 5258 O O . SER A 1 669 ? -10.661 3.920 25.935 1.00 94.50 669 SER A O 1
ATOM 5260 N N . LEU A 1 670 ? -11.465 2.859 24.101 1.00 95.38 670 LEU A N 1
ATOM 5261 C CA . LEU A 1 670 ? -11.886 4.017 23.322 1.00 95.38 670 LEU A CA 1
ATOM 5262 C C . LEU A 1 670 ? -13.193 3.661 22.601 1.00 95.38 670 LEU A C 1
ATOM 5264 O O . LEU A 1 670 ? -13.265 2.610 21.969 1.00 95.38 670 LEU A O 1
ATOM 5268 N N . MET A 1 671 ? -14.223 4.503 22.695 1.00 95.56 671 MET A N 1
ATOM 5269 C CA . MET A 1 671 ? -15.517 4.248 22.050 1.00 95.56 671 MET A CA 1
ATOM 5270 C C . MET A 1 671 ? -16.246 5.557 21.729 1.00 95.56 671 MET A C 1
ATOM 5272 O O . MET A 1 671 ? -16.254 6.479 22.543 1.00 95.56 671 MET A O 1
ATOM 5276 N N . PHE A 1 672 ? -16.878 5.633 20.559 1.00 95.75 672 PHE A N 1
ATOM 5277 C CA . PHE A 1 672 ? -17.785 6.728 20.204 1.00 95.75 672 PHE A CA 1
ATOM 5278 C C . PHE A 1 672 ? -19.192 6.474 20.768 1.00 95.75 672 PHE A C 1
ATOM 5280 O O . PHE A 1 672 ? -19.622 5.324 20.876 1.00 95.75 672 PHE A O 1
ATOM 5287 N N . HIS A 1 673 ? -19.928 7.536 21.098 1.00 95.19 673 HIS A N 1
ATOM 5288 C CA . HIS A 1 673 ? -21.348 7.433 21.442 1.00 95.19 673 HIS A CA 1
ATOM 5289 C C . HIS A 1 673 ? -22.184 7.090 20.191 1.00 95.19 673 HIS A C 1
ATOM 5291 O O . HIS A 1 673 ? -21.921 7.674 19.142 1.00 95.19 673 HIS A O 1
ATOM 5297 N N . PRO A 1 674 ? -23.203 6.205 20.262 1.00 91.56 674 PRO A N 1
ATOM 5298 C CA . PRO A 1 674 ? -23.945 5.746 19.079 1.00 91.56 674 PRO A CA 1
ATOM 5299 C C . PRO A 1 674 ? -24.632 6.844 18.249 1.00 91.56 674 PRO A C 1
ATOM 5301 O O . PRO A 1 674 ? -24.720 6.718 17.031 1.00 91.56 674 PRO A O 1
ATOM 5304 N N . HIS A 1 675 ? -25.114 7.908 18.903 1.00 89.81 675 HIS A N 1
ATOM 5305 C CA . HIS A 1 675 ? -25.921 8.968 18.273 1.00 89.81 675 HIS A CA 1
ATOM 5306 C C . HIS A 1 675 ? -25.289 10.367 18.277 1.00 89.81 675 HIS A C 1
ATOM 5308 O O . HIS A 1 675 ? -25.781 11.258 17.592 1.00 89.81 675 HIS A O 1
ATOM 5314 N N . TYR A 1 676 ? -24.233 10.589 19.062 1.00 91.62 676 TYR A N 1
ATOM 5315 C CA . TYR A 1 676 ? -23.684 11.927 19.308 1.00 91.62 676 TYR A CA 1
ATOM 5316 C C . TYR A 1 676 ? -22.180 11.925 19.028 1.00 91.62 676 TYR A C 1
ATOM 5318 O O . TYR A 1 676 ? -21.537 10.896 19.246 1.00 91.62 676 TYR A O 1
ATOM 5326 N N . PRO A 1 677 ? -21.581 13.057 18.615 1.00 92.69 677 PRO A N 1
ATOM 5327 C CA . PRO A 1 677 ? -20.140 13.176 18.409 1.00 92.69 677 PRO A CA 1
ATOM 5328 C C . PRO A 1 677 ? -19.407 13.266 19.760 1.00 92.69 677 PRO A C 1
ATOM 5330 O O . PRO A 1 677 ? -18.780 14.269 20.088 1.00 92.69 677 PRO A O 1
ATOM 5333 N N . LEU A 1 678 ? -19.510 12.219 20.580 1.00 94.06 678 LEU A N 1
ATOM 5334 C CA . LEU A 1 678 ? -18.849 12.095 21.877 1.00 94.06 678 LEU A CA 1
ATOM 5335 C C . LEU A 1 678 ? -17.855 10.935 21.846 1.00 94.06 678 LEU A C 1
ATOM 5337 O O . LEU A 1 678 ? -18.184 9.842 21.383 1.00 94.06 678 LEU A O 1
ATOM 5341 N N . LEU A 1 679 ? -16.661 11.161 22.391 1.00 96.00 679 LEU A N 1
ATOM 5342 C CA . LEU A 1 679 ? -15.613 10.156 22.539 1.00 96.00 679 LEU A CA 1
ATOM 5343 C C . LEU A 1 679 ? -15.403 9.824 24.015 1.00 96.00 679 LEU A C 1
ATOM 5345 O O . LEU A 1 679 ? -14.948 10.668 24.793 1.00 96.00 679 LEU A O 1
ATOM 5349 N N . LEU A 1 680 ? -15.687 8.576 24.381 1.00 96.19 680 LEU A N 1
ATOM 5350 C CA . LEU A 1 680 ? -15.303 7.995 25.660 1.00 96.19 680 LEU A CA 1
ATOM 5351 C C . LEU A 1 680 ? -13.887 7.434 25.557 1.00 96.19 680 LEU A C 1
ATOM 5353 O O . LEU A 1 680 ? -13.570 6.662 24.653 1.00 96.19 680 LEU A O 1
ATOM 5357 N N . SER A 1 681 ? -13.047 7.799 26.520 1.00 96.12 681 SER A N 1
ATOM 5358 C CA . SER A 1 681 ? -11.693 7.267 26.675 1.00 96.12 681 SER A CA 1
ATOM 5359 C C . SER A 1 681 ? -11.428 6.898 28.131 1.00 96.12 681 SER A C 1
ATOM 5361 O O . SER A 1 681 ? -11.871 7.594 29.048 1.00 96.12 681 SER A O 1
ATOM 5363 N N . SER A 1 682 ? -10.729 5.783 28.349 1.00 94.88 682 SER A N 1
ATOM 5364 C CA . SER A 1 682 ? -10.435 5.273 29.691 1.00 94.88 682 SER A CA 1
ATOM 5365 C C . SER A 1 682 ? -9.111 4.524 29.752 1.00 94.88 682 SER A C 1
ATOM 5367 O O . SER A 1 682 ? -8.743 3.842 28.791 1.00 94.88 682 SER A O 1
ATOM 5369 N N . GLY A 1 683 ? -8.462 4.545 30.914 1.00 93.62 683 GLY A N 1
ATOM 5370 C CA . GLY A 1 683 ? -7.238 3.785 31.136 1.00 93.62 683 GLY A CA 1
ATOM 5371 C C . GLY A 1 683 ? -6.899 3.509 32.604 1.00 93.62 683 GLY A C 1
ATOM 5372 O O . GLY A 1 683 ? -7.663 3.873 33.510 1.00 93.62 683 GLY A O 1
ATOM 5373 N N . PRO A 1 684 ? -5.729 2.893 32.864 1.00 94.12 684 PRO A N 1
ATOM 5374 C CA . PRO A 1 684 ? -5.328 2.438 34.195 1.00 94.12 684 PRO A CA 1
ATOM 5375 C C . PRO A 1 684 ? -5.257 3.531 35.275 1.00 94.12 684 PRO A C 1
ATOM 5377 O O . PRO A 1 684 ? -5.371 3.209 36.457 1.00 94.12 684 PRO A O 1
ATOM 5380 N N . ALA A 1 685 ? -5.169 4.817 34.903 1.00 93.25 685 ALA A N 1
ATOM 5381 C CA . ALA A 1 685 ? -5.308 5.960 35.819 1.00 93.25 685 ALA A CA 1
ATOM 5382 C C . ALA A 1 685 ? -6.681 6.061 36.525 1.00 93.25 685 ALA A C 1
ATOM 5384 O O . ALA A 1 685 ? -6.886 6.926 37.374 1.00 93.25 685 ALA A O 1
ATOM 5385 N N . SER A 1 686 ? -7.618 5.155 36.222 1.00 93.75 686 SER A N 1
ATOM 5386 C CA . SER A 1 686 ? -8.941 5.056 36.859 1.00 93.75 686 SER A CA 1
ATOM 5387 C C . SER A 1 686 ? -9.873 6.243 36.558 1.00 93.75 686 SER A C 1
ATOM 5389 O O . SER A 1 686 ? -10.851 6.477 37.263 1.00 93.75 686 SER A O 1
ATOM 5391 N N . THR A 1 687 ? -9.577 6.994 35.497 1.00 93.94 687 THR A N 1
ATOM 5392 C CA . THR A 1 687 ? -10.360 8.127 34.986 1.00 93.94 687 THR A CA 1
ATOM 5393 C C . THR A 1 687 ? -11.060 7.763 33.680 1.00 93.94 687 THR A C 1
ATOM 5395 O O . THR A 1 687 ? -10.416 7.271 32.750 1.00 93.94 687 THR A O 1
ATOM 5398 N N . LEU A 1 688 ? -12.356 8.059 33.592 1.00 94.38 688 LEU A N 1
ATOM 5399 C CA . LEU A 1 688 ? -13.092 8.190 32.335 1.00 94.38 688 LEU A CA 1
ATOM 5400 C C . LEU A 1 688 ? -13.020 9.650 31.875 1.00 94.38 688 LEU A C 1
ATOM 5402 O O . LEU A 1 688 ? -13.230 10.548 32.690 1.00 94.38 688 LEU A O 1
ATOM 5406 N N . PHE A 1 689 ? -12.783 9.888 30.587 1.00 95.44 689 PHE A N 1
ATOM 5407 C CA . PHE A 1 689 ? -12.896 11.212 29.972 1.00 95.44 689 PHE A CA 1
ATOM 5408 C C . PHE A 1 689 ? -13.884 11.164 28.805 1.00 95.44 689 PHE A C 1
ATOM 5410 O O . PHE A 1 689 ? -13.700 10.367 27.878 1.00 95.44 689 PHE A O 1
ATOM 5417 N N . LEU A 1 690 ? -14.889 12.044 28.841 1.00 95.12 690 LEU A N 1
ATOM 5418 C CA . LEU A 1 690 ? -15.831 12.289 27.749 1.00 95.12 690 LEU A CA 1
ATOM 5419 C C . LEU A 1 690 ? -15.469 13.598 27.045 1.00 95.12 690 LEU A C 1
ATOM 5421 O O . LEU A 1 690 ? -15.529 14.669 27.650 1.00 95.12 690 LEU A O 1
ATOM 5425 N N . HIS A 1 691 ? -15.116 13.511 25.765 1.00 95.06 691 HIS A N 1
ATOM 5426 C CA . HIS A 1 691 ? -14.842 14.668 24.908 1.00 95.06 691 HIS A CA 1
ATOM 5427 C C . HIS A 1 691 ? -15.951 14.826 23.869 1.00 95.06 691 HIS A C 1
ATOM 5429 O O . HIS A 1 691 ? -16.436 13.824 23.347 1.00 95.06 691 HIS A O 1
ATOM 5435 N N . HIS A 1 692 ? -16.312 16.061 23.530 1.00 94.31 692 HIS A N 1
ATOM 5436 C CA . HIS A 1 692 ? -17.147 16.351 22.366 1.00 94.31 692 HIS A CA 1
ATOM 5437 C C . HIS A 1 692 ? -16.250 16.597 21.161 1.00 94.31 692 HIS A C 1
ATOM 5439 O O . HIS A 1 692 ? -15.279 17.345 21.244 1.00 94.31 692 HIS A O 1
ATOM 5445 N N . ILE A 1 693 ? -16.553 15.940 20.049 1.00 93.31 693 ILE A N 1
ATOM 5446 C CA . ILE A 1 693 ? -15.719 15.921 18.858 1.00 93.31 693 ILE A CA 1
ATOM 5447 C C . ILE A 1 693 ? -16.196 17.030 17.929 1.00 93.31 693 ILE A C 1
ATOM 5449 O O . ILE A 1 693 ? -17.226 16.927 17.269 1.00 93.31 693 ILE A O 1
ATOM 5453 N N . SER A 1 694 ? -15.430 18.112 17.896 1.00 89.06 694 SER A N 1
ATOM 5454 C CA . SER A 1 694 ? -15.680 19.259 17.033 1.00 89.06 694 SER A CA 1
ATOM 5455 C C . SER A 1 694 ? -14.324 19.836 16.621 1.00 89.06 694 SER A C 1
ATOM 5457 O O . SER A 1 694 ? -13.732 20.622 17.367 1.00 89.06 694 SER A O 1
ATOM 5459 N N . PRO A 1 695 ? -13.766 19.398 15.476 1.00 82.81 695 PRO A N 1
ATOM 5460 C CA . PRO A 1 695 ? -12.435 19.817 15.036 1.00 82.81 695 PRO A CA 1
ATOM 5461 C C . PRO A 1 695 ? -12.403 21.271 14.531 1.00 82.81 695 PRO A C 1
ATOM 5463 O O . PRO A 1 695 ? -11.342 21.904 14.557 1.00 82.81 695 PRO A O 1
ATOM 5466 N N . SER A 1 696 ? -13.555 21.791 14.094 1.00 82.88 696 SER A N 1
ATOM 5467 C CA . SER A 1 696 ? -13.772 23.156 13.596 1.00 82.88 696 SER A CA 1
ATOM 5468 C C . SER A 1 696 ? -14.023 24.194 14.697 1.00 82.88 696 SER A C 1
ATOM 5470 O O . SER A 1 696 ? -13.922 25.388 14.428 1.00 82.88 696 SER A O 1
ATOM 5472 N N . ALA A 1 697 ? -14.317 23.772 15.932 1.00 82.06 697 ALA A N 1
ATOM 5473 C CA . ALA A 1 697 ? -14.527 24.685 17.053 1.00 82.06 697 ALA A CA 1
ATOM 5474 C C . ALA A 1 697 ? -13.248 25.482 17.410 1.00 82.06 697 ALA A C 1
ATOM 5476 O O . ALA A 1 697 ? -12.132 24.968 17.247 1.00 82.06 697 ALA A O 1
ATOM 5477 N N . PRO A 1 698 ? -13.382 26.716 17.948 1.00 81.62 698 PRO A N 1
ATOM 5478 C CA . PRO A 1 698 ? -12.240 27.553 18.331 1.00 81.62 698 PRO A CA 1
ATOM 5479 C C . PRO A 1 698 ? -11.369 26.886 19.405 1.00 81.62 698 PRO A C 1
ATOM 5481 O O . PRO A 1 698 ? -10.143 26.892 19.301 1.00 81.62 698 PRO A O 1
ATOM 5484 N N . SER A 1 699 ? -12.001 26.227 20.383 1.00 84.75 699 SER A N 1
ATOM 5485 C CA . SER A 1 699 ? -11.362 25.214 21.225 1.00 84.75 699 SER A CA 1
ATOM 5486 C C . SER A 1 699 ? -11.660 23.836 20.623 1.00 84.75 699 SER A C 1
ATOM 5488 O O . SER A 1 699 ? -12.805 23.384 20.702 1.00 84.75 699 SER A O 1
ATOM 5490 N N . PRO A 1 700 ? -10.689 23.178 19.968 1.00 86.75 700 PRO A N 1
ATOM 5491 C CA . PRO A 1 700 ? -10.931 21.934 19.252 1.00 86.75 700 PRO A CA 1
ATOM 5492 C C . PRO A 1 700 ? -11.109 20.765 20.223 1.00 86.75 700 PRO A C 1
ATOM 5494 O O . PRO A 1 700 ? -10.292 20.559 21.120 1.00 86.75 700 PRO A O 1
ATOM 5497 N N . ASN A 1 701 ? -12.141 19.956 19.988 1.00 91.00 701 ASN A N 1
ATOM 5498 C CA . ASN A 1 701 ? -12.434 18.734 20.745 1.00 91.00 701 ASN A CA 1
ATOM 5499 C C . ASN A 1 701 ? -12.468 18.912 22.290 1.00 91.00 701 ASN A C 1
ATOM 5501 O O . ASN A 1 701 ? -11.674 18.276 22.998 1.00 91.00 701 ASN A O 1
ATOM 5505 N N . PRO A 1 702 ? -13.340 19.783 22.838 1.00 92.19 702 PRO A N 1
ATOM 5506 C CA . PRO A 1 702 ? -13.361 20.094 24.265 1.00 92.19 702 PRO A CA 1
ATOM 5507 C C . PRO A 1 702 ? -13.744 18.886 25.138 1.00 92.19 702 PRO A C 1
ATOM 5509 O O . PRO A 1 702 ? -14.561 18.040 24.766 1.00 92.19 702 PRO A O 1
ATOM 5512 N N . LEU A 1 703 ? -13.173 18.835 26.344 1.00 92.94 703 LEU A N 1
ATOM 5513 C CA . LEU A 1 703 ? -13.580 17.907 27.400 1.00 92.94 703 LEU A CA 1
ATOM 5514 C C . LEU A 1 703 ? -14.927 18.362 27.985 1.00 92.94 703 LEU A C 1
ATOM 5516 O O . LEU A 1 703 ? -15.038 19.503 28.425 1.00 92.94 703 LEU A O 1
ATOM 5520 N N . LEU A 1 704 ? -15.920 17.470 28.030 1.00 91.19 704 LEU A N 1
ATOM 5521 C CA . LEU A 1 704 ? -17.207 17.723 28.693 1.00 91.19 704 LEU A CA 1
ATOM 5522 C C . LEU A 1 704 ? -17.129 17.409 30.181 1.00 91.19 704 LEU A C 1
ATOM 5524 O O . LEU A 1 704 ? -17.537 18.208 31.017 1.00 91.19 704 LEU A O 1
ATOM 5528 N N . THR A 1 705 ? -16.632 16.220 30.512 1.00 92.19 705 THR A N 1
ATOM 5529 C CA . THR A 1 705 ? -16.578 15.746 31.894 1.00 92.19 705 THR A CA 1
ATOM 5530 C C . THR A 1 705 ? -15.520 14.663 32.064 1.00 92.19 705 THR A C 1
ATOM 5532 O O . THR A 1 705 ? -15.189 13.922 31.130 1.00 92.19 705 THR A O 1
ATOM 5535 N N . SER A 1 706 ? -14.980 14.578 33.276 1.00 93.12 706 SER A N 1
ATOM 5536 C CA . SER A 1 706 ? -14.068 13.530 33.709 1.00 93.12 706 SER A CA 1
ATOM 5537 C C . SER A 1 706 ? -14.580 12.897 35.002 1.00 93.12 706 SER A C 1
ATOM 5539 O O . SER A 1 706 ? -14.890 13.583 35.974 1.00 93.12 706 SER A O 1
ATOM 5541 N N . LEU A 1 707 ? -14.667 11.565 35.020 1.00 93.56 707 LEU A N 1
ATOM 5542 C CA . LEU A 1 707 ? -15.116 10.793 36.178 1.00 93.56 707 LEU A CA 1
ATOM 5543 C C . LEU A 1 707 ? -13.966 9.917 36.678 1.00 93.56 707 LEU A C 1
ATOM 5545 O O . LEU A 1 707 ? -13.569 8.957 36.017 1.00 93.56 707 LEU A O 1
ATOM 5549 N N . HIS A 1 708 ? -13.423 10.244 37.852 1.00 94.69 708 HIS A N 1
ATOM 5550 C CA . HIS A 1 708 ? -12.399 9.435 38.512 1.00 94.69 708 HIS A CA 1
ATOM 5551 C C . HIS A 1 708 ? -13.031 8.425 39.476 1.00 94.69 708 HIS A C 1
ATOM 5553 O O . HIS A 1 708 ? -13.663 8.803 40.464 1.00 94.69 708 HIS A O 1
ATOM 5559 N N . ILE A 1 709 ? -12.821 7.134 39.220 1.00 92.12 709 ILE A N 1
ATOM 5560 C CA . ILE A 1 709 ? -13.331 6.038 40.046 1.00 92.12 709 ILE A CA 1
ATOM 5561 C C . ILE A 1 709 ? -12.198 5.518 40.939 1.00 92.12 709 ILE A C 1
ATOM 5563 O O . ILE A 1 709 ? -11.208 4.957 40.470 1.00 92.12 709 ILE A O 1
ATOM 5567 N N . LYS A 1 710 ? -12.327 5.704 42.256 1.00 90.94 710 LYS A N 1
ATOM 5568 C CA . LYS A 1 710 ? -11.248 5.402 43.210 1.00 90.94 710 LYS A CA 1
ATOM 5569 C C . LYS A 1 710 ? -10.903 3.902 43.239 1.00 90.94 710 LYS A C 1
ATOM 5571 O O . LYS A 1 710 ? -11.773 3.044 43.363 1.00 90.94 710 LYS A O 1
ATOM 5576 N N . HIS A 1 711 ? -9.603 3.597 43.208 1.00 88.44 711 HIS A N 1
ATOM 5577 C CA . HIS A 1 711 ? -9.013 2.253 43.349 1.00 88.44 711 HIS A CA 1
ATOM 5578 C C . HIS A 1 711 ? -9.384 1.203 42.274 1.00 88.44 711 HIS A C 1
ATOM 5580 O O . HIS A 1 711 ? -9.134 0.002 42.476 1.00 88.44 711 HIS A O 1
ATOM 5586 N N . THR A 1 712 ? -9.912 1.618 41.118 1.00 92.12 712 THR A N 1
ATOM 5587 C CA . THR A 1 712 ? -10.252 0.724 39.997 1.00 92.12 712 THR A CA 1
ATOM 5588 C C . THR A 1 712 ? -9.511 1.083 38.707 1.00 92.12 712 THR A C 1
ATOM 5590 O O . THR A 1 712 ? -10.034 1.881 37.930 1.00 92.12 712 THR A O 1
ATOM 5593 N N . PRO A 1 713 ? -8.343 0.470 38.426 1.00 93.06 713 PRO A N 1
ATOM 5594 C CA . PRO A 1 713 ? -7.653 0.683 37.157 1.00 93.06 713 PRO A CA 1
ATOM 5595 C C . PRO A 1 713 ? -8.533 0.169 36.017 1.00 93.06 713 PRO A C 1
ATOM 5597 O O . PRO A 1 713 ? -8.840 -1.025 35.964 1.00 93.06 713 PRO A O 1
ATOM 5600 N N . LEU A 1 714 ? -8.983 1.080 35.155 1.00 93.81 714 LEU A N 1
ATOM 5601 C CA . LEU A 1 714 ? -9.929 0.777 34.087 1.00 93.81 714 LEU A CA 1
ATOM 5602 C C . LEU A 1 714 ? -9.187 0.183 32.890 1.00 93.81 714 LEU A C 1
ATOM 5604 O O . LEU A 1 714 ? -8.197 0.747 32.427 1.00 93.81 714 LEU A O 1
ATOM 5608 N N . HIS A 1 715 ? -9.688 -0.947 32.397 1.00 93.38 715 HIS A N 1
ATOM 5609 C CA . HIS A 1 715 ? -9.172 -1.620 31.199 1.00 93.38 715 HIS A CA 1
ATOM 5610 C C . HIS A 1 715 ? -10.206 -1.643 30.074 1.00 93.38 715 HIS A C 1
ATOM 5612 O O . HIS A 1 715 ? -9.842 -1.569 28.906 1.00 93.38 715 HIS A O 1
ATOM 5618 N N . THR A 1 716 ? -11.491 -1.724 30.417 1.00 94.81 716 THR A N 1
ATOM 5619 C CA . THR A 1 716 ? -12.597 -1.718 29.459 1.00 94.81 716 THR A CA 1
ATOM 5620 C C . THR A 1 716 ? -13.655 -0.721 29.899 1.00 94.81 716 THR A C 1
ATOM 5622 O O . THR A 1 716 ? -14.057 -0.668 31.064 1.00 94.81 716 THR A O 1
ATOM 5625 N N . SER A 1 717 ? -14.111 0.084 28.948 1.00 95.50 717 SER A N 1
ATOM 5626 C CA . SER A 1 717 ? -15.289 0.927 29.099 1.00 95.50 717 SER A CA 1
ATOM 5627 C C . SER A 1 717 ? -16.052 0.982 27.782 1.00 95.50 717 SER A C 1
ATOM 5629 O O . SER A 1 717 ? -15.441 0.961 26.711 1.00 95.50 717 SER A O 1
ATOM 5631 N N . ALA A 1 718 ? -17.379 0.995 27.870 1.00 95.44 718 ALA A N 1
ATOM 5632 C CA . ALA A 1 718 ? -18.265 0.976 26.716 1.00 95.44 718 ALA A CA 1
ATOM 5633 C C . ALA A 1 718 ? -19.578 1.702 27.024 1.00 95.44 718 ALA A C 1
ATOM 5635 O O . ALA A 1 718 ? -20.121 1.571 28.124 1.00 95.44 718 ALA A O 1
ATOM 5636 N N . PHE A 1 719 ? -20.108 2.417 26.034 1.00 95.38 719 PHE A N 1
ATOM 5637 C CA . PHE A 1 719 ? -21.508 2.831 26.025 1.00 95.38 719 PHE A CA 1
ATOM 5638 C C . PHE A 1 719 ? -22.419 1.611 25.850 1.00 95.38 719 PHE A C 1
ATOM 5640 O O . PHE A 1 719 ? -22.018 0.610 25.255 1.00 95.38 719 PHE A O 1
ATOM 5647 N N . ALA A 1 720 ? -23.654 1.713 26.333 1.00 92.25 720 ALA A N 1
ATOM 5648 C CA . ALA A 1 720 ? -24.719 0.747 26.107 1.00 92.25 720 ALA A CA 1
ATOM 5649 C C . ALA A 1 720 ? -25.531 1.139 24.858 1.00 92.25 720 ALA A C 1
ATOM 5651 O O . ALA A 1 720 ? -26.336 2.068 24.947 1.00 92.25 720 ALA A O 1
ATOM 5652 N N . PRO A 1 721 ? -25.354 0.483 23.695 1.00 88.12 721 PRO A N 1
ATOM 5653 C CA . PRO A 1 721 ? -26.187 0.754 22.525 1.00 88.12 721 PRO A CA 1
ATOM 5654 C C . PRO A 1 721 ? -27.623 0.245 22.777 1.00 88.12 721 PRO A C 1
ATOM 5656 O O . PRO A 1 721 ? -27.817 -0.537 23.703 1.00 88.12 721 PRO A O 1
ATOM 5659 N N . PRO A 1 722 ? -28.640 0.644 21.995 1.00 85.62 722 PRO A N 1
ATOM 5660 C CA . PRO A 1 722 ? -28.575 1.657 20.949 1.00 85.62 722 PRO A CA 1
ATOM 5661 C C . PRO A 1 722 ? -28.492 3.085 21.508 1.00 85.62 722 PRO A C 1
ATOM 5663 O O . PRO A 1 722 ? -27.748 3.882 20.956 1.00 85.62 722 PRO A O 1
ATOM 5666 N N . SER A 1 723 ? -29.177 3.398 22.616 1.00 86.81 723 SER A N 1
ATOM 5667 C CA . SER A 1 723 ? -29.348 4.785 23.079 1.00 86.81 723 SER A CA 1
ATOM 5668 C C . SER A 1 723 ? -28.054 5.459 23.551 1.00 86.81 723 SER A C 1
ATOM 5670 O O . SER A 1 723 ? -27.845 6.638 23.280 1.00 86.81 723 SER A O 1
ATOM 5672 N N . GLY A 1 724 ? -27.161 4.709 24.203 1.00 87.94 724 GLY A N 1
ATOM 5673 C CA . GLY A 1 724 ? -25.883 5.199 24.725 1.00 87.94 724 GLY A CA 1
ATOM 5674 C C . GLY A 1 724 ? -25.934 5.780 26.144 1.00 87.94 724 GLY A C 1
ATOM 5675 O O . GLY A 1 724 ? -24.880 6.021 26.727 1.00 87.94 724 GLY A O 1
ATOM 5676 N N . ASN A 1 725 ? -27.121 5.907 26.752 1.00 90.81 725 ASN A N 1
ATOM 5677 C CA . ASN A 1 725 ? -27.348 6.603 28.032 1.00 90.81 725 ASN A CA 1
ATOM 5678 C C . ASN A 1 725 ? -26.630 5.983 29.250 1.00 90.81 725 ASN A C 1
ATOM 5680 O O . ASN A 1 725 ? -26.569 6.601 30.307 1.00 90.81 725 ASN A O 1
ATOM 5684 N N . ARG A 1 726 ? -26.082 4.764 29.145 1.00 93.25 726 ARG A N 1
ATOM 5685 C CA . ARG A 1 726 ? -25.332 4.111 30.233 1.00 93.25 726 ARG A CA 1
ATOM 5686 C C . ARG A 1 726 ? -23.917 3.765 29.795 1.00 93.25 726 ARG A C 1
ATOM 5688 O O . ARG A 1 726 ? -23.718 3.186 28.729 1.00 93.25 726 ARG A O 1
ATOM 5695 N N . ILE A 1 727 ? -22.943 4.063 30.648 1.00 95.50 727 ILE A N 1
ATOM 5696 C CA . ILE A 1 727 ? -21.535 3.703 30.482 1.00 95.50 727 ILE A CA 1
ATOM 5697 C C . ILE A 1 727 ? -21.189 2.579 31.454 1.00 95.50 727 ILE A C 1
ATOM 5699 O O . ILE A 1 727 ? -21.244 2.737 32.672 1.00 95.50 727 ILE A O 1
ATOM 5703 N N . PHE A 1 728 ? -20.764 1.447 30.907 1.00 95.31 728 PHE A N 1
ATOM 5704 C CA . PHE A 1 728 ? -20.158 0.365 31.669 1.00 95.31 728 PHE A CA 1
ATOM 5705 C C . PHE A 1 728 ? -18.655 0.632 31.788 1.00 95.31 728 PHE A C 1
ATOM 5707 O O . PHE A 1 728 ? -17.993 0.900 30.785 1.00 95.31 728 PHE A O 1
ATOM 5714 N N . ALA A 1 729 ? -18.101 0.547 32.998 1.00 94.94 729 ALA A N 1
ATOM 5715 C CA . ALA A 1 729 ? -16.680 0.771 33.262 1.00 94.94 729 ALA A CA 1
ATOM 5716 C C . ALA A 1 729 ? -16.119 -0.308 34.198 1.00 94.94 729 ALA A C 1
ATOM 5718 O O . ALA A 1 729 ? -16.581 -0.478 35.330 1.00 94.94 729 ALA A O 1
ATOM 5719 N N . SER A 1 730 ? -15.107 -1.039 33.728 1.00 94.06 730 SER A N 1
ATOM 5720 C CA . SER A 1 730 ? -14.548 -2.193 34.427 1.00 94.06 730 SER A CA 1
ATOM 5721 C C . SER A 1 730 ? -13.021 -2.238 34.386 1.00 94.06 730 SER A C 1
ATOM 5723 O O . SER A 1 730 ? -12.341 -1.611 33.570 1.00 94.06 730 SER A O 1
ATOM 5725 N N . GLY A 1 731 ? -12.472 -3.015 35.310 1.00 90.94 731 GLY A N 1
ATOM 5726 C CA . GLY A 1 731 ? -11.047 -3.156 35.546 1.00 90.94 731 GLY A CA 1
ATOM 5727 C C . GLY A 1 731 ? -10.718 -4.504 36.166 1.00 90.94 731 GLY A C 1
ATOM 5728 O O . GLY A 1 731 ? -11.571 -5.390 36.260 1.00 90.94 731 GLY A O 1
ATOM 5729 N N . ARG A 1 732 ? -9.482 -4.656 36.651 1.00 90.25 732 ARG A N 1
ATOM 5730 C CA . ARG A 1 732 ? -8.993 -5.900 37.271 1.00 90.25 732 ARG A CA 1
ATOM 5731 C C . ARG A 1 732 ? -9.530 -6.108 38.698 1.00 90.25 732 ARG A C 1
ATOM 5733 O O . ARG A 1 732 ? -8.786 -6.143 39.682 1.00 90.25 732 ARG A O 1
ATOM 5740 N N . ARG A 1 733 ? -10.860 -6.178 38.818 1.00 91.50 733 ARG A N 1
ATOM 5741 C CA . ARG A 1 733 ? -11.666 -6.260 40.050 1.00 91.50 733 ARG A CA 1
ATOM 5742 C C . ARG A 1 733 ? -12.834 -7.242 39.864 1.00 91.50 733 ARG A C 1
ATOM 5744 O O . ARG A 1 733 ? -13.145 -7.641 38.749 1.00 91.50 733 ARG A O 1
ATOM 5751 N N . ARG A 1 734 ? -13.488 -7.633 40.967 1.00 90.62 734 ARG A N 1
ATOM 5752 C CA . ARG A 1 734 ? -14.685 -8.515 40.986 1.00 90.62 734 ARG A CA 1
ATOM 5753 C C . ARG A 1 734 ? -16.017 -7.748 40.933 1.00 90.62 734 ARG A C 1
ATOM 5755 O O . ARG A 1 734 ? -17.049 -8.253 41.371 1.00 90.62 734 ARG A O 1
ATOM 5762 N N . TYR A 1 735 ? -15.950 -6.506 40.477 1.00 91.31 735 TYR A N 1
ATOM 5763 C CA . TYR A 1 735 ? -17.072 -5.598 40.315 1.00 91.31 735 TYR A CA 1
ATOM 5764 C C . TYR A 1 735 ? -16.783 -4.670 39.137 1.00 91.31 735 TYR A C 1
ATOM 5766 O O . TYR A 1 735 ? -15.617 -4.370 38.860 1.00 91.31 735 TYR A O 1
ATOM 5774 N N . PHE A 1 736 ? -17.844 -4.211 38.487 1.00 93.62 736 PHE A N 1
ATOM 5775 C CA . PHE A 1 736 ? -17.817 -3.146 37.488 1.00 93.62 736 PHE A CA 1
ATOM 5776 C C . PHE A 1 736 ? -18.774 -2.031 37.919 1.00 93.62 736 PHE A C 1
ATOM 5778 O O . PHE A 1 736 ? -19.562 -2.202 38.853 1.00 93.62 736 PHE A O 1
ATOM 5785 N N . HIS A 1 737 ? -18.685 -0.882 37.260 1.00 94.88 737 HIS A N 1
ATOM 5786 C CA . HIS A 1 737 ? -19.588 0.238 37.491 1.00 94.88 737 HIS A CA 1
ATOM 5787 C C . HIS A 1 737 ? -20.495 0.438 36.282 1.00 94.88 737 HIS A C 1
ATOM 5789 O O . HIS A 1 737 ? -20.046 0.302 35.141 1.00 94.88 737 HIS A O 1
ATOM 5795 N N . ILE A 1 738 ? -21.752 0.773 36.552 1.00 94.81 738 ILE A N 1
ATOM 5796 C CA . ILE A 1 738 ? -22.705 1.295 35.579 1.00 94.81 738 ILE A CA 1
ATOM 5797 C C . ILE A 1 738 ? -22.900 2.762 35.940 1.00 94.81 738 ILE A C 1
ATOM 5799 O O . ILE A 1 738 ? -23.392 3.073 37.022 1.00 94.81 738 ILE A O 1
ATOM 5803 N N . TRP A 1 739 ? -22.476 3.657 35.060 1.00 95.31 739 TRP A N 1
ATOM 5804 C CA . TRP A 1 739 ? -22.761 5.079 35.168 1.00 95.31 739 TRP A CA 1
ATOM 5805 C C . TRP A 1 739 ? -23.919 5.413 34.233 1.00 95.31 739 TRP A C 1
ATOM 5807 O O . TRP A 1 739 ? -23.809 5.253 33.020 1.00 95.31 739 TRP A O 1
ATOM 5817 N N . ASP A 1 740 ? -25.032 5.836 34.812 1.00 93.31 740 ASP A N 1
ATOM 5818 C CA . ASP A 1 740 ? -26.179 6.372 34.096 1.00 93.31 740 ASP A CA 1
ATOM 5819 C C . ASP A 1 740 ? -25.962 7.868 33.823 1.00 93.31 740 ASP A C 1
ATOM 5821 O O . ASP A 1 740 ? -25.680 8.642 34.742 1.00 93.31 740 ASP A O 1
ATOM 5825 N N . LEU A 1 741 ? -26.039 8.261 32.551 1.00 90.19 741 LEU A N 1
ATOM 5826 C CA . LEU A 1 741 ? -25.817 9.631 32.093 1.00 90.19 741 LEU A CA 1
ATOM 5827 C C . LEU A 1 741 ? -27.042 10.520 32.318 1.00 90.19 741 LEU A C 1
ATOM 5829 O O . LEU A 1 741 ? -26.863 11.714 32.545 1.00 90.19 741 LEU A O 1
ATOM 5833 N N . ASP A 1 742 ? -28.252 9.951 32.311 1.00 90.50 742 ASP A N 1
ATOM 5834 C CA . ASP A 1 742 ? -29.492 10.720 32.470 1.00 90.50 742 ASP A CA 1
ATOM 5835 C C . ASP A 1 742 ? -29.685 11.140 33.934 1.00 90.50 742 ASP A C 1
ATOM 5837 O O . ASP A 1 742 ? -30.031 12.282 34.232 1.00 90.50 742 ASP A O 1
ATOM 5841 N N . THR A 1 743 ? -29.422 10.220 34.869 1.00 91.69 743 THR A N 1
ATOM 5842 C CA . THR A 1 743 ? -29.545 10.473 36.317 1.00 91.69 743 THR A CA 1
ATOM 5843 C C . THR A 1 743 ? -28.232 10.883 36.988 1.00 91.69 743 THR A C 1
ATOM 5845 O O . THR A 1 743 ? -28.229 11.280 38.154 1.00 91.69 743 THR A O 1
ATOM 5848 N N . GLY A 1 744 ? -27.094 10.738 36.300 1.00 88.69 744 GLY A N 1
ATOM 5849 C CA . GLY A 1 744 ? -25.754 10.910 36.871 1.00 88.69 744 GLY A CA 1
ATOM 5850 C C . GLY A 1 744 ? -25.352 9.835 37.895 1.00 88.69 744 GLY A C 1
ATOM 5851 O O . GLY A 1 744 ? -24.278 9.932 38.496 1.00 88.69 744 GLY A O 1
ATOM 5852 N N . LYS A 1 745 ? -26.192 8.818 38.129 1.00 92.69 745 LYS A N 1
ATOM 5853 C CA . LYS A 1 745 ? -25.990 7.799 39.165 1.00 92.69 745 LYS A CA 1
ATOM 5854 C C . LYS A 1 745 ? -24.899 6.805 38.758 1.00 92.69 745 LYS A C 1
ATOM 5856 O O . LYS A 1 745 ? -24.880 6.309 37.636 1.00 92.69 745 LYS A O 1
ATOM 5861 N N . VAL A 1 746 ? -24.006 6.471 39.693 1.00 93.69 746 VAL A N 1
ATOM 5862 C CA . VAL A 1 746 ? -22.949 5.465 39.493 1.00 93.69 746 VAL A CA 1
ATOM 5863 C C . VAL A 1 746 ? -23.209 4.264 40.398 1.00 93.69 746 VAL A C 1
ATOM 5865 O O . VAL A 1 746 ? -22.905 4.293 41.591 1.00 93.69 746 VAL A O 1
ATOM 5868 N N . ASP A 1 747 ? -23.757 3.196 39.824 1.00 92.94 747 ASP A N 1
ATOM 5869 C CA . ASP A 1 747 ? -24.008 1.936 40.517 1.00 92.94 747 ASP A CA 1
ATOM 5870 C C . ASP A 1 747 ? -22.798 1.002 40.432 1.00 92.94 747 ASP A C 1
ATOM 5872 O O . ASP A 1 747 ? -22.192 0.808 39.377 1.00 92.94 747 ASP A O 1
ATOM 5876 N N . LYS A 1 748 ? -22.447 0.383 41.563 1.00 93.44 748 LYS A N 1
ATOM 5877 C CA . LYS A 1 748 ? -21.365 -0.602 41.663 1.00 93.44 748 LYS A CA 1
ATOM 5878 C C . LYS A 1 748 ? -21.947 -2.012 41.701 1.00 93.44 748 LYS A C 1
ATOM 5880 O O . LYS A 1 748 ? -22.432 -2.463 42.739 1.00 93.44 748 LYS A O 1
ATOM 5885 N N . VAL A 1 749 ? -21.831 -2.733 40.592 1.00 90.62 749 VAL A N 1
ATOM 5886 C CA . VAL A 1 749 ? -22.305 -4.113 40.473 1.00 90.62 749 VAL A CA 1
ATOM 5887 C C . VAL A 1 749 ? -21.222 -5.074 40.951 1.00 90.62 749 VAL A C 1
ATOM 5889 O O . VAL A 1 749 ? -20.162 -5.198 40.336 1.00 90.62 749 VAL A O 1
ATOM 5892 N N . ASN A 1 750 ? -21.505 -5.805 42.027 1.00 86.81 750 ASN A N 1
ATOM 5893 C CA . ASN A 1 750 ? -20.725 -6.980 42.415 1.00 86.81 750 ASN A CA 1
ATOM 5894 C C . ASN A 1 750 ? -21.250 -8.215 41.665 1.00 86.81 750 ASN A C 1
ATOM 5896 O O . ASN A 1 750 ? -22.455 -8.351 41.476 1.00 86.81 750 ASN A O 1
ATOM 5900 N N . GLY A 1 751 ? -20.364 -9.136 41.276 1.00 72.31 751 GLY A N 1
ATOM 5901 C CA . GLY A 1 751 ? -20.782 -10.358 40.575 1.00 72.31 751 GLY A CA 1
ATOM 5902 C C . GLY A 1 751 ? -21.729 -11.263 41.381 1.00 72.31 751 GLY A C 1
ATOM 5903 O O . GLY A 1 751 ? -21.676 -11.242 42.618 1.00 72.31 751 GLY A O 1
ATOM 5904 N N . PRO A 1 752 ? -22.548 -12.088 40.692 1.00 71.81 752 PRO A N 1
ATOM 5905 C CA . PRO A 1 752 ? -23.518 -12.991 41.316 1.00 71.81 752 PRO A CA 1
ATOM 5906 C C . PRO A 1 752 ? -22.852 -13.867 42.381 1.00 71.81 752 PRO A C 1
ATOM 5908 O O . PRO A 1 752 ? -21.770 -14.421 42.159 1.00 71.81 752 PRO A O 1
ATOM 5911 N N . ALA A 1 753 ? -23.490 -13.963 43.551 1.00 69.94 753 ALA A N 1
ATOM 5912 C CA . ALA A 1 753 ? -22.880 -14.520 44.756 1.00 69.94 753 ALA A CA 1
ATOM 5913 C C . ALA A 1 753 ? -22.370 -15.955 44.557 1.00 69.94 753 ALA A C 1
ATOM 5915 O O . ALA A 1 753 ? -21.224 -16.244 44.908 1.00 69.94 753 ALA A O 1
ATOM 5916 N N . ASP A 1 754 ? -23.176 -16.786 43.902 1.00 72.81 754 ASP A N 1
ATOM 5917 C CA . ASP A 1 754 ? -22.956 -18.227 43.742 1.00 72.81 754 ASP A CA 1
ATOM 5918 C C . ASP A 1 754 ? -21.828 -18.564 42.751 1.00 72.81 754 ASP A C 1
ATOM 5920 O O . ASP A 1 754 ? -21.326 -19.683 42.724 1.00 72.81 754 ASP A O 1
ATOM 5924 N N . ARG A 1 755 ? -21.392 -17.589 41.936 1.00 75.62 755 ARG A N 1
ATOM 5925 C CA . ARG A 1 755 ? -20.394 -17.770 40.860 1.00 75.62 755 ARG A CA 1
ATOM 5926 C C . ARG A 1 755 ? -19.130 -16.918 41.048 1.00 75.62 755 ARG A C 1
ATOM 5928 O O . ARG A 1 755 ? -18.325 -16.758 40.127 1.00 75.62 755 ARG A O 1
ATOM 5935 N N . LYS A 1 756 ? -18.898 -16.403 42.264 1.00 78.44 756 LYS A N 1
ATOM 5936 C CA . LYS A 1 756 ? -17.711 -15.596 42.632 1.00 78.44 756 LYS A CA 1
ATOM 5937 C C . LYS A 1 756 ? -16.367 -16.295 42.385 1.00 78.44 756 LYS A C 1
ATOM 5939 O O . LYS A 1 756 ? -15.352 -15.611 42.232 1.00 78.44 756 LYS A O 1
ATOM 5944 N N . GLU A 1 757 ? -16.330 -17.627 42.363 1.00 81.19 757 GLU A N 1
ATOM 5945 C CA . GLU A 1 757 ? -15.111 -18.383 42.048 1.00 81.19 757 GLU A CA 1
ATOM 5946 C C . GLU A 1 757 ? -14.780 -18.396 40.551 1.00 81.19 757 GLU A C 1
ATOM 5948 O O . GLU A 1 757 ? -13.601 -18.351 40.188 1.00 81.19 757 GLU A O 1
ATOM 5953 N N . GLU A 1 758 ? -15.809 -18.415 39.699 1.00 82.62 758 GLU A N 1
ATOM 5954 C CA . GLU A 1 758 ? -15.694 -18.412 38.238 1.00 82.62 758 GLU A CA 1
ATOM 5955 C C . GLU A 1 758 ? -15.219 -17.032 37.745 1.00 82.62 758 GLU A C 1
ATOM 5957 O O . GLU A 1 758 ? -14.322 -16.935 36.899 1.00 82.62 758 GLU A O 1
ATOM 5962 N N . GLN A 1 759 ? -15.762 -15.957 38.333 1.00 87.06 759 GLN A N 1
ATOM 5963 C CA . GLN A 1 759 ? -15.548 -14.567 37.915 1.00 87.06 759 GLN A CA 1
ATOM 5964 C C . GLN A 1 759 ? -14.569 -13.798 38.831 1.00 87.06 759 GLN A C 1
ATOM 5966 O O . GLN A 1 759 ? -14.952 -12.934 39.620 1.00 87.06 759 GLN A O 1
ATOM 5971 N N . LYS A 1 760 ? -13.262 -14.085 38.721 1.00 87.50 760 LYS A N 1
ATOM 5972 C CA . LYS A 1 760 ? -12.226 -13.432 39.561 1.00 87.50 760 LYS A CA 1
ATOM 5973 C C . LYS A 1 760 ? -11.802 -12.033 39.101 1.00 87.50 760 LYS A C 1
ATOM 5975 O O . LYS A 1 760 ? -11.240 -11.290 39.905 1.00 87.50 760 LYS A O 1
ATOM 5980 N N . SER A 1 761 ? -12.045 -11.699 37.837 1.00 89.44 761 SER A N 1
ATOM 5981 C CA . SER A 1 761 ? -11.867 -10.368 37.248 1.00 89.44 761 SER A CA 1
ATOM 5982 C C . SER A 1 761 ? -13.020 -10.099 36.284 1.00 89.44 761 SER A C 1
ATOM 5984 O O . SER A 1 761 ? -13.533 -11.039 35.683 1.00 89.44 761 SER A O 1
ATOM 5986 N N . MET A 1 762 ? -13.429 -8.843 36.137 1.00 90.56 762 MET A N 1
ATOM 5987 C CA . MET A 1 762 ? -14.465 -8.394 35.198 1.00 90.56 762 MET A CA 1
ATOM 5988 C C . MET A 1 762 ? -13.889 -7.496 34.093 1.00 90.56 762 MET A C 1
ATOM 5990 O O . MET A 1 762 ? -14.631 -6.822 33.387 1.00 90.56 762 MET A O 1
ATOM 5994 N N . GLU A 1 763 ? -12.562 -7.486 33.935 1.00 91.06 763 GLU A N 1
ATOM 5995 C CA . GLU A 1 763 ? -11.822 -6.593 33.030 1.00 91.06 763 GLU A CA 1
ATOM 5996 C C . GLU A 1 763 ? -12.095 -6.817 31.532 1.00 91.06 763 GLU A C 1
ATOM 5998 O O . GLU A 1 763 ? -11.772 -5.947 30.730 1.00 91.06 763 GLU A O 1
ATOM 6003 N N . ARG A 1 764 ? -12.659 -7.969 31.142 1.00 92.62 764 ARG A N 1
ATOM 6004 C CA . ARG A 1 764 ? -12.998 -8.302 29.750 1.00 92.62 764 ARG A CA 1
ATOM 6005 C C . ARG A 1 764 ? -14.496 -8.537 29.632 1.00 92.62 764 ARG A C 1
ATOM 6007 O O . ARG A 1 764 ? -14.987 -9.618 29.972 1.00 92.62 764 ARG A O 1
ATOM 6014 N N . PHE A 1 765 ? -15.192 -7.513 29.151 1.00 94.69 765 PHE A N 1
ATOM 6015 C CA . PHE A 1 765 ? -16.621 -7.542 28.883 1.00 94.69 765 PHE A CA 1
ATOM 6016 C C . PHE A 1 765 ? -16.942 -6.912 27.528 1.00 94.69 765 PHE A C 1
ATOM 6018 O O . PHE A 1 765 ? -16.187 -6.066 27.050 1.00 94.69 765 PHE A O 1
ATOM 6025 N N . LYS A 1 766 ? -18.069 -7.307 26.929 1.00 95.50 766 LYS A N 1
ATOM 6026 C CA . LYS A 1 766 ? -18.667 -6.627 25.769 1.00 95.50 766 LYS A CA 1
ATOM 6027 C C . LYS A 1 766 ? -20.182 -6.552 25.955 1.00 95.50 766 LYS A C 1
ATOM 6029 O O . LYS A 1 766 ? -20.803 -7.537 26.368 1.00 95.50 766 LYS A O 1
ATOM 6034 N N . VAL A 1 767 ? -20.762 -5.390 25.667 1.00 94.19 767 VAL A N 1
ATOM 6035 C CA . VAL A 1 767 ? -22.218 -5.164 25.665 1.00 94.19 767 VAL A CA 1
ATOM 6036 C C . VAL A 1 767 ? -22.777 -5.601 24.308 1.00 94.19 767 VAL A C 1
ATOM 6038 O O . VAL A 1 767 ? -22.118 -5.416 23.286 1.00 94.19 767 VAL A O 1
ATOM 6041 N N . SER A 1 768 ? -23.960 -6.208 24.299 1.00 94.19 768 SER A N 1
ATOM 6042 C CA . SER A 1 768 ? -24.669 -6.598 23.076 1.00 94.19 768 SER A CA 1
ATOM 6043 C C . SER A 1 768 ? -25.161 -5.358 22.304 1.00 94.19 768 SER A C 1
ATOM 6045 O O . SER A 1 768 ? -25.609 -4.406 22.948 1.00 94.19 768 SER A O 1
ATOM 6047 N N . PRO A 1 769 ? -25.143 -5.344 20.953 1.00 91.94 769 PRO A N 1
ATOM 6048 C CA . PRO A 1 769 ? -25.670 -4.240 20.140 1.00 91.94 769 PRO A CA 1
ATOM 6049 C C . PRO A 1 769 ? -27.136 -3.880 20.419 1.00 91.94 769 PRO A C 1
ATOM 6051 O O . PRO A 1 769 ? -27.519 -2.722 20.276 1.00 91.94 769 PRO A O 1
ATOM 6054 N N . CYS A 1 770 ? -27.949 -4.837 20.879 1.00 89.88 770 CYS A N 1
ATOM 6055 C CA . CYS A 1 770 ? -29.334 -4.581 21.293 1.00 89.88 770 CYS A CA 1
ATOM 6056 C C . CYS A 1 770 ? -29.463 -3.951 22.696 1.00 89.88 770 CYS A C 1
ATOM 6058 O O . CYS A 1 770 ? -30.573 -3.713 23.167 1.00 89.88 770 CYS A O 1
ATOM 6060 N N . GLY A 1 771 ? -28.354 -3.761 23.416 1.00 89.44 771 GLY A N 1
ATOM 6061 C CA . GLY A 1 771 ? -28.317 -3.140 24.739 1.00 89.44 771 GLY A CA 1
ATOM 6062 C C . GLY A 1 771 ? -28.761 -4.002 25.909 1.00 89.44 771 GLY A C 1
ATOM 6063 O O . GLY A 1 771 ? -28.493 -3.627 27.045 1.00 89.44 771 GLY A O 1
ATOM 6064 N N . ARG A 1 772 ? -29.417 -5.145 25.677 1.00 91.50 772 ARG A N 1
ATOM 6065 C CA . ARG A 1 772 ? -30.016 -5.982 26.737 1.00 91.50 772 ARG A CA 1
ATOM 6066 C C . ARG A 1 772 ? -29.009 -6.835 27.507 1.00 91.50 772 ARG A C 1
ATOM 6068 O O . ARG A 1 772 ? -29.245 -7.138 28.667 1.00 91.50 772 ARG A O 1
ATOM 6075 N N . TYR A 1 773 ? -27.890 -7.220 26.894 1.00 93.31 773 TYR A N 1
ATOM 6076 C CA . TYR A 1 773 ? -26.984 -8.224 27.464 1.00 93.31 773 TYR A CA 1
ATOM 6077 C C . TYR A 1 773 ? -25.548 -7.725 27.624 1.00 93.31 773 TYR A C 1
ATOM 6079 O O . TYR A 1 773 ? -25.041 -6.964 26.800 1.00 93.31 773 TYR A O 1
ATOM 6087 N N . VAL A 1 774 ? -24.868 -8.207 28.664 1.00 93.75 774 VAL A N 1
ATOM 6088 C CA . VAL A 1 774 ? -23.441 -7.982 28.924 1.00 93.75 774 VAL A CA 1
ATOM 6089 C C . VAL A 1 774 ? -22.749 -9.332 29.075 1.00 93.75 774 VAL A C 1
ATOM 6091 O O . VAL A 1 774 ? -23.082 -10.115 29.962 1.00 93.75 774 VAL A O 1
ATOM 6094 N N . GLY A 1 775 ? -21.776 -9.616 28.210 1.00 93.88 775 GLY A N 1
ATOM 6095 C CA . GLY A 1 775 ? -20.953 -10.822 28.297 1.00 93.88 775 GLY A CA 1
ATOM 6096 C C . GLY A 1 775 ? -19.699 -10.555 29.125 1.00 93.88 775 GLY A C 1
ATOM 6097 O O . GLY A 1 775 ? -18.968 -9.614 28.826 1.00 93.88 775 GLY A O 1
ATOM 6098 N N . LEU A 1 776 ? -19.434 -11.379 30.141 1.00 93.00 776 LEU A N 1
ATOM 6099 C CA . LEU A 1 776 ? -18.241 -11.341 30.995 1.00 93.00 776 LEU A CA 1
ATOM 6100 C C . LEU A 1 776 ? -17.391 -12.598 30.787 1.00 93.00 776 LEU A C 1
ATOM 6102 O O . LEU A 1 776 ? -17.862 -13.707 31.035 1.00 93.00 776 LEU A O 1
ATOM 6106 N N . VAL A 1 777 ? -16.119 -12.454 30.406 1.00 92.25 777 VAL A N 1
ATOM 6107 C CA . VAL A 1 777 ? -15.223 -13.617 30.263 1.00 92.25 777 VAL A CA 1
ATOM 6108 C C . VAL A 1 777 ? -14.799 -14.134 31.643 1.00 92.25 777 VAL A C 1
ATOM 6110 O O . VAL A 1 777 ? -14.195 -13.401 32.428 1.00 92.25 777 VAL A O 1
ATOM 6113 N N . GLY A 1 778 ? -15.101 -15.396 31.947 1.00 86.62 778 GLY A N 1
ATOM 6114 C CA . GLY A 1 778 ? -14.756 -16.071 33.203 1.00 86.62 778 GLY A CA 1
ATOM 6115 C C . GLY A 1 778 ? -13.323 -16.622 33.246 1.00 86.62 778 GLY A C 1
ATOM 6116 O O . GLY A 1 778 ? -12.563 -16.553 32.276 1.00 86.62 778 GLY A O 1
ATOM 6117 N N . THR A 1 779 ? -12.924 -17.195 34.389 1.00 79.88 779 THR A N 1
ATOM 6118 C CA . THR A 1 779 ? -11.557 -17.714 34.582 1.00 79.88 779 THR A CA 1
ATOM 6119 C C . THR A 1 779 ? -11.388 -19.195 34.217 1.00 79.88 779 THR A C 1
ATOM 6121 O O . THR A 1 779 ? -11.921 -20.098 34.857 1.00 79.88 779 THR A O 1
ATOM 6124 N N . SER A 1 780 ? -10.546 -19.459 33.214 1.00 66.19 780 SER A N 1
ATOM 6125 C CA . SER A 1 780 ? -10.197 -20.806 32.736 1.00 66.19 780 SER A CA 1
ATOM 6126 C C . SER A 1 780 ? -9.212 -21.523 33.678 1.00 66.19 780 SER A C 1
ATOM 6128 O O . SER A 1 780 ? -8.003 -21.518 33.439 1.00 66.19 780 SER A O 1
ATOM 6130 N N . ARG A 1 781 ? -9.712 -22.170 34.742 1.00 61.06 781 ARG A N 1
ATOM 6131 C CA . ARG A 1 781 ? -8.916 -23.105 35.577 1.00 61.06 781 ARG A CA 1
ATOM 6132 C C . ARG A 1 781 ? -9.070 -24.587 35.208 1.00 61.06 781 ARG A C 1
ATOM 6134 O O . ARG A 1 781 ? -8.148 -25.352 35.460 1.00 61.06 781 ARG A O 1
ATOM 6141 N N . LYS A 1 782 ? -10.200 -24.998 34.620 1.00 61.66 782 LYS A N 1
ATOM 6142 C CA . LYS A 1 782 ? -10.522 -26.406 34.296 1.00 61.66 782 LYS A CA 1
ATOM 6143 C C . LYS A 1 782 ? -10.612 -26.643 32.780 1.00 61.66 782 LYS A C 1
ATOM 6145 O O . LYS A 1 782 ? -11.687 -26.942 32.270 1.00 61.66 782 LYS A O 1
ATOM 6150 N N . GLY A 1 783 ? -9.502 -26.435 32.066 1.00 56.56 783 GLY A N 1
ATOM 6151 C CA . GLY A 1 783 ? -9.314 -26.871 30.668 1.00 56.56 783 GLY A CA 1
ATOM 6152 C C . GLY A 1 783 ? -10.215 -26.258 29.581 1.00 56.56 783 GLY A C 1
ATOM 6153 O O . GLY A 1 783 ? -10.085 -26.652 28.428 1.00 56.56 783 GLY A O 1
ATOM 6154 N N . GLY A 1 784 ? -11.093 -25.311 29.918 1.00 71.94 784 GLY A N 1
ATOM 6155 C CA . GLY A 1 784 ? -12.045 -24.700 28.990 1.00 71.94 784 GLY A CA 1
ATOM 6156 C C . GLY A 1 784 ? -12.392 -23.264 29.375 1.00 71.94 784 GLY A C 1
ATOM 6157 O O . GLY A 1 784 ? -12.183 -22.833 30.516 1.00 71.94 784 GLY A O 1
ATOM 6158 N N . GLY A 1 785 ? -12.904 -22.521 28.399 1.00 83.81 785 GLY A N 1
ATOM 6159 C CA . GLY A 1 785 ? -13.364 -21.147 28.539 1.00 83.81 785 GLY A CA 1
ATOM 6160 C C . GLY A 1 785 ? -14.832 -21.065 28.953 1.00 83.81 785 GLY A C 1
ATOM 6161 O O . GLY A 1 785 ? -15.621 -21.974 28.705 1.00 83.81 785 GLY A O 1
ATOM 6162 N N . MET A 1 786 ? -15.212 -19.956 29.583 1.00 89.69 786 MET A N 1
ATOM 6163 C CA . MET A 1 786 ? -16.610 -19.669 29.897 1.00 89.69 786 MET A CA 1
ATOM 6164 C C . MET A 1 786 ? -16.892 -18.171 29.824 1.00 89.69 786 MET A C 1
ATOM 6166 O O . MET A 1 786 ? -16.019 -17.362 30.146 1.00 89.69 786 MET A O 1
ATOM 6170 N N . ILE A 1 787 ? -18.104 -17.815 29.411 1.00 92.69 787 ILE A N 1
ATOM 6171 C CA . ILE A 1 787 ? -18.615 -16.447 29.342 1.00 92.69 787 ILE A CA 1
ATOM 6172 C C . ILE A 1 787 ? -19.935 -16.415 30.105 1.00 92.69 787 ILE A C 1
ATOM 6174 O O . ILE A 1 787 ? -20.849 -17.184 29.815 1.00 92.69 787 ILE A O 1
ATOM 6178 N N . ASN A 1 788 ? -20.026 -15.537 31.095 1.00 92.00 788 ASN A N 1
ATOM 6179 C CA . ASN A 1 788 ? -21.242 -15.294 31.856 1.00 92.00 788 ASN A CA 1
ATOM 6180 C C . ASN A 1 788 ? -22.034 -14.178 31.174 1.00 92.00 788 ASN A C 1
ATOM 6182 O O . ASN A 1 788 ? -21.506 -13.084 30.990 1.00 92.00 788 ASN A O 1
ATOM 6186 N N . VAL A 1 789 ? -23.283 -14.451 30.803 1.00 93.19 789 VAL A N 1
ATOM 6187 C CA . VAL A 1 789 ? -24.196 -13.472 30.207 1.00 93.19 789 VAL A CA 1
ATOM 6188 C C . VAL A 1 789 ? -25.086 -12.906 31.303 1.00 93.19 789 VAL A C 1
ATOM 6190 O O . VAL A 1 789 ? -25.791 -13.651 31.989 1.00 93.19 789 VAL A O 1
ATOM 6193 N N . LEU A 1 790 ? -25.020 -11.590 31.475 1.00 92.31 790 LEU A N 1
ATOM 6194 C CA . LEU A 1 790 ? -25.812 -10.824 32.426 1.00 92.31 790 LEU A CA 1
ATOM 6195 C C . LEU A 1 790 ? -26.814 -9.941 31.676 1.00 92.31 790 LEU A C 1
ATOM 6197 O O . LEU A 1 790 ? -26.548 -9.511 30.553 1.00 92.31 790 LEU A O 1
ATOM 6201 N N . ASP A 1 791 ? -27.937 -9.641 32.317 1.00 92.56 791 ASP A N 1
ATOM 6202 C CA . ASP A 1 791 ? -28.840 -8.568 31.901 1.00 92.56 791 ASP A CA 1
ATOM 6203 C C . ASP A 1 791 ? -28.176 -7.203 32.130 1.00 92.56 791 ASP A C 1
ATOM 6205 O O . ASP A 1 791 ? -27.529 -6.990 33.154 1.00 92.56 791 ASP A O 1
ATOM 6209 N N . SER A 1 792 ? -28.328 -6.258 31.206 1.00 90.25 792 SER A N 1
ATOM 6210 C CA . SER A 1 792 ? -27.711 -4.932 31.330 1.00 90.25 792 SER A CA 1
ATOM 6211 C C . SER A 1 792 ? -28.452 -4.009 32.299 1.00 90.25 792 SER A C 1
ATOM 6213 O O . SER A 1 792 ? -27.844 -3.088 32.844 1.00 90.25 792 SER A O 1
ATOM 6215 N N . GLY A 1 793 ? -29.758 -4.230 32.498 1.00 88.31 793 GLY A N 1
ATOM 6216 C CA . GLY A 1 793 ? -30.608 -3.395 33.345 1.00 88.31 793 GLY A CA 1
ATOM 6217 C C . GLY A 1 793 ? -30.528 -3.768 34.820 1.00 88.31 793 GLY A C 1
ATOM 6218 O O . GLY A 1 793 ? -30.237 -2.925 35.662 1.00 88.31 793 GLY A O 1
ATOM 6219 N N . THR A 1 794 ? -30.768 -5.039 35.126 1.00 89.94 794 THR A N 1
ATOM 6220 C CA . THR A 1 794 ? -30.771 -5.595 36.488 1.00 89.94 794 THR A CA 1
ATOM 6221 C C . THR A 1 794 ? -29.399 -6.089 36.946 1.00 89.94 794 THR A C 1
ATOM 6223 O O . THR A 1 794 ? -29.219 -6.375 38.129 1.00 89.94 794 THR A O 1
ATOM 6226 N N . ALA A 1 795 ? -28.438 -6.228 36.024 1.00 88.94 795 ALA A N 1
ATOM 6227 C CA . ALA A 1 795 ? -27.127 -6.836 36.259 1.00 88.94 795 ALA A CA 1
ATOM 6228 C C . ALA A 1 795 ? -27.173 -8.281 36.808 1.00 88.94 795 ALA A C 1
ATOM 6230 O O . ALA A 1 795 ? -26.186 -8.783 37.356 1.00 88.94 795 ALA A O 1
ATOM 6231 N N . GLN A 1 796 ? -28.307 -8.971 36.647 1.00 90.56 796 GLN A N 1
ATOM 6232 C CA . GLN A 1 796 ? -28.487 -10.365 37.051 1.00 90.56 796 GLN A CA 1
ATOM 6233 C C . GLN A 1 796 ? -27.911 -11.331 36.012 1.00 90.56 796 GLN A C 1
ATOM 6235 O O . GLN A 1 796 ? -27.836 -11.028 34.824 1.00 90.56 796 GLN A O 1
ATOM 6240 N N . TRP A 1 797 ? -27.502 -12.519 36.458 1.00 91.12 797 TRP A N 1
ATOM 6241 C CA . TRP A 1 797 ? -27.017 -13.585 35.580 1.00 91.12 797 TRP A CA 1
ATOM 6242 C C . TRP A 1 797 ? -28.183 -14.287 34.868 1.00 91.12 797 TRP A C 1
ATOM 6244 O O . TRP A 1 797 ? -29.136 -14.699 35.522 1.00 91.12 797 TRP A O 1
ATOM 6254 N N . ILE A 1 798 ? -28.082 -14.454 33.544 1.00 90.56 798 ILE A N 1
ATOM 6255 C CA . ILE A 1 798 ? -29.106 -15.101 32.703 1.00 90.56 798 ILE A CA 1
ATOM 6256 C C . ILE A 1 798 ? -28.634 -16.471 32.204 1.00 90.56 798 ILE A C 1
ATOM 6258 O O . ILE A 1 798 ? -29.387 -17.446 32.219 1.00 90.56 798 ILE A O 1
ATOM 6262 N N . ALA A 1 799 ? -27.409 -16.527 31.677 1.00 91.38 799 ALA A N 1
ATOM 6263 C CA . ALA A 1 799 ? -26.902 -17.679 30.940 1.00 91.38 799 ALA A CA 1
ATOM 6264 C C . ALA A 1 799 ? -25.376 -17.789 31.032 1.00 91.38 799 ALA A C 1
ATOM 6266 O O . ALA A 1 799 ? -24.670 -16.854 31.418 1.00 91.38 799 ALA A O 1
ATOM 6267 N N . GLN A 1 800 ? -24.849 -18.952 30.663 1.00 90.31 800 GLN A N 1
ATOM 6268 C CA . GLN A 1 800 ? -23.417 -19.217 30.644 1.00 90.31 800 GLN A CA 1
ATOM 6269 C C . GLN A 1 800 ? -23.052 -19.972 29.368 1.00 90.31 800 GLN A C 1
ATOM 6271 O O . GLN A 1 800 ? -23.539 -21.074 29.132 1.00 90.31 800 GLN A O 1
ATOM 6276 N N . VAL A 1 801 ? -22.170 -19.383 28.564 1.00 91.56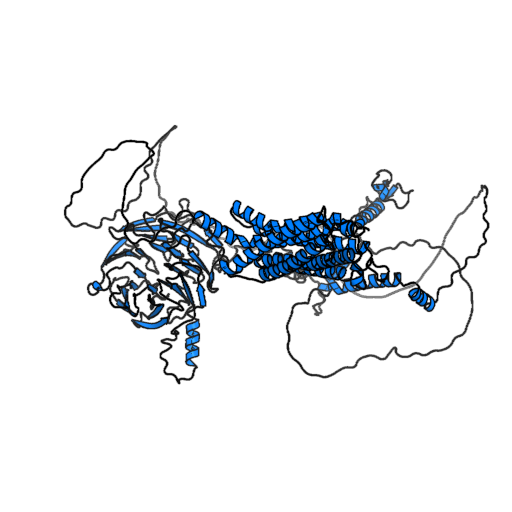 801 VAL A N 1
ATOM 6277 C CA . VAL A 1 801 ? -21.570 -20.036 27.398 1.00 91.56 801 VAL A CA 1
ATOM 6278 C C . VAL A 1 801 ? -20.311 -20.741 27.875 1.00 91.56 801 VAL A C 1
ATOM 6280 O O . VAL A 1 801 ? -19.429 -20.098 28.444 1.00 91.56 801 VAL A O 1
ATOM 6283 N N . ARG A 1 802 ? -20.206 -22.053 27.669 1.00 89.44 802 ARG A N 1
ATOM 6284 C CA . ARG A 1 802 ? -18.989 -22.822 27.948 1.00 89.44 802 ARG A CA 1
ATOM 6285 C C . ARG A 1 802 ? -18.403 -23.301 26.630 1.00 89.44 802 ARG A C 1
ATOM 6287 O O . ARG A 1 802 ? -19.112 -23.924 25.850 1.00 89.44 802 ARG A O 1
ATOM 6294 N N . VAL A 1 803 ? -17.124 -23.014 26.410 1.00 87.44 803 VAL A N 1
ATOM 6295 C CA . VAL A 1 803 ? -16.396 -23.411 25.202 1.00 87.44 803 VAL A CA 1
ATOM 6296 C C . VAL A 1 803 ? -15.219 -24.283 25.604 1.00 87.44 803 VAL A C 1
ATOM 6298 O O . VAL A 1 803 ? -14.452 -23.948 26.514 1.00 87.44 803 VAL A O 1
ATOM 6301 N N . ASP A 1 804 ? -15.086 -25.416 24.933 1.00 76.69 804 ASP A N 1
ATOM 6302 C CA . ASP A 1 804 ? -13.979 -26.336 25.140 1.00 76.69 804 ASP A CA 1
ATOM 6303 C C . ASP A 1 804 ? -12.733 -25.749 24.458 1.00 76.69 804 ASP A C 1
ATOM 6305 O O . ASP A 1 804 ? -12.816 -25.158 23.385 1.00 76.69 804 ASP A O 1
ATOM 6309 N N . GLY A 1 805 ? -11.581 -25.769 25.131 1.00 68.88 805 GLY A N 1
ATOM 6310 C CA . GLY A 1 805 ? -10.418 -25.049 24.614 1.00 68.88 805 GLY A CA 1
ATOM 6311 C C . GLY A 1 805 ? -9.295 -24.889 25.627 1.00 68.88 805 GLY A C 1
ATOM 6312 O O . GLY A 1 805 ? -9.404 -24.154 26.618 1.00 68.88 805 GLY A O 1
ATOM 6313 N N . ARG A 1 806 ? -8.165 -25.544 25.349 1.00 69.12 806 ARG A N 1
ATOM 6314 C CA . ARG A 1 806 ? -6.968 -25.514 26.196 1.00 69.12 806 ARG A CA 1
ATOM 6315 C C . ARG A 1 806 ? -6.369 -24.099 26.203 1.00 69.12 806 ARG A C 1
ATOM 6317 O O . ARG A 1 806 ? -5.694 -23.697 25.266 1.00 69.12 806 ARG A O 1
ATOM 6324 N N . GLY A 1 807 ? -6.631 -23.341 27.271 1.00 73.12 807 GLY A N 1
ATOM 6325 C CA . GLY A 1 807 ? -6.201 -21.939 27.433 1.00 73.12 807 GLY A CA 1
ATOM 6326 C C . GLY A 1 807 ? -7.345 -20.924 27.592 1.00 73.12 807 GLY A C 1
ATOM 6327 O O . GLY A 1 807 ? -7.083 -19.762 27.939 1.00 73.12 807 GLY A O 1
ATOM 6328 N N . GLY A 1 808 ? -8.593 -21.365 27.401 1.00 86.75 808 GLY A N 1
ATOM 6329 C CA . GLY A 1 808 ? -9.810 -20.569 27.561 1.00 86.75 808 GLY A CA 1
ATOM 6330 C C . GLY A 1 808 ? -10.115 -19.627 26.392 1.00 86.75 808 GLY A C 1
ATOM 6331 O O . GLY A 1 808 ? -9.474 -19.680 25.342 1.00 86.75 808 GLY A O 1
ATOM 6332 N N . VAL A 1 809 ? -11.087 -18.733 26.605 1.00 91.69 809 VAL A N 1
ATOM 6333 C CA . VAL A 1 809 ? -11.517 -17.726 25.619 1.00 91.69 809 VAL A CA 1
ATOM 6334 C C . VAL A 1 809 ? -10.379 -16.744 25.316 1.00 91.69 809 VAL A C 1
ATOM 6336 O O . VAL A 1 809 ? -9.821 -16.114 26.232 1.00 91.69 809 VAL A O 1
ATOM 6339 N N . ALA A 1 810 ? -10.064 -16.608 24.027 1.00 92.06 810 ALA A N 1
ATOM 6340 C CA . ALA A 1 810 ? -9.225 -15.545 23.492 1.00 92.06 810 ALA A CA 1
ATOM 6341 C C . ALA A 1 810 ? -10.011 -14.233 23.532 1.00 92.06 810 ALA A C 1
ATOM 6343 O O . ALA A 1 810 ? -9.710 -13.376 24.360 1.00 92.06 810 ALA A O 1
ATOM 6344 N N . ASP A 1 811 ? -11.085 -14.154 22.750 1.00 94.44 811 ASP A N 1
ATOM 6345 C CA . ASP A 1 811 ? -12.031 -13.043 22.688 1.00 94.44 811 ASP A CA 1
ATOM 6346 C C . ASP A 1 811 ? -13.389 -13.550 22.156 1.00 94.44 811 ASP A C 1
ATOM 6348 O O . ASP A 1 811 ? -13.504 -14.696 21.721 1.00 94.44 811 ASP A O 1
ATOM 6352 N N . PHE A 1 812 ? -14.429 -12.725 22.207 1.00 95.94 812 PHE A N 1
ATOM 6353 C CA . PHE A 1 812 ? -15.756 -13.038 21.668 1.00 95.94 812 PHE A CA 1
ATOM 6354 C C . PHE A 1 812 ? -16.393 -11.790 21.056 1.00 95.94 812 PHE A C 1
ATOM 6356 O O . PHE A 1 812 ? -16.019 -10.677 21.412 1.00 95.94 812 PHE A O 1
ATOM 6363 N N . ALA A 1 813 ? -17.362 -11.942 20.163 1.00 96.06 813 ALA A N 1
ATOM 6364 C CA . ALA A 1 813 ? -18.117 -10.835 19.587 1.00 96.06 813 ALA A CA 1
ATOM 6365 C C . ALA A 1 813 ? -19.608 -11.184 19.565 1.00 96.06 813 ALA A C 1
ATOM 6367 O O . ALA A 1 813 ? -19.981 -12.279 19.154 1.00 96.06 813 ALA A O 1
ATOM 6368 N N . TRP A 1 814 ? -20.452 -10.262 20.026 1.00 95.56 814 TRP A N 1
ATOM 6369 C CA . TRP A 1 814 ? -21.899 -10.351 19.824 1.00 95.56 814 TRP A CA 1
ATOM 6370 C C . TRP A 1 814 ? -22.219 -10.192 18.338 1.00 95.56 814 TRP A C 1
ATOM 6372 O O . TRP A 1 814 ? -21.568 -9.387 17.671 1.00 95.56 814 TRP A O 1
ATOM 6382 N N . TRP A 1 815 ? -23.218 -10.921 17.847 1.00 94.38 815 TRP A N 1
ATOM 6383 C CA . TRP A 1 815 ? -23.757 -10.694 16.509 1.00 94.38 815 TRP A CA 1
ATOM 6384 C C . TRP A 1 815 ? -24.469 -9.331 16.429 1.00 94.38 815 TRP A C 1
ATOM 6386 O O . TRP A 1 815 ? -24.882 -8.779 17.455 1.00 94.38 815 TRP A O 1
ATOM 6396 N N . SER A 1 816 ? -24.634 -8.790 15.220 1.00 90.69 816 SER A N 1
ATOM 6397 C CA . SER A 1 816 ? -25.249 -7.476 14.971 1.00 90.69 816 SER A CA 1
ATOM 6398 C C . SER A 1 816 ? -26.705 -7.363 15.446 1.00 90.69 816 SER A C 1
ATOM 6400 O O . SER A 1 816 ? -27.122 -6.277 15.848 1.00 90.69 816 SER A O 1
ATOM 6402 N N . ASP A 1 817 ? -27.470 -8.459 15.456 1.00 89.12 817 ASP A N 1
ATOM 6403 C CA . ASP A 1 817 ? -28.821 -8.513 16.044 1.00 89.12 817 ASP A CA 1
ATOM 6404 C C . ASP A 1 817 ? -28.824 -8.480 17.590 1.00 89.12 817 ASP A C 1
ATOM 6406 O O . ASP A 1 817 ? -29.818 -8.124 18.228 1.00 89.12 817 ASP A O 1
ATOM 6410 N N . GLY A 1 818 ? -27.687 -8.813 18.204 1.00 89.31 818 GLY A N 1
ATOM 6411 C CA . GLY A 1 818 ? -27.495 -8.907 19.641 1.00 89.31 818 GLY A CA 1
ATOM 6412 C C . GLY A 1 818 ? -28.107 -10.138 20.319 1.00 89.31 818 GLY A C 1
ATOM 6413 O O . GLY A 1 818 ? -28.118 -10.170 21.553 1.00 89.31 818 GLY A O 1
ATOM 6414 N N . GLU A 1 819 ? -28.603 -11.119 19.560 1.00 90.38 819 GLU A N 1
ATOM 6415 C CA . GLU A 1 819 ? -29.268 -12.334 20.064 1.00 90.38 819 GLU A CA 1
ATOM 6416 C C . GLU A 1 819 ? -28.283 -13.488 20.304 1.00 90.38 819 GLU A C 1
ATOM 6418 O O . GLU A 1 819 ? -28.484 -14.289 21.217 1.00 90.38 819 GLU A O 1
ATOM 6423 N N . GLY A 1 820 ? -27.194 -13.554 19.532 1.00 92.62 820 GLY A N 1
ATOM 6424 C CA . GLY A 1 820 ? -26.127 -14.549 19.682 1.00 92.62 820 GLY A CA 1
ATOM 6425 C C . GLY A 1 820 ? -24.723 -13.945 19.747 1.00 92.62 820 GLY A C 1
ATOM 6426 O O . GLY A 1 820 ? -24.534 -12.727 19.730 1.00 92.62 820 GLY A O 1
ATOM 6427 N N . MET A 1 821 ? -23.713 -14.808 19.862 1.00 94.69 821 MET A N 1
ATOM 6428 C CA . MET A 1 821 ? -22.302 -14.414 19.861 1.00 94.69 821 MET A CA 1
ATOM 6429 C C . MET A 1 821 ? -21.397 -15.475 19.229 1.00 94.69 821 MET A C 1
ATOM 6431 O O . MET A 1 821 ? -21.606 -16.677 19.396 1.00 94.69 821 MET A O 1
ATOM 6435 N N . THR A 1 822 ? -20.323 -15.018 18.593 1.00 95.06 822 THR A N 1
ATOM 6436 C CA . THR A 1 822 ? -19.210 -15.848 18.124 1.00 95.06 822 THR A CA 1
ATOM 6437 C C . THR A 1 822 ? -18.070 -15.782 19.142 1.00 95.06 822 THR A C 1
ATOM 6439 O O . THR A 1 822 ? -17.626 -14.698 19.526 1.00 95.06 822 THR A O 1
ATOM 6442 N N . VAL A 1 823 ? -17.575 -16.932 19.597 1.00 94.75 823 VAL A N 1
ATOM 6443 C CA . VAL A 1 823 ? -16.534 -17.041 20.632 1.00 94.75 823 VAL A CA 1
ATOM 6444 C C . VAL A 1 823 ? -15.285 -17.692 20.051 1.00 94.75 823 VAL A C 1
ATOM 6446 O O . VAL A 1 823 ? -15.347 -18.832 19.602 1.00 94.75 823 VAL A O 1
ATOM 6449 N N . ALA A 1 824 ? -14.143 -17.005 20.114 1.00 94.00 824 ALA A N 1
ATOM 6450 C CA . ALA A 1 824 ? -12.851 -17.548 19.711 1.00 94.00 824 ALA A CA 1
ATOM 6451 C C . ALA A 1 824 ? -12.086 -18.093 20.929 1.00 94.00 824 ALA A C 1
ATOM 6453 O O . ALA A 1 824 ? -11.787 -17.369 21.887 1.00 94.00 824 ALA A O 1
ATOM 6454 N N . SER A 1 825 ? -11.720 -19.369 20.887 1.00 91.88 825 SER A N 1
ATOM 6455 C CA . SER A 1 825 ? -10.843 -20.009 21.868 1.00 91.88 825 SER A CA 1
ATOM 6456 C C . SER A 1 825 ? -9.373 -19.895 21.457 1.00 91.88 825 SER A C 1
ATOM 6458 O O . SER A 1 825 ? -9.023 -19.805 20.281 1.00 91.88 825 SER A O 1
ATOM 6460 N N . LYS A 1 826 ? -8.464 -19.914 22.439 1.00 90.25 826 LYS A N 1
ATOM 6461 C CA . LYS A 1 826 ? -7.015 -19.768 22.185 1.00 90.25 826 LYS A CA 1
ATOM 6462 C C . LYS A 1 826 ? -6.367 -20.933 21.430 1.00 90.25 826 LYS A C 1
ATOM 6464 O O . LYS A 1 826 ? -5.228 -20.788 21.012 1.00 90.25 826 LYS A O 1
ATOM 6469 N N . ASN A 1 827 ? -7.053 -22.063 21.275 1.00 87.44 827 ASN A N 1
ATOM 6470 C CA . ASN A 1 827 ? -6.606 -23.241 20.520 1.00 87.44 827 ASN A CA 1
ATOM 6471 C C . ASN A 1 827 ? -6.955 -23.185 19.019 1.00 87.44 827 ASN A C 1
ATOM 6473 O O . ASN A 1 827 ? -6.739 -24.180 18.340 1.00 87.44 827 ASN A O 1
ATOM 6477 N N . GLY A 1 828 ? -7.526 -22.081 18.518 1.00 87.94 828 GLY A N 1
ATOM 6478 C CA . GLY A 1 828 ? -7.953 -21.949 17.117 1.00 87.94 828 GLY A CA 1
ATOM 6479 C C . GLY A 1 828 ? -9.405 -22.367 16.849 1.00 87.94 828 GLY A C 1
ATOM 6480 O O . GLY A 1 828 ? -9.908 -22.142 15.753 1.00 87.94 828 GLY A O 1
ATOM 6481 N N . GLU A 1 829 ? -10.104 -22.932 17.839 1.00 90.81 829 GLU A N 1
ATOM 6482 C CA . GLU A 1 829 ? -11.527 -23.280 17.735 1.00 90.81 829 GLU A CA 1
ATOM 6483 C C . GLU A 1 829 ? -12.418 -22.046 17.921 1.00 90.81 829 GLU A C 1
ATOM 6485 O O . GLU A 1 829 ? -12.177 -21.199 18.787 1.00 90.81 829 GLU A O 1
ATOM 6490 N N . VAL A 1 830 ? -13.473 -21.963 17.116 1.00 93.06 830 VAL A N 1
ATOM 6491 C CA . VAL A 1 830 ? -14.474 -20.900 17.124 1.00 93.06 830 VAL A CA 1
ATOM 6492 C C . VAL A 1 830 ? -15.852 -21.532 17.295 1.00 93.06 830 VAL A C 1
ATOM 6494 O O . VAL A 1 830 ? -16.192 -22.512 16.636 1.00 93.06 830 VAL A O 1
ATOM 6497 N N . SER A 1 831 ? -16.647 -20.998 18.219 1.00 92.62 831 SER A N 1
ATOM 6498 C CA . SER A 1 831 ? -17.988 -21.495 18.542 1.00 92.62 831 SER A CA 1
ATOM 6499 C C . SER A 1 831 ? -19.041 -20.414 18.332 1.00 92.62 831 SER A C 1
ATOM 6501 O O . SER A 1 831 ? -18.912 -19.309 18.854 1.00 92.62 831 SER A O 1
ATOM 6503 N N . GLU A 1 832 ? -20.104 -20.757 17.613 1.00 92.31 832 GLU A N 1
ATOM 6504 C CA . GLU A 1 832 ? -21.283 -19.914 17.406 1.00 92.31 832 GLU A CA 1
ATOM 6505 C C . GLU A 1 832 ? -22.343 -20.266 18.453 1.00 92.31 832 GLU A C 1
ATOM 6507 O O . GLU A 1 832 ? -22.795 -21.411 18.508 1.00 92.31 832 GLU A O 1
ATOM 6512 N N . TRP A 1 833 ? -22.749 -19.311 19.289 1.00 93.31 833 TRP A N 1
ATOM 6513 C CA . TRP A 1 833 ? -23.755 -19.503 20.338 1.00 93.31 833 TRP A CA 1
ATOM 6514 C C . TRP A 1 833 ? -24.979 -18.623 20.096 1.00 93.31 833 TRP A C 1
ATOM 6516 O O . TRP A 1 833 ? -24.853 -17.410 19.951 1.00 93.31 833 TRP A O 1
ATOM 6526 N N . ASP A 1 834 ? -26.163 -19.231 20.120 1.00 91.50 834 ASP A N 1
ATOM 6527 C CA . ASP A 1 834 ? -27.449 -18.536 20.030 1.00 91.50 834 ASP A CA 1
ATOM 6528 C C . ASP A 1 834 ? -28.055 -18.376 21.428 1.00 91.50 834 ASP A C 1
ATOM 6530 O O . ASP A 1 834 ? -28.248 -19.359 22.151 1.00 91.50 834 ASP A O 1
ATOM 6534 N N . GLY A 1 835 ? -28.378 -17.138 21.809 1.00 88.25 835 GLY A N 1
ATOM 6535 C CA . GLY A 1 835 ? -28.983 -16.812 23.095 1.00 88.25 835 GLY A CA 1
ATOM 6536 C C . GLY A 1 835 ? -30.465 -17.154 23.209 1.00 88.25 835 GLY A C 1
ATOM 6537 O O . GLY A 1 835 ? -30.946 -17.325 24.333 1.00 88.25 835 GLY A O 1
ATOM 6538 N N . ARG A 1 836 ? -31.174 -17.348 22.089 1.00 87.81 836 ARG A N 1
ATOM 6539 C CA . ARG A 1 836 ? -32.567 -17.827 22.069 1.00 87.81 836 ARG A CA 1
ATOM 6540 C C . ARG A 1 836 ? -32.628 -19.294 22.471 1.00 87.81 836 ARG A C 1
ATOM 6542 O O . ARG A 1 836 ? -33.327 -19.651 23.415 1.00 87.81 836 ARG A O 1
ATOM 6549 N N . GLN A 1 837 ? -31.832 -20.134 21.808 1.00 87.31 837 GLN A N 1
ATOM 6550 C CA . GLN A 1 837 ? -31.709 -21.562 22.130 1.00 87.31 837 GLN A CA 1
ATOM 6551 C C . GLN A 1 837 ? -30.775 -21.844 23.322 1.00 87.31 837 GLN A C 1
ATOM 6553 O O . GLN A 1 837 ? -30.729 -22.971 23.815 1.00 87.31 837 GLN A O 1
ATOM 6558 N N . ARG A 1 838 ? -30.009 -20.840 23.773 1.00 89.75 838 ARG A N 1
ATOM 6559 C CA . ARG A 1 838 ? -29.001 -20.898 24.851 1.00 89.75 838 ARG A CA 1
ATOM 6560 C C . ARG A 1 838 ? -27.931 -21.983 24.669 1.00 89.75 838 ARG A C 1
ATOM 6562 O O . ARG A 1 838 ? -27.296 -22.394 25.643 1.00 89.75 838 ARG A O 1
ATOM 6569 N N . ARG A 1 839 ? -27.672 -22.414 23.431 1.00 90.31 839 ARG A N 1
ATOM 6570 C CA . ARG A 1 839 ? -26.727 -23.492 23.088 1.00 90.31 839 ARG A CA 1
ATOM 6571 C C . ARG A 1 839 ? -25.779 -23.084 21.964 1.00 90.31 839 ARG A C 1
ATOM 6573 O O . ARG A 1 839 ? -26.052 -22.159 21.204 1.00 90.31 839 ARG A O 1
ATOM 6580 N N . ILE A 1 840 ? -24.661 -23.801 21.865 1.00 89.62 840 ILE A N 1
ATOM 6581 C CA . ILE A 1 840 ? -23.755 -23.690 20.718 1.00 89.62 840 ILE A CA 1
ATOM 6582 C C . ILE A 1 840 ? -24.451 -24.327 19.509 1.00 89.62 840 ILE A C 1
ATOM 6584 O O . ILE A 1 840 ? -24.905 -25.467 19.595 1.00 89.62 840 ILE A O 1
ATOM 6588 N N . ILE A 1 841 ? -24.560 -23.568 18.421 1.00 88.75 841 ILE A N 1
ATOM 6589 C CA . ILE A 1 841 ? -25.165 -23.981 17.150 1.00 88.75 841 ILE A CA 1
ATOM 6590 C C . ILE A 1 841 ? -24.132 -24.655 16.244 1.00 88.75 841 ILE A C 1
ATOM 6592 O O . ILE A 1 841 ? -24.444 -25.657 15.607 1.00 88.75 841 ILE A O 1
ATOM 6596 N N . ALA A 1 842 ? -22.916 -24.110 16.187 1.00 87.75 842 ALA A N 1
ATOM 6597 C CA . ALA A 1 842 ? -21.846 -24.605 15.330 1.00 87.75 842 ALA A CA 1
ATOM 6598 C C . ALA A 1 842 ? -20.473 -24.433 15.991 1.00 87.75 842 ALA A C 1
ATOM 6600 O O . ALA A 1 842 ? -20.264 -23.524 16.799 1.00 87.75 842 ALA A O 1
ATOM 6601 N N . ARG A 1 843 ? -19.530 -25.298 15.612 1.00 90.25 843 ARG A N 1
ATOM 6602 C CA . ARG A 1 843 ? -18.116 -25.234 15.996 1.00 90.25 843 ARG A CA 1
ATOM 6603 C C . ARG A 1 843 ? -17.255 -25.430 14.755 1.00 90.25 843 ARG A C 1
ATOM 6605 O O . ARG A 1 843 ? -17.518 -26.343 13.973 1.00 90.25 843 ARG A O 1
ATOM 6612 N N . TRP A 1 844 ? -16.246 -24.588 14.585 1.00 90.69 844 TRP A N 1
ATOM 6613 C CA . TRP A 1 844 ? -15.351 -24.609 13.432 1.00 90.69 844 TRP A CA 1
ATOM 6614 C C . TRP A 1 844 ? -13.928 -24.188 13.817 1.00 90.69 844 TRP A C 1
ATOM 6616 O O . TRP A 1 844 ? -13.703 -23.631 14.891 1.00 90.69 844 TRP A O 1
ATOM 6626 N N . LEU A 1 845 ? -12.950 -24.507 12.971 1.00 91.25 845 LEU A N 1
ATOM 6627 C CA . LEU A 1 845 ? -11.528 -24.238 13.201 1.00 91.25 845 LEU A CA 1
ATOM 6628 C C . LEU A 1 845 ? -11.028 -23.114 12.288 1.00 91.25 845 LEU A C 1
ATOM 6630 O O . LEU A 1 845 ? -11.281 -23.132 11.085 1.00 91.25 845 LEU A O 1
ATOM 6634 N N . ASP A 1 846 ? -10.292 -22.161 12.857 1.00 92.62 846 ASP A N 1
ATOM 6635 C CA . ASP A 1 846 ? -9.639 -21.078 12.118 1.00 92.62 846 ASP A CA 1
ATOM 6636 C C . ASP A 1 846 ? -8.409 -21.601 11.345 1.00 92.62 846 ASP A C 1
ATOM 6638 O O . ASP A 1 846 ? -7.530 -22.273 11.897 1.00 92.62 846 ASP A O 1
ATOM 6642 N N . ALA A 1 847 ? -8.345 -21.316 10.043 1.00 89.81 847 ALA A N 1
ATOM 6643 C CA . ALA A 1 847 ? -7.351 -21.868 9.131 1.00 89.81 847 ALA A CA 1
ATOM 6644 C C . ALA A 1 847 ? -5.915 -21.434 9.492 1.00 89.81 847 ALA A C 1
ATOM 6646 O O . ALA A 1 847 ? -5.571 -20.252 9.481 1.00 89.81 847 ALA A O 1
ATOM 6647 N N . GLY A 1 848 ? -5.050 -22.409 9.794 1.00 82.00 848 GLY A N 1
ATOM 6648 C CA . GLY A 1 848 ? -3.647 -22.162 10.157 1.00 82.00 848 GLY A CA 1
ATOM 6649 C C . GLY A 1 848 ? -3.439 -21.528 11.541 1.00 82.00 848 GLY A C 1
ATOM 6650 O O . GLY A 1 848 ? -2.333 -21.080 11.855 1.00 82.00 848 GLY A O 1
ATOM 6651 N N . ALA A 1 849 ? -4.473 -21.478 12.385 1.00 76.44 849 ALA A N 1
ATOM 6652 C CA . ALA A 1 849 ? -4.404 -20.844 13.693 1.00 76.44 849 ALA A CA 1
ATOM 6653 C C . ALA A 1 849 ? -3.616 -21.667 14.728 1.00 76.44 849 ALA A C 1
ATOM 6655 O O . ALA A 1 849 ? -4.096 -22.662 15.264 1.00 76.44 849 ALA A O 1
ATOM 6656 N N . VAL A 1 850 ? -2.420 -21.190 15.087 1.00 80.56 850 VAL A N 1
ATOM 6657 C CA . VAL A 1 850 ? -1.647 -21.717 16.234 1.00 80.56 850 VAL A CA 1
ATOM 6658 C C . VAL A 1 850 ? -2.179 -21.175 17.572 1.00 80.56 850 VAL A C 1
ATOM 6660 O O . VAL A 1 850 ? -2.040 -21.821 18.609 1.00 80.56 850 VAL A O 1
ATOM 6663 N N . GLY A 1 851 ? -2.819 -20.001 17.559 1.00 87.19 851 GLY A N 1
ATOM 6664 C CA . GLY A 1 851 ? -3.598 -19.517 18.694 1.00 87.19 851 GLY A CA 1
ATOM 6665 C C . GLY A 1 851 ? -4.139 -18.101 18.515 1.00 87.19 851 GLY A C 1
ATOM 6666 O O . GLY A 1 851 ? -3.387 -17.177 18.190 1.00 87.19 851 GLY A O 1
ATOM 6667 N N . ASN A 1 852 ? -5.439 -17.944 18.763 1.00 92.56 852 ASN A N 1
ATOM 6668 C CA . ASN A 1 852 ? -6.201 -16.722 18.494 1.00 92.56 852 ASN A CA 1
ATOM 6669 C C . ASN A 1 852 ? -6.024 -15.689 19.617 1.00 92.56 852 ASN A C 1
ATOM 6671 O O . ASN A 1 852 ? -5.870 -16.047 20.790 1.00 92.56 852 ASN A O 1
ATOM 6675 N N . THR A 1 853 ? -6.074 -14.401 19.270 1.00 94.06 853 THR A N 1
ATOM 6676 C CA . THR A 1 853 ? -5.998 -13.277 20.220 1.00 94.06 853 THR A CA 1
ATOM 6677 C C . THR A 1 853 ? -7.282 -12.463 20.284 1.00 94.06 853 THR A C 1
ATOM 6679 O O . THR A 1 853 ? -7.740 -12.171 21.388 1.00 94.06 853 THR A O 1
ATOM 6682 N N . VAL A 1 854 ? -7.851 -12.097 19.132 1.00 95.44 854 VAL A N 1
ATOM 6683 C CA . VAL A 1 854 ? -9.012 -11.200 19.011 1.00 95.44 854 VAL A CA 1
ATOM 6684 C C . VAL A 1 854 ? -9.950 -11.646 17.894 1.00 95.44 854 VAL A C 1
ATOM 6686 O O . VAL A 1 854 ? -9.502 -12.230 16.907 1.00 95.44 854 VAL A O 1
ATOM 6689 N N . ILE A 1 855 ? -11.241 -11.342 18.036 1.00 96.25 855 ILE A N 1
ATOM 6690 C CA . ILE A 1 855 ? -12.261 -11.581 17.009 1.00 96.25 855 ILE A CA 1
ATOM 6691 C C . ILE A 1 855 ? -13.149 -10.346 16.855 1.00 96.25 855 ILE A C 1
ATOM 6693 O O . ILE A 1 855 ? -13.529 -9.708 17.841 1.00 96.25 855 ILE A O 1
ATOM 6697 N N . ALA A 1 856 ? -13.491 -10.026 15.612 1.00 96.00 856 ALA A N 1
ATOM 6698 C CA . ALA A 1 856 ? -14.457 -8.994 15.273 1.00 96.00 856 ALA A CA 1
ATOM 6699 C C . ALA A 1 856 ? -15.459 -9.511 14.231 1.00 96.00 856 ALA A C 1
ATOM 6701 O O . ALA A 1 856 ? -15.142 -10.386 13.423 1.00 96.00 856 ALA A O 1
ATOM 6702 N N . LEU A 1 857 ? -16.657 -8.931 14.257 1.00 94.75 857 LEU A N 1
ATOM 6703 C CA . LEU A 1 857 ? -17.750 -9.165 13.315 1.00 94.75 857 LEU A CA 1
ATOM 6704 C C . LEU A 1 857 ? -18.161 -7.827 12.692 1.00 94.75 857 LEU A C 1
ATOM 6706 O O . LEU A 1 857 ? -17.989 -6.782 13.330 1.00 94.75 857 LEU A O 1
ATOM 6710 N N . GLY A 1 858 ? -18.689 -7.841 11.467 1.00 91.12 858 GLY A N 1
ATOM 6711 C CA . GLY A 1 858 ? -19.226 -6.626 10.856 1.00 91.12 858 GLY A CA 1
ATOM 6712 C C . GLY A 1 858 ? -19.845 -6.792 9.467 1.00 91.12 858 GLY A C 1
ATOM 6713 O O . GLY A 1 858 ? -19.740 -7.832 8.817 1.00 91.12 858 GLY A O 1
ATOM 6714 N N . GLY A 1 859 ? -20.473 -5.709 8.998 1.00 86.62 859 GLY A N 1
ATOM 6715 C CA . GLY A 1 859 ? -21.201 -5.631 7.727 1.00 86.62 859 GLY A CA 1
ATOM 6716 C C . GLY A 1 859 ? -22.591 -6.271 7.795 1.00 86.62 859 GLY A C 1
ATOM 6717 O O . GLY A 1 859 ? -22.722 -7.461 8.050 1.00 86.62 859 GLY A O 1
ATOM 6718 N N . ARG A 1 860 ? -23.643 -5.493 7.524 1.00 79.81 860 ARG A N 1
ATOM 6719 C CA . ARG A 1 860 ? -25.054 -5.871 7.761 1.00 79.81 860 ARG A CA 1
ATOM 6720 C C . ARG A 1 860 ? -25.698 -6.664 6.616 1.00 79.81 860 ARG A C 1
ATOM 6722 O O . ARG A 1 860 ? -26.747 -6.279 6.107 1.00 79.81 860 ARG A O 1
ATOM 6729 N N . SER A 1 861 ? -25.029 -7.697 6.113 1.00 74.31 861 SER A N 1
ATOM 6730 C CA . SER A 1 861 ? -25.527 -8.443 4.945 1.00 74.31 861 SER A CA 1
ATOM 6731 C C . SER A 1 861 ? -25.056 -9.901 4.902 1.00 74.31 861 SER A C 1
ATOM 6733 O O . SER A 1 861 ? -24.743 -10.439 3.839 1.00 74.31 861 SER A O 1
ATOM 6735 N N . GLY A 1 862 ? -24.939 -10.519 6.075 1.00 72.06 862 GLY A N 1
ATOM 6736 C CA . GLY A 1 862 ? -24.803 -11.963 6.244 1.00 72.06 862 GLY A CA 1
ATOM 6737 C C . GLY A 1 862 ? -26.157 -12.656 6.424 1.00 72.06 862 GLY A C 1
ATOM 6738 O O . GLY A 1 862 ? -27.192 -12.152 6.003 1.00 72.06 862 GLY A O 1
ATOM 6739 N N . ARG A 1 863 ? -26.136 -13.835 7.054 1.00 71.31 863 ARG A N 1
ATOM 6740 C CA . ARG A 1 863 ? -27.308 -14.697 7.285 1.00 71.31 863 ARG A CA 1
ATOM 6741 C C . ARG A 1 863 ? -28.029 -14.298 8.578 1.00 71.31 863 ARG A C 1
ATOM 6743 O O . ARG A 1 863 ? -27.405 -14.305 9.636 1.00 71.31 863 ARG A O 1
ATOM 6750 N N . ASP A 1 864 ? -29.341 -14.069 8.524 1.00 75.31 864 ASP A N 1
ATOM 6751 C CA . ASP A 1 864 ? -30.151 -13.700 9.705 1.00 75.31 864 ASP A CA 1
ATOM 6752 C C . ASP A 1 864 ? -30.075 -14.738 10.838 1.00 75.31 864 ASP A C 1
ATOM 6754 O O . ASP A 1 864 ? -30.043 -14.391 12.012 1.00 75.31 864 ASP A O 1
ATOM 6758 N N . GLN A 1 865 ? -29.956 -16.026 10.498 1.00 77.38 865 GLN A N 1
ATOM 6759 C CA . GLN A 1 865 ? -29.803 -17.123 11.471 1.00 77.38 865 GLN A CA 1
ATOM 6760 C C . GLN A 1 865 ? -28.456 -17.110 12.226 1.00 77.38 865 GLN A C 1
ATOM 6762 O O . GLN A 1 865 ? -28.279 -17.872 13.172 1.00 77.38 865 GLN A O 1
ATOM 6767 N N . LEU A 1 866 ? -27.507 -16.274 11.796 1.00 82.94 866 LEU A N 1
ATOM 6768 C CA . LEU A 1 866 ? -26.237 -15.984 12.469 1.00 82.94 866 LEU A CA 1
ATOM 6769 C C . LEU A 1 866 ? -26.126 -14.476 12.794 1.00 82.94 866 LEU A C 1
ATOM 6771 O O . LEU A 1 866 ? -25.025 -13.931 12.862 1.00 82.94 866 LEU A O 1
ATOM 6775 N N . GLY A 1 867 ? -27.270 -13.799 12.948 1.00 80.31 867 GLY A N 1
ATOM 6776 C CA . GLY A 1 867 ? -27.391 -12.404 13.378 1.00 80.31 867 GLY A CA 1
ATOM 6777 C C . GLY A 1 867 ? -26.995 -11.337 12.354 1.00 80.31 867 GLY A C 1
ATOM 6778 O O . GLY A 1 867 ? -26.755 -10.189 12.725 1.00 80.31 867 GLY A O 1
ATOM 6779 N N . GLY A 1 868 ? -26.943 -11.690 11.064 1.00 85.56 868 GLY A N 1
ATOM 6780 C CA . GLY A 1 868 ? -26.849 -10.731 9.955 1.00 85.56 868 GLY A CA 1
ATOM 6781 C C . GLY A 1 868 ? -25.449 -10.181 9.646 1.00 85.56 868 GLY A C 1
ATOM 6782 O O . GLY A 1 868 ? -25.298 -9.453 8.663 1.00 85.56 868 GLY A O 1
ATOM 6783 N N . ASP A 1 869 ? -24.412 -10.540 10.411 1.00 91.31 869 ASP A N 1
ATOM 6784 C CA . ASP A 1 869 ? -23.026 -10.145 10.114 1.00 91.31 869 ASP A CA 1
ATOM 6785 C C . ASP A 1 869 ? -22.482 -10.870 8.880 1.00 91.31 869 ASP A C 1
ATOM 6787 O O . ASP A 1 869 ? -22.528 -12.100 8.805 1.00 91.31 869 ASP A O 1
ATOM 6791 N N . ARG A 1 870 ? -21.920 -10.124 7.926 1.00 92.06 870 ARG A N 1
ATOM 6792 C CA . ARG A 1 870 ? -21.288 -10.672 6.719 1.00 92.06 870 ARG A CA 1
ATOM 6793 C C . ARG A 1 870 ? -19.882 -11.188 7.005 1.00 92.06 870 ARG A C 1
ATOM 6795 O O . ARG A 1 870 ? -19.549 -12.298 6.605 1.00 92.06 870 ARG A O 1
ATOM 6802 N N . TRP A 1 871 ? -19.057 -10.380 7.661 1.00 94.19 871 TRP A N 1
ATOM 6803 C CA . TRP A 1 871 ? -17.630 -10.634 7.817 1.00 94.19 871 TRP A CA 1
ATOM 6804 C C . TRP A 1 871 ? -17.293 -11.127 9.221 1.00 94.19 871 TRP A C 1
ATOM 6806 O O . TRP A 1 871 ? -17.753 -10.558 10.212 1.00 94.19 871 TRP A O 1
ATOM 6816 N N . VAL A 1 872 ? -16.417 -12.129 9.296 1.00 94.81 872 VAL A N 1
ATOM 6817 C CA . VAL A 1 872 ? -15.694 -12.502 10.521 1.00 94.81 872 VAL A CA 1
ATOM 6818 C C . VAL A 1 872 ? -14.214 -12.245 10.287 1.00 94.81 872 VAL A C 1
ATOM 6820 O O . VAL A 1 872 ? -13.660 -12.744 9.309 1.00 94.81 872 VAL A O 1
ATOM 6823 N N . ALA A 1 873 ? -13.565 -11.503 11.183 1.00 96.56 873 ALA A N 1
ATOM 6824 C CA . ALA A 1 873 ? -12.113 -11.353 11.189 1.00 96.56 873 ALA A CA 1
ATOM 6825 C C . ALA A 1 873 ? -11.526 -11.908 12.488 1.00 96.56 873 ALA A C 1
ATOM 6827 O O . ALA A 1 873 ? -11.946 -11.519 13.582 1.00 96.56 873 ALA A O 1
ATOM 6828 N N . ILE A 1 874 ? -10.537 -12.793 12.364 1.00 96.69 874 ILE A N 1
ATOM 6829 C CA . ILE A 1 874 ? -9.840 -13.420 13.492 1.00 96.69 874 ILE A CA 1
ATOM 6830 C C . ILE A 1 874 ? -8.366 -13.042 13.439 1.00 96.69 874 ILE A C 1
ATOM 6832 O O . ILE A 1 874 ? -7.703 -13.207 12.419 1.00 96.69 874 ILE A O 1
ATOM 6836 N N . GLY A 1 875 ? -7.861 -12.508 14.550 1.00 96.19 875 GLY A N 1
ATOM 6837 C CA . GLY A 1 875 ? -6.461 -12.152 14.732 1.00 96.19 875 GLY A CA 1
ATOM 6838 C C . GLY A 1 875 ? -5.710 -13.236 15.496 1.00 96.19 875 GLY A C 1
ATOM 6839 O O . GLY A 1 875 ? -6.183 -13.724 16.524 1.00 96.19 875 GLY A O 1
ATOM 6840 N N . SER A 1 876 ? -4.520 -13.578 15.011 1.00 94.56 876 SER A N 1
ATOM 6841 C CA . SER A 1 876 ? -3.646 -14.598 15.587 1.00 94.56 876 SER A CA 1
ATOM 6842 C C . SER A 1 876 ? -2.504 -13.998 16.415 1.00 94.56 876 SER A C 1
ATOM 6844 O O . SER A 1 876 ? -2.062 -12.858 16.224 1.00 94.56 876 SER A O 1
ATOM 6846 N N . THR A 1 877 ? -1.958 -14.810 17.320 1.00 94.06 877 THR A N 1
ATOM 6847 C CA . THR A 1 877 ? -0.740 -14.505 18.091 1.00 94.06 877 THR A CA 1
ATOM 6848 C C . THR A 1 877 ? 0.489 -14.254 17.213 1.00 94.06 877 THR A C 1
ATOM 6850 O O . THR A 1 877 ? 1.386 -13.522 17.623 1.00 94.06 877 THR A O 1
ATOM 6853 N N . THR A 1 878 ? 0.529 -14.795 15.994 1.00 93.00 878 THR A N 1
ATOM 6854 C CA . THR A 1 878 ? 1.616 -14.564 15.025 1.00 93.00 878 THR A CA 1
ATOM 6855 C C . THR A 1 878 ? 1.562 -13.183 14.363 1.00 93.00 878 THR A C 1
ATOM 6857 O O . THR A 1 878 ? 2.574 -12.715 13.847 1.00 93.00 878 THR A O 1
ATOM 6860 N N . GLY A 1 879 ? 0.402 -12.516 14.398 1.00 93.06 879 GLY A N 1
ATOM 6861 C CA . GLY A 1 879 ? 0.118 -11.297 13.635 1.00 93.06 879 GLY A CA 1
ATOM 6862 C C . GLY A 1 879 ? -0.712 -11.522 12.366 1.00 93.06 879 GLY A C 1
ATOM 6863 O O . GLY A 1 879 ? -1.183 -10.551 11.780 1.00 93.06 879 GLY A O 1
ATOM 6864 N N . ILE A 1 880 ? -0.957 -12.780 11.982 1.00 95.88 880 ILE A N 1
ATOM 6865 C CA . ILE A 1 880 ? -1.858 -13.116 10.872 1.00 95.88 880 ILE A CA 1
ATOM 6866 C C . ILE A 1 880 ? -3.302 -12.713 11.223 1.00 95.88 880 ILE A C 1
ATOM 6868 O O . ILE A 1 880 ? -3.740 -12.926 12.358 1.00 95.88 880 ILE A O 1
ATOM 6872 N N . VAL A 1 881 ? -4.037 -12.153 10.258 1.00 96.69 881 VAL A N 1
ATOM 6873 C CA . VAL A 1 881 ? -5.493 -11.932 10.339 1.00 96.69 881 VAL A CA 1
ATOM 6874 C C . VAL A 1 881 ? -6.190 -12.696 9.216 1.00 96.69 881 VAL A C 1
ATOM 6876 O O . VAL A 1 881 ? -5.912 -12.455 8.043 1.00 96.69 881 VAL A O 1
ATOM 6879 N N . ASN A 1 882 ? -7.119 -13.578 9.573 1.00 96.25 882 ASN A N 1
ATOM 6880 C CA . ASN A 1 882 ? -7.969 -14.304 8.632 1.00 96.25 882 ASN A CA 1
ATOM 6881 C C . ASN A 1 882 ? -9.324 -13.593 8.511 1.00 96.25 882 ASN A C 1
ATOM 6883 O O . ASN A 1 882 ? -9.932 -13.273 9.534 1.00 96.25 882 ASN A O 1
ATOM 6887 N N . ILE A 1 883 ? -9.802 -13.354 7.283 1.00 95.69 883 ILE A N 1
ATOM 6888 C CA . ILE A 1 883 ? -11.161 -12.855 7.007 1.00 95.69 883 ILE A CA 1
ATOM 6889 C C . ILE A 1 883 ? -11.989 -13.937 6.311 1.00 95.69 883 ILE A C 1
ATOM 6891 O O . ILE A 1 883 ? -11.560 -14.509 5.309 1.00 95.69 883 ILE A O 1
ATOM 6895 N N . TYR A 1 884 ? -13.204 -14.148 6.814 1.00 93.75 884 TYR A N 1
ATOM 6896 C CA . TYR A 1 884 ? -14.210 -15.068 6.286 1.00 93.75 884 TYR A CA 1
ATOM 6897 C C . TYR A 1 884 ? -15.486 -14.311 5.896 1.00 93.75 884 TYR A C 1
ATOM 6899 O O . TYR A 1 884 ? -15.923 -13.429 6.642 1.00 93.75 884 TYR A O 1
ATOM 6907 N N . ASP A 1 885 ? -16.107 -14.679 4.770 1.00 91.88 885 ASP A N 1
ATOM 6908 C CA . ASP A 1 885 ? -17.461 -14.239 4.405 1.00 91.88 885 ASP A CA 1
ATOM 6909 C C . ASP A 1 885 ? -18.477 -15.322 4.801 1.00 91.88 885 ASP A C 1
ATOM 6911 O O . ASP A 1 885 ? -18.444 -16.453 4.314 1.00 91.88 885 ASP A O 1
ATOM 6915 N N . ARG A 1 886 ? -19.407 -14.980 5.695 1.00 87.88 886 ARG A N 1
ATOM 6916 C CA . ARG A 1 886 ? -20.431 -15.902 6.214 1.00 87.88 886 ARG A CA 1
ATOM 6917 C C . ARG A 1 886 ? -21.513 -16.232 5.182 1.00 87.88 886 ARG A C 1
ATOM 6919 O O . ARG A 1 886 ? -22.311 -17.139 5.416 1.00 87.88 886 ARG A O 1
ATOM 6926 N N . ARG A 1 887 ? -21.568 -15.516 4.050 1.00 84.25 887 ARG A N 1
ATOM 6927 C CA . ARG A 1 887 ? -22.492 -15.812 2.941 1.00 84.25 887 ARG A CA 1
ATOM 6928 C C . ARG A 1 887 ? -22.161 -17.136 2.260 1.00 84.25 887 ARG A C 1
ATOM 6930 O O . ARG A 1 887 ? -23.070 -17.907 1.967 1.00 84.25 887 ARG A O 1
ATOM 6937 N N . GLU A 1 888 ? -20.878 -17.425 2.048 1.00 77.50 888 GLU A N 1
ATOM 6938 C CA . GLU A 1 888 ? -20.421 -18.639 1.354 1.00 77.50 888 GLU A CA 1
ATOM 6939 C C . GLU A 1 888 ? -20.827 -19.912 2.111 1.00 77.50 888 GLU A C 1
ATOM 6941 O O . GLU A 1 888 ? -21.172 -20.929 1.509 1.00 77.50 888 GLU A O 1
ATOM 6946 N N . TRP A 1 889 ? -20.900 -19.833 3.444 1.00 79.94 889 TRP A N 1
ATOM 6947 C CA . TRP A 1 889 ? -21.339 -20.937 4.298 1.00 79.94 889 TRP A CA 1
ATOM 6948 C C . TRP A 1 889 ? -22.798 -21.339 4.013 1.00 79.94 889 TRP A C 1
ATOM 6950 O O . TRP A 1 889 ? -23.133 -22.519 4.077 1.00 79.94 889 TRP A O 1
ATOM 6960 N N . ALA A 1 890 ? -23.661 -20.395 3.612 1.00 64.00 890 ALA A N 1
ATOM 6961 C CA . ALA A 1 890 ? -25.037 -20.702 3.213 1.00 64.00 890 ALA A CA 1
ATOM 6962 C C . ALA A 1 890 ? -25.110 -21.468 1.876 1.00 64.00 890 ALA A C 1
ATOM 6964 O O . ALA A 1 890 ? -25.937 -22.368 1.735 1.00 64.00 890 ALA A O 1
ATOM 6965 N N . ALA A 1 891 ? -24.222 -21.166 0.921 1.00 60.47 891 ALA A N 1
ATOM 6966 C CA . ALA A 1 891 ? -24.127 -21.910 -0.335 1.00 60.47 891 ALA A CA 1
ATOM 6967 C C . ALA A 1 891 ? -23.595 -23.336 -0.104 1.00 60.47 891 ALA A C 1
ATOM 6969 O O . ALA A 1 891 ? -24.159 -24.294 -0.631 1.00 60.47 891 ALA A O 1
ATOM 6970 N N . ALA A 1 892 ? -22.583 -23.495 0.758 1.00 58.81 892 ALA A N 1
ATOM 6971 C CA . ALA A 1 892 ? -22.075 -24.805 1.167 1.00 58.81 892 ALA A CA 1
ATOM 6972 C C . ALA A 1 892 ? -23.155 -25.662 1.862 1.00 58.81 892 ALA A C 1
ATOM 6974 O O . ALA A 1 892 ? -23.284 -26.851 1.570 1.00 58.81 892 ALA A O 1
ATOM 6975 N N . ALA A 1 893 ? -23.985 -25.053 2.718 1.00 58.12 893 ALA A N 1
ATOM 6976 C CA . ALA A 1 893 ? -25.122 -25.724 3.350 1.00 58.12 893 ALA A CA 1
ATOM 6977 C C . ALA A 1 893 ? -26.174 -26.209 2.333 1.00 58.12 893 ALA A C 1
ATOM 6979 O O . ALA A 1 893 ? -26.699 -27.313 2.466 1.00 58.12 893 ALA A O 1
ATOM 6980 N N . ALA A 1 894 ? -26.464 -25.407 1.302 1.00 57.28 894 ALA A N 1
ATOM 6981 C CA . ALA A 1 894 ? -27.409 -25.767 0.244 1.00 57.28 894 ALA A CA 1
ATOM 6982 C C . ALA A 1 894 ? -26.856 -26.839 -0.717 1.00 57.28 894 ALA A C 1
ATOM 6984 O O . ALA A 1 894 ? -27.610 -27.695 -1.178 1.00 57.28 894 ALA A O 1
ATOM 6985 N N . ALA A 1 895 ? -25.548 -26.824 -0.996 1.00 56.72 895 ALA A N 1
ATOM 6986 C CA . ALA A 1 895 ? -24.880 -27.846 -1.801 1.00 56.72 895 ALA A CA 1
ATOM 6987 C C . ALA A 1 895 ? -24.836 -29.205 -1.078 1.00 56.72 895 ALA A C 1
ATOM 6989 O O . ALA A 1 895 ? -25.162 -30.230 -1.676 1.00 56.72 895 ALA A O 1
ATOM 6990 N N . GLY A 1 896 ? -24.528 -29.211 0.225 1.00 52.56 896 GLY A N 1
ATOM 6991 C CA . GLY A 1 896 ? -24.532 -30.423 1.052 1.00 52.56 896 GLY A CA 1
ATOM 6992 C C . GLY A 1 896 ? -25.897 -31.120 1.134 1.00 52.56 896 GLY A C 1
ATOM 6993 O O . GLY A 1 896 ? -25.951 -32.335 1.278 1.00 52.56 896 GLY A O 1
ATOM 6994 N N . ALA A 1 897 ? -26.999 -30.381 0.963 1.00 51.25 897 ALA A N 1
ATOM 6995 C CA . ALA A 1 897 ? -28.355 -30.934 0.946 1.00 51.25 897 ALA A CA 1
ATOM 6996 C C . ALA A 1 897 ? -28.748 -31.635 -0.375 1.00 51.25 897 ALA A C 1
ATOM 6998 O O . ALA A 1 897 ? -29.814 -32.244 -0.437 1.00 51.25 897 ALA A O 1
ATOM 6999 N N . LYS A 1 898 ? -27.924 -31.542 -1.433 1.00 49.41 898 LYS A N 1
ATOM 7000 C CA . LYS A 1 898 ? -28.168 -32.181 -2.745 1.00 49.41 898 LYS A CA 1
ATOM 7001 C C . LYS A 1 898 ? -27.269 -33.396 -3.028 1.00 49.41 898 LYS A C 1
ATOM 7003 O O . LYS A 1 898 ? -27.427 -34.026 -4.069 1.00 49.41 898 LYS A O 1
ATOM 7008 N N . GLY A 1 899 ? -26.332 -33.722 -2.135 1.00 44.28 899 GLY A N 1
ATOM 7009 C CA . GLY A 1 899 ? -25.500 -34.926 -2.230 1.00 44.28 899 GLY A CA 1
ATOM 7010 C C . GLY A 1 899 ? -26.204 -36.165 -1.666 1.00 44.28 899 GLY A C 1
ATOM 7011 O O . GLY A 1 899 ? -26.971 -36.061 -0.712 1.00 44.28 899 GLY A O 1
ATOM 7012 N N . ASN A 1 900 ? -25.935 -37.343 -2.240 1.00 35.78 900 ASN A N 1
ATOM 7013 C CA . ASN A 1 900 ? -26.534 -38.608 -1.797 1.00 35.78 900 ASN A CA 1
ATOM 7014 C C . ASN A 1 900 ? -26.290 -38.880 -0.303 1.00 35.78 900 ASN A C 1
ATOM 7016 O O . ASN A 1 900 ? -25.156 -38.846 0.175 1.00 35.78 900 ASN A O 1
ATOM 7020 N N . ALA A 1 901 ? -27.361 -39.235 0.410 1.00 37.38 901 ALA A N 1
ATOM 7021 C CA . ALA A 1 901 ? -27.366 -39.531 1.841 1.00 37.38 901 ALA A CA 1
ATOM 7022 C C . ALA A 1 901 ? -26.766 -40.917 2.172 1.00 37.38 901 ALA A C 1
ATOM 7024 O O . ALA A 1 901 ? -27.428 -41.776 2.749 1.00 37.38 901 ALA A O 1
ATOM 7025 N N . THR A 1 902 ? -25.503 -41.144 1.800 1.00 34.75 902 THR A N 1
ATOM 7026 C CA . THR A 1 902 ? -24.751 -42.385 2.072 1.00 34.75 902 THR A CA 1
ATOM 7027 C C . THR A 1 902 ? -23.389 -42.123 2.719 1.00 34.75 902 THR A C 1
ATOM 7029 O O . THR A 1 902 ? -22.404 -42.792 2.419 1.00 34.75 902 THR A O 1
ATOM 7032 N N . ALA A 1 903 ? -23.340 -41.159 3.637 1.00 36.31 903 ALA A N 1
ATOM 7033 C CA . ALA A 1 903 ? -22.344 -41.083 4.703 1.00 36.31 903 ALA A CA 1
ATOM 7034 C C . ALA A 1 903 ? -22.984 -40.366 5.898 1.00 36.31 903 ALA A C 1
ATOM 7036 O O . ALA A 1 903 ? -23.466 -39.242 5.763 1.00 36.31 903 ALA A O 1
ATOM 7037 N N . GLN A 1 904 ? -23.015 -41.016 7.064 1.00 35.53 904 GLN A N 1
ATOM 7038 C CA . GLN A 1 904 ? -23.517 -40.415 8.301 1.00 35.53 904 GLN A CA 1
ATOM 7039 C C . GLN A 1 904 ? -22.429 -39.527 8.918 1.00 35.53 904 GLN A C 1
ATOM 7041 O O . GLN A 1 904 ? -21.842 -39.844 9.949 1.00 35.53 904 GLN A O 1
ATOM 7046 N N . ASP A 1 905 ? -22.134 -38.430 8.229 1.00 37.22 905 ASP A N 1
ATOM 7047 C CA . ASP A 1 905 ? -21.135 -37.455 8.638 1.00 37.22 905 ASP A CA 1
ATOM 7048 C C . ASP A 1 905 ? -21.809 -36.334 9.445 1.00 37.22 905 ASP A C 1
ATOM 7050 O O . ASP A 1 905 ? -22.541 -35.505 8.905 1.00 37.22 905 ASP A O 1
ATOM 7054 N N . ASP A 1 906 ? -21.501 -36.244 10.744 1.00 41.28 906 ASP A N 1
ATOM 7055 C CA . ASP A 1 906 ? -21.906 -35.148 11.651 1.00 41.28 906 ASP A CA 1
ATOM 7056 C C . ASP A 1 906 ? -21.242 -33.786 11.292 1.00 41.28 906 ASP A C 1
ATOM 7058 O O . ASP A 1 906 ? -20.966 -32.941 12.154 1.00 41.28 906 ASP A O 1
ATOM 7062 N N . SER A 1 907 ? -20.863 -33.587 10.028 1.00 45.09 907 SER A N 1
ATOM 7063 C CA . SER A 1 907 ? -19.821 -32.659 9.579 1.00 45.09 907 SER A CA 1
ATOM 7064 C C . SER A 1 907 ? -20.275 -31.205 9.398 1.00 45.09 907 SER A C 1
ATOM 7066 O O . SER A 1 907 ? -19.420 -30.320 9.352 1.00 45.09 907 SER A O 1
ATOM 7068 N N . ALA A 1 908 ? -21.585 -30.934 9.368 1.00 50.28 908 ALA A N 1
ATOM 7069 C CA . ALA A 1 908 ? -22.149 -29.606 9.099 1.00 50.28 908 ALA A CA 1
ATOM 7070 C C . ALA A 1 908 ? -23.297 -29.219 10.057 1.00 50.28 908 ALA A C 1
ATOM 7072 O O . ALA A 1 908 ? -24.444 -29.029 9.644 1.00 50.28 908 ALA A O 1
ATOM 7073 N N . GLN A 1 909 ? -23.007 -29.047 11.352 1.00 57.75 909 GLN A N 1
ATOM 7074 C CA . GLN A 1 909 ? -24.000 -28.509 12.293 1.00 57.75 909 GLN A CA 1
ATOM 7075 C C . GLN A 1 909 ? -24.442 -27.090 11.867 1.00 57.75 909 GLN A C 1
ATOM 7077 O O . GLN A 1 909 ? -23.628 -26.181 11.710 1.00 57.75 909 GLN A O 1
ATOM 7082 N N . ALA A 1 910 ? -25.750 -26.939 11.621 1.00 61.50 910 ALA A N 1
ATOM 7083 C CA . ALA A 1 910 ? -26.428 -25.730 11.122 1.00 61.50 910 ALA A CA 1
ATOM 7084 C C . ALA A 1 910 ? -25.931 -25.148 9.776 1.00 61.50 910 ALA A C 1
ATOM 7086 O O . ALA A 1 910 ? -26.261 -24.006 9.421 1.00 61.50 910 ALA A O 1
ATOM 7087 N N . GLY A 1 911 ? -25.182 -25.931 8.994 1.00 67.31 911 GLY A N 1
ATOM 7088 C CA . GLY A 1 911 ? -24.652 -25.488 7.704 1.00 67.31 911 GLY A CA 1
ATOM 7089 C C . GLY A 1 911 ? -23.468 -24.522 7.814 1.00 67.31 911 GLY A C 1
ATOM 7090 O O . GLY A 1 911 ? -23.284 -23.685 6.938 1.00 67.31 911 GLY A O 1
ATOM 7091 N N . VAL A 1 912 ? -22.683 -24.602 8.891 1.00 79.88 912 VAL A N 1
ATOM 7092 C CA . VAL A 1 912 ? -21.343 -23.997 8.952 1.00 79.88 912 VAL A CA 1
ATOM 7093 C C . VAL A 1 912 ? -20.317 -25.118 8.736 1.00 79.88 912 VAL A C 1
ATOM 7095 O O . VAL A 1 912 ? -20.416 -26.144 9.413 1.00 79.88 912 VAL A O 1
ATOM 7098 N N . PRO A 1 913 ? -19.351 -24.981 7.808 1.00 82.88 913 PRO A N 1
ATOM 7099 C CA . PRO A 1 913 ? -18.319 -25.997 7.613 1.00 82.88 913 PRO A CA 1
ATOM 7100 C C . PRO A 1 913 ? -17.386 -26.066 8.832 1.00 82.88 913 PRO A C 1
ATOM 7102 O O . PRO A 1 913 ? -17.001 -25.034 9.377 1.00 82.88 913 PRO A O 1
ATOM 7105 N N . ARG A 1 914 ? -16.957 -27.271 9.237 1.00 83.56 914 ARG A N 1
ATOM 7106 C CA . ARG A 1 914 ? -16.005 -27.461 10.358 1.00 83.56 914 ARG A CA 1
ATOM 7107 C C . ARG A 1 914 ? -14.649 -26.767 10.149 1.00 83.56 914 ARG A C 1
ATOM 7109 O O . ARG A 1 914 ? -13.980 -26.445 11.127 1.00 83.56 914 ARG A O 1
ATOM 7116 N N . SER A 1 915 ? -14.241 -26.538 8.903 1.00 86.00 915 SER A N 1
ATOM 7117 C CA . SER A 1 915 ? -12.991 -25.861 8.535 1.00 86.00 915 SER A CA 1
ATOM 7118 C C . SER A 1 915 ? -13.225 -24.937 7.328 1.00 86.00 915 SER A C 1
ATOM 7120 O O . SER A 1 915 ? -12.992 -25.358 6.192 1.00 86.00 915 SER A O 1
ATOM 7122 N N . PRO A 1 916 ? -13.750 -23.714 7.531 1.00 89.00 916 PRO A N 1
ATOM 7123 C CA . PRO A 1 916 ? -13.941 -22.756 6.447 1.00 89.00 916 PRO A CA 1
ATOM 7124 C C . PRO A 1 916 ? -12.598 -22.303 5.863 1.00 89.00 916 PRO A C 1
ATOM 7126 O O . PRO A 1 916 ? -11.606 -22.151 6.576 1.00 89.00 916 PRO A O 1
ATOM 7129 N N . THR A 1 917 ? -12.576 -22.023 4.564 1.00 90.25 917 THR A N 1
ATOM 7130 C CA . THR A 1 917 ? -11.454 -21.353 3.897 1.00 90.25 917 THR A CA 1
ATOM 7131 C C . THR A 1 917 ? -11.584 -19.833 4.057 1.00 90.25 917 THR A C 1
ATOM 7133 O O . THR A 1 917 ? -12.670 -19.301 3.822 1.00 90.25 917 THR A O 1
ATOM 7136 N N . PRO A 1 918 ? -10.525 -19.103 4.450 1.00 93.25 918 PRO A N 1
ATOM 7137 C CA . PRO A 1 918 ? -10.572 -17.647 4.524 1.00 93.25 918 PRO A CA 1
ATOM 7138 C C . PRO A 1 918 ? -10.566 -17.032 3.120 1.00 93.25 918 PRO A C 1
ATOM 7140 O O . PRO A 1 918 ? -9.750 -17.401 2.277 1.00 93.25 918 PRO A O 1
ATOM 7143 N N . VAL A 1 919 ? -11.418 -16.028 2.902 1.00 93.38 919 VAL A N 1
ATOM 7144 C CA . VAL A 1 919 ? -11.455 -15.209 1.673 1.00 93.38 919 VAL A CA 1
ATOM 7145 C C . VAL A 1 919 ? -10.131 -14.469 1.489 1.00 93.38 919 VAL A C 1
ATOM 7147 O O . VAL A 1 919 ? -9.629 -14.305 0.377 1.00 93.38 919 VAL A O 1
ATOM 7150 N N . ARG A 1 920 ? -9.537 -14.013 2.600 1.00 94.81 920 ARG A N 1
ATOM 7151 C CA . ARG A 1 920 ? -8.212 -13.397 2.597 1.00 94.81 920 ARG A CA 1
ATOM 7152 C C . ARG A 1 920 ? -7.468 -13.659 3.899 1.00 94.81 920 ARG A C 1
ATOM 7154 O O . ARG A 1 920 ? -8.024 -13.524 4.987 1.00 94.81 920 ARG A O 1
ATOM 7161 N N . VAL A 1 921 ? -6.180 -13.955 3.755 1.00 96.00 921 VAL A N 1
ATOM 7162 C CA . VAL A 1 921 ? -5.198 -14.001 4.841 1.00 96.00 921 VAL A CA 1
ATOM 7163 C C . VAL A 1 921 ? -4.324 -12.749 4.747 1.00 96.00 921 VAL A C 1
ATOM 7165 O O . VAL A 1 921 ? -3.820 -12.414 3.672 1.00 96.00 921 VAL A O 1
ATOM 7168 N N . PHE A 1 922 ? -4.161 -12.042 5.861 1.00 95.69 922 PHE A N 1
ATOM 7169 C CA . PHE A 1 922 ? -3.337 -10.841 5.976 1.00 95.69 922 PHE A CA 1
ATOM 7170 C C . PHE A 1 922 ? -2.124 -11.110 6.865 1.00 95.69 922 PHE A C 1
ATOM 7172 O O . PHE A 1 922 ? -2.264 -11.522 8.012 1.00 95.69 922 PHE A O 1
ATOM 7179 N N . ASP A 1 923 ? -0.935 -10.830 6.341 1.00 94.69 923 ASP A N 1
ATOM 7180 C CA . ASP A 1 923 ? 0.376 -11.090 6.947 1.00 94.69 923 ASP A CA 1
ATOM 7181 C C . ASP A 1 923 ? 1.157 -9.799 7.275 1.00 94.69 923 ASP A C 1
ATOM 7183 O O . ASP A 1 923 ? 2.306 -9.836 7.716 1.00 94.69 923 ASP A O 1
ATOM 7187 N N . GLN A 1 924 ? 0.548 -8.622 7.080 1.00 93.62 924 GLN A N 1
ATOM 7188 C CA . GLN A 1 924 ? 1.261 -7.337 7.155 1.00 93.62 924 GLN A CA 1
ATOM 7189 C C . GLN A 1 924 ? 1.549 -6.867 8.592 1.00 93.62 924 GLN A C 1
ATOM 7191 O O . GLN A 1 924 ? 2.291 -5.896 8.788 1.00 93.62 924 GLN A O 1
ATOM 7196 N N . LEU A 1 925 ? 0.983 -7.536 9.603 1.00 93.88 925 LEU A N 1
ATOM 7197 C CA . LEU A 1 925 ? 1.332 -7.359 11.011 1.00 93.88 925 LEU A CA 1
ATOM 7198 C C . LEU A 1 925 ? 2.258 -8.505 11.448 1.00 93.88 925 LEU A C 1
ATOM 7200 O O . LEU A 1 925 ? 1.904 -9.672 11.384 1.00 93.88 925 LEU A O 1
ATOM 7204 N N . THR A 1 926 ? 3.448 -8.164 11.947 1.00 94.12 926 THR A N 1
ATOM 7205 C CA . THR A 1 926 ? 4.497 -9.135 12.336 1.00 94.12 926 THR A CA 1
ATOM 7206 C C . THR A 1 926 ? 4.523 -9.429 13.843 1.00 94.12 926 THR A C 1
ATOM 7208 O O . THR A 1 926 ? 5.573 -9.743 14.399 1.00 94.12 926 THR A O 1
ATOM 7211 N N . THR A 1 927 ? 3.428 -9.147 14.547 1.00 95.62 927 THR A N 1
ATOM 7212 C CA . THR A 1 927 ? 3.320 -9.170 16.019 1.00 95.62 927 THR A CA 1
ATOM 7213 C C . THR A 1 927 ? 1.863 -9.424 16.407 1.00 95.62 927 THR A C 1
ATOM 7215 O O . THR A 1 927 ? 1.005 -9.006 15.627 1.00 95.62 927 THR A O 1
ATOM 7218 N N . PRO A 1 928 ? 1.570 -10.008 17.589 1.00 96.00 928 PRO A N 1
ATOM 7219 C CA . PRO A 1 928 ? 0.223 -10.447 17.951 1.00 96.00 928 PRO A CA 1
ATOM 7220 C C . PRO A 1 928 ? -0.842 -9.370 17.727 1.00 96.00 928 PRO A C 1
ATOM 7222 O O . PRO A 1 928 ? -0.717 -8.254 18.238 1.00 96.00 928 PRO A O 1
ATOM 7225 N N . VAL A 1 929 ? -1.900 -9.709 16.992 1.00 96.50 929 VAL A N 1
ATOM 7226 C CA . VAL A 1 929 ? -2.999 -8.776 16.706 1.00 96.50 929 VAL A CA 1
ATOM 7227 C C . VAL A 1 929 ? -3.701 -8.428 18.019 1.00 96.50 929 VAL A C 1
ATOM 7229 O O . VAL A 1 929 ? -4.023 -9.328 18.796 1.00 96.50 929 VAL A O 1
ATOM 7232 N N . SER A 1 930 ? -3.912 -7.139 18.302 1.00 95.31 930 SER A N 1
ATOM 7233 C CA . SER A 1 930 ? -4.514 -6.691 19.569 1.00 95.31 930 SER A CA 1
ATOM 7234 C C . SER A 1 930 ? -5.828 -5.936 19.412 1.00 95.31 930 SER A C 1
ATOM 7236 O O . SER A 1 930 ? -6.588 -5.887 20.374 1.00 95.31 930 SER A O 1
ATOM 7238 N N . HIS A 1 931 ? -6.115 -5.380 18.232 1.00 96.00 931 HIS A N 1
ATOM 7239 C CA . HIS A 1 931 ? -7.414 -4.781 17.920 1.00 96.00 931 HIS A CA 1
ATOM 7240 C C . HIS A 1 931 ? -7.816 -5.110 16.481 1.00 96.00 931 HIS A C 1
ATOM 7242 O O . HIS A 1 931 ? -7.014 -4.953 15.557 1.00 96.00 931 HIS A O 1
ATOM 7248 N N . LEU A 1 932 ? -9.072 -5.522 16.319 1.00 96.81 932 LEU A N 1
ATOM 7249 C CA . LEU A 1 932 ? -9.791 -5.610 15.052 1.00 96.81 932 LEU A CA 1
ATOM 7250 C C . LEU A 1 932 ? -11.091 -4.823 15.225 1.00 96.81 932 LEU A C 1
ATOM 7252 O O . LEU A 1 932 ? -11.808 -5.046 16.201 1.00 96.81 932 LEU A O 1
ATOM 7256 N N . VAL A 1 933 ? -11.369 -3.882 14.325 1.00 95.88 933 VAL A N 1
ATOM 7257 C CA . VAL A 1 933 ? -12.569 -3.032 14.376 1.00 95.88 933 VAL A CA 1
ATOM 7258 C C . VAL A 1 933 ? -13.104 -2.860 12.960 1.00 95.88 933 VAL A C 1
ATOM 7260 O O . VAL A 1 933 ? -12.417 -2.292 12.113 1.00 95.88 933 VAL A O 1
ATOM 7263 N N . PHE A 1 934 ? -14.318 -3.338 12.697 1.00 95.56 934 PHE A N 1
ATOM 7264 C CA . PHE A 1 934 ? -15.043 -3.023 11.465 1.00 95.56 934 PHE A CA 1
ATOM 7265 C C . PHE A 1 934 ? -15.691 -1.642 11.572 1.00 95.56 934 PHE A C 1
ATOM 7267 O O . PHE A 1 934 ? -16.117 -1.233 12.654 1.00 95.56 934 PHE A O 1
ATOM 7274 N N . ALA A 1 935 ? -15.805 -0.936 10.448 1.00 92.75 935 ALA A N 1
ATOM 7275 C CA . ALA A 1 935 ? -16.723 0.189 10.363 1.00 92.75 935 ALA A CA 1
ATOM 7276 C C . ALA A 1 935 ? -18.182 -0.310 10.454 1.00 92.75 935 ALA A C 1
ATOM 7278 O O . ALA A 1 935 ? -18.488 -1.383 9.926 1.00 92.75 935 ALA A O 1
ATOM 7279 N N . PRO A 1 936 ? -19.087 0.454 11.090 1.00 89.19 936 PRO A N 1
ATOM 7280 C CA . PRO A 1 936 ? -20.526 0.178 11.153 1.00 89.19 936 PRO A CA 1
ATOM 7281 C C . PRO A 1 936 ? -21.233 -0.189 9.833 1.00 89.19 936 PRO A C 1
ATOM 7283 O O . PRO A 1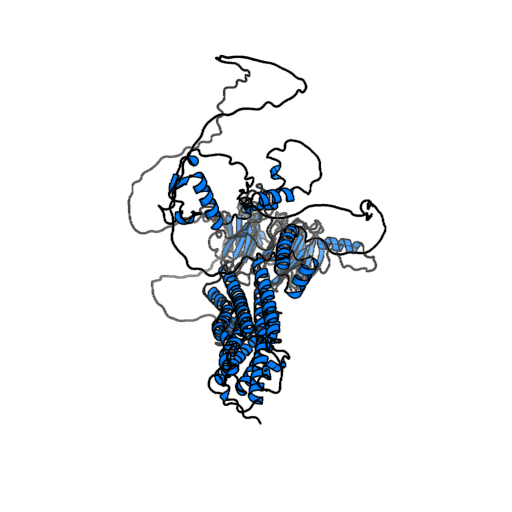 936 ? -22.254 -0.879 9.876 1.00 89.19 936 PRO A O 1
ATOM 7286 N N . ASP A 1 937 ? -20.726 0.246 8.672 1.00 86.94 937 ASP A N 1
ATOM 7287 C CA . ASP A 1 937 ? -21.237 -0.151 7.346 1.00 86.94 937 ASP A CA 1
ATOM 7288 C C . ASP A 1 937 ? -20.641 -1.461 6.794 1.00 86.94 937 ASP A C 1
ATOM 7290 O O . ASP A 1 937 ? -21.230 -2.085 5.911 1.00 86.94 937 ASP A O 1
ATOM 7294 N N . GLY A 1 938 ? -19.493 -1.901 7.310 1.00 89.00 938 GLY A N 1
ATOM 7295 C CA . GLY A 1 938 ? -18.720 -3.023 6.784 1.00 89.00 938 GLY A CA 1
ATOM 7296 C C . GLY A 1 938 ? -17.956 -2.745 5.482 1.00 89.00 938 GLY A C 1
ATOM 7297 O O . GLY A 1 938 ? -17.546 -3.715 4.846 1.00 89.00 938 GLY A O 1
ATOM 7298 N N . GLN A 1 939 ? -17.751 -1.480 5.079 1.00 90.62 939 GLN A N 1
ATOM 7299 C CA . GLN A 1 939 ? -16.907 -1.109 3.923 1.00 90.62 939 GLN A CA 1
ATOM 7300 C C . GLN A 1 939 ? -15.407 -1.116 4.249 1.00 90.62 939 GLN A C 1
ATOM 7302 O O . GLN A 1 939 ? -14.557 -1.161 3.359 1.00 90.62 939 GLN A O 1
ATOM 7307 N N . MET A 1 940 ? -15.051 -1.055 5.531 1.00 92.69 940 MET A N 1
ATOM 7308 C CA . MET A 1 940 ? -13.657 -1.027 5.959 1.00 92.69 940 MET A CA 1
ATOM 7309 C C . MET A 1 940 ? -13.446 -1.689 7.319 1.00 92.69 940 MET A C 1
ATOM 7311 O O . MET A 1 940 ? -14.360 -1.797 8.138 1.00 92.69 940 MET A O 1
ATOM 7315 N N . MET A 1 941 ? -12.210 -2.113 7.566 1.00 95.19 941 MET A N 1
ATOM 7316 C CA . MET A 1 941 ? -11.764 -2.699 8.824 1.00 95.19 941 MET A CA 1
ATOM 7317 C C . MET A 1 941 ? -10.382 -2.155 9.198 1.00 95.19 941 MET A C 1
ATOM 7319 O O . MET A 1 941 ? -9.498 -2.025 8.352 1.00 95.19 941 MET A O 1
ATOM 7323 N N . VAL A 1 942 ? -10.173 -1.863 10.479 1.00 96.62 942 VAL A N 1
ATOM 7324 C CA . VAL A 1 942 ? -8.855 -1.568 11.047 1.00 96.62 942 VAL A CA 1
ATOM 7325 C C . VAL A 1 942 ? -8.304 -2.826 11.709 1.00 96.62 942 VAL A C 1
ATOM 7327 O O . VAL A 1 942 ? -8.980 -3.434 12.539 1.00 96.62 942 VAL A O 1
ATOM 7330 N N . MET A 1 943 ? -7.047 -3.160 11.414 1.00 96.69 943 MET A N 1
ATOM 7331 C CA . MET A 1 943 ? -6.265 -4.135 12.176 1.00 96.69 943 MET A CA 1
ATOM 7332 C C . MET A 1 943 ? -5.030 -3.475 12.792 1.00 96.69 943 MET A C 1
ATOM 7334 O O . MET A 1 943 ? -4.300 -2.744 12.118 1.00 96.69 943 MET A O 1
ATOM 7338 N N . ALA A 1 944 ? -4.788 -3.714 14.081 1.00 97.12 944 ALA A N 1
ATOM 7339 C CA . ALA A 1 944 ? -3.685 -3.099 14.815 1.00 97.12 944 ALA A CA 1
ATOM 7340 C C . ALA A 1 944 ? -3.037 -4.039 15.843 1.00 97.12 944 ALA A C 1
ATOM 7342 O O . ALA A 1 944 ? -3.663 -4.958 16.378 1.00 97.12 944 ALA A O 1
ATOM 7343 N N . SER A 1 945 ? -1.766 -3.764 16.145 1.00 96.25 945 SER A N 1
ATOM 7344 C CA . SER A 1 945 ? -0.970 -4.452 17.165 1.00 96.25 945 SER A CA 1
ATOM 7345 C C . SER A 1 945 ? -0.316 -3.450 18.115 1.00 96.25 945 SER A C 1
ATOM 7347 O O . SER A 1 945 ? 0.432 -2.566 17.694 1.00 96.25 945 SER A O 1
ATOM 7349 N N . ARG A 1 946 ? -0.541 -3.628 19.421 1.00 95.00 946 ARG A N 1
ATOM 7350 C CA . ARG A 1 946 ? 0.039 -2.789 20.483 1.00 95.00 946 ARG A CA 1
ATOM 7351 C C . ARG A 1 946 ? 1.533 -3.000 20.732 1.00 95.00 946 ARG A C 1
ATOM 7353 O O . ARG A 1 946 ? 2.177 -2.176 21.376 1.00 95.00 946 ARG A O 1
ATOM 7360 N N . TRP A 1 947 ? 2.095 -4.107 20.248 1.00 94.06 947 TRP A N 1
ATOM 7361 C CA . TRP A 1 947 ? 3.462 -4.536 20.578 1.00 94.06 947 TRP A CA 1
ATOM 7362 C C . TRP A 1 947 ? 4.543 -3.800 19.777 1.00 94.06 947 TRP A C 1
ATOM 7364 O O . TRP A 1 947 ? 5.699 -3.733 20.197 1.00 94.06 947 TRP A O 1
ATOM 7374 N N . LYS A 1 948 ? 4.174 -3.229 18.626 1.00 94.19 948 LYS A N 1
ATOM 7375 C CA . LYS A 1 948 ? 5.076 -2.554 17.688 1.00 94.19 948 LYS A CA 1
ATOM 7376 C C . LYS A 1 948 ? 4.606 -1.116 17.463 1.00 94.19 948 LYS A C 1
ATOM 7378 O O . LYS A 1 948 ? 3.414 -0.826 17.477 1.00 94.19 948 LYS A O 1
ATOM 7383 N N . ARG A 1 949 ? 5.556 -0.194 17.282 1.00 94.62 949 ARG A N 1
ATOM 7384 C CA . ARG A 1 949 ? 5.244 1.201 16.935 1.00 94.62 949 ARG A CA 1
ATOM 7385 C C . ARG A 1 949 ? 4.655 1.260 15.525 1.00 94.62 949 ARG A C 1
ATOM 7387 O O . ARG A 1 949 ? 5.135 0.559 14.637 1.00 94.62 949 ARG A O 1
ATOM 7394 N N . ASP A 1 950 ? 3.622 2.079 15.360 1.00 93.81 950 ASP A N 1
ATOM 7395 C CA . ASP A 1 950 ? 2.987 2.419 14.083 1.00 93.81 950 ASP A CA 1
ATOM 7396 C C . ASP A 1 950 ? 2.440 1.184 13.321 1.00 93.81 950 ASP A C 1
ATOM 7398 O O . ASP A 1 950 ? 2.313 1.151 12.094 1.00 93.81 950 ASP A O 1
ATOM 7402 N N . ALA A 1 951 ? 2.080 0.142 14.083 1.00 95.38 951 ALA A N 1
ATOM 7403 C CA . ALA A 1 951 ? 1.549 -1.129 13.601 1.00 95.38 951 ALA A CA 1
ATOM 7404 C C . ALA A 1 951 ? 0.014 -1.114 13.512 1.00 95.38 951 ALA A C 1
ATOM 7406 O O . ALA A 1 951 ? -0.682 -1.791 14.269 1.00 95.38 951 ALA A O 1
ATOM 7407 N N . LEU A 1 952 ? -0.496 -0.327 12.565 1.00 96.56 952 LEU A N 1
ATOM 7408 C CA . LEU A 1 952 ? -1.907 -0.263 12.182 1.00 96.56 952 LEU A CA 1
ATOM 7409 C C . LEU A 1 952 ? -2.024 -0.398 10.662 1.00 96.56 952 LEU A C 1
ATOM 7411 O O . LEU A 1 952 ? -1.197 0.144 9.925 1.00 96.56 952 LEU A O 1
ATOM 7415 N N . ARG A 1 953 ? -3.033 -1.120 10.181 1.00 96.50 953 ARG A N 1
ATOM 7416 C CA . ARG A 1 953 ? -3.390 -1.208 8.762 1.00 96.50 953 ARG A CA 1
ATOM 7417 C C . ARG A 1 953 ? -4.889 -1.021 8.596 1.00 96.50 953 ARG A C 1
ATOM 7419 O O . ARG A 1 953 ? -5.673 -1.488 9.421 1.00 96.50 953 ARG A O 1
ATOM 7426 N N . LEU A 1 954 ? -5.254 -0.336 7.520 1.00 95.75 954 LEU A N 1
ATOM 7427 C CA . LEU A 1 954 ? -6.630 -0.144 7.096 1.00 95.75 954 LEU A CA 1
ATOM 7428 C C . LEU A 1 954 ? -6.911 -1.096 5.930 1.00 95.75 954 LEU A C 1
ATOM 7430 O O . LEU A 1 954 ? -6.082 -1.216 5.027 1.00 95.75 954 LEU A O 1
ATOM 7434 N N . VAL A 1 955 ? -8.058 -1.763 5.950 1.00 96.00 955 VAL A N 1
ATOM 7435 C CA . VAL A 1 955 ? -8.479 -2.750 4.950 1.00 96.00 955 VAL A CA 1
ATOM 7436 C C . VAL A 1 955 ? -9.812 -2.310 4.355 1.00 96.00 955 VAL A C 1
ATOM 7438 O O . VAL A 1 955 ? -10.724 -1.962 5.102 1.00 96.00 955 VAL A O 1
ATOM 7441 N N . HIS A 1 956 ? -9.924 -2.326 3.030 1.00 95.25 956 HIS A N 1
ATOM 7442 C CA . HIS A 1 956 ? -11.171 -2.125 2.297 1.00 95.25 956 HIS A CA 1
ATOM 7443 C C . HIS A 1 956 ? -11.923 -3.451 2.121 1.00 95.25 956 HIS A C 1
ATOM 7445 O O . HIS A 1 956 ? -11.320 -4.495 1.864 1.00 95.25 956 HIS A O 1
ATOM 7451 N N . LEU A 1 957 ? -13.250 -3.397 2.211 1.00 92.75 957 LEU A N 1
ATOM 7452 C CA . LEU A 1 957 ? -14.173 -4.513 2.038 1.00 92.75 957 LEU A CA 1
ATOM 7453 C C . LEU A 1 957 ? -15.282 -4.076 1.061 1.00 92.75 957 LEU A C 1
ATOM 7455 O O . LEU A 1 957 ? -15.814 -2.980 1.205 1.00 92.75 957 LEU A O 1
ATOM 7459 N N . PRO A 1 958 ? -15.664 -4.902 0.070 1.00 91.19 958 PRO A N 1
ATOM 7460 C CA . PRO A 1 958 ? -15.425 -6.343 -0.010 1.00 91.19 958 PRO A CA 1
ATOM 7461 C C . PRO A 1 958 ? -14.097 -6.776 -0.642 1.00 91.19 958 PRO A C 1
ATOM 7463 O O . PRO A 1 958 ? -13.795 -7.961 -0.592 1.00 91.19 958 PRO A O 1
ATOM 7466 N N . SER A 1 959 ? -13.301 -5.870 -1.222 1.00 92.31 959 SER A N 1
ATOM 7467 C CA . SER A 1 959 ? -12.106 -6.253 -2.001 1.00 92.31 959 SER A CA 1
ATOM 7468 C C . SER A 1 959 ? -10.982 -6.915 -1.187 1.00 92.31 959 SER A C 1
ATOM 7470 O O . SER A 1 959 ? -10.037 -7.436 -1.774 1.00 92.31 959 SER A O 1
ATOM 7472 N N . CYS A 1 960 ? -11.043 -6.873 0.150 1.00 93.94 960 CYS A N 1
ATOM 7473 C CA . CYS A 1 960 ? -10.021 -7.399 1.061 1.00 93.94 960 CYS A CA 1
ATOM 7474 C C . CYS A 1 960 ? -8.604 -6.864 0.755 1.00 93.94 960 CYS A C 1
ATOM 7476 O O . CYS A 1 960 ? -7.598 -7.566 0.885 1.00 93.94 960 CYS A O 1
ATOM 7478 N N . THR A 1 961 ? -8.521 -5.595 0.355 1.00 94.94 961 THR A N 1
ATOM 7479 C CA . THR A 1 961 ? -7.285 -4.895 -0.010 1.00 94.94 961 THR A CA 1
ATOM 7480 C C . THR A 1 961 ? -6.807 -4.008 1.136 1.00 94.94 961 THR A C 1
ATOM 7482 O O . THR A 1 961 ? -7.584 -3.269 1.737 1.00 94.94 961 THR A O 1
ATOM 7485 N N . VAL A 1 962 ? -5.510 -4.054 1.452 1.00 95.94 962 VAL A N 1
ATOM 7486 C CA . VAL A 1 962 ? -4.901 -3.117 2.412 1.00 95.94 962 VAL A CA 1
ATOM 7487 C C . VAL A 1 962 ? -4.652 -1.784 1.712 1.00 95.94 962 VAL A C 1
ATOM 7489 O O . VAL A 1 962 ? -3.995 -1.755 0.669 1.00 95.94 962 VAL A O 1
ATOM 7492 N N . TYR A 1 963 ? -5.120 -0.685 2.302 1.00 95.19 963 TYR A N 1
ATOM 7493 C CA . TYR A 1 963 ? -4.848 0.659 1.797 1.00 95.19 963 TYR A CA 1
ATOM 7494 C C . TYR A 1 963 ? -3.343 0.941 1.778 1.00 95.19 963 TYR A C 1
ATOM 7496 O O . TYR A 1 963 ? -2.646 0.756 2.779 1.00 95.19 963 TYR A O 1
ATOM 7504 N N . ARG A 1 964 ? -2.825 1.382 0.626 1.00 92.88 964 ARG A N 1
ATOM 7505 C CA . ARG A 1 964 ? -1.374 1.562 0.427 1.00 92.88 964 ARG A CA 1
ATOM 7506 C C . ARG A 1 964 ? -0.867 2.942 0.837 1.00 92.88 964 ARG A C 1
ATOM 7508 O O . ARG A 1 964 ? 0.308 3.081 1.165 1.00 92.88 964 ARG A O 1
ATOM 7515 N N . ASN A 1 965 ? -1.724 3.960 0.792 1.00 93.25 965 ASN A N 1
ATOM 7516 C CA . ASN A 1 965 ? -1.340 5.351 1.033 1.00 93.25 965 ASN A CA 1
ATOM 7517 C C . ASN A 1 965 ? -1.314 5.740 2.523 1.00 93.25 965 ASN A C 1
ATOM 7519 O O . ASN A 1 965 ? -0.680 6.736 2.871 1.00 93.25 965 ASN A O 1
ATOM 7523 N N . TRP A 1 966 ? -1.964 4.969 3.402 1.00 94.38 966 TRP A N 1
ATOM 7524 C CA . TRP A 1 966 ? -2.039 5.260 4.834 1.00 94.38 966 TRP A CA 1
ATOM 7525 C C . TRP A 1 966 ? -2.055 3.978 5.694 1.00 94.38 966 TRP A C 1
ATOM 7527 O O . TRP A 1 966 ? -2.750 3.025 5.340 1.00 94.38 966 TRP A O 1
ATOM 7537 N N . PRO A 1 967 ? -1.350 3.934 6.845 1.00 93.75 967 PRO A N 1
ATOM 7538 C CA . PRO A 1 967 ? -0.508 4.992 7.413 1.00 93.75 967 PRO A CA 1
ATOM 7539 C C . PRO A 1 967 ? 0.876 5.092 6.751 1.00 93.75 967 PRO A C 1
ATOM 7541 O O . PRO A 1 967 ? 1.486 4.094 6.369 1.00 93.75 967 PRO A O 1
ATOM 7544 N N . THR A 1 968 ? 1.400 6.315 6.662 1.00 93.06 968 THR A N 1
ATOM 7545 C CA . THR A 1 968 ? 2.763 6.598 6.174 1.00 93.06 968 THR A CA 1
ATOM 7546 C C . THR A 1 968 ? 3.806 6.434 7.286 1.00 93.06 968 THR A C 1
ATOM 7548 O O . THR A 1 968 ? 3.467 6.455 8.468 1.00 93.06 968 THR A O 1
ATOM 7551 N N . SER A 1 969 ? 5.100 6.378 6.938 1.00 90.12 969 SER A N 1
ATOM 7552 C CA . SER A 1 969 ? 6.206 6.337 7.919 1.00 90.12 969 SER A CA 1
ATOM 7553 C C . SER A 1 969 ? 6.233 7.517 8.896 1.00 90.12 969 SER A C 1
ATOM 7555 O O . SER A 1 969 ? 6.823 7.413 9.966 1.00 90.12 969 SER A O 1
ATOM 7557 N N . ASN A 1 970 ? 5.621 8.640 8.511 1.00 91.81 970 ASN A N 1
ATOM 7558 C CA . ASN A 1 970 ? 5.597 9.877 9.286 1.00 91.81 970 ASN A CA 1
ATOM 7559 C C . ASN A 1 970 ? 4.249 10.082 9.997 1.00 91.81 970 ASN A C 1
ATOM 7561 O O . ASN A 1 970 ? 4.092 11.067 10.716 1.00 91.81 970 ASN A O 1
ATOM 7565 N N . THR A 1 971 ? 3.274 9.183 9.803 1.00 92.75 971 THR A N 1
ATOM 7566 C CA . THR A 1 971 ? 1.989 9.234 10.511 1.00 92.75 971 THR A CA 1
ATOM 7567 C C . THR A 1 971 ? 2.247 8.908 11.982 1.00 92.75 971 THR A C 1
ATOM 7569 O O . THR A 1 971 ? 2.638 7.782 12.284 1.00 92.75 971 THR A O 1
ATOM 7572 N N . PRO A 1 972 ? 2.064 9.854 12.920 1.00 92.25 972 PRO A N 1
ATOM 7573 C CA . PRO A 1 972 ? 2.488 9.644 14.293 1.00 92.25 972 PRO A CA 1
ATOM 7574 C C . PRO A 1 972 ? 1.426 8.823 15.022 1.00 92.25 972 PRO A C 1
ATOM 7576 O O . PRO A 1 972 ? 0.530 9.400 15.622 1.00 92.25 972 PRO A O 1
ATOM 7579 N N . LEU A 1 973 ? 1.488 7.492 15.004 1.00 92.81 973 LEU A N 1
ATOM 7580 C CA . LEU A 1 973 ? 0.573 6.661 15.797 1.00 92.81 973 LEU A CA 1
ATOM 7581 C C . LEU A 1 973 ? 1.215 6.341 17.158 1.00 92.81 973 LEU A C 1
ATOM 7583 O O . LEU A 1 973 ? 0.608 6.527 18.218 1.00 92.81 973 LEU A O 1
ATOM 7587 N N . GLY A 1 974 ? 2.499 5.985 17.159 1.00 93.38 974 GLY A N 1
ATOM 7588 C CA . GLY A 1 974 ? 3.203 5.437 18.315 1.00 93.38 974 GLY A CA 1
ATOM 7589 C C . GLY A 1 974 ? 2.806 3.978 18.549 1.00 93.38 974 GLY A C 1
ATOM 7590 O O . GLY A 1 974 ? 2.448 3.265 17.616 1.00 93.38 974 GLY A O 1
ATOM 7591 N N . ARG A 1 975 ? 2.871 3.498 19.794 1.00 95.44 975 ARG A N 1
ATOM 7592 C CA . ARG A 1 975 ? 2.290 2.193 20.147 1.00 95.44 975 ARG A CA 1
ATOM 7593 C C . ARG A 1 975 ? 0.793 2.362 20.357 1.00 95.44 975 ARG A C 1
ATOM 7595 O O . ARG A 1 975 ? 0.396 3.032 21.310 1.00 95.44 975 ARG A O 1
ATOM 7602 N N . ILE A 1 976 ? -0.008 1.804 19.453 1.00 96.12 976 ILE A N 1
ATOM 7603 C CA . ILE A 1 976 ? -1.471 1.861 19.522 1.00 96.12 976 ILE A CA 1
ATOM 7604 C C . ILE A 1 976 ? -1.944 1.068 20.744 1.00 96.12 976 ILE A C 1
ATOM 7606 O O . ILE A 1 976 ? -1.516 -0.064 20.938 1.00 96.12 976 ILE A O 1
ATOM 7610 N N . SER A 1 977 ? -2.808 1.655 21.568 1.00 95.12 977 SER A N 1
ATOM 7611 C CA . SER A 1 977 ? -3.373 1.003 22.760 1.00 95.12 977 SER A CA 1
ATOM 7612 C C . SER A 1 977 ? -4.878 0.756 22.655 1.00 95.12 977 SER A C 1
ATOM 7614 O O . SER A 1 977 ? -5.383 -0.147 23.317 1.00 95.12 977 SER A O 1
ATOM 7616 N N . SER A 1 978 ? -5.578 1.531 21.820 1.00 95.50 978 SER A N 1
ATOM 7617 C CA . SER A 1 978 ? -6.994 1.344 21.498 1.00 95.50 978 SER A CA 1
ATOM 7618 C C . SER A 1 978 ? -7.352 2.063 20.190 1.00 95.50 978 SER A C 1
ATOM 7620 O O . SER A 1 978 ? -6.671 3.012 19.789 1.00 95.50 978 SER A O 1
ATOM 7622 N N . VAL A 1 979 ? -8.410 1.613 19.513 1.00 96.75 979 VAL A N 1
ATOM 7623 C CA . VAL A 1 979 ? -8.893 2.153 18.229 1.00 96.75 979 VAL A CA 1
ATOM 7624 C C . VAL A 1 979 ? -10.418 2.150 18.233 1.00 96.75 979 VAL A C 1
ATOM 7626 O O . VAL A 1 979 ? -11.016 1.170 18.668 1.00 96.75 979 VAL A O 1
ATOM 7629 N N . ALA A 1 980 ? -11.037 3.206 17.706 1.00 95.62 980 ALA A N 1
ATOM 7630 C CA . ALA A 1 980 ? -12.481 3.285 17.512 1.00 95.62 980 ALA A CA 1
ATOM 7631 C C . ALA A 1 980 ? -12.831 3.980 16.187 1.00 95.62 980 ALA A C 1
ATOM 7633 O O . ALA A 1 980 ? -12.113 4.879 15.746 1.00 95.62 980 ALA A O 1
ATOM 7634 N N . ILE A 1 981 ? -13.950 3.586 15.579 1.00 94.69 981 ILE A N 1
ATOM 7635 C CA . ILE A 1 981 ? -14.533 4.216 14.385 1.00 94.69 981 ILE A CA 1
ATOM 7636 C C . ILE A 1 981 ? -15.862 4.863 14.800 1.00 94.69 981 ILE A C 1
ATOM 7638 O O . ILE A 1 981 ? -16.586 4.311 15.630 1.00 94.69 981 ILE A O 1
ATOM 7642 N N . SER A 1 982 ? -16.164 6.040 14.253 1.00 92.81 982 SER A N 1
ATOM 7643 C CA . SER A 1 982 ? -17.432 6.746 14.463 1.00 92.81 982 SER A CA 1
ATOM 7644 C C . SER A 1 982 ? -18.622 5.965 13.878 1.00 92.81 982 SER A C 1
ATOM 7646 O O . SER A 1 982 ? -18.468 5.378 12.806 1.00 92.81 982 SER A O 1
ATOM 7648 N N . PRO A 1 983 ? -19.823 6.008 14.495 1.00 89.56 983 PRO A N 1
ATOM 7649 C CA . PRO A 1 983 ? -21.055 5.431 13.941 1.00 89.56 983 PRO A CA 1
ATOM 7650 C C . PRO A 1 983 ? -21.367 5.869 12.502 1.00 89.56 983 PRO A C 1
ATOM 7652 O O . PRO A 1 983 ? -21.994 5.124 11.752 1.00 89.56 983 PRO A O 1
ATOM 7655 N N . ASN A 1 984 ? -20.907 7.062 12.109 1.00 87.56 984 ASN A N 1
ATOM 7656 C CA . ASN A 1 984 ? -21.118 7.616 10.773 1.00 87.56 984 ASN A CA 1
ATOM 7657 C C . ASN A 1 984 ? -20.097 7.134 9.723 1.00 87.56 984 ASN A C 1
ATOM 7659 O O . ASN A 1 984 ? -20.281 7.432 8.543 1.00 87.56 984 ASN A O 1
ATOM 7663 N N . ASN A 1 985 ? -19.043 6.420 10.142 1.00 87.12 985 ASN A N 1
ATOM 7664 C CA . ASN A 1 985 ? -17.861 5.986 9.372 1.00 87.12 985 ASN A CA 1
ATOM 7665 C C . ASN A 1 985 ? -16.882 7.106 8.950 1.00 87.12 985 ASN A C 1
ATOM 7667 O O . ASN A 1 985 ? -15.786 6.818 8.484 1.00 87.12 985 ASN A O 1
ATOM 7671 N N . GLU A 1 986 ? -17.226 8.372 9.196 1.00 88.06 986 GLU A N 1
ATOM 7672 C CA . GLU A 1 986 ? -16.442 9.564 8.816 1.00 88.06 986 GLU A CA 1
ATOM 7673 C C . GLU A 1 986 ? -15.170 9.785 9.649 1.00 88.06 986 GLU A C 1
ATOM 7675 O O . GLU A 1 986 ? -14.306 10.561 9.255 1.00 88.06 986 GLU A O 1
ATOM 7680 N N . GLN A 1 987 ? -15.046 9.173 10.832 1.00 92.75 987 GLN A N 1
ATOM 7681 C CA . GLN A 1 987 ? -13.950 9.469 11.761 1.00 92.75 987 GLN A CA 1
ATOM 7682 C C . GLN A 1 987 ? -13.341 8.209 12.373 1.00 92.75 987 GLN A C 1
ATOM 7684 O O . GLN A 1 987 ? -14.046 7.321 12.855 1.00 92.75 987 GLN A O 1
ATOM 7689 N N . LEU A 1 988 ? -12.011 8.185 12.421 1.00 95.44 988 LEU A N 1
ATOM 7690 C CA . LEU A 1 988 ? -11.182 7.161 13.044 1.00 95.44 988 LEU A CA 1
ATOM 7691 C C . LEU A 1 988 ? -10.385 7.790 14.189 1.00 95.44 988 LEU A C 1
ATOM 7693 O O . LEU A 1 988 ? -9.553 8.674 13.976 1.00 95.44 988 LEU A O 1
ATOM 7697 N N . ALA A 1 989 ? -10.612 7.307 15.408 1.00 96.38 989 ALA A N 1
ATOM 7698 C CA . ALA A 1 989 ? -9.852 7.700 16.585 1.00 96.38 989 ALA A CA 1
ATOM 7699 C C . ALA A 1 989 ? -8.836 6.604 16.943 1.00 96.38 989 ALA A C 1
ATOM 7701 O O . ALA A 1 989 ? -9.189 5.438 17.131 1.00 96.38 989 ALA A O 1
ATOM 7702 N N . VAL A 1 990 ? -7.561 6.983 17.053 1.00 97.06 990 VAL A N 1
ATOM 7703 C CA . VAL A 1 990 ? -6.453 6.089 17.419 1.00 97.06 990 VAL A CA 1
ATOM 7704 C C . VAL A 1 990 ? -5.799 6.609 18.691 1.00 97.06 990 VAL A C 1
ATOM 7706 O O . VAL A 1 990 ? -5.243 7.711 18.710 1.00 97.06 990 VAL A O 1
ATOM 7709 N N . ALA A 1 991 ? -5.842 5.807 19.751 1.00 96.06 991 ALA A N 1
ATOM 7710 C CA . ALA A 1 991 ? -5.213 6.118 21.026 1.00 96.06 991 ALA A CA 1
ATOM 7711 C C . ALA A 1 991 ? -3.889 5.362 21.198 1.00 96.06 991 ALA A C 1
ATOM 7713 O O . ALA A 1 991 ? -3.712 4.258 20.670 1.00 96.06 991 ALA A O 1
ATOM 7714 N N . ASN A 1 992 ? -2.947 5.961 21.929 1.00 94.81 992 ASN A N 1
ATOM 7715 C CA . ASN A 1 992 ? -1.618 5.393 22.132 1.00 94.81 992 ASN A CA 1
ATOM 7716 C C . ASN A 1 992 ? -1.234 5.192 23.609 1.00 94.81 992 ASN A C 1
ATOM 7718 O O . ASN A 1 992 ? -1.805 5.781 24.526 1.00 94.81 992 ASN A O 1
ATOM 7722 N N . GLU A 1 993 ? -0.191 4.384 23.828 1.00 94.62 993 GLU A N 1
ATOM 7723 C CA . GLU A 1 993 ? 0.368 4.070 25.155 1.00 94.62 993 GLU A CA 1
ATOM 7724 C C . GLU A 1 993 ? 0.844 5.323 25.931 1.00 94.62 993 GLU A C 1
ATOM 7726 O O . GLU A 1 993 ? 0.948 5.286 27.151 1.00 94.62 993 GLU A O 1
ATOM 7731 N N . GLN A 1 994 ? 1.070 6.452 25.244 1.00 93.06 994 GLN A N 1
ATOM 7732 C CA . GLN A 1 994 ? 1.456 7.745 25.832 1.00 93.06 994 GLN A CA 1
ATOM 7733 C C . GLN A 1 994 ? 0.256 8.616 26.258 1.00 93.06 994 GLN A C 1
ATOM 7735 O O . GLN A 1 994 ? 0.437 9.803 26.532 1.00 93.06 994 GLN A O 1
ATOM 7740 N N . GLY A 1 995 ? -0.970 8.085 26.227 1.00 92.62 995 GLY A N 1
ATOM 7741 C CA . GLY A 1 995 ? -2.173 8.822 26.617 1.00 92.62 995 GLY A CA 1
ATOM 7742 C C . GLY A 1 995 ? -2.622 9.892 25.615 1.00 92.62 995 GLY A C 1
ATOM 7743 O O . GLY A 1 995 ? -3.336 10.816 25.996 1.00 92.62 995 GLY A O 1
ATOM 7744 N N . ARG A 1 996 ? -2.204 9.819 24.342 1.00 95.12 996 ARG A N 1
ATOM 7745 C CA . ARG A 1 996 ? -2.668 10.729 23.277 1.00 95.12 996 ARG A CA 1
ATOM 7746 C C . ARG A 1 996 ? -3.715 10.053 22.403 1.00 95.12 996 ARG A C 1
ATOM 7748 O O . ARG A 1 996 ? -3.515 8.919 21.967 1.00 95.12 996 ARG A O 1
ATOM 7755 N N . ILE A 1 997 ? -4.780 10.787 22.092 1.00 95.88 997 ILE A N 1
ATOM 7756 C CA . ILE A 1 997 ? -5.817 10.396 21.135 1.00 95.88 997 ILE A CA 1
ATOM 7757 C C . ILE A 1 997 ? -5.639 11.239 19.877 1.00 95.88 997 ILE A C 1
ATOM 7759 O O . ILE A 1 997 ? -5.641 12.469 19.944 1.00 95.88 997 ILE A O 1
ATOM 7763 N N . ARG A 1 998 ? -5.502 10.584 18.726 1.00 95.19 998 ARG A N 1
ATOM 7764 C CA . ARG A 1 998 ? -5.413 11.248 17.423 1.00 95.19 998 ARG A CA 1
ATOM 7765 C C . ARG A 1 998 ? -6.634 10.917 16.596 1.00 95.19 998 ARG A C 1
ATOM 7767 O O . ARG A 1 998 ? -7.072 9.768 16.583 1.00 95.19 998 ARG A O 1
ATOM 7774 N N . LEU A 1 999 ? -7.159 11.931 15.927 1.00 95.12 999 LEU A N 1
ATOM 7775 C CA . LEU A 1 999 ? -8.375 11.845 15.142 1.00 95.12 999 LEU A CA 1
ATOM 7776 C C . LEU A 1 999 ? -8.032 11.993 13.659 1.00 95.12 999 LEU A C 1
ATOM 7778 O O . LEU A 1 999 ? -7.232 12.848 13.274 1.00 95.12 999 LEU A O 1
ATOM 7782 N N . PHE A 1 1000 ? -8.639 11.153 12.836 1.00 95.25 1000 PHE A N 1
ATOM 7783 C CA . PHE A 1 1000 ? -8.536 11.191 11.386 1.00 95.25 1000 PHE A CA 1
ATOM 7784 C C . PHE A 1 1000 ? -9.947 11.214 10.806 1.00 95.25 1000 PHE A C 1
ATOM 7786 O O . PHE A 1 1000 ? -10.810 10.474 11.270 1.00 95.25 1000 PHE A O 1
ATOM 7793 N N . GLU A 1 1001 ? -10.173 12.067 9.819 1.00 93.69 1001 GLU A N 1
ATOM 7794 C CA . GLU A 1 1001 ? -11.382 12.099 9.005 1.00 93.69 1001 GLU A CA 1
ATOM 7795 C C . GLU A 1 1001 ? -11.171 11.217 7.778 1.00 93.69 1001 GLU A C 1
ATOM 7797 O O . GLU A 1 1001 ? -10.137 11.321 7.119 1.00 93.69 1001 GLU A O 1
ATOM 7802 N N . ILE A 1 1002 ? -12.132 10.348 7.490 1.00 90.88 1002 ILE A N 1
ATOM 7803 C CA . ILE A 1 1002 ? -12.150 9.452 6.338 1.00 90.88 1002 ILE A CA 1
ATOM 7804 C C . ILE A 1 1002 ? -13.182 9.996 5.357 1.00 90.88 1002 ILE A C 1
ATOM 7806 O O . ILE A 1 1002 ? -14.358 10.130 5.696 1.00 90.88 1002 ILE A O 1
ATOM 7810 N N . ARG A 1 1003 ? -12.734 10.295 4.140 1.00 84.94 1003 ARG A N 1
ATOM 7811 C CA . ARG A 1 1003 ? -13.560 10.779 3.037 1.00 84.94 1003 ARG A CA 1
ATOM 7812 C C . ARG A 1 1003 ? -13.655 9.677 1.977 1.00 84.94 1003 ARG A C 1
ATOM 7814 O O . ARG A 1 1003 ? -12.666 9.000 1.686 1.00 84.94 1003 ARG A O 1
ATOM 7821 N N . GLY A 1 1004 ? -14.875 9.455 1.480 1.00 66.06 1004 GLY A N 1
ATOM 7822 C CA . GLY A 1 1004 ? -15.198 8.416 0.486 1.00 66.06 1004 GLY A CA 1
ATOM 7823 C C . GLY A 1 1004 ? -14.582 8.688 -0.877 1.00 66.06 1004 GLY A C 1
ATOM 7824 O O . GLY A 1 1004 ? -14.534 9.880 -1.245 1.00 66.06 1004 GLY A O 1
#